Protein AF-0000000073785310 (afdb_homodimer)

pLDDT: mean 86.74, std 23.31, range [15.93, 98.9]

Organism: Schistosoma haematobium (NCBI:txid6185)

Sequence (1140 aa):
MTFRWCDTRCVRKWWLAKSNVLHTPSVKLSLSCSRMGPFWGQLVPENKAFYSGRWEPSLSGKAFSVVNPATGEHLGLVPACSKNECEISVNVASVSQKEWKSKTPGERSSVIRKWADTIRQNVDSLTDLIVAENVRYSVMSVYTFLDTNTENLFFDSMITIYYHVSWKSSFDARNEVLSGVSALEWYAEEAKRVFGLYIPSLSSHSRRQLIAQQPIGVVGVITPWNFPLSMVTRKVGAALASGCSVIIKPAEDTPLTSLAITYLGIEKAGIPPGVLNVITAAVDDNGAEEIGNVLCTHPIVRLIGFTGSTEVGTMLYAKAANYGKRVLLEMGGNAPFIIFDSANIEKAVTGAVGCKFRCSGQTCISANRIFVHDEIHDVFVNKLTEAVSRLHMGNGANPNTNLGPVINEKALTKIEKLVNLAVEHGAHPLIGGHSRLKGKNSFGFDYSNGYFYPATVLSNCHTKMACMEEEVFGPVASVCRFKNEEELIELANATPYGLAGYIYTENINQAWRIADELQVGMVGLNTGFVSTIELPFGGIKNSGIGREGGPNALHEFMDIKTITWDTSNNMTFRWCDTRCVRKWWLAKSNVLHTPSVKLSLSCSRMGPFWGQLVPENKAFYSGRWEPSLSGKAFSVVNPATGEHLGLVPACSKNECEISVNVASVSQKEWKSKTPGERSSVIRKWADTIRQNVDSLTDLIVAENVRYSVMSVYTFLDTNTENLFFDSMITIYYHVSWKSSFDARNEVLSGVSALEWYAEEAKRVFGLYIPSLSSHSRRQLIAQQPIGVVGVITPWNFPLSMVTRKVGAALASGCSVIIKPAEDTPLTSLAITYLGIEKAGIPPGVLNVITAAVDDNGAEEIGNVLCTHPIVRLIGFTGSTEVGTMLYAKAANYGKRVLLEMGGNAPFIIFDSANIEKAVTGAVGCKFRCSGQTCISANRIFVHDEIHDVFVNKLTEAVSRLHMGNGANPNTNLGPVINEKALTKIEKLVNLAVEHGAHPLIGGHSRLKGKNSFGFDYSNGYFYPATVLSNCHTKMACMEEEVFGPVASVCRFKNEEELIELANATPYGLAGYIYTENINQAWRIADELQVGMVGLNTGFVSTIELPFGGIKNSGIGREGGPNALHEFMDIKTITWDTSNN

Solvent-accessible surface area (backbone atoms only — not comparable to full-atom values): 57372 Å² total; per-residue (Å²): 136,89,81,82,81,80,87,89,74,88,79,75,79,80,74,77,75,84,80,80,80,76,78,72,74,81,70,77,69,75,73,75,79,64,88,72,61,69,80,37,57,88,42,37,66,79,38,36,32,32,32,72,57,44,80,39,55,23,92,86,67,42,63,45,75,32,43,18,24,46,59,53,46,80,75,47,52,37,22,34,27,31,49,66,51,45,52,46,24,54,52,38,13,51,61,31,19,59,58,49,46,68,46,52,42,66,57,44,17,52,33,37,38,38,29,22,49,51,48,60,77,36,39,68,31,50,25,54,47,44,31,43,38,32,30,26,20,47,25,47,64,72,77,77,65,79,77,67,84,95,83,88,66,77,71,46,62,72,44,31,64,58,30,75,55,48,75,80,39,62,6,60,31,42,48,36,50,50,49,20,29,49,30,17,43,50,24,22,58,47,26,69,60,78,73,61,46,81,46,82,50,90,85,44,91,40,42,47,35,37,40,40,77,39,46,62,41,29,31,34,34,37,34,41,46,77,46,35,51,34,56,45,28,49,51,49,29,28,31,45,35,39,24,23,10,36,39,34,36,46,25,60,62,26,41,61,53,47,47,24,54,48,40,41,26,46,78,70,20,64,45,57,63,15,30,64,27,36,47,41,27,38,94,43,82,62,10,43,58,34,35,53,47,46,50,30,57,39,85,71,37,39,35,42,35,38,37,46,51,40,69,59,52,31,51,50,39,24,50,15,18,65,60,53,33,49,68,36,32,36,29,36,24,58,8,34,30,36,36,44,76,62,27,61,60,70,55,47,39,52,25,48,48,57,26,20,34,42,53,21,6,44,47,62,68,19,36,27,32,31,38,25,25,60,90,42,33,68,62,49,52,51,53,38,51,56,57,56,69,67,58,35,71,42,48,19,86,39,68,78,14,52,25,23,18,40,74,37,69,69,55,47,53,50,52,49,50,36,50,51,52,27,42,74,72,57,27,41,60,77,38,54,69,62,70,66,49,63,49,62,48,97,87,64,53,58,31,68,48,26,31,35,60,57,62,22,37,31,36,70,40,54,74,86,34,58,45,53,67,40,64,54,72,30,31,51,40,37,31,25,75,38,86,48,70,70,58,41,53,53,59,64,50,70,51,70,41,7,24,29,33,30,39,25,56,69,45,68,70,56,51,51,55,50,62,70,66,49,65,38,9,29,35,12,35,57,34,54,69,74,85,50,57,77,40,58,43,41,16,32,60,50,3,26,38,59,53,42,34,24,93,62,26,42,53,78,40,36,39,67,29,29,40,32,33,46,68,57,90,116,139,90,76,83,75,82,85,86,71,89,76,73,81,89,82,70,82,85,78,82,78,78,78,75,72,82,70,78,72,74,74,76,80,63,88,72,60,70,80,38,57,89,41,40,66,78,38,36,30,32,33,71,58,43,79,39,56,24,93,86,66,42,60,44,75,32,44,17,25,46,60,54,45,79,74,47,52,38,22,36,26,30,51,66,52,45,53,46,24,52,53,38,15,52,60,30,18,59,57,50,46,69,46,50,41,64,57,44,17,51,33,38,38,38,29,23,49,51,48,59,76,38,38,68,30,51,24,53,46,44,30,42,36,32,29,25,20,43,21,52,62,72,77,77,68,82,71,74,84,96,84,89,71,82,72,50,64,70,41,35,67,53,37,75,52,52,75,80,34,70,4,61,30,41,47,35,50,50,49,21,30,50,28,18,45,49,25,23,58,49,26,68,60,77,73,64,46,83,46,82,49,92,86,44,93,42,43,47,35,36,40,40,77,41,46,62,42,29,32,32,35,38,34,41,46,77,47,34,51,33,55,44,27,50,51,50,29,29,32,44,35,40,25,23,9,38,39,34,35,46,25,60,60,26,41,62,53,48,48,24,56,48,41,40,27,47,78,70,20,64,46,55,63,16,30,65,27,36,48,41,26,39,96,43,82,62,11,44,58,35,34,50,48,46,52,32,60,39,84,71,37,39,34,42,36,38,37,48,51,40,68,60,50,31,53,50,39,24,49,14,18,66,61,53,34,48,68,36,32,36,28,36,25,59,8,34,28,37,36,44,75,62,28,60,60,71,56,48,41,52,26,48,51,56,24,20,33,42,53,22,6,45,46,60,66,19,37,25,32,31,37,25,25,59,90,42,34,68,64,48,52,52,52,38,51,54,58,57,69,68,58,32,72,40,47,18,87,39,68,78,13,48,24,23,18,40,71,38,68,69,55,47,52,50,50,49,50,35,47,51,52,27,41,73,72,58,26,42,59,77,38,54,66,61,71,65,50,65,48,62,50,96,85,66,53,59,32,69,50,27,30,35,60,56,64,21,39,30,36,68,40,55,75,86,33,58,45,54,66,41,65,55,70,30,30,50,40,37,31,27,74,39,86,49,70,71,58,42,53,52,60,64,49,70,53,70,40,6,25,28,34,29,39,25,56,69,47,68,69,56,50,50,55,50,61,70,66,49,65,39,11,28,35,11,35,56,34,55,68,71,86,50,60,76,39,56,43,40,16,31,61,49,3,25,40,59,53,42,35,25,95,64,27,40,54,77,40,36,40,68,30,31,40,34,34,45,69,56,92,115

Secondary structure (DSSP, 8-state):
------------TTTT----------------------TTGGGS-TT-EESSSSEE--TT--EEEEE-TTT--EEEEEE---HHHHHHHHHHHHHHHHHHHHS-HHHHHHHHHHHHHHHHHTHHHHHHHHHHHSS--S---SGGGG--S---S-TTHHHHHHHTS-S----HHHHHHHHHHHHHHHHHHHHTT---EEEE-SS-SSEEEEEEEEE--EEEEEE-SSSTTHHHHHHHHHHHHHT-EEEEEE-TTSHHHHHHHHHIIIIII-PPBTTEEE----SSTTTHHHHHHHHHH-TTEEEEEEES-HHHHHHHHHHHHTTT-EEEEE----EEEEE-TTS-HHHHHHHHHHHHHGGGG--TT-EEEEEEEGGGHHHHHHHHHHHHHT--BS-TTSTT--B---SSHHHHHHHHHHHHHHHHTT-EEEE--SS---SB-TTS-BGGGS-----EEEES--TTSHHHHS---SSEEEEEEE-SHHHHHHHHH-SSEESEEEEE-S-HHHHHHHHHH---SEEEES-S----TTS-B--EETTEES-BSSTTGGGGGEEEEEEEEE----/--------------------------------------TTGGGS-TT-EESSSSEE--TT--EEEEE-TTT--EEEEEE---HHHHHHHHHHHHHHHHHHHHS-HHHHHHHHHHHHHHHHHTHHHHHHHHHHHSS--SS--SGGGGG-S---SSTTHHHHHHHSS-S----HHHHHHHHHHHHHHHHHHHHTT---EEEE-SS-SSEEEEEEEEE--EEEEEE-SSSTTHHHHHHHHHHHHHT-EEEEEE-TTSHHHHHHHHHIIIIIS-PPBTTEEE----SSTTTHHHHHHHHHH-TTEEEEEEES-HHHHHHHHHHHHTTT-EEEEE----EEEEE-TTS-HHHHHHHHHHHHHGGGG--TT-EEEEEEEGGGHHHHHHHHHHHHHT--BS-TTSTT--B---SSHHHHHHHHHHHHHHHHTT-EEEE--SS---SB-TTS-B-TTS-----EEEES--TTSHHHHS---SSEEEEEEE-SHHHHHHHHH-SSEESEEEEE-S-HHHHHHHHHH---SEEEES-S----TTS-B--EETTEES-BSSTTTGGGGEEEEEEEEE----

Nearest PDB structures (foldseek):
  3jz4-assembly1_D  TM=9.777E-01  e=1.195E-63  Escherichia coli
  4pxn-assembly1_A  TM=9.304E-01  e=6.551E-44  Zea mays
  6rts-assembly1_A  TM=9.480E-01  e=1.035E-42  Streptomyces clavuligerus
  4x0u-assembly2_D-2  TM=9.227E-01  e=3.150E-44  Homo sapiens
  4x0u-assembly1_B-3  TM=9.205E-01  e=6.594E-43  Homo sapiens

Structure (mmCIF, N/CA/C/O backbone):
data_AF-0000000073785310-model_v1
#
loop_
_entity.id
_entity.type
_entity.pdbx_description
1 polymer 'Succinate-semialdehyde dehydrogenase, mitochondrial'
#
loop_
_atom_site.group_PDB
_atom_site.id
_atom_site.type_symbol
_atom_site.label_atom_id
_atom_site.label_alt_id
_atom_site.label_comp_id
_atom_site.label_asym_id
_atom_site.label_entity_id
_atom_site.label_seq_id
_atom_site.pdbx_PDB_ins_code
_atom_site.Cartn_x
_atom_site.Cartn_y
_atom_site.Cartn_z
_atom_site.occupancy
_atom_site.B_iso_or_equiv
_atom_site.auth_seq_id
_atom_site.auth_comp_id
_atom_site.auth_asym_id
_atom_site.auth_atom_id
_atom_site.pdbx_PDB_model_num
ATOM 1 N N . MET A 1 1 ? 17.837 -8.758 70.379 1 17.43 1 MET A N 1
ATOM 2 C CA . MET A 1 1 ? 17.153 -7.477 70.224 1 17.43 1 MET A CA 1
ATOM 3 C C . MET A 1 1 ? 18.149 -6.322 70.244 1 17.43 1 MET A C 1
ATOM 5 O O . MET A 1 1 ? 17.757 -5.157 70.152 1 17.43 1 MET A O 1
ATOM 9 N N . THR A 1 2 ? 19.448 -6.392 70.508 1 20.86 2 THR A N 1
ATOM 10 C CA . THR A 1 2 ? 20.364 -5.452 71.145 1 20.86 2 THR A CA 1
ATOM 11 C C . THR A 1 2 ? 20.911 -4.456 70.127 1 20.86 2 THR A C 1
ATOM 13 O O . THR A 1 2 ? 21.412 -4.849 69.072 1 20.86 2 THR A O 1
ATOM 16 N N . PHE A 1 3 ? 20.478 -3.021 70.172 1 20.81 3 PHE A N 1
ATOM 17 C CA . PHE A 1 3 ? 20.482 -1.717 69.519 1 20.81 3 PHE A CA 1
ATOM 18 C C . PHE A 1 3 ? 21.862 -1.076 69.598 1 20.81 3 PHE A C 1
ATOM 20 O O . PHE A 1 3 ? 22.271 -0.599 70.659 1 20.81 3 PHE A O 1
ATOM 27 N N . ARG A 1 4 ? 22.88 -1.584 68.924 1 19.99 4 ARG A N 1
ATOM 28 C CA . ARG A 1 4 ? 24.258 -1.163 69.158 1 19.99 4 ARG A CA 1
ATOM 29 C C . ARG A 1 4 ? 24.479 0.272 68.691 1 19.99 4 ARG A C 1
ATOM 31 O O . ARG A 1 4 ? 24.133 0.623 67.561 1 19.99 4 ARG A O 1
ATOM 38 N N . TRP A 1 5 ? 24.597 1.376 69.563 1 19.7 5 TRP A N 1
ATOM 39 C CA . TRP A 1 5 ? 24.579 2.831 69.669 1 19.7 5 TRP A CA 1
ATOM 40 C C . TRP A 1 5 ? 25.801 3.441 68.991 1 19.7 5 TRP A C 1
ATOM 42 O O . TRP A 1 5 ? 26.933 3.238 69.436 1 19.7 5 TRP A O 1
ATOM 52 N N . CYS A 1 6 ? 26.065 3.219 67.607 1 20.81 6 CYS A N 1
ATOM 53 C CA . CYS A 1 6 ? 27.362 3.57 67.039 1 20.81 6 CYS A CA 1
ATOM 54 C C . CYS A 1 6 ? 27.611 5.071 67.135 1 20.81 6 CYS A C 1
ATOM 56 O O . CYS A 1 6 ? 26.669 5.865 67.09 1 20.81 6 CYS A O 1
ATOM 58 N N . ASP A 1 7 ? 28.83 5.706 67.365 1 19.02 7 ASP A N 1
ATOM 59 C CA . ASP A 1 7 ? 29.609 6.788 67.96 1 19.02 7 ASP A CA 1
A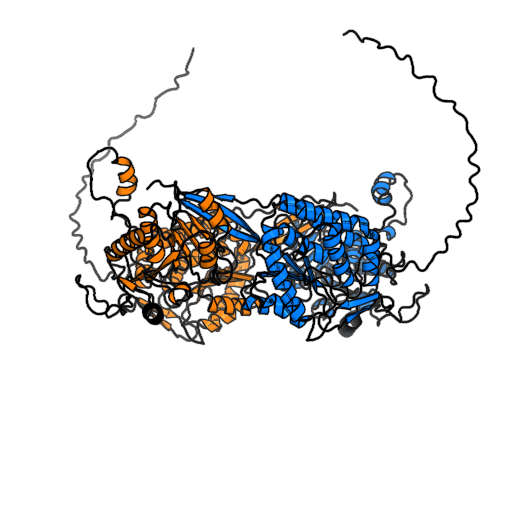TOM 60 C C . ASP A 1 7 ? 29.693 7.987 67.018 1 19.02 7 ASP A C 1
ATOM 62 O O . ASP A 1 7 ? 30.049 7.839 65.847 1 19.02 7 ASP A O 1
ATOM 66 N N . THR A 1 8 ? 28.884 9.234 67.118 1 18.9 8 THR A N 1
ATOM 67 C CA . THR A 1 8 ? 28.447 10.457 66.454 1 18.9 8 THR A CA 1
ATOM 68 C C . THR A 1 8 ? 29.606 11.44 66.314 1 18.9 8 THR A C 1
ATOM 70 O O . THR A 1 8 ? 29.39 12.641 66.143 1 18.9 8 THR A O 1
ATOM 73 N N . ARG A 1 9 ? 30.945 11.104 66.461 1 18.9 9 ARG A N 1
ATOM 74 C CA . ARG A 1 9 ? 31.94 12.063 66.929 1 18.9 9 ARG A CA 1
ATOM 75 C C . ARG A 1 9 ? 32.099 13.213 65.94 1 18.9 9 ARG A C 1
ATOM 77 O O . ARG A 1 9 ? 32.117 14.381 66.335 1 18.9 9 ARG A O 1
ATOM 84 N N . CYS A 1 10 ? 32.746 13.201 64.721 1 19.05 10 CYS A N 1
ATOM 85 C CA . CYS A 1 10 ? 33.916 14.018 64.415 1 19.05 10 CYS A CA 1
ATOM 86 C C . CYS A 1 10 ? 33.518 15.278 63.656 1 19.05 10 CYS A C 1
ATOM 88 O O . CYS A 1 10 ? 34.32 15.834 62.904 1 19.05 10 CYS A O 1
ATOM 90 N N . VAL A 1 11 ? 32.244 15.835 63.512 1 18.56 11 VAL A N 1
ATOM 91 C CA . VAL A 1 11 ? 31.762 16.603 62.369 1 18.56 11 VAL A CA 1
ATOM 92 C C . VAL A 1 11 ? 32.232 18.051 62.484 1 18.56 11 VAL A C 1
ATOM 94 O O . VAL A 1 11 ? 31.924 18.88 61.624 1 18.56 11 VAL A O 1
ATOM 97 N N . ARG A 1 12 ? 32.859 18.644 63.567 1 18.65 12 ARG A N 1
ATOM 98 C CA . ARG A 1 12 ? 32.507 20.03 63.856 1 18.65 12 ARG A CA 1
ATOM 99 C C . ARG A 1 12 ? 33.288 20.991 62.967 1 18.65 12 A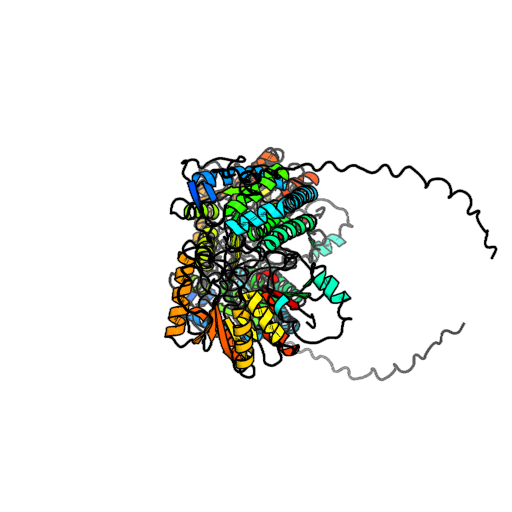RG A C 1
ATOM 101 O O . ARG A 1 12 ? 32.963 22.178 62.889 1 18.65 12 ARG A O 1
ATOM 108 N N . LYS A 1 13 ? 34.465 20.774 62.576 1 18.93 13 LYS A N 1
ATOM 109 C CA . LYS A 1 13 ? 35.421 21.873 62.68 1 18.93 13 LYS A CA 1
ATOM 110 C C . LYS A 1 13 ? 35.251 22.86 61.529 1 18.93 13 LYS A C 1
ATOM 112 O O . LYS A 1 13 ? 35.905 23.905 61.499 1 18.93 13 LYS A O 1
ATOM 117 N N . TRP A 1 14 ? 34.718 22.56 60.327 1 18.47 14 TRP A N 1
ATOM 118 C CA . TRP A 1 14 ? 35.325 23.107 59.118 1 18.47 14 TRP A CA 1
ATOM 119 C C . TRP A 1 14 ? 34.855 24.538 58.874 1 18.47 14 TRP A C 1
ATOM 121 O O . TRP A 1 14 ? 35.291 25.186 57.919 1 18.47 14 TRP A O 1
ATOM 131 N N . TRP A 1 15 ? 33.925 25.224 59.608 1 18.29 15 TRP A N 1
ATOM 132 C CA . TRP A 1 15 ? 32.982 26.044 58.855 1 18.29 15 TRP A CA 1
ATOM 133 C C . TRP A 1 15 ? 33.587 27.404 58.523 1 18.29 15 TRP A C 1
ATOM 135 O O . TRP A 1 15 ? 33.098 28.107 57.636 1 18.29 15 TRP A O 1
ATOM 145 N N . LEU A 1 16 ? 34.576 27.976 59.311 1 20.62 16 LEU A N 1
ATOM 146 C CA . LEU A 1 16 ? 34.399 29.412 59.497 1 20.62 16 LEU A CA 1
ATOM 147 C C . LEU A 1 16 ? 34.99 30.188 58.325 1 20.62 16 LEU A C 1
ATOM 149 O O . LEU A 1 16 ? 35.186 31.403 58.415 1 20.62 16 LEU A O 1
ATOM 153 N N . ALA A 1 17 ? 35.506 29.574 57.374 1 19.1 17 ALA A N 1
ATOM 154 C CA . ALA A 1 17 ? 36.472 30.424 56.683 1 19.1 17 ALA A CA 1
ATOM 155 C C . ALA A 1 17 ? 35.833 31.74 56.248 1 19.1 17 ALA A C 1
ATOM 157 O O . ALA A 1 17 ? 34.614 31.82 56.083 1 19.1 17 ALA A O 1
ATOM 158 N N . LYS A 1 18 ? 36.73 32.765 55.676 1 20.3 18 LYS A N 1
ATOM 159 C CA . LYS A 1 18 ? 36.991 34.19 55.493 1 20.3 18 LYS A CA 1
ATOM 160 C C . LYS A 1 18 ? 36.102 34.776 54.399 1 20.3 18 LYS A C 1
ATOM 162 O O . LYS A 1 18 ? 36.03 34.233 53.294 1 20.3 18 LYS A O 1
ATOM 167 N N . SER A 1 19 ? 35.131 35.671 54.6 1 20.36 19 SER A N 1
ATOM 168 C CA . SER A 1 19 ? 34.07 36.338 53.853 1 20.36 19 SER A CA 1
ATOM 169 C C . SER A 1 19 ? 34.64 37.351 52.866 1 20.36 19 SER A C 1
ATOM 171 O O . SER A 1 19 ? 34.085 38.438 52.694 1 20.36 19 SER A O 1
ATOM 173 N N . ASN A 1 20 ? 35.864 37.147 52.254 1 24.22 20 ASN A N 1
ATOM 174 C CA . ASN A 1 20 ? 36.404 38.298 51.538 1 24.22 20 ASN A CA 1
ATOM 175 C C . ASN A 1 20 ? 35.428 38.807 50.48 1 24.22 20 ASN A C 1
ATOM 177 O O . ASN A 1 20 ? 34.884 38.022 49.702 1 24.22 20 ASN A O 1
ATOM 181 N N . VAL A 1 21 ? 34.922 40.05 50.631 1 24.36 21 VAL A N 1
ATOM 182 C CA . VAL A 1 21 ? 33.958 40.884 49.921 1 24.36 21 VAL A CA 1
ATOM 183 C C . VAL A 1 21 ? 34.454 41.156 48.503 1 24.36 21 VAL A C 1
ATOM 185 O O . VAL A 1 21 ? 35.55 41.69 48.315 1 24.36 21 VAL A O 1
ATOM 188 N N . LEU A 1 22 ? 34.009 40.42 47.497 1 24.26 22 LEU A N 1
ATOM 189 C CA . LEU A 1 22 ? 34.111 40.35 46.043 1 24.26 22 LEU A CA 1
ATOM 190 C C . LEU A 1 22 ? 33.74 41.686 45.408 1 24.26 22 LEU A C 1
ATOM 192 O O . LEU A 1 22 ? 32.616 42.165 45.572 1 24.26 22 LEU A O 1
ATOM 196 N N . HIS A 1 23 ? 34.591 42.703 45.491 1 24.86 23 HIS A N 1
ATOM 197 C CA . HIS A 1 23 ? 34.376 43.967 44.797 1 24.86 23 HIS A CA 1
ATOM 198 C C . HIS A 1 23 ? 34.057 43.739 43.323 1 24.86 23 HIS A C 1
ATOM 200 O O . HIS A 1 23 ? 34.853 43.138 42.597 1 24.86 23 HIS A O 1
ATOM 206 N N . THR A 1 24 ? 32.851 43.44 43.058 1 23.34 24 THR A N 1
ATOM 207 C CA . THR A 1 24 ? 32.384 43.093 41.721 1 23.34 24 THR A CA 1
ATOM 208 C C . THR A 1 24 ? 32.544 44.275 40.769 1 23.34 24 THR A C 1
ATOM 210 O O . THR A 1 24 ? 31.975 45.345 40.998 1 23.34 24 THR A O 1
ATOM 213 N N . PRO A 1 25 ? 33.722 44.454 40.18 1 27.1 25 PRO A N 1
ATOM 214 C CA . PRO A 1 25 ? 33.944 45.567 39.254 1 27.1 25 PRO A CA 1
ATOM 215 C C . PRO A 1 25 ? 32.815 45.723 38.238 1 27.1 25 PRO A C 1
ATOM 217 O O . PRO A 1 25 ? 32.132 44.747 37.913 1 27.1 25 PRO A O 1
ATOM 220 N N . SER A 1 26 ? 32.242 46.906 38.18 1 23.33 26 SER A N 1
ATOM 221 C CA . SER A 1 26 ? 31.167 47.327 37.286 1 23.33 26 SER A CA 1
ATOM 222 C C . SER A 1 26 ? 31.563 47.149 35.824 1 23.33 26 SER A C 1
ATOM 224 O O . SER A 1 26 ? 32.458 47.837 35.33 1 23.33 26 SER A O 1
ATOM 226 N N . VAL A 1 27 ? 31.822 45.974 35.384 1 23.36 27 VAL A N 1
ATOM 227 C CA . VAL A 1 27 ? 32.122 45.788 33.968 1 23.36 27 VAL A CA 1
ATOM 228 C C . VAL A 1 27 ? 31.057 46.477 33.119 1 23.36 27 VAL A C 1
ATOM 230 O O . VAL A 1 27 ? 29.875 46.134 33.196 1 23.36 27 VAL A O 1
ATOM 233 N N . LYS A 1 28 ? 31.301 47.664 32.916 1 25.79 28 LYS A N 1
ATOM 234 C CA . LYS A 1 28 ? 30.557 48.306 31.836 1 25.79 28 LYS A CA 1
ATOM 235 C C . LYS A 1 28 ? 30.493 47.409 30.604 1 25.79 28 LYS A C 1
ATOM 237 O O . LYS A 1 28 ? 31.477 47.277 29.873 1 25.79 28 LYS A O 1
ATOM 242 N N . LEU A 1 29 ? 29.974 46.231 30.719 1 23.56 29 LEU A N 1
ATOM 243 C CA . LEU A 1 29 ? 29.836 45.399 29.528 1 23.56 29 LEU A CA 1
ATOM 244 C C . LEU A 1 29 ? 29.084 46.144 28.43 1 23.56 29 LEU A C 1
ATOM 246 O O . LEU A 1 29 ? 27.904 46.465 28.588 1 23.56 29 LEU A O 1
ATOM 250 N N . SER A 1 30 ? 29.66 47.164 27.88 1 26.24 30 SER A N 1
ATOM 251 C CA . SER A 1 30 ? 29.116 47.665 26.622 1 26.24 30 SER A CA 1
ATOM 252 C C . SER A 1 30 ? 28.737 46.52 25.689 1 26.24 30 SER A C 1
ATOM 254 O O . SER A 1 30 ? 29.596 45.742 25.27 1 26.24 30 SER A O 1
ATOM 256 N N . LEU A 1 31 ? 27.682 45.849 25.976 1 26.01 31 LEU A N 1
ATOM 257 C CA . LEU A 1 31 ? 27.067 44.869 25.087 1 26.01 31 LEU A CA 1
ATOM 258 C C . LEU A 1 31 ? 26.863 45.452 23.693 1 26.01 31 LEU A C 1
ATOM 260 O O . LEU A 1 31 ? 26.014 46.325 23.499 1 26.01 31 LEU A O 1
ATOM 264 N N . SER A 1 32 ? 27.909 45.969 23.035 1 27.6 32 SER A N 1
ATOM 265 C CA . SER A 1 32 ? 27.747 46.177 21.6 1 27.6 32 SER A CA 1
ATOM 266 C C . SER A 1 32 ? 26.92 45.061 20.97 1 27.6 32 SER A C 1
ATOM 268 O O . SER A 1 32 ? 27.281 43.886 21.063 1 27.6 32 SER A O 1
ATOM 270 N N . CYS A 1 33 ? 25.629 45.102 21.034 1 29.33 33 CYS A N 1
ATOM 271 C CA . CYS A 1 33 ? 24.585 44.365 20.331 1 29.33 33 CYS A CA 1
ATOM 272 C C . CYS A 1 33 ? 24.925 44.214 18.853 1 29.33 33 CYS A C 1
ATOM 274 O O . CYS A 1 33 ? 24.661 45.116 18.056 1 29.33 33 CYS A O 1
ATOM 276 N N . SER A 1 34 ? 26.147 44.034 18.354 1 31.14 34 SER A N 1
ATOM 277 C CA . SER A 1 34 ? 26.476 43.806 16.951 1 31.14 34 SER A CA 1
ATOM 278 C C . SER A 1 34 ? 25.384 43.006 16.249 1 31.14 34 SER A C 1
ATOM 280 O O . SER A 1 34 ? 24.601 42.311 16.9 1 31.14 34 SER A O 1
ATOM 282 N N . ARG A 1 35 ? 25.206 43.149 14.858 1 34.74 35 ARG A N 1
ATOM 283 C CA . ARG A 1 35 ? 24.261 42.649 13.864 1 34.74 35 ARG A CA 1
ATOM 284 C C . ARG A 1 35 ? 24.094 41.138 13.979 1 34.74 35 ARG A C 1
ATOM 286 O O . ARG A 1 35 ? 24.949 40.376 13.522 1 34.74 35 ARG A O 1
ATOM 293 N N . MET A 1 36 ? 23.845 40.571 15.059 1 34.34 36 MET A N 1
ATOM 294 C CA . MET A 1 36 ? 23.552 39.15 15.228 1 34.34 36 MET A CA 1
ATOM 295 C C . MET A 1 36 ? 22.655 38.643 14.104 1 34.34 36 MET A C 1
ATOM 297 O O . MET A 1 36 ? 21.481 39.009 14.027 1 34.34 36 MET A O 1
ATOM 301 N N . GLY A 1 37 ? 23.101 38.542 12.808 1 43.71 37 GLY A N 1
ATOM 302 C CA . GLY A 1 37 ? 22.363 37.801 11.797 1 43.71 37 GLY A CA 1
ATOM 303 C C . GLY A 1 37 ? 21.542 36.662 12.372 1 43.71 37 GLY A C 1
ATOM 304 O O . GLY A 1 37 ? 21.681 36.323 13.549 1 43.71 37 GLY A O 1
ATOM 305 N N . PRO A 1 38 ? 20.408 36.294 11.586 1 59.03 38 PRO A N 1
ATOM 306 C CA . PRO A 1 38 ? 19.546 35.265 12.174 1 59.03 38 PRO A CA 1
ATOM 307 C C . PRO A 1 38 ? 20.336 34.087 12.74 1 59.03 38 PRO A C 1
ATOM 309 O O . PRO A 1 38 ? 21.361 33.697 12.174 1 59.03 38 PRO A O 1
ATOM 312 N N . PHE A 1 39 ? 20.191 33.719 14.015 1 70.21 39 PHE A N 1
ATOM 313 C CA . PHE A 1 39 ? 20.808 32.698 14.853 1 70.21 39 PHE A CA 1
ATOM 314 C C . PHE A 1 39 ? 20.869 31.362 14.122 1 70.21 39 PHE A C 1
ATOM 316 O O . PHE A 1 39 ? 21.707 30.515 14.437 1 70.21 39 PHE A O 1
ATOM 323 N N . TRP A 1 40 ? 20.15 31.313 12.887 1 84.99 40 TRP A N 1
ATOM 324 C CA . TRP A 1 40 ? 20.124 30.019 12.213 1 84.99 40 TRP A CA 1
ATOM 325 C C . TRP A 1 40 ? 21.046 30.018 10.999 1 84.99 40 TRP A C 1
ATOM 327 O O . TRP A 1 40 ? 21.148 29.015 10.289 1 84.99 40 TRP A O 1
ATOM 337 N N . GLY A 1 41 ? 21.794 31.11 10.655 1 88.1 41 GLY A N 1
ATOM 338 C CA . GLY A 1 41 ? 22.648 31.225 9.483 1 88.1 41 GLY A CA 1
ATOM 339 C C . GLY A 1 41 ? 23.719 30.153 9.418 1 88.1 41 GLY A C 1
ATOM 340 O O . GLY A 1 41 ? 24.087 29.701 8.331 1 88.1 41 GLY A O 1
ATOM 341 N N . GLN A 1 42 ? 24.197 29.737 10.515 1 91.33 42 GLN A N 1
ATOM 342 C CA . GLN A 1 42 ? 25.269 28.749 10.571 1 91.33 42 GLN A CA 1
ATOM 343 C C . GLN A 1 42 ? 24.76 27.361 10.194 1 91.33 42 GLN A C 1
ATOM 345 O O . GLN A 1 42 ? 25.551 26.457 9.918 1 91.33 42 GLN A O 1
ATOM 350 N N . LEU A 1 43 ? 23.47 27.193 10.204 1 95.87 43 LEU A N 1
ATOM 351 C CA . LEU A 1 43 ? 22.89 25.875 9.973 1 95.87 43 LEU A CA 1
ATOM 352 C C . LEU A 1 43 ? 22.562 25.676 8.498 1 95.87 43 LEU A C 1
ATOM 354 O O . LEU A 1 43 ? 22.3 24.553 8.062 1 95.87 43 LEU A O 1
ATOM 358 N N . VAL A 1 44 ? 22.552 26.707 7.667 1 96.25 44 VAL A N 1
ATOM 359 C CA . VAL A 1 44 ? 22.12 26.615 6.276 1 96.25 44 VAL A CA 1
ATOM 360 C C . VAL A 1 44 ? 23.26 27.036 5.351 1 96.25 44 VAL A C 1
ATOM 362 O O . VAL A 1 44 ? 23.558 28.226 5.225 1 96.25 44 VAL A O 1
ATOM 365 N N . PRO A 1 45 ? 23.85 26.086 4.69 1 92.98 45 PRO A N 1
ATOM 366 C CA . PRO A 1 45 ? 24.848 26.495 3.699 1 92.98 45 PRO A CA 1
ATOM 367 C C . PRO A 1 45 ? 24.258 27.364 2.591 1 92.98 45 PRO A C 1
ATOM 369 O O . PRO A 1 45 ? 23.273 26.976 1.956 1 92.98 45 PRO A O 1
ATOM 372 N N . GLU A 1 46 ? 24.769 28.523 2.42 1 90.89 46 GLU A N 1
ATOM 373 C CA . GLU A 1 46 ? 24.195 29.502 1.503 1 90.89 46 GLU A CA 1
ATOM 374 C C . GLU A 1 46 ? 24.274 29.019 0.058 1 90.89 46 GLU A C 1
ATOM 376 O O . GLU A 1 46 ? 25.346 28.638 -0.417 1 90.89 46 GLU A O 1
ATOM 381 N N . ASN A 1 47 ? 23.183 28.98 -0.545 1 96.3 47 ASN A N 1
ATOM 382 C CA . ASN A 1 47 ? 23.009 28.663 -1.958 1 96.3 47 ASN A CA 1
ATOM 383 C C . ASN A 1 47 ? 23.611 27.304 -2.306 1 96.3 47 ASN A C 1
ATOM 385 O O . ASN A 1 47 ? 24.295 27.166 -3.322 1 96.3 47 ASN A O 1
ATOM 389 N N . LYS A 1 48 ? 23.474 26.398 -1.439 1 97.91 48 LYS A N 1
ATOM 390 C CA . LYS A 1 48 ? 23.917 25.026 -1.673 1 97.91 48 LYS A CA 1
ATOM 391 C C . LYS A 1 48 ? 22.838 24.024 -1.272 1 97.91 48 LYS A C 1
ATOM 393 O O . LYS A 1 48 ? 22.105 24.247 -0.306 1 97.91 48 LYS A O 1
ATOM 398 N N . ALA A 1 49 ? 22.714 22.982 -2.033 1 98.1 49 ALA A N 1
ATOM 399 C CA . ALA A 1 49 ? 21.94 21.787 -1.704 1 98.1 49 ALA A CA 1
ATOM 400 C C . ALA A 1 49 ? 22.847 20.569 -1.557 1 98.1 49 ALA A C 1
ATOM 402 O O . ALA A 1 49 ? 24.044 20.64 -1.847 1 98.1 49 ALA A O 1
ATOM 403 N N . PHE A 1 50 ? 22.383 19.501 -0.993 1 98.48 50 PHE A N 1
ATOM 404 C CA . PHE A 1 50 ? 23.176 18.299 -0.763 1 98.48 50 PHE A CA 1
ATOM 405 C C . PHE A 1 50 ? 22.678 17.147 -1.628 1 98.48 50 PHE A C 1
ATOM 407 O O . PHE A 1 50 ? 21.818 16.373 -1.204 1 98.48 50 PHE A O 1
ATOM 414 N N . TYR A 1 51 ? 23.17 16.975 -2.89 1 97.93 51 TYR A N 1
ATOM 415 C CA . TYR A 1 51 ? 22.538 16.016 -3.79 1 97.93 51 TYR A CA 1
ATOM 416 C C . TYR A 1 51 ? 23.574 15.087 -4.412 1 97.93 51 TYR A C 1
ATOM 418 O O . TYR A 1 51 ? 23.221 14.121 -5.092 1 97.93 51 TYR A O 1
ATOM 426 N N . SER A 1 52 ? 24.925 15.271 -4.193 1 97 52 SER A N 1
ATOM 427 C CA . SER A 1 52 ? 25.993 14.46 -4.768 1 97 52 SER A CA 1
ATOM 428 C C . SER A 1 52 ? 26.923 13.922 -3.685 1 97 52 SER A C 1
ATOM 430 O O . SER A 1 52 ? 28.096 13.649 -3.946 1 97 52 SER A O 1
ATOM 432 N N . GLY A 1 53 ? 26.413 13.937 -2.475 1 96.48 53 GLY A N 1
ATOM 433 C CA . GLY A 1 53 ? 27.254 13.575 -1.345 1 96.48 53 GLY A CA 1
ATOM 434 C C . GLY A 1 53 ? 28.06 14.74 -0.803 1 96.48 53 GLY A C 1
ATOM 435 O O . GLY A 1 53 ? 28.911 14.56 0.071 1 96.48 53 GLY A O 1
ATOM 436 N N . ARG A 1 54 ? 27.753 15.927 -1.371 1 97.07 54 ARG A N 1
ATOM 437 C CA . ARG A 1 54 ? 28.396 17.163 -0.938 1 97.07 54 ARG A CA 1
ATOM 438 C C . ARG A 1 54 ? 27.462 18.356 -1.11 1 97.07 54 ARG A C 1
ATOM 440 O O . ARG A 1 54 ? 26.451 18.264 -1.81 1 97.07 54 ARG A O 1
ATOM 447 N N . TRP A 1 55 ? 27.729 19.378 -0.356 1 97.99 55 TRP A N 1
ATOM 448 C CA . TRP A 1 55 ? 27.018 20.642 -0.511 1 97.99 55 TRP A CA 1
ATOM 449 C C . TRP A 1 55 ? 27.467 21.368 -1.775 1 97.99 55 TRP A C 1
ATOM 451 O O . TRP A 1 55 ? 28.646 21.697 -1.924 1 97.99 55 TRP A O 1
ATOM 461 N N . GLU A 1 56 ? 26.498 21.576 -2.764 1 97.17 56 GLU A N 1
ATOM 462 C CA . GLU A 1 56 ? 26.853 22.178 -4.046 1 97.17 56 GLU A CA 1
ATOM 463 C C . GLU A 1 56 ? 25.738 23.085 -4.558 1 97.17 56 GLU A C 1
ATOM 465 O O . GLU A 1 56 ? 24.564 22.865 -4.255 1 97.17 56 GLU A O 1
ATOM 470 N N . PRO A 1 57 ? 26.137 24.158 -5.299 1 97.67 57 PRO A N 1
ATOM 471 C CA . PRO A 1 57 ? 25.108 24.915 -6.014 1 97.67 57 PRO A CA 1
ATOM 472 C C . PRO A 1 57 ? 24.449 24.106 -7.129 1 97.67 57 PRO A C 1
ATOM 474 O O . PRO A 1 57 ? 24.881 22.99 -7.426 1 97.67 57 PRO A O 1
ATOM 477 N N . SER A 1 58 ? 23.41 24.618 -7.667 1 96.81 58 SER A N 1
ATOM 478 C CA . SER A 1 58 ? 22.811 23.942 -8.813 1 96.81 58 SER A CA 1
ATOM 479 C C . SER A 1 58 ? 23.785 23.869 -9.984 1 96.81 58 SER A C 1
ATOM 481 O O . SER A 1 58 ? 24.65 24.735 -10.133 1 96.81 58 SER A O 1
ATOM 483 N N . LEU A 1 59 ? 23.688 22.894 -10.773 1 96.51 59 LEU A N 1
ATOM 484 C CA . LEU A 1 59 ? 24.569 22.739 -11.925 1 96.51 59 LEU A CA 1
ATOM 485 C C . LEU A 1 59 ? 24.414 23.91 -12.89 1 96.51 59 LEU A C 1
ATOM 487 O O . LEU A 1 59 ? 25.383 24.326 -13.529 1 96.51 59 LEU A O 1
ATOM 491 N N . SER A 1 60 ? 23.225 24.484 -13.002 1 94.96 60 SER A N 1
ATOM 492 C CA . SER A 1 60 ? 22.95 25.593 -13.911 1 94.96 60 SER A CA 1
ATOM 493 C C . SER A 1 60 ? 23.348 26.928 -13.29 1 94.96 60 SER A C 1
ATOM 495 O O . SER A 1 60 ? 23.387 27.951 -13.977 1 94.96 60 SER A O 1
ATOM 497 N N . GLY A 1 61 ? 23.524 26.994 -11.951 1 95 61 GLY A N 1
ATOM 498 C CA . GLY A 1 61 ? 23.814 28.231 -11.242 1 95 61 GLY A CA 1
ATOM 499 C C . GLY A 1 61 ? 22.566 28.996 -10.844 1 95 61 GLY A C 1
ATOM 500 O O . GLY A 1 61 ? 22.651 30.023 -10.167 1 95 61 GLY A O 1
ATOM 501 N N . LYS A 1 62 ? 21.447 28.488 -11.242 1 95.22 62 LYS A N 1
ATOM 502 C CA . LYS A 1 62 ? 20.194 29.163 -10.921 1 95.22 62 LYS A CA 1
ATOM 503 C C . LYS A 1 62 ? 19.854 29.015 -9.44 1 95.22 62 LYS A C 1
ATOM 505 O O . LYS A 1 62 ? 20.19 28.005 -8.819 1 95.22 62 LYS A O 1
ATOM 510 N N . ALA A 1 63 ? 19.16 30.042 -8.853 1 96.03 63 ALA A N 1
ATOM 511 C CA . ALA A 1 63 ? 18.709 30.075 -7.464 1 96.03 63 ALA A CA 1
ATOM 512 C C . ALA A 1 63 ? 17.385 30.823 -7.335 1 96.03 63 ALA A C 1
ATOM 514 O O . ALA A 1 63 ? 16.943 31.482 -8.279 1 96.03 63 ALA A O 1
ATOM 515 N N . PHE A 1 64 ? 16.696 30.593 -6.328 1 95.44 64 PHE A N 1
ATOM 516 C CA . PHE A 1 64 ? 15.491 31.354 -6.022 1 95.44 64 PHE A CA 1
ATOM 517 C C . PHE A 1 64 ? 15.522 31.866 -4.587 1 95.44 64 PHE A C 1
ATOM 519 O O . PHE A 1 64 ? 16.259 31.338 -3.751 1 95.44 64 PHE A O 1
ATOM 526 N N . SER A 1 65 ? 14.751 32.896 -4.306 1 94.85 65 SER A N 1
ATOM 527 C CA . SER A 1 65 ? 14.755 33.562 -3.007 1 94.85 65 SER A CA 1
ATOM 528 C C . SER A 1 65 ? 13.685 32.984 -2.086 1 94.85 65 SER A C 1
ATOM 530 O O . SER A 1 65 ? 12.597 32.624 -2.54 1 94.85 65 SER A O 1
ATOM 532 N N . VAL A 1 66 ? 14.01 32.915 -0.838 1 95.64 66 VAL A N 1
ATOM 533 C CA . VAL A 1 66 ? 13.041 32.62 0.212 1 95.64 66 VAL A CA 1
ATOM 534 C C . VAL A 1 66 ? 12.712 33.895 0.985 1 95.64 66 VAL A C 1
ATOM 536 O O . VAL A 1 66 ? 13.612 34.649 1.363 1 95.64 66 VAL A O 1
ATOM 539 N N . VAL A 1 67 ? 11.429 34.121 1.176 1 94.64 67 VAL A N 1
ATOM 540 C CA . VAL A 1 67 ? 11.013 35.377 1.793 1 94.64 67 VAL A CA 1
ATOM 541 C C . VAL A 1 67 ? 10.19 35.089 3.047 1 94.64 67 VAL A C 1
ATOM 543 O O . VAL A 1 67 ? 9.561 34.034 3.155 1 94.64 67 VAL A O 1
ATOM 546 N N . ASN A 1 68 ? 10.243 36.025 3.972 1 95.33 68 ASN A N 1
ATOM 547 C CA . ASN A 1 68 ? 9.395 35.991 5.159 1 95.33 68 ASN A CA 1
ATOM 548 C C . ASN A 1 68 ? 7.955 36.376 4.831 1 95.33 68 ASN A C 1
ATOM 550 O O . ASN A 1 68 ? 7.689 37.508 4.423 1 95.33 68 ASN A O 1
ATOM 554 N N . PRO A 1 69 ? 6.997 35.482 5.05 1 95.59 69 PRO A N 1
ATOM 555 C CA . PRO A 1 69 ? 5.62 35.771 4.643 1 95.59 69 PRO A CA 1
ATOM 556 C C . PRO A 1 69 ? 4.976 36.873 5.481 1 95.59 69 PRO A C 1
ATOM 558 O O . PRO A 1 69 ? 3.945 37.428 5.091 1 95.59 69 PRO A O 1
ATOM 561 N N . ALA A 1 70 ? 5.541 37.215 6.627 1 93.28 70 ALA A N 1
ATOM 562 C CA . ALA A 1 70 ? 4.99 38.235 7.515 1 93.28 70 ALA A CA 1
ATOM 563 C C . ALA A 1 70 ? 5.498 39.624 7.138 1 93.28 70 ALA A C 1
ATOM 565 O O . ALA A 1 70 ? 4.811 40.624 7.356 1 93.28 70 ALA A O 1
ATOM 566 N N . THR A 1 71 ? 6.773 39.673 6.512 1 91.77 71 THR A N 1
ATOM 567 C CA . THR A 1 71 ? 7.387 40.987 6.358 1 91.77 71 THR A CA 1
ATOM 568 C C . THR A 1 71 ? 7.842 41.206 4.918 1 91.77 71 THR A C 1
ATOM 570 O O . THR A 1 71 ? 8.173 42.329 4.53 1 91.77 71 THR A O 1
ATOM 573 N N . GLY A 1 72 ? 7.921 40.115 4.151 1 92.68 72 GLY A N 1
ATOM 574 C CA . GLY A 1 72 ? 8.447 40.227 2.8 1 92.68 72 GLY A CA 1
ATOM 575 C C . GLY A 1 72 ? 9.962 40.277 2.752 1 92.68 72 GLY A C 1
ATOM 576 O O . GLY A 1 72 ? 10.553 40.304 1.67 1 92.68 72 GLY A O 1
ATOM 577 N N . GLU A 1 73 ? 10.57 40.208 3.862 1 92.86 73 GLU A N 1
ATOM 578 C CA . GLU A 1 73 ? 12.025 40.282 3.954 1 92.86 73 GLU A CA 1
ATOM 579 C C . GLU A 1 73 ? 12.682 39.068 3.302 1 92.86 73 GLU A C 1
ATOM 581 O O . GLU A 1 73 ? 12.198 37.943 3.445 1 92.86 73 GLU A O 1
ATOM 586 N N . HIS A 1 74 ? 13.809 39.348 2.632 1 94.53 74 HIS A N 1
ATOM 587 C CA . HIS A 1 74 ? 14.608 38.284 2.034 1 94.53 74 HIS A CA 1
ATOM 588 C C . HIS A 1 74 ? 15.374 37.506 3.098 1 94.53 74 HIS A C 1
ATOM 590 O O . HIS A 1 74 ? 16.12 38.092 3.886 1 94.53 74 HIS A O 1
ATOM 596 N N . LEU A 1 75 ? 15.243 36.164 3.101 1 94.52 75 LEU A N 1
ATOM 597 C CA . LEU A 1 75 ? 15.867 35.333 4.125 1 94.52 75 LEU A CA 1
ATOM 598 C C . LEU A 1 75 ? 17.131 34.67 3.59 1 94.52 75 LEU A C 1
ATOM 600 O O . LEU A 1 75 ? 18.055 34.379 4.353 1 94.52 75 LEU A O 1
ATOM 604 N N . GLY A 1 76 ? 17.096 34.318 2.286 1 93.12 76 GLY A N 1
ATOM 605 C CA . GLY A 1 76 ? 18.243 33.661 1.679 1 93.12 76 GLY A CA 1
ATOM 606 C C . GLY A 1 76 ? 17.963 33.142 0.282 1 93.12 76 GLY A C 1
ATOM 607 O O . GLY A 1 76 ? 16.826 33.198 -0.191 1 93.12 76 GLY A O 1
ATOM 608 N N . LEU A 1 77 ? 19.1 32.692 -0.365 1 94.58 77 LEU A N 1
ATOM 609 C CA . LEU A 1 77 ? 19.028 32.075 -1.685 1 94.58 77 LEU A CA 1
ATOM 610 C C . LEU A 1 77 ? 19.234 30.567 -1.592 1 94.58 77 LEU A C 1
ATOM 612 O O . LEU A 1 77 ? 20.082 30.097 -0.83 1 94.58 77 LEU A O 1
ATOM 616 N N . VAL A 1 78 ? 18.468 29.869 -2.347 1 96.1 78 VAL A N 1
ATOM 617 C CA . VAL A 1 78 ? 18.592 28.416 -2.394 1 96.1 78 VAL A CA 1
ATOM 618 C C . VAL A 1 78 ? 18.726 27.955 -3.844 1 96.1 78 VAL A C 1
ATOM 620 O O . VAL A 1 78 ? 18.15 28.561 -4.75 1 96.1 78 VAL A O 1
ATOM 623 N N . PRO A 1 79 ? 19.49 26.878 -4.101 1 96.94 79 PRO A N 1
ATOM 624 C CA . PRO A 1 79 ? 19.673 26.405 -5.476 1 96.94 79 PRO A CA 1
ATOM 625 C C . PRO A 1 79 ? 18.36 25.988 -6.135 1 96.94 79 PRO A C 1
ATOM 627 O O . PRO A 1 79 ? 17.509 25.372 -5.489 1 96.94 79 PRO A O 1
ATOM 630 N N . ALA A 1 80 ? 18.166 26.378 -7.369 1 97.16 80 ALA A N 1
ATOM 631 C CA . ALA A 1 80 ? 17.096 25.85 -8.212 1 97.16 80 ALA A CA 1
ATOM 632 C C . ALA A 1 80 ? 17.569 24.633 -9.001 1 97.16 80 ALA A C 1
ATOM 634 O O . ALA A 1 80 ? 17.989 24.759 -10.154 1 97.16 80 ALA A O 1
ATOM 635 N N . CYS A 1 81 ? 17.493 23.489 -8.39 1 97.08 81 CYS A N 1
ATOM 636 C CA . CYS A 1 81 ? 17.968 22.246 -8.987 1 97.08 81 CYS A CA 1
ATOM 637 C C . CYS A 1 81 ? 17.008 21.757 -10.065 1 97.08 81 CYS A C 1
ATOM 639 O O . CYS A 1 81 ? 15.846 22.166 -10.099 1 97.08 81 CYS A O 1
ATOM 641 N N . SER A 1 82 ? 17.527 20.971 -10.926 1 94.91 82 SER A N 1
ATOM 642 C CA . SER A 1 82 ? 16.76 20.406 -12.032 1 94.91 82 SER A CA 1
ATOM 643 C C . SER A 1 82 ? 16.846 18.884 -12.043 1 94.91 82 SER A C 1
ATOM 645 O O . SER A 1 82 ? 17.28 18.274 -11.063 1 94.91 82 SER A O 1
ATOM 647 N N . LYS A 1 83 ? 16.387 18.275 -13.165 1 96.34 83 LYS A N 1
ATOM 648 C CA . LYS A 1 83 ? 16.412 16.831 -13.384 1 96.34 83 LYS A CA 1
ATOM 649 C C . LYS A 1 83 ? 17.828 16.279 -13.246 1 96.34 83 LYS A C 1
ATOM 651 O O . LYS A 1 83 ? 18.022 15.178 -12.727 1 96.34 83 LYS A O 1
ATOM 656 N N . ASN A 1 84 ? 18.793 17.022 -13.638 1 96.76 84 ASN A N 1
ATOM 657 C CA . ASN A 1 84 ? 20.174 16.554 -13.639 1 96.76 84 ASN A CA 1
ATOM 658 C C . ASN A 1 84 ? 20.683 16.306 -12.221 1 96.76 84 ASN A C 1
ATOM 660 O O . ASN A 1 84 ? 21.269 15.258 -11.942 1 96.76 84 ASN A O 1
ATOM 664 N N . GLU A 1 85 ? 20.491 17.316 -11.378 1 97.73 85 GLU A N 1
ATOM 665 C CA . GLU A 1 85 ? 20.898 17.125 -9.989 1 97.73 85 GLU A CA 1
ATOM 666 C C . GLU A 1 85 ? 20.14 15.966 -9.347 1 97.73 85 GLU A C 1
ATOM 668 O O . GLU A 1 85 ? 20.698 15.231 -8.529 1 97.73 85 GLU A O 1
ATOM 673 N N . CYS A 1 86 ? 18.896 15.824 -9.679 1 98.18 86 CYS A N 1
ATOM 674 C CA . CYS A 1 86 ? 18.091 14.746 -9.116 1 98.18 86 CYS A CA 1
ATOM 675 C C . CYS A 1 86 ? 18.639 13.384 -9.527 1 98.18 86 CYS A C 1
ATOM 677 O O . CYS A 1 86 ? 18.745 12.478 -8.699 1 98.18 86 CYS A O 1
ATOM 679 N N . GLU A 1 87 ? 19.001 13.203 -10.76 1 98.38 87 GLU A N 1
ATOM 680 C CA . GLU A 1 87 ? 19.562 11.947 -11.247 1 98.38 87 GLU A CA 1
ATOM 681 C C . GLU A 1 87 ? 20.873 11.616 -10.538 1 98.38 87 GLU A C 1
ATOM 683 O O . GLU A 1 87 ? 21.118 10.462 -10.183 1 98.38 87 GLU A O 1
ATOM 688 N N . ILE A 1 88 ? 21.687 12.626 -10.378 1 98.57 88 ILE A N 1
ATOM 689 C CA . ILE A 1 88 ? 22.929 12.446 -9.634 1 98.57 88 ILE A CA 1
ATOM 690 C C . ILE A 1 88 ? 22.617 11.963 -8.219 1 98.57 88 ILE A C 1
ATOM 692 O O . ILE A 1 88 ? 23.244 11.022 -7.726 1 98.57 88 ILE A O 1
ATOM 696 N N . SER A 1 89 ? 21.64 12.614 -7.627 1 98.7 89 SER A N 1
ATOM 697 C CA . SER A 1 89 ? 21.256 12.272 -6.261 1 98.7 89 SER A CA 1
ATOM 698 C C . SER A 1 89 ? 20.787 10.824 -6.164 1 98.7 89 SER A C 1
ATOM 700 O O . SER A 1 89 ? 21.119 10.121 -5.208 1 98.7 89 SER A O 1
ATOM 702 N N . VAL A 1 90 ? 19.975 10.345 -7.129 1 98.71 90 VAL A N 1
ATOM 703 C CA . VAL A 1 90 ? 19.471 8.976 -7.143 1 98.71 90 VAL A CA 1
ATOM 704 C C . VAL A 1 90 ? 20.64 7.995 -7.201 1 98.71 90 VAL A C 1
ATOM 706 O O . VAL A 1 90 ? 20.671 7.013 -6.456 1 98.71 90 VAL A O 1
ATOM 709 N N . ASN A 1 91 ? 21.6 8.247 -8.028 1 98.26 91 ASN A N 1
ATOM 710 C CA . ASN A 1 91 ? 22.753 7.366 -8.177 1 98.26 91 ASN A CA 1
ATOM 711 C C . ASN A 1 91 ? 23.58 7.304 -6.896 1 98.26 91 ASN A C 1
ATOM 713 O O . ASN A 1 91 ? 23.965 6.221 -6.452 1 98.26 91 ASN A O 1
ATOM 717 N N . VAL A 1 92 ? 23.823 8.468 -6.349 1 98.49 92 VAL A N 1
ATOM 718 C CA . VAL A 1 92 ? 24.602 8.541 -5.118 1 98.49 92 VAL A CA 1
ATOM 719 C C . VAL A 1 92 ? 23.857 7.83 -3.991 1 98.49 92 VAL A C 1
ATOM 721 O O . VAL A 1 92 ? 24.461 7.096 -3.205 1 98.49 92 VAL A O 1
ATOM 724 N N . ALA A 1 93 ? 22.556 8.038 -3.886 1 98.79 93 ALA A N 1
ATOM 725 C CA . ALA A 1 93 ? 21.728 7.396 -2.868 1 98.79 93 ALA A CA 1
ATOM 726 C C . ALA A 1 93 ? 21.763 5.877 -3.011 1 98.79 93 ALA A C 1
ATOM 728 O O . ALA A 1 93 ? 21.805 5.154 -2.013 1 98.79 93 ALA A O 1
ATOM 729 N N . SER A 1 94 ? 21.713 5.394 -4.245 1 98.17 94 SER A N 1
ATOM 730 C CA . SER A 1 94 ? 21.702 3.958 -4.508 1 98.17 94 SER A CA 1
ATOM 731 C C . SER A 1 94 ? 22.983 3.295 -4.013 1 98.17 94 SER A C 1
ATOM 733 O O . SER A 1 94 ? 22.938 2.226 -3.402 1 98.17 94 SER A O 1
ATOM 735 N N . VAL A 1 95 ? 24.111 3.916 -4.221 1 97.66 95 VAL A N 1
ATOM 736 C CA . VAL A 1 95 ? 25.403 3.382 -3.803 1 97.66 95 VAL A CA 1
ATOM 737 C C . VAL A 1 95 ? 25.503 3.407 -2.28 1 97.66 95 VAL A C 1
ATOM 739 O O . VAL A 1 95 ? 25.88 2.409 -1.66 1 97.66 95 VAL A O 1
ATOM 742 N N . SER A 1 96 ? 25.119 4.487 -1.707 1 98.44 96 SER A N 1
ATOM 743 C CA . SER A 1 96 ? 25.231 4.664 -0.263 1 98.44 96 SER A CA 1
ATOM 744 C C . SER A 1 96 ? 24.244 3.772 0.482 1 98.44 96 SER A C 1
ATOM 746 O O . SER A 1 96 ? 24.515 3.339 1.604 1 98.44 96 SER A O 1
ATOM 748 N N . GLN A 1 97 ? 23.115 3.503 -0.115 1 98.49 97 GLN A N 1
ATOM 749 C CA . GLN A 1 97 ? 22.079 2.679 0.501 1 98.49 97 GLN A CA 1
ATOM 750 C C . GLN A 1 97 ? 22.588 1.266 0.769 1 98.49 97 GLN A C 1
ATOM 752 O O . GLN A 1 97 ? 22.25 0.662 1.789 1 98.49 97 GLN A O 1
ATOM 757 N N . LYS A 1 98 ? 23.39 0.724 -0.109 1 96.24 98 LYS A N 1
ATOM 758 C CA . LYS A 1 98 ? 23.93 -0.622 0.059 1 96.24 98 LYS A CA 1
ATOM 759 C C . LYS A 1 98 ? 24.749 -0.73 1.342 1 96.24 98 LYS A C 1
ATOM 761 O O . LYS A 1 98 ? 24.604 -1.693 2.098 1 96.24 98 LYS A O 1
ATOM 766 N N . GLU A 1 99 ? 25.496 0.276 1.551 1 96.41 99 GLU A N 1
ATOM 767 C CA . GLU A 1 99 ? 26.293 0.295 2.774 1 96.41 99 GLU A CA 1
ATOM 768 C C . GLU A 1 99 ? 25.416 0.531 4 1 96.41 99 GLU A C 1
ATOM 770 O O . GLU A 1 99 ? 25.612 -0.1 5.041 1 96.41 99 GLU A O 1
ATOM 775 N N . TRP A 1 100 ? 24.523 1.399 3.937 1 98.36 100 TRP A N 1
ATOM 776 C CA . TRP A 1 100 ? 23.64 1.754 5.043 1 98.36 100 TRP A CA 1
ATOM 777 C C . TRP A 1 100 ? 22.796 0.558 5.471 1 98.36 100 TRP A C 1
ATOM 779 O O . TRP A 1 100 ? 22.631 0.302 6.666 1 98.36 100 TRP A O 1
ATOM 789 N N . LYS A 1 101 ? 22.252 -0.168 4.511 1 97.03 101 LYS A N 1
ATOM 790 C CA . LYS A 1 101 ? 21.438 -1.345 4.799 1 97.03 101 LYS A CA 1
ATOM 791 C C . LYS A 1 101 ? 22.251 -2.412 5.527 1 97.03 101 LYS A C 1
ATOM 793 O O . LYS A 1 101 ? 21.704 -3.188 6.313 1 97.03 101 LYS A O 1
ATOM 798 N N . SER A 1 102 ? 23.548 -2.409 5.287 1 95.66 102 SER A N 1
ATOM 799 C CA . SER A 1 102 ? 24.413 -3.427 5.874 1 95.66 102 SER A CA 1
ATOM 800 C C . SER A 1 102 ? 24.729 -3.11 7.331 1 95.66 102 SER A C 1
ATOM 802 O O . SER A 1 102 ? 25.205 -3.973 8.071 1 95.66 102 SER A O 1
ATOM 804 N N . LYS A 1 103 ? 24.51 -1.837 7.733 1 97.51 103 LYS A N 1
ATOM 805 C CA . LYS A 1 103 ? 24.667 -1.505 9.146 1 97.51 103 LYS A CA 1
ATOM 806 C C . LYS A 1 103 ? 23.626 -2.224 9.999 1 97.51 103 LYS A C 1
ATOM 808 O O . LYS A 1 103 ? 22.494 -2.437 9.558 1 97.51 103 LYS A O 1
ATOM 813 N N . THR A 1 104 ? 24.001 -2.577 11.243 1 97.65 104 THR A N 1
ATOM 814 C CA . THR A 1 104 ? 23.039 -3.199 12.146 1 97.65 104 THR A CA 1
ATOM 815 C C . THR A 1 104 ? 21.963 -2.2 12.561 1 97.65 104 THR A C 1
ATOM 817 O O . THR A 1 104 ? 22.178 -0.988 12.503 1 97.65 104 THR A O 1
ATOM 820 N N . PRO A 1 105 ? 20.812 -2.695 12.986 1 97.64 105 PRO A N 1
ATOM 821 C CA . PRO A 1 105 ? 19.788 -1.783 13.501 1 97.64 105 PRO A CA 1
ATOM 822 C C . PRO A 1 105 ? 20.289 -0.931 14.666 1 97.64 105 PRO A C 1
ATOM 824 O O . PRO A 1 105 ? 19.875 0.221 14.815 1 97.64 105 PRO A O 1
ATOM 827 N N . GLY A 1 106 ? 21.14 -1.5 15.446 1 98.42 106 GLY A N 1
ATOM 828 C CA . GLY A 1 106 ? 21.739 -0.74 16.532 1 98.42 106 GLY A CA 1
ATOM 829 C C . GLY A 1 106 ? 22.576 0.43 16.05 1 98.42 106 GLY A C 1
ATOM 830 O O . GLY A 1 106 ? 22.515 1.52 16.621 1 98.42 106 GLY A O 1
ATOM 831 N N . GLU A 1 107 ? 23.383 0.235 14.978 1 98.54 107 GLU A N 1
ATOM 832 C CA . GLU A 1 107 ? 24.206 1.295 14.403 1 98.54 107 GLU A CA 1
ATOM 833 C C . GLU A 1 107 ? 23.342 2.394 13.79 1 98.54 107 GLU A C 1
ATOM 835 O O . GLU A 1 107 ? 23.584 3.581 14.017 1 98.54 107 GLU A O 1
ATOM 840 N N . ARG A 1 108 ? 22.348 2.012 13.077 1 98.59 108 ARG A N 1
ATOM 841 C CA . ARG A 1 108 ? 21.459 3 12.476 1 98.59 108 ARG A CA 1
ATOM 842 C C . ARG A 1 108 ? 20.711 3.787 13.547 1 98.59 108 ARG A C 1
ATOM 844 O O . ARG A 1 108 ? 20.601 5.012 13.461 1 98.59 108 ARG A O 1
ATOM 851 N N . SER A 1 109 ? 20.23 3.032 14.559 1 98.73 109 SER A N 1
ATOM 852 C CA . SER A 1 109 ? 19.545 3.647 15.691 1 98.73 109 SER A CA 1
ATOM 853 C C . SER A 1 109 ? 20.406 4.727 16.338 1 98.73 109 SER A C 1
ATOM 855 O O . SER A 1 109 ? 19.922 5.823 16.628 1 98.73 109 SER A O 1
ATOM 857 N N . SER A 1 110 ? 21.646 4.444 16.545 1 98.78 110 SER A N 1
ATOM 858 C CA . SER A 1 110 ? 22.561 5.369 17.206 1 98.78 110 SER A CA 1
ATOM 859 C C . SER A 1 110 ? 22.734 6.649 16.395 1 98.78 110 SER A C 1
ATOM 861 O O . SER A 1 110 ? 22.738 7.748 16.954 1 98.78 110 SER A O 1
ATOM 863 N N . VAL A 1 111 ? 22.877 6.531 15.116 1 98.81 111 VAL A N 1
ATOM 864 C CA . VAL A 1 111 ? 23.059 7.679 14.233 1 98.81 111 VAL A CA 1
ATOM 865 C C . VAL A 1 111 ? 21.799 8.542 14.241 1 98.81 111 VAL A C 1
ATOM 867 O O . VAL A 1 111 ? 21.881 9.769 14.331 1 98.81 111 VAL A O 1
ATOM 870 N N . ILE A 1 112 ? 20.642 7.952 14.222 1 98.85 112 ILE A N 1
ATOM 871 C CA . ILE A 1 112 ? 19.374 8.673 14.184 1 98.85 112 ILE A CA 1
ATOM 872 C C . ILE A 1 112 ? 19.134 9.367 15.523 1 98.85 112 ILE A C 1
ATOM 874 O O . ILE A 1 112 ? 18.654 10.502 15.564 1 98.85 112 ILE A O 1
ATOM 878 N N . ARG A 1 113 ? 19.484 8.702 16.612 1 98.77 113 ARG A N 1
ATOM 879 C CA . ARG A 1 113 ? 19.39 9.314 17.933 1 98.77 113 ARG A CA 1
ATOM 880 C C . ARG A 1 113 ? 20.299 10.534 18.038 1 98.77 113 ARG A C 1
ATOM 882 O O . ARG A 1 113 ? 19.916 11.552 18.618 1 98.77 113 ARG A O 1
ATOM 889 N N . LYS A 1 114 ? 21.442 10.418 17.512 1 98.88 114 LYS A N 1
ATOM 890 C CA . LYS A 1 114 ? 22.356 11.556 17.504 1 98.88 114 LYS A CA 1
ATOM 891 C C . LYS A 1 114 ? 21.79 12.711 16.684 1 98.88 114 LYS A C 1
ATOM 893 O O . LYS A 1 114 ? 21.942 13.877 17.056 1 98.88 114 LYS A O 1
ATOM 898 N N . TRP A 1 115 ? 21.187 12.397 15.547 1 98.9 115 TRP A N 1
ATOM 899 C CA . TRP A 1 115 ? 20.516 13.414 14.745 1 98.9 115 TRP A CA 1
ATOM 900 C C . TRP A 1 115 ? 19.445 14.132 15.56 1 98.9 115 TRP A C 1
ATOM 902 O O . TRP A 1 115 ? 19.37 15.363 15.552 1 98.9 115 TRP A O 1
ATOM 912 N N . ALA A 1 116 ? 18.652 13.361 16.331 1 98.86 116 ALA A N 1
ATOM 913 C CA . ALA A 1 116 ? 17.659 13.945 17.229 1 98.86 116 ALA A CA 1
ATOM 914 C C . ALA A 1 116 ? 18.316 14.881 18.239 1 98.86 116 ALA A C 1
ATOM 916 O O . ALA A 1 116 ? 17.842 15.998 18.46 1 98.86 116 ALA A O 1
ATOM 917 N N . ASP A 1 117 ? 19.392 14.481 18.793 1 98.77 117 ASP A N 1
ATOM 918 C CA . ASP A 1 117 ? 20.11 15.267 19.791 1 98.77 117 ASP A CA 1
ATOM 919 C C . ASP A 1 117 ? 20.642 16.566 19.189 1 98.77 117 ASP A C 1
ATOM 921 O O . ASP A 1 117 ? 20.575 17.622 19.821 1 98.77 117 ASP A O 1
ATOM 925 N N . THR A 1 118 ? 21.163 16.481 18.004 1 98.61 118 THR A N 1
ATOM 926 C CA . THR A 1 118 ? 21.71 17.672 17.364 1 98.61 118 THR A CA 1
ATOM 927 C C . THR A 1 118 ? 20.606 18.682 17.066 1 98.61 118 THR A C 1
ATOM 929 O O . THR A 1 118 ? 20.81 19.891 17.201 1 98.61 118 THR A O 1
ATOM 932 N N . ILE A 1 119 ? 19.466 18.2 16.68 1 98.7 119 ILE A N 1
ATOM 933 C CA . ILE A 1 119 ? 18.33 19.084 16.444 1 98.7 119 ILE A CA 1
ATOM 934 C C . ILE A 1 119 ? 17.881 19.711 17.761 1 98.7 119 ILE A C 1
ATOM 936 O O . ILE A 1 119 ? 17.636 20.918 17.83 1 98.7 119 ILE A O 1
ATOM 940 N N . ARG A 1 120 ? 17.823 18.862 18.79 1 98.14 120 ARG A N 1
ATOM 941 C CA . ARG A 1 120 ? 17.437 19.344 20.112 1 98.14 120 ARG A CA 1
ATOM 942 C C . ARG A 1 120 ? 18.386 20.435 20.595 1 98.14 120 ARG A C 1
ATOM 944 O O . ARG A 1 120 ? 17.951 21.432 21.175 1 98.14 120 ARG A O 1
ATOM 951 N N . GLN A 1 121 ? 19.648 20.327 20.322 1 97.91 121 GLN A N 1
ATOM 952 C CA . GLN A 1 121 ? 20.667 21.284 20.737 1 97.91 121 GLN A CA 1
ATOM 953 C C . GLN A 1 121 ? 20.526 22.601 19.979 1 97.91 121 GLN A C 1
ATOM 955 O O . GLN A 1 121 ? 21.056 23.629 20.406 1 97.91 121 GLN A O 1
ATOM 960 N N . ASN A 1 122 ? 19.838 22.539 18.902 1 97.56 122 ASN A N 1
ATOM 961 C CA . ASN A 1 122 ? 19.676 23.731 18.077 1 97.56 122 ASN A CA 1
ATOM 962 C C . ASN A 1 122 ? 18.216 24.168 18.003 1 97.56 122 ASN A C 1
ATOM 964 O O . ASN A 1 122 ? 17.787 24.748 17.005 1 97.56 122 ASN A O 1
ATOM 968 N N . VAL A 1 123 ? 17.411 23.857 18.946 1 96.31 123 VAL A N 1
ATOM 969 C CA . VAL A 1 123 ? 15.965 24.051 18.941 1 96.31 123 VAL A CA 1
ATOM 970 C C . VAL A 1 123 ? 15.643 25.532 18.757 1 96.31 123 VAL A C 1
ATOM 972 O O . VAL A 1 123 ? 14.74 25.887 17.995 1 96.31 123 VAL A O 1
ATOM 975 N N . ASP A 1 124 ? 16.341 26.449 19.415 1 93.59 124 ASP A N 1
ATOM 976 C CA . ASP A 1 124 ? 16.049 27.877 19.35 1 93.59 124 ASP A CA 1
ATOM 977 C C . ASP A 1 124 ? 16.325 28.43 17.953 1 93.59 124 ASP A C 1
ATOM 979 O O . ASP A 1 124 ? 15.496 29.147 17.389 1 93.59 124 ASP A O 1
ATOM 983 N N . SER A 1 125 ? 17.492 28.045 17.396 1 95.55 125 SER A N 1
ATOM 984 C CA . SER A 1 125 ? 17.843 28.493 16.053 1 95.55 125 SER A CA 1
ATOM 985 C C . SER A 1 125 ? 16.845 27.979 15.02 1 95.55 125 SER A C 1
ATOM 987 O O . SER A 1 125 ? 16.431 28.72 14.127 1 95.55 125 SER A O 1
ATOM 989 N N . LEU A 1 126 ? 16.476 26.752 15.165 1 96.87 126 LEU A N 1
ATOM 990 C CA . LEU A 1 126 ? 15.532 26.155 14.226 1 96.87 126 LEU A CA 1
ATOM 991 C C . LEU A 1 126 ? 14.146 26.77 14.383 1 96.87 126 LEU A C 1
ATOM 993 O O . LEU A 1 126 ? 13.428 26.953 13.398 1 96.87 126 LEU A O 1
ATOM 997 N N . THR A 1 127 ? 13.732 27.068 15.605 1 94.6 127 THR A N 1
ATOM 998 C CA . THR A 1 127 ? 12.464 27.743 15.858 1 94.6 127 THR A CA 1
ATOM 999 C C . THR A 1 127 ? 12.424 29.099 15.159 1 94.6 127 THR A C 1
ATOM 1001 O O . THR A 1 127 ? 11.454 29.419 14.468 1 94.6 127 THR A O 1
ATOM 1004 N N . ASP A 1 128 ? 13.515 29.868 15.325 1 93.19 128 ASP A N 1
ATOM 1005 C CA . ASP A 1 128 ? 13.612 31.176 14.686 1 93.19 128 ASP A CA 1
ATOM 1006 C C . ASP A 1 128 ? 13.518 31.054 13.167 1 93.19 128 ASP A C 1
ATOM 1008 O O . ASP A 1 128 ? 12.883 31.882 12.51 1 93.19 128 ASP A O 1
ATOM 1012 N N . LEU A 1 129 ? 14.162 30.067 12.694 1 95.74 129 LEU A N 1
ATOM 1013 C CA . LEU A 1 129 ? 14.157 29.842 11.253 1 95.74 129 LEU A CA 1
ATOM 1014 C C . LEU A 1 129 ? 12.751 29.522 10.758 1 95.74 129 LEU A C 1
ATOM 1016 O O . LEU A 1 129 ? 12.29 30.098 9.769 1 95.74 129 LEU A O 1
ATOM 1020 N N . ILE A 1 130 ? 12.033 28.627 11.425 1 95.87 130 ILE A N 1
ATOM 1021 C CA . ILE A 1 130 ? 10.687 28.231 11.025 1 95.87 130 ILE A CA 1
ATOM 1022 C C . ILE A 1 130 ? 9.753 29.437 11.089 1 95.87 130 ILE A C 1
ATOM 1024 O O . ILE A 1 130 ? 8.943 29.652 10.184 1 95.87 130 ILE A O 1
ATOM 1028 N N . VAL A 1 131 ? 9.874 30.262 12.105 1 92.8 131 VAL A N 1
ATOM 1029 C CA . VAL A 1 131 ? 9.038 31.449 12.246 1 92.8 131 VAL A CA 1
ATOM 1030 C C . VAL A 1 131 ? 9.3 32.406 11.085 1 92.8 131 VAL A C 1
ATOM 1032 O O . VAL A 1 131 ? 8.369 33.016 10.553 1 92.8 131 VAL A O 1
ATOM 1035 N N . ALA A 1 132 ? 10.542 32.478 10.695 1 92.95 132 ALA A N 1
ATOM 1036 C CA . ALA A 1 132 ? 10.928 33.418 9.646 1 92.95 132 ALA A CA 1
ATOM 1037 C C . ALA A 1 132 ? 10.384 32.979 8.289 1 92.95 132 ALA A C 1
ATOM 1039 O O . ALA A 1 132 ? 9.883 33.801 7.519 1 92.95 132 ALA A O 1
ATOM 1040 N N . GLU A 1 133 ? 10.477 31.734 7.967 1 93.19 133 GLU A N 1
ATOM 1041 C CA . GLU A 1 133 ? 10.148 31.355 6.596 1 93.19 133 GLU A CA 1
ATOM 1042 C C . GLU A 1 133 ? 8.72 30.827 6.496 1 93.19 133 GLU A C 1
ATOM 1044 O O . GLU A 1 133 ? 8.219 30.58 5.397 1 93.19 133 GLU A O 1
ATOM 1049 N N . ASN A 1 134 ? 8.109 30.629 7.584 1 89.72 134 ASN A N 1
ATOM 1050 C CA . ASN A 1 134 ? 6.791 30.004 7.616 1 89.72 134 ASN A CA 1
ATOM 1051 C C . ASN A 1 134 ? 5.762 30.899 8.3 1 89.72 134 ASN A C 1
ATOM 1053 O O . ASN A 1 134 ? 6.005 32.091 8.499 1 89.72 134 ASN A O 1
ATOM 1057 N N . VAL A 1 135 ? 4.583 30.344 8.585 1 77.18 135 VAL A N 1
ATOM 1058 C CA . VAL A 1 135 ? 3.423 31.09 9.063 1 77.18 135 VAL A CA 1
ATOM 1059 C C . VAL A 1 135 ? 3.315 30.962 10.58 1 77.18 135 VAL A C 1
ATOM 1061 O O . VAL A 1 135 ? 2.439 31.569 11.2 1 77.18 135 VAL A O 1
ATOM 1064 N N . ARG A 1 136 ? 4.255 30.397 11.164 1 74.83 136 ARG A N 1
ATOM 1065 C CA . ARG A 1 136 ? 4.137 29.99 12.561 1 74.83 136 ARG A CA 1
ATOM 1066 C C . ARG A 1 136 ? 4.533 31.126 13.498 1 74.83 136 ARG A C 1
ATOM 1068 O O . ARG A 1 136 ? 5.131 32.114 13.066 1 74.83 136 ARG A O 1
ATOM 1075 N N . TYR A 1 137 ? 3.96 31.118 14.745 1 73.56 137 TYR A N 1
ATOM 1076 C CA . TYR A 1 137 ? 4.27 32.112 15.766 1 73.56 137 TYR A CA 1
ATOM 1077 C C . TYR A 1 137 ? 4.932 31.462 16.975 1 73.56 137 TYR A C 1
ATOM 1079 O O . TYR A 1 137 ? 4.834 30.248 17.167 1 73.56 137 TYR A O 1
ATOM 1087 N N . SER A 1 138 ? 5.708 32.106 17.65 1 52.84 138 SER A N 1
ATOM 1088 C CA . SER A 1 138 ? 6.587 31.617 18.707 1 52.84 138 SER A CA 1
ATOM 1089 C C . SER A 1 138 ? 5.807 31.329 19.985 1 52.84 138 SER A C 1
ATOM 1091 O O . SER A 1 138 ? 6.226 30.507 20.802 1 52.84 138 SER A O 1
ATOM 1093 N N . VAL A 1 139 ? 4.638 31.989 20.434 1 48.75 139 VAL A N 1
ATOM 1094 C CA . VAL A 1 139 ? 4.05 31.865 21.763 1 48.75 139 VAL A CA 1
ATOM 1095 C C . VAL A 1 139 ? 2.664 31.233 21.658 1 48.75 139 VAL A C 1
ATOM 1097 O O . VAL A 1 139 ? 1.972 31.402 20.652 1 48.75 139 VAL A O 1
ATOM 1100 N N . MET A 1 140 ? 2.267 30.129 22.431 1 46.57 140 MET A N 1
ATOM 1101 C CA . MET A 1 140 ? 0.928 29.548 22.476 1 46.57 140 MET A CA 1
ATOM 1102 C C . MET A 1 140 ? -0.038 30.465 23.22 1 46.57 140 MET A C 1
ATOM 1104 O O . MET A 1 140 ? 0.155 30.748 24.403 1 46.57 140 MET A O 1
ATOM 1108 N N . SER A 1 141 ? -0.57 31.477 22.936 1 38.91 141 SER A N 1
ATOM 1109 C CA . SER A 1 141 ? -1.49 32.242 23.772 1 38.91 141 SER A CA 1
ATOM 1110 C C . SER A 1 141 ? -2.81 31.503 23.96 1 38.91 141 SER A C 1
ATOM 1112 O O . SER A 1 141 ? -3.793 32.085 24.424 1 38.91 141 SER A O 1
ATOM 1114 N N . VAL A 1 142 ? -3.147 30.226 23.645 1 36.84 142 VAL A N 1
ATOM 1115 C CA . VAL A 1 142 ? -4.596 30.068 23.7 1 36.84 142 VAL A CA 1
ATOM 1116 C C . VAL A 1 142 ? -5.071 30.152 25.15 1 36.84 142 VAL A C 1
ATOM 1118 O O . VAL A 1 142 ? -6.112 30.749 25.435 1 36.84 142 VAL A O 1
ATOM 1121 N N . TYR A 1 143 ? -4.679 29.209 26.038 1 35.08 143 TYR A N 1
ATOM 1122 C CA . TYR A 1 143 ? -5.516 28.801 27.161 1 35.08 143 TYR A CA 1
ATOM 1123 C C . TYR A 1 143 ? -5.513 29.861 28.256 1 35.08 143 TYR A C 1
ATOM 1125 O O . TYR A 1 143 ? -6.097 29.662 29.324 1 35.08 143 TYR A O 1
ATOM 1133 N N . THR A 1 144 ? -4.674 30.789 28.378 1 32.58 144 THR A N 1
ATOM 1134 C CA . THR A 1 144 ? -4.791 31.556 29.613 1 32.58 144 THR A CA 1
ATOM 1135 C C . THR A 1 144 ? -6.134 32.278 29.676 1 32.58 144 THR A C 1
ATOM 1137 O O . THR A 1 144 ? -6.396 33.031 30.617 1 32.58 144 THR A O 1
ATOM 1140 N N . PHE A 1 145 ? -6.9 32.306 28.613 1 31.42 145 PHE A N 1
ATOM 1141 C CA . PHE A 1 145 ? -7.919 33.34 28.74 1 31.42 145 PHE A CA 1
ATOM 1142 C C . PHE A 1 145 ? -8.986 32.929 29.747 1 31.42 145 PHE A C 1
ATOM 1144 O O . PHE A 1 145 ? -9.651 33.782 30.339 1 31.42 145 PHE A O 1
ATOM 1151 N N . LEU A 1 146 ? -9.414 31.598 29.88 1 31.89 146 LEU A N 1
ATOM 1152 C CA . LEU A 1 146 ? -10.731 31.518 30.501 1 31.89 146 LEU A CA 1
ATOM 1153 C C . LEU A 1 146 ? -10.633 31.714 32.01 1 31.89 146 LEU A C 1
ATOM 1155 O O . LEU A 1 146 ? -11.617 31.527 32.73 1 31.89 146 LEU A O 1
ATOM 1159 N N . ASP A 1 147 ? -9.576 31.597 32.799 1 28.51 147 ASP A N 1
ATOM 1160 C CA . ASP A 1 147 ? -9.72 31.558 34.251 1 28.51 147 ASP A CA 1
ATOM 1161 C C . ASP A 1 147 ? -9.996 32.951 34.813 1 28.51 147 ASP A C 1
ATOM 1163 O O . ASP A 1 147 ? -9.188 33.491 35.572 1 28.51 147 ASP A O 1
ATOM 1167 N N . THR A 1 148 ? -10.55 33.92 34.328 1 28.09 148 THR A N 1
ATOM 1168 C CA . THR A 1 148 ? -10.479 35.13 35.139 1 28.09 148 THR A CA 1
ATOM 1169 C C . THR A 1 148 ? -11.302 34.975 36.415 1 28.09 148 THR A C 1
ATOM 1171 O O . THR A 1 148 ? -11.258 35.837 37.296 1 28.09 148 THR A O 1
ATOM 1174 N N . ASN A 1 149 ? -12.577 34.494 36.685 1 25.35 149 ASN A N 1
ATOM 1175 C CA . ASN A 1 149 ? -13.309 35.037 37.824 1 25.35 149 ASN A CA 1
ATOM 1176 C C . ASN A 1 149 ? -12.756 34.514 39.147 1 25.35 149 ASN A C 1
ATOM 1178 O O . ASN A 1 149 ? -12.518 35.288 40.076 1 25.35 149 ASN A O 1
ATOM 1182 N N . THR A 1 150 ? -13.454 33.473 39.999 1 25.51 150 THR A N 1
ATOM 1183 C CA . THR A 1 150 ? -13.617 33.346 41.443 1 25.51 150 THR A CA 1
ATOM 1184 C C . THR A 1 150 ? -12.276 33.073 42.117 1 25.51 150 THR A C 1
ATOM 1186 O O . THR A 1 150 ? -11.343 32.581 41.479 1 25.51 150 THR A O 1
ATOM 1189 N N . GLU A 1 151 ? -12.065 33.225 43.784 1 25.51 151 GLU A N 1
ATOM 1190 C CA . GLU A 1 151 ? -11.257 33.341 44.994 1 25.51 151 GLU A CA 1
ATOM 1191 C C . GLU A 1 151 ? -10.351 32.126 45.172 1 25.51 151 GLU A C 1
ATOM 1193 O O . GLU A 1 151 ? -9.204 32.258 45.602 1 25.51 151 GLU A O 1
ATOM 1198 N N . ASN A 1 152 ? -10.937 30.897 45.819 1 25.15 152 ASN A N 1
ATOM 1199 C CA . ASN A 1 152 ? -10.268 29.961 46.717 1 25.15 152 ASN A CA 1
ATOM 1200 C C . ASN A 1 152 ? -8.989 29.407 46.098 1 25.15 152 ASN A C 1
ATOM 1202 O O . ASN A 1 152 ? -8.979 29.013 44.931 1 25.15 152 ASN A O 1
ATOM 1206 N N . LEU A 1 153 ? -7.735 29.597 46.799 1 24.5 153 LEU A N 1
ATOM 1207 C CA . LEU A 1 153 ? -6.28 29.537 46.712 1 24.5 153 LEU A CA 1
ATOM 1208 C C . LEU A 1 153 ? -5.822 28.179 46.191 1 24.5 153 LEU A C 1
ATOM 1210 O O . LEU A 1 153 ? -4.693 28.041 45.714 1 24.5 153 LEU A O 1
ATOM 1214 N N . PHE A 1 154 ? -6.432 27.151 46.882 1 23.29 154 PHE A N 1
ATOM 1215 C CA . PHE A 1 154 ? -5.735 25.877 47.016 1 23.29 154 PHE A CA 1
ATOM 1216 C C . PHE A 1 154 ? -5.363 25.317 45.648 1 23.29 154 PHE A C 1
ATOM 1218 O O . PHE A 1 154 ? -4.868 24.193 45.546 1 23.29 154 PHE A O 1
ATOM 1225 N N . PHE A 1 155 ? -6.174 25.698 44.784 1 24.05 155 PHE A N 1
ATOM 1226 C CA . PHE A 1 155 ? -6.032 25.234 43.41 1 24.05 155 PHE A CA 1
ATOM 1227 C C . PHE A 1 155 ? -4.67 25.621 42.846 1 24.05 155 PHE A C 1
ATOM 1229 O O . PHE A 1 155 ? -4.586 26.359 41.862 1 24.05 155 PHE A O 1
ATOM 1236 N N . ASP A 1 156 ? -3.662 26.03 43.691 1 24.24 156 ASP A N 1
ATOM 1237 C CA . ASP A 1 156 ? -2.242 26.362 43.653 1 24.24 156 ASP A CA 1
ATOM 1238 C C . ASP A 1 156 ? -1.453 25.311 42.874 1 24.24 156 ASP A C 1
ATOM 1240 O O . ASP A 1 156 ? -0.561 25.65 42.093 1 24.24 156 ASP A O 1
ATOM 1244 N N . SER A 1 157 ? -1.332 24.142 43.645 1 23.8 157 SER A N 1
ATOM 1245 C CA . SER A 1 157 ? -0.327 23.131 43.335 1 23.8 157 SER A CA 1
ATOM 1246 C C . SER A 1 157 ? -0.504 22.59 41.92 1 23.8 157 SER A C 1
ATOM 1248 O O . SER A 1 157 ? 0.474 22.243 41.255 1 23.8 157 SER A O 1
ATOM 1250 N N . MET A 1 158 ? -1.727 22.052 41.782 1 24.32 158 MET A N 1
ATOM 1251 C CA . MET A 1 158 ? -1.909 21.336 40.523 1 24.32 158 MET A CA 1
ATOM 1252 C C . MET A 1 158 ? -1.836 22.293 39.338 1 24.32 158 MET A C 1
ATOM 1254 O O . MET A 1 158 ? -1.814 21.859 38.184 1 24.32 158 MET A O 1
ATOM 1258 N N . ILE A 1 159 ? -2.27 23.55 39.477 1 26.85 159 ILE A N 1
ATOM 1259 C CA . ILE A 1 159 ? -2.089 24.656 38.543 1 26.85 159 ILE A CA 1
ATOM 1260 C C . ILE A 1 159 ? -0.601 24.865 38.273 1 26.85 159 ILE A C 1
ATOM 1262 O O . ILE A 1 159 ? -0.223 25.407 37.232 1 26.85 159 ILE A O 1
ATOM 1266 N N . THR A 1 160 ? 0.271 24.831 39.34 1 26.35 160 THR A N 1
ATOM 1267 C CA . THR A 1 160 ? 1.723 24.935 39.25 1 26.35 160 THR A CA 1
ATOM 1268 C C . THR A 1 160 ? 2.277 23.921 38.253 1 26.35 160 THR A C 1
ATOM 1270 O O . THR A 1 160 ? 3.227 24.214 37.524 1 26.35 160 THR A O 1
ATOM 1273 N N . ILE A 1 161 ? 1.973 22.601 38.487 1 25.87 161 ILE A N 1
ATOM 1274 C CA . ILE A 1 161 ? 2.442 21.66 37.476 1 25.87 161 ILE A CA 1
ATOM 1275 C C . ILE A 1 161 ? 1.864 22.037 36.113 1 25.87 161 ILE A C 1
ATOM 1277 O O . ILE A 1 161 ? 2.466 21.751 35.076 1 25.87 161 ILE A O 1
ATOM 1281 N N . TYR A 1 162 ? 0.596 22.427 35.981 1 26.93 162 TYR A N 1
ATOM 1282 C CA . TYR A 1 162 ? 0.103 23.17 34.827 1 26.93 162 TYR A CA 1
ATOM 1283 C C . TYR A 1 162 ? 0.851 24.488 34.668 1 26.93 162 TYR A C 1
ATOM 1285 O O . TYR A 1 162 ? 1.081 24.948 33.547 1 26.93 162 TYR A O 1
ATOM 1293 N N . TYR A 1 163 ? 0.945 25.458 35.652 1 26.09 163 TYR A N 1
ATOM 1294 C CA . TYR A 1 163 ? 1.739 26.681 35.701 1 26.09 163 TYR A CA 1
ATOM 1295 C C . TYR A 1 163 ? 3.218 26.38 35.487 1 26.09 163 TYR A C 1
ATOM 1297 O O . TYR A 1 163 ? 3.932 27.163 34.856 1 26.09 163 TYR A O 1
ATOM 1305 N N . HIS A 1 164 ? 3.874 25.791 36.476 1 26.22 164 HIS A N 1
ATOM 1306 C CA . HIS A 1 164 ? 5.309 25.616 36.282 1 26.22 164 HIS A CA 1
ATOM 1307 C C . HIS A 1 164 ? 5.603 24.856 34.993 1 26.22 164 HIS A C 1
ATOM 1309 O O . HIS A 1 164 ? 6.752 24.494 34.729 1 26.22 164 HIS A O 1
ATOM 1315 N N . VAL A 1 165 ? 4.783 24.003 34.575 1 28.33 165 VAL A N 1
ATOM 1316 C CA . VAL A 1 165 ? 4.672 24.162 33.128 1 28.33 165 VAL A CA 1
ATOM 1317 C C . VAL A 1 165 ? 4.176 25.568 32.8 1 28.33 165 VAL A C 1
ATOM 1319 O O . VAL A 1 165 ? 2.968 25.81 32.746 1 28.33 165 VAL A O 1
ATOM 1322 N N . SER A 1 166 ? 4.117 26.735 33.601 1 27.94 166 SER A N 1
ATOM 1323 C CA . SER A 1 166 ? 4.135 28.194 33.576 1 27.94 166 SER A CA 1
ATOM 1324 C C . SER A 1 166 ? 4.439 28.719 32.177 1 27.94 166 SER A C 1
ATOM 1326 O O . SER A 1 166 ? 3.709 29.562 31.652 1 27.94 166 SER A O 1
ATOM 1328 N N . TRP A 1 167 ? 5.879 29.253 32.215 1 27.07 167 TRP A N 1
ATOM 1329 C CA . TRP A 1 167 ? 6.303 30.023 31.05 1 27.07 167 TRP A CA 1
ATOM 1330 C C . TRP A 1 167 ? 5.829 29.363 29.76 1 27.07 167 TRP A C 1
ATOM 1332 O O . TRP A 1 167 ? 5.234 30.019 28.902 1 27.07 167 TRP A O 1
ATOM 1342 N N . LYS A 1 168 ? 6.912 28.295 29.279 1 28.74 168 LYS A N 1
ATOM 1343 C CA . LYS A 1 168 ? 7.118 28.23 27.836 1 28.74 168 LYS A CA 1
ATOM 1344 C C . LYS A 1 168 ? 5.859 27.747 27.121 1 28.74 168 LYS A C 1
ATOM 1346 O O . LYS A 1 168 ? 5.41 26.619 27.338 1 28.74 168 LYS A O 1
ATOM 1351 N N . SER A 1 169 ? 4.684 28.38 27.057 1 35.28 169 SER A N 1
ATOM 1352 C CA . SER A 1 169 ? 4.004 28.68 25.802 1 35.28 169 SER A CA 1
ATOM 1353 C C . SER A 1 169 ? 4.674 27.973 24.628 1 35.28 169 SER A C 1
ATOM 1355 O O . SER A 1 169 ? 5.521 28.556 23.948 1 35.28 169 SER A O 1
ATOM 1357 N N . SER A 1 170 ? 5.127 27.089 24.98 1 44.82 170 SER A N 1
ATOM 1358 C CA . SER A 1 170 ? 5.911 26.479 23.911 1 44.82 170 SER A CA 1
ATOM 1359 C C . SER A 1 170 ? 5.169 26.537 22.58 1 44.82 170 SER A C 1
ATOM 1361 O O . SER A 1 170 ? 4.01 26.127 22.491 1 44.82 170 SER A O 1
ATOM 1363 N N . PHE A 1 171 ? 5.707 27.519 21.635 1 65.77 171 PHE A N 1
ATOM 1364 C CA . PHE A 1 171 ? 5.545 28.146 20.329 1 65.77 171 PHE A CA 1
ATOM 1365 C C . PHE A 1 171 ? 5.289 27.098 19.253 1 65.77 171 PHE A C 1
ATOM 1367 O O . PHE A 1 171 ? 5.741 25.957 19.371 1 65.77 171 PHE A O 1
ATOM 1374 N N . ASP A 1 172 ? 4.216 27.341 18.686 1 83.94 172 ASP A N 1
ATOM 1375 C CA . ASP A 1 172 ? 3.817 26.489 17.57 1 83.94 172 ASP A CA 1
ATOM 1376 C C . ASP A 1 172 ? 5.037 25.98 16.805 1 83.94 172 ASP A C 1
ATOM 1378 O O . ASP A 1 172 ? 5.182 24.776 16.587 1 83.94 172 ASP A O 1
ATOM 1382 N N . ALA A 1 173 ? 5.99 26.851 16.637 1 91.26 173 ALA A N 1
ATOM 1383 C CA . ALA A 1 173 ? 7.183 26.483 15.879 1 91.26 173 ALA A CA 1
ATOM 1384 C C . ALA A 1 173 ? 8.119 25.617 16.717 1 91.26 173 ALA A C 1
ATOM 1386 O O . ALA A 1 173 ? 8.706 24.658 16.211 1 91.26 173 ALA A O 1
ATOM 1387 N N . ARG A 1 174 ? 8.341 25.98 17.989 1 92 174 ARG A N 1
ATOM 1388 C CA . ARG A 1 174 ? 9.196 25.196 18.875 1 92 174 ARG A CA 1
ATOM 1389 C C . ARG A 1 174 ? 8.652 23.782 19.051 1 92 174 ARG A C 1
ATOM 1391 O O . ARG A 1 174 ? 9.416 22.815 19.063 1 92 174 ARG A O 1
ATOM 1398 N N . ASN A 1 175 ? 7.324 23.723 19.203 1 92.03 175 ASN A N 1
ATOM 1399 C CA . ASN A 1 175 ? 6.686 22.416 19.328 1 92.03 175 ASN A CA 1
ATOM 1400 C C . ASN A 1 175 ? 6.921 21.557 18.088 1 92.03 175 ASN A C 1
ATOM 1402 O O . ASN A 1 175 ? 7.035 20.334 18.188 1 92.03 175 ASN A O 1
ATOM 1406 N N . GLU A 1 176 ? 6.971 22.187 16.976 1 94.67 176 GLU A N 1
ATOM 1407 C CA . GLU A 1 176 ? 7.266 21.416 15.772 1 94.67 176 GLU A CA 1
ATOM 1408 C C . GLU A 1 176 ? 8.672 20.825 15.827 1 94.67 176 GLU A C 1
ATOM 1410 O O . GLU A 1 176 ? 8.877 19.663 15.467 1 94.67 176 GLU A O 1
ATOM 1415 N N . VAL A 1 177 ? 9.646 21.685 16.235 1 96.87 177 VAL A N 1
ATOM 1416 C CA . VAL A 1 177 ? 11.016 21.19 16.325 1 96.87 177 VAL A CA 1
ATOM 1417 C C . VAL A 1 177 ? 11.073 19.994 17.273 1 96.87 177 VAL A C 1
ATOM 1419 O O . VAL A 1 177 ? 11.645 18.954 16.937 1 96.87 177 VAL A O 1
ATOM 1422 N N . LEU A 1 178 ? 10.392 20.142 18.352 1 95.77 178 LEU A N 1
ATOM 1423 C CA . LEU A 1 178 ? 10.421 19.08 19.352 1 95.77 178 LEU A CA 1
ATOM 1424 C C . LEU A 1 178 ? 9.663 17.851 18.862 1 95.77 178 LEU A C 1
ATOM 1426 O O . LEU A 1 178 ? 10.032 16.72 19.185 1 95.77 178 LEU A O 1
ATOM 1430 N N . SER A 1 179 ? 8.619 18.088 18.15 1 95.73 179 SER A N 1
ATOM 1431 C CA . SER A 1 179 ? 7.92 16.97 17.526 1 95.73 179 SER A CA 1
ATOM 1432 C C . SER A 1 179 ? 8.832 16.215 16.564 1 95.73 179 SER A C 1
ATOM 1434 O O . SER A 1 179 ? 8.771 14.987 16.478 1 95.73 179 SER A O 1
ATOM 1436 N N . GLY A 1 180 ? 9.653 16.962 15.833 1 97.78 180 GLY A N 1
ATOM 1437 C CA . GLY A 1 180 ? 10.632 16.324 14.966 1 97.78 180 GLY A CA 1
ATOM 1438 C C . GLY A 1 180 ? 11.637 15.477 15.723 1 97.78 180 GLY A C 1
ATOM 1439 O O . GLY A 1 180 ? 11.968 14.368 15.298 1 97.78 180 GLY A O 1
ATOM 1440 N N . VAL A 1 181 ? 12.079 16.02 16.843 1 98.27 181 VAL A N 1
ATOM 1441 C CA . VAL A 1 181 ? 12.997 15.291 17.712 1 98.27 181 VAL A CA 1
ATOM 1442 C C . VAL A 1 181 ? 12.336 14.004 18.2 1 98.27 181 VAL A C 1
ATOM 1444 O O . VAL A 1 181 ? 12.934 12.927 18.134 1 98.27 181 VAL A O 1
ATOM 1447 N N . SER A 1 182 ? 11.103 14.152 18.587 1 97.69 182 SER A N 1
ATOM 1448 C CA . SER A 1 182 ? 10.362 13.008 19.109 1 97.69 182 SER A CA 1
ATOM 1449 C C . SER A 1 182 ? 10.199 11.925 18.048 1 97.69 182 SER A C 1
ATOM 1451 O O . SER A 1 182 ? 10.282 10.733 18.353 1 97.69 182 SER A O 1
ATOM 1453 N N . ALA A 1 183 ? 9.962 12.324 16.848 1 98.24 183 ALA A N 1
ATOM 1454 C CA . ALA A 1 183 ? 9.825 11.355 15.764 1 98.24 183 ALA A CA 1
ATOM 1455 C C . ALA A 1 183 ? 11.12 10.575 15.558 1 98.24 183 ALA A C 1
ATOM 1457 O O . ALA A 1 183 ? 11.103 9.346 15.458 1 98.24 183 ALA A O 1
ATOM 1458 N N . LEU A 1 184 ? 12.223 11.265 15.518 1 98.81 184 LEU A N 1
ATOM 1459 C CA . LEU A 1 184 ? 13.511 10.611 15.312 1 98.81 184 LEU A CA 1
ATOM 1460 C C . LEU A 1 184 ? 13.833 9.67 16.468 1 98.81 184 LEU A C 1
ATOM 1462 O O . LEU A 1 184 ? 14.35 8.571 16.253 1 98.81 184 LEU A O 1
ATOM 1466 N N . GLU A 1 185 ? 13.488 10.11 17.659 1 98.54 185 GLU A N 1
ATOM 1467 C CA . GLU A 1 185 ? 13.695 9.243 18.814 1 98.54 185 GLU A CA 1
ATOM 1468 C C . GLU A 1 185 ? 12.847 7.978 18.715 1 98.54 185 GLU A C 1
ATOM 1470 O O . GLU A 1 185 ? 13.332 6.876 18.978 1 98.54 185 GLU A O 1
ATOM 1475 N N . TRP A 1 186 ? 11.662 8.156 18.355 1 98.37 186 TRP A N 1
ATOM 1476 C CA . TRP A 1 186 ? 10.754 7.027 18.184 1 98.37 186 TRP A CA 1
ATOM 1477 C C . TRP A 1 186 ? 11.306 6.034 17.166 1 98.37 186 TRP A C 1
ATOM 1479 O O . TRP A 1 186 ? 11.39 4.835 17.443 1 98.37 186 TRP A O 1
ATOM 1489 N N . TYR A 1 187 ? 11.73 6.493 16.069 1 98.66 187 TYR A N 1
ATOM 1490 C CA . TYR A 1 187 ? 12.177 5.617 14.991 1 98.66 187 TYR A CA 1
ATOM 1491 C C . TYR A 1 187 ? 13.515 4.973 15.332 1 98.66 187 TYR A C 1
ATOM 1493 O O . TYR A 1 187 ? 13.78 3.834 14.942 1 98.66 187 TYR A O 1
ATOM 1501 N N . ALA A 1 188 ? 14.381 5.725 16.044 1 98.62 188 ALA A N 1
ATOM 1502 C CA . ALA A 1 188 ? 15.608 5.108 16.542 1 98.62 188 ALA A CA 1
ATOM 1503 C C . ALA A 1 188 ? 15.296 3.902 17.424 1 98.62 188 ALA A C 1
ATOM 1505 O O . ALA A 1 188 ? 15.962 2.868 17.331 1 98.62 188 ALA A O 1
ATOM 1506 N N . GLU A 1 189 ? 14.28 4.038 18.23 1 98.27 189 GLU A N 1
ATOM 1507 C CA . GLU A 1 189 ? 13.865 2.954 19.115 1 98.27 189 GLU A CA 1
ATOM 1508 C C . GLU A 1 189 ? 13.203 1.824 18.331 1 98.27 189 GLU A C 1
ATOM 1510 O O . GLU A 1 189 ? 13.475 0.648 18.579 1 98.27 189 GLU A O 1
ATOM 1515 N N . GLU A 1 190 ? 12.435 2.136 17.347 1 97.72 190 GLU A N 1
ATOM 1516 C CA . GLU A 1 190 ? 11.726 1.142 16.548 1 97.72 190 GLU A CA 1
ATOM 1517 C C . GLU A 1 190 ? 12.683 0.386 15.63 1 97.72 190 GLU A C 1
ATOM 1519 O O . GLU A 1 190 ? 12.427 -0.765 15.27 1 97.72 190 GLU A O 1
ATOM 1524 N N . ALA A 1 191 ? 13.775 1.054 15.27 1 97.73 191 ALA A N 1
ATOM 1525 C CA . ALA A 1 191 ? 14.758 0.406 14.406 1 97.73 191 ALA A CA 1
ATOM 1526 C C . ALA A 1 191 ? 15.205 -0.931 14.99 1 97.73 191 ALA A C 1
ATOM 1528 O O . ALA A 1 191 ? 15.484 -1.877 14.25 1 97.73 191 ALA A O 1
ATOM 1529 N N . LYS A 1 192 ? 15.219 -1.06 16.313 1 97.27 192 LYS A N 1
ATOM 1530 C CA . LYS A 1 192 ? 15.738 -2.233 17.012 1 97.27 192 LYS A CA 1
ATOM 1531 C C . LYS A 1 192 ? 14.663 -3.304 17.163 1 97.27 192 LYS A C 1
ATOM 1533 O O . LYS A 1 192 ? 14.925 -4.383 17.698 1 97.27 192 LYS A O 1
ATOM 1538 N N . ARG A 1 193 ? 13.486 -2.987 16.622 1 95.67 193 ARG A N 1
ATOM 1539 C CA . ARG A 1 193 ? 12.356 -3.861 16.923 1 95.67 193 ARG A CA 1
ATOM 1540 C C . ARG A 1 193 ? 11.713 -4.384 15.643 1 95.67 193 ARG A C 1
ATOM 1542 O O . ARG A 1 193 ? 10.573 -4.853 15.662 1 95.67 193 ARG A O 1
ATOM 1549 N N . VAL A 1 194 ? 12.367 -4.349 14.538 1 94.35 194 VAL A N 1
ATOM 1550 C CA . VAL A 1 194 ? 11.841 -4.911 13.298 1 94.35 194 VAL A CA 1
ATOM 1551 C C . VAL A 1 194 ? 12.022 -6.427 13.3 1 94.35 194 VAL A C 1
ATOM 1553 O O . VAL A 1 194 ? 12.839 -6.962 12.547 1 94.35 194 VAL A O 1
ATOM 1556 N N . PHE A 1 195 ? 11.22 -7.102 14.087 1 93.5 195 PHE A N 1
ATOM 1557 C CA . PHE A 1 195 ? 11.296 -8.551 14.232 1 93.5 195 PHE A CA 1
ATOM 1558 C C . PHE A 1 195 ? 10.569 -9.248 13.088 1 93.5 195 PHE A C 1
ATOM 1560 O O . PHE A 1 195 ? 9.599 -8.714 12.545 1 93.5 195 PHE A O 1
ATOM 1567 N N . GLY A 1 196 ? 11.093 -10.423 12.687 1 94.31 196 GLY A N 1
ATOM 1568 C CA . GLY A 1 196 ? 10.382 -11.329 11.799 1 94.31 196 GLY A CA 1
ATOM 1569 C C . GLY A 1 196 ? 9.58 -12.383 12.539 1 94.31 196 GLY A C 1
ATOM 1570 O O . GLY A 1 196 ? 9.386 -12.285 13.752 1 94.31 196 GLY A O 1
ATOM 1571 N N . LEU A 1 197 ? 8.924 -13.269 11.807 1 96.33 197 LEU A N 1
ATOM 1572 C CA . LEU A 1 197 ? 8.12 -14.337 12.392 1 96.33 197 LEU A CA 1
ATOM 1573 C C . LEU A 1 197 ? 8.638 -15.705 11.962 1 96.33 197 LEU A C 1
ATOM 1575 O O . LEU A 1 197 ? 9.058 -15.882 10.816 1 96.33 197 LEU A O 1
ATOM 1579 N N . TYR A 1 198 ? 8.668 -16.613 12.925 1 96.77 198 TYR A N 1
ATOM 1580 C CA . TYR A 1 198 ? 8.757 -18.039 12.633 1 96.77 198 TYR A CA 1
ATOM 1581 C C . TYR A 1 198 ? 7.371 -18.67 12.569 1 96.77 198 TYR A C 1
ATOM 1583 O O . TYR A 1 198 ? 6.606 -18.603 13.534 1 96.77 198 TYR A O 1
ATOM 1591 N N . ILE A 1 199 ? 7.046 -19.193 11.383 1 96.47 199 ILE A N 1
ATOM 1592 C CA . ILE A 1 199 ? 5.696 -19.69 11.139 1 96.47 199 ILE A CA 1
ATOM 1593 C C . ILE A 1 199 ? 5.718 -21.213 11.033 1 96.47 199 ILE A C 1
ATOM 1595 O O . ILE A 1 199 ? 6.349 -21.77 10.131 1 96.47 199 ILE A O 1
ATOM 1599 N N . PRO A 1 200 ? 5.064 -21.876 11.916 1 95.22 200 PRO A N 1
ATOM 1600 C CA . PRO A 1 200 ? 4.974 -23.329 11.752 1 95.22 200 PRO A CA 1
ATOM 1601 C C . PRO A 1 200 ? 4.233 -23.734 10.479 1 95.22 200 PRO A C 1
ATOM 1603 O O . PRO A 1 200 ? 3.259 -23.083 10.094 1 95.22 200 PRO A O 1
ATOM 1606 N N . SER A 1 201 ? 4.766 -24.683 9.862 1 94 201 SER A N 1
ATOM 1607 C CA . SER A 1 201 ? 4.065 -25.215 8.699 1 94 201 SER A CA 1
ATOM 1608 C C . SER A 1 201 ? 2.797 -25.957 9.109 1 94 201 SER A C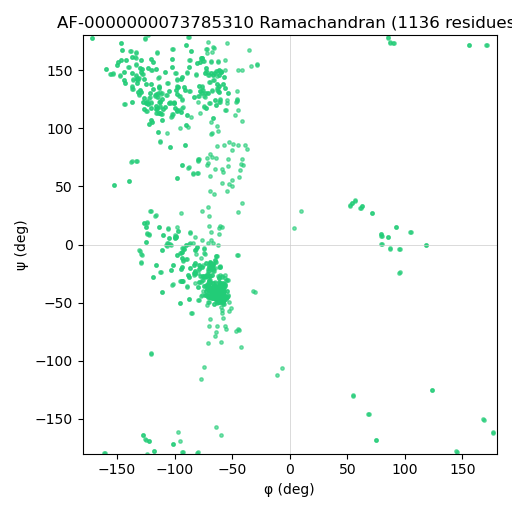 1
ATOM 1610 O O . SER A 1 201 ? 2.804 -26.721 10.076 1 94 201 SER A O 1
ATOM 1612 N N . LEU A 1 202 ? 1.782 -25.773 8.369 1 91.93 202 LEU A N 1
ATOM 1613 C CA . LEU A 1 202 ? 0.507 -26.402 8.696 1 91.93 202 LEU A CA 1
ATOM 1614 C C . LEU A 1 202 ? 0.431 -27.81 8.115 1 91.93 202 LEU A C 1
ATOM 1616 O O . LEU A 1 202 ? -0.371 -28.63 8.568 1 91.93 202 LEU A O 1
ATOM 1620 N N . SER A 1 203 ? 1.265 -28.059 7.114 1 86.98 203 SER A N 1
ATOM 1621 C CA . SER A 1 203 ? 1.018 -29.277 6.349 1 86.98 203 SER A CA 1
ATOM 1622 C C . SER A 1 203 ? 2.281 -30.123 6.232 1 86.98 203 SER A C 1
ATOM 1624 O O . SER A 1 203 ? 2.258 -31.206 5.643 1 86.98 203 SER A O 1
ATOM 1626 N N . SER A 1 204 ? 3.391 -29.583 6.647 1 87.8 204 SER A N 1
ATOM 1627 C CA . SER A 1 204 ? 4.645 -30.315 6.498 1 87.8 204 SER A CA 1
ATOM 1628 C C . SER A 1 204 ? 5.448 -30.306 7.794 1 87.8 204 SER A C 1
ATOM 1630 O O . SER A 1 204 ? 5.537 -29.277 8.468 1 87.8 204 SER A O 1
ATOM 1632 N N . HIS A 1 205 ? 6.058 -31.459 8.028 1 89.12 205 HIS A N 1
ATOM 1633 C CA . HIS A 1 205 ? 6.874 -31.563 9.232 1 89.12 205 HIS A CA 1
ATOM 1634 C C . HIS A 1 205 ? 8.314 -31.141 8.96 1 89.12 205 HIS A C 1
ATOM 1636 O O . HIS A 1 205 ? 9.089 -30.923 9.894 1 89.12 205 HIS A O 1
ATOM 1642 N N . SER A 1 206 ? 8.591 -31.032 7.741 1 91.32 206 SER A N 1
ATOM 1643 C CA . SER A 1 206 ? 9.995 -30.793 7.423 1 91.32 206 SER A CA 1
ATOM 1644 C C . SER A 1 206 ? 10.222 -29.353 6.973 1 91.32 206 SER A C 1
ATOM 1646 O O . SER A 1 206 ? 11.356 -28.954 6.701 1 91.32 206 SER A O 1
ATOM 1648 N N . ARG A 1 207 ? 9.197 -28.607 6.917 1 93.43 207 ARG A N 1
ATOM 1649 C CA . ARG A 1 207 ? 9.343 -27.248 6.406 1 93.43 207 ARG A CA 1
ATOM 1650 C C . ARG A 1 207 ? 9.525 -26.251 7.546 1 93.43 207 ARG A C 1
ATOM 1652 O O . ARG A 1 207 ? 8.805 -26.304 8.545 1 93.43 207 ARG A O 1
ATOM 1659 N N . ARG A 1 208 ? 10.539 -25.453 7.471 1 95.28 208 ARG A N 1
ATOM 1660 C CA . ARG A 1 208 ? 10.751 -24.294 8.332 1 95.28 208 ARG A CA 1
ATOM 1661 C C . ARG A 1 208 ? 10.503 -22.995 7.573 1 95.28 208 ARG A C 1
ATOM 1663 O O . ARG A 1 208 ? 10.963 -22.833 6.441 1 95.28 208 ARG A O 1
ATOM 1670 N N . GLN A 1 209 ? 9.701 -22.171 8.142 1 96.72 209 GLN A N 1
ATOM 1671 C CA . GLN A 1 209 ? 9.229 -21 7.411 1 96.72 209 GLN A CA 1
ATOM 1672 C C . GLN A 1 209 ? 9.424 -19.725 8.227 1 96.72 209 GLN A C 1
ATOM 1674 O O . GLN A 1 209 ? 9.132 -19.698 9.425 1 96.72 209 GLN A O 1
ATOM 1679 N N . LEU A 1 210 ? 9.988 -18.791 7.558 1 96.47 210 LEU A N 1
ATOM 1680 C CA . LEU A 1 210 ? 10.209 -17.504 8.208 1 96.47 210 LEU A CA 1
ATOM 1681 C C . LEU A 1 210 ? 9.659 -16.363 7.357 1 96.47 210 LEU A C 1
ATOM 1683 O O . LEU A 1 210 ? 9.566 -16.485 6.133 1 96.47 210 LEU A O 1
ATOM 1687 N N . ILE A 1 211 ? 9.238 -15.278 8.014 1 97.48 211 ILE A N 1
ATOM 1688 C CA . ILE A 1 211 ? 8.914 -13.991 7.408 1 97.48 211 ILE A CA 1
ATOM 1689 C C . ILE A 1 211 ? 9.923 -12.939 7.861 1 97.48 211 ILE A C 1
ATOM 1691 O O . ILE A 1 211 ? 10.128 -12.743 9.061 1 97.48 211 ILE A O 1
ATOM 1695 N N . ALA A 1 212 ? 10.566 -12.349 6.941 1 96.72 212 ALA A N 1
ATOM 1696 C CA . ALA A 1 212 ? 11.539 -11.301 7.237 1 96.72 212 ALA A CA 1
ATOM 1697 C C . ALA A 1 212 ? 11.155 -9.989 6.557 1 96.72 212 ALA A C 1
ATOM 1699 O O . ALA A 1 212 ? 10.339 -9.977 5.633 1 96.72 212 ALA A O 1
ATOM 1700 N N . GLN A 1 213 ? 11.733 -8.89 7.106 1 95.93 213 GLN A N 1
ATOM 1701 C CA . GLN A 1 213 ? 11.553 -7.558 6.538 1 95.93 213 GLN A CA 1
ATOM 1702 C C . GLN A 1 213 ? 12.866 -7.016 5.98 1 95.93 213 GLN A C 1
ATOM 1704 O O . GLN A 1 213 ? 13.921 -7.171 6.6 1 95.93 213 GLN A O 1
ATOM 1709 N N . GLN A 1 214 ? 12.793 -6.45 4.824 1 97.12 214 GLN A N 1
ATOM 1710 C CA . GLN A 1 214 ? 13.964 -5.836 4.208 1 97.12 214 GLN A CA 1
ATOM 1711 C C . GLN A 1 214 ? 13.644 -4.436 3.69 1 97.12 214 GLN A C 1
ATOM 1713 O O . GLN A 1 214 ? 12.547 -4.192 3.183 1 97.12 214 GLN A O 1
ATOM 1718 N N . PRO A 1 215 ? 14.627 -3.506 3.812 1 98.1 215 PRO A N 1
ATOM 1719 C CA . PRO A 1 215 ? 14.355 -2.165 3.288 1 98.1 215 PRO A CA 1
ATOM 1720 C C . PRO A 1 215 ? 14.039 -2.169 1.794 1 98.1 215 PRO A C 1
ATOM 1722 O O . PRO A 1 215 ? 14.627 -2.946 1.037 1 98.1 215 PRO A O 1
ATOM 1725 N N . ILE A 1 216 ? 13.226 -1.278 1.388 1 97.68 216 ILE A N 1
ATOM 1726 C CA . ILE A 1 216 ? 12.765 -1.228 0.005 1 97.68 216 ILE A CA 1
ATOM 1727 C C . ILE A 1 216 ? 13.877 -0.687 -0.891 1 97.68 216 ILE A C 1
ATOM 1729 O O . ILE A 1 216 ? 13.872 -0.914 -2.103 1 97.68 216 ILE A O 1
ATOM 1733 N N . GLY A 1 217 ? 14.843 0.177 -0.305 1 97.96 217 GLY A N 1
ATOM 1734 C CA . GLY A 1 217 ? 15.93 0.731 -1.096 1 97.96 217 GLY A CA 1
ATOM 1735 C C . GLY A 1 217 ? 15.98 2.246 -1.063 1 97.96 217 GLY A C 1
ATOM 1736 O O . GLY A 1 217 ? 16.002 2.848 0.013 1 97.96 217 GLY A O 1
ATOM 1737 N N . VAL A 1 218 ? 15.96 2.89 -2.255 1 98.7 218 VAL A N 1
ATOM 1738 C CA . VAL A 1 218 ? 16.014 4.342 -2.389 1 98.7 218 VAL A CA 1
ATOM 1739 C C . VAL A 1 218 ? 14.598 4.913 -2.407 1 98.7 218 VAL A C 1
ATOM 1741 O O . VAL A 1 218 ? 13.735 4.425 -3.141 1 98.7 218 VAL A O 1
ATOM 1744 N N . VAL A 1 219 ? 14.41 5.977 -1.605 1 98.66 219 VAL A N 1
ATOM 1745 C CA . VAL A 1 219 ? 13.083 6.564 -1.451 1 98.66 219 VAL A CA 1
ATOM 1746 C C . VAL A 1 219 ? 13.132 8.051 -1.796 1 98.66 219 VAL A C 1
ATOM 1748 O O . VAL A 1 219 ? 14.104 8.738 -1.472 1 98.66 219 VAL A O 1
ATOM 1751 N N . GLY A 1 220 ? 12.119 8.505 -2.519 1 98.8 220 GLY A N 1
ATOM 1752 C CA . GLY A 1 220 ? 11.903 9.931 -2.705 1 98.8 220 GLY A CA 1
ATOM 1753 C C . GLY A 1 220 ? 10.846 10.5 -1.776 1 98.8 220 GLY A C 1
ATOM 1754 O O . GLY A 1 220 ? 9.769 9.92 -1.624 1 98.8 220 GLY A O 1
ATOM 1755 N N . VAL A 1 221 ? 11.138 11.621 -1.13 1 98.7 221 VAL A N 1
ATOM 1756 C CA . VAL A 1 221 ? 10.216 12.253 -0.191 1 98.7 221 VAL A CA 1
ATOM 1757 C C . VAL A 1 221 ? 9.968 13.701 -0.607 1 98.7 221 VAL A C 1
ATOM 1759 O O . VAL A 1 221 ? 10.91 14.485 -0.741 1 98.7 221 VAL A O 1
ATOM 1762 N N . ILE A 1 222 ? 8.733 14.028 -0.839 1 98.52 222 ILE A N 1
ATOM 1763 C CA . ILE A 1 222 ? 8.308 15.383 -1.172 1 98.52 222 ILE A CA 1
ATOM 1764 C C . ILE A 1 222 ? 7.462 15.953 -0.037 1 98.52 222 ILE A C 1
ATOM 1766 O O . ILE A 1 222 ? 6.408 15.405 0.296 1 98.52 222 ILE A O 1
ATOM 1770 N N . THR A 1 223 ? 7.912 17.032 0.565 1 97.91 223 THR A N 1
ATOM 1771 C CA . THR A 1 223 ? 7.306 17.47 1.817 1 97.91 223 THR A CA 1
ATOM 1772 C C . THR A 1 223 ? 6.701 18.863 1.667 1 97.91 223 THR A C 1
ATOM 1774 O O . THR A 1 223 ? 7.147 19.652 0.831 1 97.91 223 THR A O 1
ATOM 1777 N N . PRO A 1 224 ? 5.754 19.205 2.494 1 97.31 224 PRO A N 1
ATOM 1778 C CA . PRO A 1 224 ? 5.026 20.474 2.415 1 97.31 224 PRO A CA 1
ATOM 1779 C C . PRO A 1 224 ? 5.714 21.597 3.188 1 97.31 224 PRO A C 1
ATOM 1781 O O . PRO A 1 224 ? 6.714 21.36 3.87 1 97.31 224 PRO A O 1
ATOM 1784 N N . TRP A 1 225 ? 5.103 22.778 3.119 1 97.05 225 TRP A N 1
ATOM 1785 C CA . TRP A 1 225 ? 5.73 23.962 3.697 1 97.05 225 TRP A CA 1
ATOM 1786 C C . TRP A 1 225 ? 5.244 24.194 5.124 1 97.05 225 TRP A C 1
ATOM 1788 O O . TRP A 1 225 ? 5.878 24.921 5.892 1 97.05 225 TRP A O 1
ATOM 1798 N N . ASN A 1 226 ? 4.121 23.621 5.482 1 95.83 226 ASN A N 1
ATOM 1799 C CA . ASN A 1 226 ? 3.469 24.106 6.693 1 95.83 226 ASN A CA 1
ATOM 1800 C C . ASN A 1 226 ? 4.084 23.489 7.946 1 95.83 226 ASN A C 1
ATOM 1802 O O . ASN A 1 226 ? 3.974 24.051 9.038 1 95.83 226 ASN A O 1
ATOM 1806 N N . PHE A 1 227 ? 4.679 22.336 7.808 1 96.33 227 PHE A N 1
ATOM 1807 C CA . PHE A 1 227 ? 5.486 21.731 8.861 1 96.33 227 PHE A CA 1
ATOM 1808 C C . PHE A 1 227 ? 6.81 21.222 8.305 1 96.33 227 PHE A C 1
ATOM 1810 O O . PHE A 1 227 ? 7.041 20.012 8.248 1 96.33 227 PHE A O 1
ATOM 1817 N N . PRO A 1 228 ? 7.651 22.121 7.982 1 97.35 228 PRO A N 1
ATOM 1818 C CA . PRO A 1 228 ? 8.817 21.795 7.158 1 97.35 228 PRO A CA 1
ATOM 1819 C C . PRO A 1 228 ? 9.825 20.909 7.887 1 97.35 228 PRO A C 1
ATOM 1821 O O . PRO A 1 228 ? 10.669 20.274 7.249 1 97.35 228 PRO A O 1
ATOM 1824 N N . LEU A 1 229 ? 9.791 20.886 9.23 1 98.04 229 LEU A N 1
ATOM 1825 C CA . LEU A 1 229 ? 10.712 20.028 9.968 1 98.04 229 LEU A CA 1
ATOM 1826 C C . LEU A 1 229 ? 10.051 18.7 10.322 1 98.04 229 LEU A C 1
ATOM 1828 O O . LEU A 1 229 ? 10.582 17.633 10.005 1 98.04 229 LEU A O 1
ATOM 1832 N N . SER A 1 230 ? 8.863 18.786 10.896 1 97.05 230 SER A N 1
ATOM 1833 C CA . SER A 1 230 ? 8.2 17.589 11.405 1 97.05 230 SER A CA 1
ATOM 1834 C C . SER A 1 230 ? 7.815 16.647 10.269 1 97.05 230 SER A C 1
ATOM 1836 O O . SER A 1 230 ? 7.884 15.425 10.419 1 97.05 230 SER A O 1
ATOM 1838 N N . MET A 1 231 ? 7.399 17.188 9.116 1 97 231 MET A N 1
ATOM 1839 C CA . MET A 1 231 ? 6.993 16.336 8.002 1 97 231 MET A CA 1
ATOM 1840 C C . MET A 1 231 ? 8.193 15.607 7.408 1 97 231 MET A C 1
ATOM 1842 O O . MET A 1 231 ? 8.07 14.469 6.951 1 97 231 MET A O 1
ATOM 1846 N N . VAL A 1 232 ? 9.361 16.247 7.449 1 98.25 232 VAL A N 1
ATOM 1847 C CA . VAL A 1 232 ? 10.576 15.601 6.964 1 98.25 232 VAL A CA 1
ATOM 1848 C C . VAL A 1 232 ? 10.982 14.481 7.918 1 98.25 232 VAL A C 1
ATOM 1850 O O . VAL A 1 232 ? 11.188 13.341 7.495 1 98.25 232 VAL A O 1
ATOM 1853 N N . THR A 1 233 ? 11.032 14.8 9.21 1 98.52 233 THR A N 1
ATOM 1854 C CA . THR A 1 233 ? 11.559 13.834 10.168 1 98.52 233 THR A CA 1
ATOM 1855 C C . THR A 1 233 ? 10.6 12.659 10.335 1 98.52 233 THR A C 1
ATOM 1857 O O . THR A 1 233 ? 11.026 11.541 10.633 1 98.52 233 THR A O 1
ATOM 1860 N N . ARG A 1 234 ? 9.353 12.913 10.104 1 97.6 234 ARG A N 1
ATOM 1861 C CA . ARG A 1 234 ? 8.367 11.842 10.194 1 97.6 234 ARG A CA 1
ATOM 1862 C C . ARG A 1 234 ? 8.592 10.798 9.105 1 97.6 234 ARG A C 1
ATOM 1864 O O . ARG A 1 234 ? 8.477 9.596 9.357 1 97.6 234 ARG A O 1
ATOM 1871 N N . LYS A 1 235 ? 8.909 11.21 7.917 1 98.32 235 LYS A N 1
ATOM 1872 C CA . LYS A 1 235 ? 9.103 10.288 6.8 1 98.32 235 LYS A CA 1
ATOM 1873 C C . LYS A 1 235 ? 10.541 9.782 6.75 1 98.32 235 LYS A C 1
ATOM 1875 O O . LYS A 1 235 ? 10.777 8.576 6.647 1 98.32 235 LYS A O 1
ATOM 1880 N N . VAL A 1 236 ? 11.469 10.676 6.875 1 98.77 236 VAL A N 1
ATOM 1881 C CA . VAL A 1 236 ? 12.881 10.371 6.667 1 98.77 236 VAL A CA 1
ATOM 1882 C C . VAL A 1 236 ? 13.41 9.544 7.836 1 98.77 236 VAL A C 1
ATOM 1884 O O . VAL A 1 236 ? 14.218 8.633 7.644 1 98.77 236 VAL A O 1
ATOM 1887 N N . GLY A 1 237 ? 12.969 9.912 9.066 1 98.75 237 GLY A N 1
ATOM 1888 C CA . GLY A 1 237 ? 13.375 9.108 10.207 1 98.75 237 GLY A CA 1
ATOM 1889 C C . GLY A 1 237 ? 13.03 7.638 10.054 1 98.75 237 GLY A C 1
ATOM 1890 O O . GLY A 1 237 ? 13.868 6.769 10.302 1 98.75 237 GLY A O 1
ATOM 1891 N N . ALA A 1 238 ? 11.811 7.366 9.629 1 98.68 238 ALA A N 1
ATOM 1892 C CA . ALA A 1 238 ? 11.358 5.992 9.433 1 98.68 238 ALA A CA 1
ATOM 1893 C C . ALA A 1 238 ? 12.132 5.315 8.305 1 98.68 238 ALA A C 1
ATOM 1895 O O . ALA A 1 238 ? 12.545 4.16 8.433 1 98.68 238 ALA A O 1
ATOM 1896 N N . ALA A 1 239 ? 12.317 5.993 7.222 1 98.82 239 ALA A N 1
ATOM 1897 C CA . ALA A 1 239 ? 13.025 5.446 6.068 1 98.82 239 ALA A CA 1
ATOM 1898 C C . ALA A 1 239 ? 14.454 5.059 6.434 1 98.82 239 ALA A C 1
ATOM 1900 O O . ALA A 1 239 ? 14.891 3.938 6.16 1 98.82 239 ALA A O 1
ATOM 1901 N N . LEU A 1 240 ? 15.168 5.978 7.093 1 98.88 240 LEU A N 1
ATOM 1902 C CA . LEU A 1 240 ? 16.554 5.707 7.461 1 98.88 240 LEU A CA 1
ATOM 1903 C C . LEU A 1 240 ? 16.637 4.565 8.468 1 98.88 240 LEU A C 1
ATOM 1905 O O . LEU A 1 240 ? 17.519 3.71 8.372 1 98.88 240 LEU A O 1
ATOM 1909 N N . ALA A 1 241 ? 15.701 4.577 9.414 1 98.8 241 ALA A N 1
ATOM 1910 C CA . ALA A 1 241 ? 15.681 3.53 10.432 1 98.8 241 ALA A CA 1
ATOM 1911 C C . ALA A 1 241 ? 15.466 2.156 9.802 1 98.8 241 ALA A C 1
ATOM 1913 O O . ALA A 1 241 ? 15.952 1.147 10.318 1 98.8 241 ALA A O 1
ATOM 1914 N N . SER A 1 242 ? 14.804 2.079 8.694 1 98.44 242 SER A N 1
ATOM 1915 C CA . SER A 1 242 ? 14.497 0.826 8.01 1 98.44 242 SER A CA 1
ATOM 1916 C C . SER A 1 242 ? 15.676 0.355 7.165 1 98.44 242 SER A C 1
ATOM 1918 O O . SER A 1 242 ? 15.695 -0.786 6.699 1 98.44 242 SER A O 1
ATOM 1920 N N . GLY A 1 243 ? 16.638 1.301 6.914 1 98.64 243 GLY A N 1
ATOM 1921 C CA . GLY A 1 243 ? 17.8 0.97 6.104 1 98.64 243 GLY A CA 1
ATOM 1922 C C . GLY A 1 243 ? 17.739 1.555 4.706 1 98.64 243 GLY A C 1
ATOM 1923 O O . GLY A 1 243 ? 18.551 1.207 3.846 1 98.64 243 GLY A O 1
ATOM 1924 N N . CYS A 1 244 ? 16.809 2.442 4.441 1 98.84 244 CYS A N 1
ATOM 1925 C CA . CYS A 1 244 ? 16.676 3.099 3.145 1 98.84 244 CYS A CA 1
ATOM 1926 C C . CYS A 1 244 ? 17.555 4.342 3.071 1 98.84 244 CYS A C 1
ATOM 1928 O O . CYS A 1 244 ? 17.992 4.861 4.1 1 98.84 244 CYS A O 1
ATOM 1930 N N . SER A 1 245 ? 17.848 4.756 1.886 1 98.87 245 SER A N 1
ATOM 1931 C CA . SER A 1 245 ? 18.347 6.106 1.646 1 98.87 245 SER A CA 1
ATOM 1932 C C . SER A 1 245 ? 17.253 7.009 1.088 1 98.87 245 SER A C 1
ATOM 1934 O O . SER A 1 245 ? 16.24 6.525 0.578 1 98.87 245 SER A O 1
ATOM 1936 N N . VAL A 1 246 ? 17.489 8.367 1.253 1 98.85 246 VAL A N 1
ATOM 1937 C CA . VAL A 1 246 ? 16.353 9.244 0.985 1 98.85 246 VAL A CA 1
ATOM 1938 C C . VAL A 1 246 ? 16.813 10.452 0.172 1 98.85 246 VAL A C 1
ATOM 1940 O O . VAL A 1 246 ? 17.899 10.988 0.405 1 98.85 246 VAL A O 1
ATOM 1943 N N . ILE A 1 247 ? 15.98 10.86 -0.741 1 98.89 247 ILE A N 1
ATOM 1944 C CA . ILE A 1 247 ? 16.089 12.128 -1.454 1 98.89 247 ILE A CA 1
ATOM 1945 C C . ILE A 1 247 ? 14.896 13.017 -1.111 1 98.89 247 ILE A C 1
ATOM 1947 O O . ILE A 1 247 ? 13.754 12.688 -1.442 1 98.89 247 ILE A O 1
ATOM 1951 N N . ILE A 1 248 ? 15.161 14.121 -0.511 1 98.77 248 ILE A N 1
ATOM 1952 C CA . ILE A 1 248 ? 14.12 15.043 -0.072 1 98.77 248 ILE A CA 1
ATOM 1953 C C . ILE A 1 248 ? 13.953 16.161 -1.099 1 98.77 248 ILE A C 1
ATOM 1955 O O . ILE A 1 248 ? 14.939 16.748 -1.551 1 98.77 248 ILE A O 1
ATOM 1959 N N . LYS A 1 249 ? 12.824 16.424 -1.504 1 98.41 249 LYS A N 1
ATOM 1960 C CA . LYS A 1 249 ? 12.444 17.649 -2.202 1 98.41 249 LYS A CA 1
ATOM 1961 C C . LYS A 1 249 ? 11.471 18.478 -1.368 1 98.41 249 LYS A C 1
ATOM 1963 O O . LYS A 1 249 ? 10.258 18.266 -1.429 1 98.41 249 LYS A O 1
ATOM 1968 N N . PRO A 1 250 ? 11.91 19.464 -0.635 1 97.82 250 PRO A N 1
ATOM 1969 C CA . PRO A 1 250 ? 11.022 20.29 0.187 1 97.82 250 PRO A CA 1
ATOM 1970 C C . PRO A 1 250 ? 10.246 21.319 -0.632 1 97.82 250 PRO A C 1
ATOM 1972 O O . PRO A 1 250 ? 10.619 21.615 -1.771 1 97.82 250 PRO A O 1
ATOM 1975 N N . ALA A 1 251 ? 9.178 21.799 -0.064 1 97 251 ALA A N 1
ATOM 1976 C CA . ALA A 1 251 ? 8.426 22.879 -0.697 1 97 251 ALA A CA 1
ATOM 1977 C C . ALA A 1 251 ? 9.298 24.117 -0.886 1 97 251 ALA A C 1
ATOM 1979 O O . ALA A 1 251 ? 10.165 24.406 -0.058 1 97 251 ALA A O 1
ATOM 1980 N N . GLU A 1 252 ? 9.041 24.855 -1.887 1 96.02 252 GLU A N 1
ATOM 1981 C CA . GLU A 1 252 ? 9.852 26.015 -2.244 1 96.02 252 GLU A CA 1
ATOM 1982 C C . GLU A 1 252 ? 9.666 27.149 -1.24 1 96.02 252 GLU A C 1
ATOM 1984 O O . GLU A 1 252 ? 10.551 27.99 -1.073 1 96.02 252 GLU A O 1
ATOM 1989 N N . ASP A 1 253 ? 8.542 27.138 -0.545 1 96.37 253 ASP A N 1
ATOM 1990 C CA . ASP A 1 253 ? 8.237 28.224 0.382 1 96.37 253 ASP A CA 1
ATOM 1991 C C . ASP A 1 253 ? 9.077 28.113 1.652 1 96.37 253 ASP A C 1
ATOM 1993 O O . ASP A 1 253 ? 9.325 29.114 2.328 1 96.37 253 ASP A O 1
ATOM 1997 N N . THR A 1 254 ? 9.495 26.849 2.028 1 97.09 254 THR A N 1
ATOM 1998 C CA . THR A 1 254 ? 10.208 26.674 3.289 1 97.09 254 THR A CA 1
ATOM 1999 C C . THR A 1 254 ? 11.356 25.681 3.128 1 97.09 254 THR A C 1
ATOM 2001 O O . THR A 1 254 ? 11.487 24.742 3.915 1 97.09 254 THR A O 1
ATOM 2004 N N . PRO A 1 255 ? 12.239 25.862 2.239 1 97.62 255 PRO A N 1
ATOM 2005 C CA . PRO A 1 255 ? 13.311 24.897 1.986 1 97.62 255 PRO A CA 1
ATOM 2006 C C . PRO A 1 255 ? 14.447 24.995 3.002 1 97.62 255 PRO A C 1
ATOM 2008 O O . PRO A 1 255 ? 15.236 24.057 3.144 1 97.62 255 PRO A O 1
ATOM 2011 N N . LEU A 1 256 ? 14.574 26.155 3.694 1 97.91 256 LEU A N 1
ATOM 2012 C CA . LEU A 1 256 ? 15.73 26.425 4.542 1 97.91 256 LEU A CA 1
ATOM 2013 C C . LEU A 1 256 ? 15.755 25.483 5.741 1 97.91 256 LEU A C 1
ATOM 2015 O O . LEU A 1 256 ? 16.824 25.027 6.154 1 97.91 256 LEU A O 1
ATOM 2019 N N . THR A 1 257 ? 14.603 25.154 6.245 1 97.88 257 THR A N 1
ATOM 2020 C CA . THR A 1 257 ? 14.522 24.248 7.385 1 97.88 257 THR A CA 1
ATOM 2021 C C . THR A 1 257 ? 15.029 22.859 7.009 1 97.88 257 THR A C 1
ATOM 2023 O O . THR A 1 257 ? 15.781 22.241 7.767 1 97.88 257 THR A O 1
ATOM 2026 N N . SER A 1 258 ? 14.647 22.355 5.845 1 98.11 258 SER A N 1
ATOM 2027 C CA . SER A 1 258 ? 15.106 21.05 5.382 1 98.11 258 SER A CA 1
ATOM 2028 C C . SER A 1 258 ? 16.617 21.033 5.182 1 98.11 258 SER A C 1
ATOM 2030 O O . SER A 1 258 ? 17.283 20.052 5.518 1 98.11 258 SER A O 1
ATOM 2032 N N . LEU A 1 259 ? 17.133 22.103 4.641 1 98.49 259 LEU A N 1
ATOM 2033 C CA . LEU A 1 259 ? 18.579 22.215 4.478 1 98.49 259 LEU A CA 1
ATOM 2034 C C . LEU A 1 259 ? 19.281 22.202 5.832 1 98.49 259 LEU A C 1
ATOM 2036 O O . LEU A 1 259 ? 20.31 21.544 5.996 1 98.49 259 LEU A O 1
ATOM 2040 N N . ALA A 1 260 ? 18.698 22.929 6.795 1 98.49 260 ALA A N 1
ATOM 2041 C CA . ALA A 1 260 ? 19.3 23.034 8.121 1 98.49 260 ALA A CA 1
ATOM 2042 C C . ALA A 1 260 ? 19.363 21.672 8.805 1 98.49 260 ALA A C 1
ATOM 2044 O O . ALA A 1 260 ? 20.396 21.3 9.368 1 98.49 260 ALA A O 1
ATOM 2045 N N . ILE A 1 261 ? 18.271 20.886 8.715 1 98.38 261 ILE A N 1
ATOM 2046 C CA . ILE A 1 261 ? 18.272 19.62 9.44 1 98.38 261 ILE A CA 1
ATOM 2047 C C . ILE A 1 261 ? 19.11 18.592 8.683 1 98.38 261 ILE A C 1
ATOM 2049 O O . ILE A 1 261 ? 19.663 17.669 9.285 1 98.38 261 ILE A O 1
ATOM 2053 N N . THR A 1 262 ? 19.227 18.716 7.373 1 98.55 262 THR A N 1
ATOM 2054 C CA . THR A 1 262 ? 20.147 17.878 6.612 1 98.55 262 THR A CA 1
ATOM 2055 C C . THR A 1 262 ? 21.592 18.159 7.013 1 98.55 262 THR A C 1
ATOM 2057 O O . THR A 1 262 ? 22.378 17.23 7.211 1 98.55 262 THR A O 1
ATOM 2060 N N . TYR A 1 263 ? 21.934 19.46 7.185 1 98.38 263 TYR A N 1
ATOM 2061 C CA . TYR A 1 263 ? 23.26 19.861 7.64 1 98.38 263 TYR A CA 1
ATOM 2062 C C . TYR A 1 263 ? 23.591 19.224 8.984 1 98.38 263 TYR A C 1
ATOM 2064 O O . TYR A 1 263 ? 24.671 18.656 9.161 1 98.38 263 TYR A O 1
ATOM 2072 N N . LEU A 1 264 ? 22.652 19.323 9.887 1 98.62 264 LEU A N 1
ATOM 2073 C CA . LEU A 1 264 ? 22.863 18.752 11.213 1 98.62 264 LEU A CA 1
ATOM 2074 C C . LEU A 1 264 ? 23.023 17.238 11.133 1 98.62 264 LEU A C 1
ATOM 2076 O O . LEU A 1 264 ? 23.792 16.649 11.896 1 98.62 264 LEU A O 1
ATOM 2080 N N . GLY A 1 265 ? 22.301 16.568 10.239 1 98.55 265 GLY A N 1
ATOM 2081 C CA . GLY A 1 265 ? 22.411 15.129 10.056 1 98.55 265 GLY A CA 1
ATOM 2082 C C . GLY A 1 265 ? 23.759 14.698 9.51 1 98.55 265 GLY A C 1
ATOM 2083 O O . GLY A 1 265 ? 24.386 13.78 10.042 1 98.55 265 GLY A O 1
ATOM 2084 N N . ILE A 1 266 ? 24.21 15.396 8.511 1 97.96 266 ILE A N 1
ATOM 2085 C CA . ILE A 1 266 ? 25.421 15.015 7.792 1 97.96 266 ILE A CA 1
ATOM 2086 C C . ILE A 1 266 ? 26.651 15.439 8.591 1 97.96 266 ILE A C 1
ATOM 2088 O O . ILE A 1 266 ? 27.544 14.627 8.846 1 97.96 266 ILE A O 1
ATOM 2092 N N . GLU A 1 267 ? 26.688 16.65 9.072 1 97.26 267 GLU A N 1
ATOM 2093 C CA . GLU A 1 267 ? 27.897 17.246 9.631 1 97.26 267 GLU A CA 1
ATOM 2094 C C . GLU A 1 267 ? 28.025 16.941 11.121 1 97.26 267 GLU A C 1
ATOM 2096 O O . GLU A 1 267 ? 29.129 16.945 11.669 1 97.26 267 GLU A O 1
ATOM 2101 N N . LYS A 1 268 ? 26.903 16.722 11.749 1 97.61 268 LYS A N 1
ATOM 2102 C CA . LYS A 1 268 ? 26.981 16.661 13.206 1 97.61 268 LYS A CA 1
ATOM 2103 C C . LYS A 1 268 ? 26.543 15.293 13.722 1 97.61 268 LYS A C 1
ATOM 2105 O O . LYS A 1 268 ? 26.985 14.855 14.786 1 97.61 268 LYS A O 1
ATOM 2110 N N . ALA A 1 269 ? 25.655 14.582 12.999 1 98.33 269 ALA A N 1
ATOM 2111 C CA . ALA A 1 269 ? 25.076 13.35 13.527 1 98.33 269 ALA A CA 1
ATOM 2112 C C . ALA A 1 269 ? 25.756 12.122 12.928 1 98.33 269 ALA A C 1
ATOM 2114 O O . ALA A 1 269 ? 25.573 11.004 13.415 1 98.33 269 ALA A O 1
ATOM 2115 N N . GLY A 1 270 ? 26.457 12.262 11.827 1 97.82 270 GLY A N 1
ATOM 2116 C CA . GLY A 1 270 ? 27.211 11.154 11.263 1 97.82 270 GLY A CA 1
ATOM 2117 C C . GLY A 1 270 ? 26.429 10.365 10.23 1 97.82 270 GLY A C 1
ATOM 2118 O O . GLY A 1 270 ? 26.773 9.221 9.924 1 97.82 270 GLY A O 1
ATOM 2119 N N . ILE A 1 271 ? 25.337 10.858 9.716 1 98.67 271 ILE A N 1
ATOM 2120 C CA . ILE A 1 271 ? 24.687 10.21 8.582 1 98.67 271 ILE A CA 1
ATOM 2121 C C . ILE A 1 271 ? 25.64 10.18 7.39 1 98.67 271 ILE A C 1
ATOM 2123 O O . ILE A 1 271 ? 26.138 11.222 6.959 1 98.67 271 ILE A O 1
ATOM 2127 N N . PRO A 1 272 ? 25.892 9.033 6.846 1 98.26 272 PRO A N 1
ATOM 2128 C CA . PRO A 1 272 ? 26.845 8.965 5.736 1 98.26 272 PRO A CA 1
ATOM 2129 C C . PRO A 1 272 ? 26.395 9.773 4.521 1 98.26 272 PRO A C 1
ATOM 2131 O O . PRO A 1 272 ? 25.202 9.814 4.21 1 98.26 272 PRO A O 1
ATOM 2134 N N . PRO A 1 273 ? 27.346 10.349 3.805 1 97.76 273 PRO A N 1
ATOM 2135 C CA . PRO A 1 273 ? 26.984 11.058 2.576 1 97.76 273 PRO A CA 1
ATOM 2136 C C . PRO A 1 273 ? 26.232 10.173 1.584 1 97.76 273 PRO A C 1
ATOM 2138 O O . PRO A 1 273 ? 26.586 9.005 1.401 1 97.76 273 PRO A O 1
ATOM 2141 N N . GLY A 1 274 ? 25.226 10.728 1.075 1 98.1 274 GLY A N 1
ATOM 2142 C CA . GLY A 1 274 ? 24.444 10.008 0.082 1 98.1 274 GLY A CA 1
ATOM 2143 C C . GLY A 1 274 ? 23.247 9.288 0.674 1 98.1 274 GLY A C 1
ATOM 2144 O O . GLY A 1 274 ? 22.318 8.919 -0.048 1 98.1 274 GLY A O 1
ATOM 2145 N N . VAL A 1 275 ? 23.23 8.932 1.962 1 98.8 275 VAL A N 1
ATOM 2146 C CA . VAL A 1 275 ? 22.103 8.283 2.622 1 98.8 275 VAL A CA 1
ATOM 2147 C C . VAL A 1 275 ? 20.955 9.277 2.783 1 98.8 275 VAL A C 1
ATOM 2149 O O . VAL A 1 275 ? 19.783 8.899 2.714 1 98.8 275 VAL A O 1
ATOM 2152 N N . LEU A 1 276 ? 21.296 10.494 3.008 1 98.79 276 LEU A N 1
ATOM 2153 C CA . LEU A 1 276 ? 20.374 11.62 3.114 1 98.79 276 LEU A CA 1
ATOM 2154 C C . LEU A 1 276 ? 20.726 12.708 2.105 1 98.79 276 LEU A C 1
ATOM 2156 O O . LEU A 1 276 ? 21.842 13.233 2.116 1 98.79 276 LEU A O 1
ATOM 2160 N N . ASN A 1 277 ? 19.798 13.006 1.251 1 98.74 277 ASN A N 1
ATOM 2161 C CA . ASN A 1 277 ? 19.968 14.027 0.223 1 98.74 277 ASN A CA 1
ATOM 2162 C C . ASN A 1 277 ? 18.813 15.023 0.225 1 98.74 277 ASN A C 1
ATOM 2164 O O . ASN A 1 277 ? 17.681 14.668 0.56 1 98.74 277 ASN A O 1
ATOM 2168 N N . VAL A 1 278 ? 19.091 16.241 -0.124 1 98.63 278 VAL A N 1
ATOM 2169 C CA . VAL A 1 278 ? 18.057 17.265 -0.223 1 98.63 278 VAL A CA 1
ATOM 2170 C C . VAL A 1 278 ? 18.269 18.094 -1.487 1 98.63 278 VAL A C 1
ATOM 2172 O O . VAL A 1 278 ? 19.345 18.661 -1.692 1 98.63 278 VAL A O 1
ATOM 2175 N N . ILE A 1 279 ? 17.279 18.121 -2.302 1 98.08 279 ILE A N 1
ATOM 2176 C CA . ILE A 1 279 ? 17.296 18.881 -3.547 1 98.08 279 ILE A CA 1
ATOM 2177 C C . ILE A 1 279 ? 16.229 19.973 -3.5 1 98.08 279 ILE A C 1
ATOM 2179 O O . ILE A 1 279 ? 15.039 19.68 -3.362 1 98.08 279 ILE A O 1
ATOM 2183 N N . THR A 1 280 ? 16.629 21.191 -3.598 1 97.8 280 THR A N 1
ATOM 2184 C CA . THR A 1 280 ? 15.697 22.313 -3.625 1 97.8 280 THR A CA 1
ATOM 2185 C C . THR A 1 280 ? 15.363 22.703 -5.062 1 97.8 280 THR A C 1
ATOM 2187 O O . THR A 1 280 ? 16.229 22.664 -5.939 1 97.8 280 THR A O 1
ATOM 2190 N N . ALA A 1 281 ? 14.114 23.057 -5.241 1 96.27 281 ALA A N 1
ATOM 2191 C CA . ALA A 1 281 ? 13.682 23.357 -6.603 1 96.27 281 ALA A CA 1
ATOM 2192 C C . ALA A 1 281 ? 12.663 24.493 -6.618 1 96.27 281 ALA A C 1
ATOM 2194 O O . ALA A 1 281 ? 11.82 24.591 -5.723 1 96.27 281 ALA A O 1
ATOM 2195 N N . ALA A 1 282 ? 12.789 25.354 -7.641 1 93.39 282 ALA A N 1
ATOM 2196 C CA . ALA A 1 282 ? 11.819 26.424 -7.856 1 93.39 282 ALA A CA 1
ATOM 2197 C C . ALA A 1 282 ? 10.529 25.88 -8.464 1 93.39 282 ALA A C 1
ATOM 2199 O O . ALA A 1 282 ? 10.5 24.757 -8.973 1 93.39 282 ALA A O 1
ATOM 2200 N N . VAL A 1 283 ? 9.513 26.8 -8.246 1 86.11 283 VAL A N 1
ATOM 2201 C CA . VAL A 1 283 ? 8.227 26.41 -8.813 1 86.11 283 VAL A CA 1
ATOM 2202 C C . VAL A 1 283 ? 8.209 26.71 -10.31 1 86.11 283 VAL A C 1
ATOM 2204 O O . VAL A 1 283 ? 7.885 27.826 -10.722 1 86.11 283 VAL A O 1
ATOM 2207 N N . ASP A 1 284 ? 8.863 26.029 -11.168 1 79.68 284 ASP A N 1
ATOM 2208 C CA . ASP A 1 284 ? 8.806 26.168 -12.62 1 79.68 284 ASP A CA 1
ATOM 2209 C C . ASP A 1 284 ? 8.982 24.817 -13.309 1 79.68 284 ASP A C 1
ATOM 2211 O O . ASP A 1 284 ? 9.213 23.803 -12.647 1 79.68 284 ASP A O 1
ATOM 2215 N N . ASP A 1 285 ? 8.711 24.844 -14.439 1 72.03 285 ASP A N 1
ATOM 2216 C CA . ASP A 1 285 ? 8.631 23.608 -15.211 1 72.03 285 ASP A CA 1
ATOM 2217 C C . ASP A 1 285 ? 9.992 22.921 -15.292 1 72.03 285 ASP A C 1
ATOM 2219 O O . ASP A 1 285 ? 10.079 21.743 -15.646 1 72.03 285 ASP A O 1
ATOM 2223 N N . ASN A 1 286 ? 10.942 23.599 -14.883 1 79.04 286 ASN A N 1
ATOM 2224 C CA . ASN A 1 286 ? 12.267 22.992 -14.958 1 79.04 286 ASN A CA 1
ATOM 2225 C C . ASN A 1 286 ? 12.805 22.646 -13.573 1 79.04 286 ASN A C 1
ATOM 2227 O O . ASN A 1 286 ? 13.938 22.181 -13.44 1 79.04 286 ASN A O 1
ATOM 2231 N N . GLY A 1 287 ? 11.85 22.817 -12.588 1 91.85 287 GLY A N 1
ATOM 2232 C CA . GLY A 1 287 ? 12.3 22.578 -11.226 1 91.85 287 GLY A CA 1
ATOM 2233 C C . GLY A 1 287 ? 11.521 21.481 -10.524 1 91.85 287 GLY A C 1
ATOM 2234 O O . GLY A 1 287 ? 11.791 20.295 -10.724 1 91.85 287 GLY A O 1
ATOM 2235 N N . ALA A 1 288 ? 10.505 21.902 -9.812 1 92.39 288 ALA A N 1
ATOM 2236 C CA . ALA A 1 288 ? 9.785 21.016 -8.901 1 92.39 288 ALA A CA 1
ATOM 2237 C C . ALA A 1 288 ? 9.113 19.876 -9.661 1 92.39 288 ALA A C 1
ATOM 2239 O O . ALA A 1 288 ? 9.18 18.718 -9.243 1 92.39 288 ALA A O 1
ATOM 2240 N N . GLU A 1 289 ? 8.505 20.147 -10.752 1 93.16 289 GLU A N 1
ATOM 2241 C CA . GLU A 1 289 ? 7.789 19.135 -11.523 1 93.16 289 GLU A CA 1
ATOM 2242 C C . GLU A 1 289 ? 8.752 18.115 -12.124 1 93.16 289 GLU A C 1
ATOM 2244 O O . GLU A 1 289 ? 8.469 16.915 -12.133 1 93.16 289 GLU A O 1
ATOM 2249 N N . GLU A 1 290 ? 9.837 18.586 -12.633 1 95.17 290 GLU A N 1
ATOM 2250 C CA . GLU A 1 290 ? 10.818 17.69 -13.238 1 95.17 290 GLU A CA 1
ATOM 2251 C C . GLU A 1 290 ? 11.433 16.761 -12.196 1 95.17 290 GLU A C 1
ATOM 2253 O O . GLU A 1 290 ? 11.675 15.584 -12.471 1 95.17 290 GLU A O 1
ATOM 2258 N N . ILE A 1 291 ? 11.746 17.338 -11.122 1 96.87 291 ILE A N 1
ATOM 2259 C CA . ILE A 1 291 ? 12.306 16.53 -10.044 1 96.87 291 ILE A CA 1
ATOM 2260 C C . ILE A 1 291 ? 11.297 15.465 -9.62 1 96.87 291 ILE A C 1
ATOM 2262 O O . ILE A 1 291 ? 11.651 14.294 -9.459 1 96.87 291 ILE A O 1
ATOM 2266 N N . GLY A 1 292 ? 10.031 15.904 -9.435 1 96.53 292 GLY A N 1
ATOM 2267 C CA . GLY A 1 292 ? 8.984 14.934 -9.156 1 96.53 292 GLY A CA 1
ATOM 2268 C C . GLY A 1 292 ? 8.895 13.835 -10.197 1 96.53 292 GLY A C 1
ATOM 2269 O O . GLY A 1 292 ? 8.721 12.663 -9.857 1 96.53 292 GLY A O 1
ATOM 2270 N N . ASN A 1 293 ? 9.049 14.179 -11.402 1 96.62 293 ASN A N 1
ATOM 2271 C CA . ASN A 1 293 ? 9.001 13.214 -12.495 1 96.62 293 ASN A CA 1
ATOM 2272 C C . ASN A 1 293 ? 10.142 12.205 -12.402 1 96.62 293 ASN A C 1
ATOM 2274 O O . ASN A 1 293 ? 9.931 11.004 -12.579 1 96.62 293 ASN A O 1
ATOM 2278 N N . VAL A 1 294 ? 11.353 12.699 -12.129 1 97.95 294 VAL A N 1
ATOM 2279 C CA . VAL A 1 294 ? 12.504 11.809 -12.021 1 97.95 294 VAL A CA 1
ATOM 2280 C C . VAL A 1 294 ? 12.289 10.824 -10.874 1 97.95 294 VAL A C 1
ATOM 2282 O O . VAL A 1 294 ? 12.484 9.617 -11.039 1 97.95 294 VAL A O 1
ATOM 2285 N N . LEU A 1 295 ? 11.84 11.315 -9.771 1 98.36 295 LEU A N 1
ATOM 2286 C CA . LEU A 1 295 ? 11.634 10.461 -8.607 1 98.36 295 LEU A CA 1
ATOM 2287 C C . LEU A 1 295 ? 10.594 9.385 -8.898 1 98.36 295 LEU A C 1
ATOM 2289 O O . LEU A 1 295 ? 10.728 8.247 -8.444 1 98.36 295 LEU A O 1
ATOM 2293 N N . CYS A 1 296 ? 9.576 9.704 -9.672 1 97.9 296 CYS A N 1
ATOM 2294 C CA . CYS A 1 296 ? 8.476 8.782 -9.928 1 97.9 296 CYS A CA 1
ATOM 2295 C C . CYS A 1 296 ? 8.835 7.798 -11.036 1 97.9 296 CYS A C 1
ATOM 2297 O O . CYS A 1 296 ? 8.274 6.703 -11.105 1 97.9 296 CYS A O 1
ATOM 2299 N N . THR A 1 297 ? 9.778 8.149 -11.893 1 96.85 297 THR A N 1
ATOM 2300 C CA . THR A 1 297 ? 9.943 7.338 -13.095 1 96.85 297 THR A CA 1
ATOM 2301 C C . THR A 1 297 ? 11.27 6.586 -13.061 1 96.85 297 THR A C 1
ATOM 2303 O O . THR A 1 297 ? 11.445 5.593 -13.771 1 96.85 297 THR A O 1
ATOM 2306 N N . HIS A 1 298 ? 12.217 7.098 -12.311 1 97.58 298 HIS A N 1
ATOM 2307 C CA . HIS A 1 298 ? 13.524 6.453 -12.271 1 97.58 298 HIS A CA 1
ATOM 2308 C C . HIS A 1 298 ? 13.425 5.04 -11.707 1 97.58 298 HIS A C 1
ATOM 2310 O O . HIS A 1 298 ? 12.845 4.833 -10.638 1 97.58 298 HIS A O 1
ATOM 2316 N N . PRO A 1 299 ? 14.011 4.046 -12.255 1 94.82 299 PRO A N 1
ATOM 2317 C CA . PRO A 1 299 ? 13.822 2.65 -11.85 1 94.82 299 PRO A CA 1
ATOM 2318 C C . PRO A 1 299 ? 14.445 2.34 -10.491 1 94.82 299 PRO A C 1
ATOM 2320 O O . PRO A 1 299 ? 14.053 1.372 -9.834 1 94.82 299 PRO A O 1
ATOM 2323 N N . ILE A 1 300 ? 15.377 3.145 -10.061 1 96.69 300 ILE A N 1
ATOM 2324 C CA . ILE A 1 300 ? 16.103 2.893 -8.82 1 96.69 300 ILE A CA 1
ATOM 2325 C C . ILE A 1 300 ? 15.246 3.31 -7.627 1 96.69 300 ILE A C 1
ATOM 2327 O O . ILE A 1 300 ? 15.321 2.7 -6.558 1 96.69 300 ILE A O 1
ATOM 2331 N N . VAL A 1 301 ? 14.408 4.357 -7.8 1 98.43 301 VAL A N 1
ATOM 2332 C CA . VAL A 1 301 ? 13.542 4.818 -6.72 1 98.43 301 VAL A CA 1
ATOM 2333 C C . VAL A 1 301 ? 12.342 3.884 -6.585 1 98.43 301 VAL A C 1
ATOM 2335 O O . VAL A 1 301 ? 11.637 3.623 -7.563 1 98.43 301 VAL A O 1
ATOM 2338 N N . ARG A 1 302 ? 12.095 3.495 -5.344 1 97.73 302 ARG A N 1
ATOM 2339 C CA . ARG A 1 302 ? 11.121 2.416 -5.216 1 97.73 302 ARG A CA 1
ATOM 2340 C C . ARG A 1 302 ? 9.882 2.884 -4.46 1 97.73 302 ARG A C 1
ATOM 2342 O O . ARG A 1 302 ? 8.847 2.215 -4.479 1 97.73 302 ARG A O 1
ATOM 2349 N N . LEU A 1 303 ? 9.981 3.972 -3.759 1 98.62 303 LEU A N 1
ATOM 2350 C CA . LEU A 1 303 ? 8.855 4.495 -2.993 1 98.62 303 LEU A CA 1
ATOM 2351 C C . LEU A 1 303 ? 8.834 6.019 -3.03 1 98.62 303 LEU A C 1
ATOM 2353 O O . LEU A 1 303 ? 9.882 6.661 -2.928 1 98.62 303 LEU A O 1
ATOM 2357 N N . ILE A 1 304 ? 7.631 6.562 -3.177 1 98.72 304 ILE A N 1
ATOM 2358 C CA . ILE A 1 304 ? 7.424 8.006 -3.124 1 98.72 304 ILE A CA 1
ATOM 2359 C C . ILE A 1 304 ? 6.6 8.364 -1.89 1 98.72 304 ILE A C 1
ATOM 2361 O O . ILE A 1 304 ? 5.46 7.916 -1.745 1 98.72 304 ILE A O 1
ATOM 2365 N N . GLY A 1 305 ? 7.191 9.056 -0.952 1 98.58 305 GLY A N 1
ATOM 2366 C CA . GLY A 1 305 ? 6.465 9.679 0.144 1 98.58 305 GLY A CA 1
ATOM 2367 C C . GLY A 1 305 ? 6.087 11.121 -0.135 1 98.58 305 GLY A C 1
ATOM 2368 O O . GLY A 1 305 ? 6.949 11.946 -0.444 1 98.58 305 GLY A O 1
ATOM 2369 N N . PHE A 1 306 ? 4.828 11.395 -0.01 1 98.46 306 PHE A N 1
ATOM 2370 C CA . PHE A 1 306 ? 4.367 12.733 -0.359 1 98.46 306 PHE A CA 1
ATOM 2371 C C . PHE A 1 306 ? 3.378 13.253 0.678 1 98.46 306 PHE A C 1
ATOM 2373 O O . PHE A 1 306 ? 2.51 12.51 1.142 1 98.46 306 PHE A O 1
ATOM 2380 N N . THR A 1 307 ? 3.542 14.421 1.082 1 98.41 307 THR A N 1
ATOM 2381 C CA . THR A 1 307 ? 2.533 15.178 1.813 1 98.41 307 THR A CA 1
ATOM 2382 C C . THR A 1 307 ? 2.23 16.497 1.108 1 98.41 307 THR A C 1
ATOM 2384 O O . THR A 1 307 ? 3.136 17.293 0.852 1 98.41 307 THR A O 1
ATOM 2387 N N . GLY A 1 308 ? 0.999 16.753 0.76 1 96.83 308 GLY A N 1
ATOM 2388 C CA . GLY A 1 308 ? 0.6 17.965 0.063 1 96.83 308 GLY A CA 1
ATOM 2389 C C . GLY A 1 308 ? -0.816 17.905 -0.477 1 96.83 308 GLY A C 1
ATOM 2390 O O . GLY A 1 308 ? -1.682 17.25 0.109 1 96.83 308 GLY A O 1
ATOM 2391 N N . SER A 1 309 ? -1.082 18.598 -1.557 1 95.8 309 SER A N 1
ATOM 2392 C CA . SER A 1 309 ? -2.434 18.683 -2.098 1 95.8 309 SER A CA 1
ATOM 2393 C C . SER A 1 309 ? -2.85 17.371 -2.754 1 95.8 309 SER A C 1
ATOM 2395 O O . SER A 1 309 ? -2.007 16.633 -3.268 1 95.8 309 SER A O 1
ATOM 2397 N N . THR A 1 310 ? -4.109 17.1 -2.765 1 96.1 310 THR A N 1
ATOM 2398 C CA . THR A 1 310 ? -4.665 15.893 -3.367 1 96.1 310 THR A CA 1
ATOM 2399 C C . THR A 1 310 ? -4.367 15.849 -4.863 1 96.1 310 THR A C 1
ATOM 2401 O O . THR A 1 310 ? -4.049 14.789 -5.406 1 96.1 310 THR A O 1
ATOM 2404 N N . GLU A 1 311 ? -4.425 16.988 -5.472 1 95.49 311 GLU A N 1
ATOM 2405 C CA . GLU A 1 311 ? -4.185 17.058 -6.911 1 95.49 311 GLU A CA 1
ATOM 2406 C C . GLU A 1 311 ? -2.767 16.611 -7.256 1 95.49 311 GLU A C 1
ATOM 2408 O O . GLU A 1 311 ? -2.575 15.749 -8.116 1 95.49 311 GLU A O 1
ATOM 2413 N N . VAL A 1 312 ? -1.818 17.169 -6.557 1 95.93 312 VAL A N 1
ATOM 2414 C CA . VAL A 1 312 ? -0.421 16.837 -6.819 1 95.93 312 VAL A CA 1
ATOM 2415 C C . VAL A 1 312 ? -0.148 15.391 -6.408 1 95.93 312 VAL A C 1
ATOM 2417 O O . VAL A 1 312 ? 0.524 14.651 -7.131 1 95.93 312 VAL A O 1
ATOM 2420 N N . GLY A 1 313 ? -0.682 15.015 -5.246 1 97.35 313 GLY A N 1
ATOM 2421 C CA . GLY A 1 313 ? -0.501 13.646 -4.792 1 97.35 313 GLY A CA 1
ATOM 2422 C C . GLY A 1 313 ? -1.026 12.617 -5.775 1 97.35 313 GLY A C 1
ATOM 2423 O O . GLY A 1 313 ? -0.382 11.593 -6.013 1 97.35 313 GLY A O 1
ATOM 2424 N N . THR A 1 314 ? -2.176 12.868 -6.35 1 96.81 314 THR A N 1
ATOM 2425 C CA . THR A 1 314 ? -2.781 11.96 -7.318 1 96.81 314 THR A CA 1
ATOM 2426 C C . THR A 1 314 ? -1.938 11.882 -8.587 1 96.81 314 THR A C 1
ATOM 2428 O O . THR A 1 314 ? -1.755 10.801 -9.151 1 96.81 314 THR A O 1
ATOM 2431 N N . MET A 1 315 ? -1.467 13 -8.988 1 96.85 315 MET A N 1
ATOM 2432 C CA . MET A 1 315 ? -0.601 13.038 -10.164 1 96.85 315 MET A CA 1
ATOM 2433 C C . MET A 1 315 ? 0.656 12.204 -9.941 1 96.85 315 MET A C 1
ATOM 2435 O O . MET A 1 315 ? 1.042 11.414 -10.804 1 96.85 315 MET A O 1
ATOM 2439 N N . LEU A 1 316 ? 1.309 12.417 -8.821 1 97.9 316 LEU A N 1
ATOM 2440 C CA . LEU A 1 316 ? 2.511 11.658 -8.492 1 97.9 316 LEU A CA 1
ATOM 2441 C C . LEU A 1 316 ? 2.204 10.167 -8.401 1 97.9 316 LEU A C 1
ATOM 2443 O O . LEU A 1 316 ? 2.993 9.337 -8.858 1 97.9 316 LEU A O 1
ATOM 2447 N N . TYR A 1 317 ? 1.055 9.847 -7.794 1 98.01 317 TYR A N 1
ATOM 2448 C CA . TYR A 1 317 ? 0.623 8.46 -7.666 1 98.01 317 TYR A CA 1
ATOM 2449 C C . TYR A 1 317 ? 0.51 7.796 -9.033 1 98.01 317 TYR A C 1
ATOM 2451 O O . TYR A 1 317 ? 1.065 6.717 -9.253 1 98.01 317 TYR A O 1
ATOM 2459 N N . ALA A 1 318 ? -0.146 8.431 -9.927 1 97.52 318 ALA A N 1
ATOM 2460 C CA . ALA A 1 318 ? -0.35 7.894 -11.27 1 97.52 318 ALA A CA 1
ATOM 2461 C C . ALA A 1 318 ? 0.981 7.701 -11.991 1 97.52 318 ALA A C 1
ATOM 2463 O O . ALA A 1 318 ? 1.196 6.679 -12.647 1 97.52 318 ALA A O 1
ATOM 2464 N N . LYS A 1 319 ? 1.856 8.67 -11.861 1 97.22 319 LYS A N 1
ATOM 2465 C CA . LYS A 1 319 ? 3.17 8.565 -12.489 1 97.22 319 LYS A CA 1
ATOM 2466 C C . LYS A 1 319 ? 3.967 7.402 -11.907 1 97.22 319 LYS A C 1
ATOM 2468 O O . LYS A 1 319 ? 4.561 6.616 -12.648 1 97.22 319 LYS A O 1
ATOM 2473 N N . ALA A 1 320 ? 3.99 7.34 -10.567 1 97.79 320 ALA A N 1
ATOM 2474 C CA . ALA A 1 320 ? 4.722 6.282 -9.876 1 97.79 320 ALA A CA 1
ATOM 2475 C C . ALA A 1 320 ? 4.171 4.906 -10.24 1 97.79 320 ALA A C 1
ATOM 2477 O O . ALA A 1 320 ? 4.931 3.948 -10.398 1 97.79 320 ALA A O 1
ATOM 2478 N N . ALA A 1 321 ? 2.872 4.837 -10.346 1 96.87 321 ALA A N 1
ATOM 2479 C CA . ALA A 1 321 ? 2.19 3.578 -10.636 1 96.87 321 ALA A CA 1
ATOM 2480 C C . ALA A 1 321 ? 2.642 3.006 -11.977 1 96.87 321 ALA A C 1
ATOM 2482 O O . ALA A 1 321 ? 2.745 1.788 -12.136 1 96.87 321 ALA A O 1
ATOM 2483 N N . ASN A 1 322 ? 2.949 3.827 -12.904 1 94.84 322 ASN A N 1
ATOM 2484 C CA . ASN A 1 322 ? 3.399 3.388 -14.221 1 94.84 322 ASN A CA 1
ATOM 2485 C C . ASN A 1 322 ? 4.732 2.65 -14.141 1 94.84 322 ASN A C 1
ATOM 2487 O O . ASN A 1 322 ? 5.122 1.961 -15.085 1 94.84 322 ASN A O 1
ATOM 2491 N N . TYR A 1 323 ? 5.349 2.765 -13.025 1 92.83 323 TYR A N 1
ATOM 2492 C CA . TYR A 1 323 ? 6.657 2.14 -12.865 1 92.83 323 TYR A CA 1
ATOM 2493 C C . TYR A 1 323 ? 6.672 1.209 -11.658 1 92.83 323 TYR A C 1
ATOM 2495 O O . TYR A 1 323 ? 7.737 0.897 -11.121 1 92.83 323 TYR A O 1
ATOM 2503 N N . GLY A 1 324 ? 5.51 0.893 -11.198 1 93.2 324 GLY A N 1
ATOM 2504 C CA . GLY A 1 324 ? 5.346 -0.128 -10.175 1 93.2 324 GLY A CA 1
ATOM 2505 C C . GLY A 1 324 ? 5.848 0.307 -8.812 1 93.2 324 GLY A C 1
ATOM 2506 O O . GLY A 1 324 ? 6.255 -0.526 -7.999 1 93.2 324 GLY A O 1
ATOM 2507 N N . LYS A 1 325 ? 5.847 1.607 -8.51 1 96.37 325 LYS A N 1
ATOM 2508 C CA . LYS A 1 325 ? 6.381 2.106 -7.245 1 96.37 325 LYS A CA 1
ATOM 2509 C C . LYS A 1 325 ? 5.304 2.13 -6.165 1 96.37 325 LYS A C 1
ATOM 2511 O O . LYS A 1 325 ? 4.129 2.363 -6.458 1 96.37 325 LYS A O 1
ATOM 2516 N N . ARG A 1 326 ? 5.723 1.922 -4.966 1 97.05 326 ARG A N 1
ATOM 2517 C CA . ARG A 1 326 ? 4.85 2.156 -3.82 1 97.05 326 ARG A CA 1
ATOM 2518 C C . ARG A 1 326 ? 4.751 3.644 -3.503 1 97.05 326 ARG A C 1
ATOM 2520 O O . ARG A 1 326 ? 5.645 4.419 -3.848 1 97.05 326 ARG A O 1
ATOM 2527 N N . VAL A 1 327 ? 3.665 3.959 -2.835 1 98.02 327 VAL A N 1
ATOM 2528 C CA . VAL A 1 327 ? 3.49 5.356 -2.45 1 98.02 327 VAL A CA 1
ATOM 2529 C C . VAL A 1 327 ? 3.055 5.438 -0.989 1 98.02 327 VAL A C 1
ATOM 2531 O O . VAL A 1 327 ? 2.472 4.492 -0.454 1 98.02 327 VAL A O 1
ATOM 2534 N N . LEU A 1 328 ? 3.453 6.393 -0.281 1 98.16 328 LEU A N 1
ATOM 2535 C CA . LEU A 1 328 ? 2.99 6.87 1.017 1 98.16 328 LEU A CA 1
ATOM 2536 C C . LEU A 1 328 ? 2.493 8.309 0.922 1 98.16 328 LEU A C 1
ATOM 2538 O O . LEU A 1 328 ? 3.294 9.24 0.815 1 98.16 328 LEU A O 1
ATOM 2542 N N . LEU A 1 329 ? 1.131 8.477 0.965 1 98.13 329 LEU A N 1
ATOM 2543 C CA . LEU A 1 329 ? 0.527 9.755 0.604 1 98.13 329 LEU A CA 1
ATOM 2544 C C . LEU A 1 329 ? -0.273 10.326 1.771 1 98.13 329 LEU A C 1
ATOM 2546 O O . LEU A 1 329 ? -1.126 9.641 2.338 1 98.13 329 LEU A O 1
ATOM 2550 N N . GLU A 1 330 ? 0.045 11.443 2.173 1 97.82 330 GLU A N 1
ATOM 2551 C CA . GLU A 1 330 ? -0.747 12.281 3.068 1 97.82 330 GLU A CA 1
ATOM 2552 C C . GLU A 1 330 ? -1.245 13.534 2.354 1 97.82 330 GLU A C 1
ATOM 2554 O O . GLU A 1 330 ? -0.452 14.41 2.001 1 97.82 330 GLU A O 1
ATOM 2559 N N . MET A 1 331 ? -2.519 13.59 2.197 1 96.83 331 MET A N 1
ATOM 2560 C CA . MET A 1 331 ? -3.066 14.607 1.304 1 96.83 331 MET A CA 1
ATOM 2561 C C . MET A 1 331 ? -4.146 15.424 2.006 1 96.83 331 MET A C 1
ATOM 2563 O O . MET A 1 331 ? -4.174 15.496 3.236 1 96.83 331 MET A O 1
ATOM 2567 N N . GLY A 1 332 ? -4.908 16.115 1.265 1 93.21 332 GLY A N 1
ATOM 2568 C CA . GLY A 1 332 ? -5.805 17.12 1.812 1 93.21 332 GLY A CA 1
ATOM 2569 C C . GLY A 1 332 ? -6.846 16.543 2.752 1 93.21 332 GLY A C 1
ATOM 2570 O O . GLY A 1 332 ? -7.107 15.338 2.733 1 93.21 332 GLY A O 1
ATOM 2571 N N . GLY A 1 333 ? -7.352 17.394 3.592 1 95.03 333 GLY A N 1
ATOM 2572 C CA . GLY A 1 333 ? -8.422 17.064 4.52 1 95.03 333 GLY A CA 1
ATOM 2573 C C . GLY A 1 333 ? -9.523 18.108 4.556 1 95.03 333 GLY A C 1
ATOM 2574 O O . GLY A 1 333 ? -9.325 19.242 4.114 1 95.03 333 GLY A O 1
ATOM 2575 N N . ASN A 1 334 ? -10.648 17.741 4.91 1 97.12 334 ASN A N 1
ATOM 2576 C CA . ASN A 1 334 ? -11.805 18.582 5.2 1 97.12 334 ASN A CA 1
ATOM 2577 C C . ASN A 1 334 ? -12.547 18.106 6.446 1 97.12 334 ASN A C 1
ATOM 2579 O O . ASN A 1 334 ? -13.695 17.667 6.36 1 97.12 334 ASN A O 1
ATOM 2583 N N . ALA A 1 335 ? -11.913 18.315 7.528 1 98.36 335 ALA A N 1
ATOM 2584 C CA . ALA A 1 335 ? -12.251 17.612 8.763 1 98.36 335 ALA A CA 1
ATOM 2585 C C . ALA A 1 335 ? -13.563 18.128 9.347 1 98.36 335 ALA A C 1
ATOM 2587 O O . ALA A 1 335 ? -13.747 19.337 9.505 1 98.36 335 ALA A O 1
ATOM 2588 N N . PRO A 1 336 ? -14.509 17.209 9.698 1 98.64 336 PRO A N 1
ATOM 2589 C CA . PRO A 1 336 ? -15.666 17.589 10.513 1 98.64 336 PRO A CA 1
ATOM 2590 C C . PRO A 1 336 ? -15.317 17.757 11.99 1 98.64 336 PRO A C 1
ATOM 2592 O O . PRO A 1 336 ? -14.572 16.948 12.548 1 98.64 336 PRO A O 1
ATOM 2595 N N . PHE A 1 337 ? -15.716 18.819 12.523 1 98.84 337 PHE A N 1
ATOM 2596 C CA . PHE A 1 337 ? -15.672 19.106 13.952 1 98.84 337 PHE A CA 1
ATOM 2597 C C . PHE A 1 337 ? -17.078 19.149 14.539 1 98.84 337 PHE A C 1
ATOM 2599 O O . PHE A 1 337 ? -17.82 20.107 14.316 1 98.84 337 PHE A O 1
ATOM 2606 N N . ILE A 1 338 ? -17.4 18.126 15.299 1 98.9 338 ILE A N 1
ATOM 2607 C CA . ILE A 1 338 ? -18.793 17.856 15.638 1 98.9 338 ILE A CA 1
ATOM 2608 C C . ILE A 1 338 ? -19.022 18.113 17.125 1 98.9 338 ILE A C 1
ATOM 2610 O O . ILE A 1 338 ? -18.301 17.579 17.972 1 98.9 338 ILE A O 1
ATOM 2614 N N . ILE A 1 339 ? -20.07 18.908 17.449 1 98.84 339 ILE A N 1
ATOM 2615 C CA . ILE A 1 339 ? -20.411 19.206 18.835 1 98.84 339 ILE A CA 1
ATOM 2616 C C . ILE A 1 339 ? -21.862 18.815 19.105 1 98.84 339 ILE A C 1
ATOM 2618 O O . ILE A 1 339 ? -22.787 19.42 18.558 1 98.84 339 ILE A O 1
ATOM 2622 N N . PHE A 1 340 ? -22.027 17.844 19.954 1 98.55 340 PHE A N 1
ATOM 2623 C CA . PHE A 1 340 ? -23.363 17.384 20.315 1 98.55 340 PHE A CA 1
ATOM 2624 C C . PHE A 1 340 ? -23.896 18.158 21.515 1 98.55 340 PHE A C 1
ATOM 2626 O O . PHE A 1 340 ? -23.154 18.903 22.159 1 98.55 340 PHE A O 1
ATOM 2633 N N . ASP A 1 341 ? -25.175 17.956 21.857 1 97.83 341 ASP A N 1
ATOM 2634 C CA . ASP A 1 341 ? -25.839 18.7 22.923 1 97.83 341 ASP A CA 1
ATOM 2635 C C . ASP A 1 341 ? -25.287 18.307 24.292 1 97.83 341 ASP A C 1
ATOM 2637 O O . ASP A 1 341 ? -25.333 19.099 25.236 1 97.83 341 ASP A O 1
ATOM 2641 N N . SER A 1 342 ? -24.656 17.173 24.415 1 97.16 342 SER A N 1
ATOM 2642 C CA . SER A 1 342 ? -24.112 16.712 25.688 1 97.16 342 SER A CA 1
ATOM 2643 C C . SER A 1 342 ? -22.677 17.19 25.882 1 97.16 342 SER A C 1
ATOM 2645 O O . SER A 1 342 ? -22.074 16.952 26.931 1 97.16 342 SER A O 1
ATOM 2647 N N . ALA A 1 343 ? -22.093 17.924 24.931 1 97.36 343 ALA A N 1
ATOM 2648 C CA . ALA A 1 343 ? -20.684 18.309 24.95 1 97.36 343 ALA A CA 1
ATOM 2649 C C . ALA A 1 343 ? -20.414 19.345 26.038 1 97.36 343 ALA A C 1
ATOM 2651 O O . ALA A 1 343 ? -21.28 20.165 26.351 1 97.36 343 ALA A O 1
ATOM 2652 N N . ASN A 1 344 ? -19.249 19.285 26.646 1 96.73 344 ASN A N 1
ATOM 2653 C CA . ASN A 1 344 ? -18.725 20.438 27.37 1 96.73 344 ASN A CA 1
ATOM 2654 C C . ASN A 1 344 ? -18.399 21.592 26.426 1 96.73 344 ASN A C 1
ATOM 2656 O O . ASN A 1 344 ? -17.407 21.542 25.697 1 96.73 344 ASN A O 1
ATOM 2660 N N . ILE A 1 345 ? -19.134 22.58 26.463 1 97.3 345 ILE A N 1
ATOM 2661 C CA . ILE A 1 345 ? -19.087 23.645 25.468 1 97.3 345 ILE A CA 1
ATOM 2662 C C . ILE A 1 345 ? -17.757 24.388 25.57 1 97.3 345 ILE A C 1
ATOM 2664 O O . ILE A 1 345 ? -17.169 24.763 24.553 1 97.3 345 ILE A O 1
ATOM 2668 N N . GLU A 1 346 ? -17.305 24.608 26.793 1 95.62 346 GLU A N 1
ATOM 2669 C CA . GLU A 1 346 ? -16.037 25.309 26.972 1 95.62 346 GLU A CA 1
ATOM 2670 C C . GLU A 1 346 ? -14.884 24.531 26.344 1 95.62 346 GLU A C 1
ATOM 2672 O O . GLU A 1 346 ? -14.04 25.11 25.656 1 95.62 346 GLU A O 1
ATOM 2677 N N . LYS A 1 347 ? -14.938 23.271 26.545 1 95.71 347 LYS A N 1
ATOM 2678 C CA . LYS A 1 347 ? -13.911 22.408 25.968 1 95.71 347 LYS A CA 1
ATOM 2679 C C . LYS A 1 347 ? -14.002 22.388 24.445 1 95.71 347 LYS A C 1
ATOM 2681 O O . LYS A 1 347 ? -12.979 22.41 23.757 1 95.71 347 LYS A O 1
ATOM 2686 N N . ALA A 1 348 ? -15.187 22.338 23.991 1 97.79 348 ALA A N 1
ATOM 2687 C CA . ALA A 1 348 ? -15.41 22.319 22.548 1 97.79 348 ALA A CA 1
ATOM 2688 C C . ALA A 1 348 ? -14.907 23.605 21.898 1 97.79 348 ALA A C 1
ATOM 2690 O O . ALA A 1 348 ? -14.298 23.57 20.826 1 97.79 348 ALA A O 1
ATOM 2691 N N . VAL A 1 349 ? -15.167 24.744 22.564 1 97.93 349 VAL A N 1
ATOM 2692 C CA . VAL A 1 349 ? -14.721 26.031 22.041 1 97.93 349 VAL A CA 1
ATOM 2693 C C . VAL A 1 349 ? -13.195 26.078 22.015 1 97.93 349 VAL A C 1
ATOM 2695 O O . VAL A 1 349 ? -12.597 26.447 21.002 1 97.93 349 VAL A O 1
ATOM 2698 N N . THR A 1 350 ? -12.643 25.649 23.098 1 95.58 350 THR A N 1
ATOM 2699 C CA . THR A 1 350 ? -11.187 25.616 23.176 1 95.58 350 THR A CA 1
ATOM 2700 C C . THR A 1 350 ? -10.608 24.699 22.103 1 95.58 350 THR A C 1
ATOM 2702 O O . THR A 1 350 ? -9.639 25.055 21.43 1 95.58 350 THR A O 1
ATOM 2705 N N . GLY A 1 351 ? -11.196 23.573 21.991 1 95.87 351 GLY A N 1
ATOM 2706 C CA . GLY A 1 351 ? -10.762 22.633 20.97 1 95.87 351 GLY A CA 1
ATOM 2707 C C . GLY A 1 351 ? -10.899 23.177 19.56 1 95.87 351 GLY A C 1
ATOM 2708 O O . GLY A 1 351 ? -10.011 22.986 18.727 1 95.87 351 GLY A O 1
ATOM 2709 N N . ALA A 1 352 ? -11.975 23.817 19.286 1 98.09 352 ALA A N 1
ATOM 2710 C CA . ALA A 1 352 ? -12.221 24.374 17.958 1 98.09 352 ALA A CA 1
ATOM 2711 C C . ALA A 1 352 ? -11.198 25.453 17.617 1 98.09 352 ALA A C 1
ATOM 2713 O O . ALA A 1 352 ? -10.668 25.487 16.504 1 98.09 352 ALA A O 1
ATOM 2714 N N . VAL A 1 353 ? -10.94 26.326 18.599 1 96.83 353 VAL A N 1
ATOM 2715 C CA . VAL A 1 353 ? -9.981 27.404 18.383 1 96.83 353 VAL A CA 1
ATOM 2716 C C . VAL A 1 353 ? -8.597 26.818 18.112 1 96.83 353 VAL A C 1
ATOM 2718 O O . VAL A 1 353 ? -7.938 27.19 17.138 1 96.83 353 VAL A O 1
ATOM 2721 N N . GLY A 1 354 ? -8.187 25.885 18.924 1 93.94 354 GLY A N 1
ATOM 2722 C CA . GLY A 1 354 ? -6.882 25.263 18.765 1 93.94 354 GLY A CA 1
ATOM 2723 C C . GLY A 1 354 ? -6.745 24.488 17.468 1 93.94 354 GLY A C 1
ATOM 2724 O O . GLY A 1 354 ? -5.675 24.477 16.856 1 93.94 354 GLY A O 1
ATOM 2725 N N . CYS A 1 355 ? -7.785 23.871 17.057 1 96.29 355 CYS A N 1
ATOM 2726 C CA . CYS A 1 355 ? -7.768 23.007 15.882 1 96.29 355 CYS A CA 1
ATOM 2727 C C . CYS A 1 355 ? -7.834 23.829 14.6 1 96.29 355 CYS A C 1
ATOM 2729 O O . CYS A 1 355 ? -7.173 23.502 13.613 1 96.29 355 CYS A O 1
ATOM 2731 N N . LYS A 1 356 ? -8.538 24.866 14.575 1 97.03 356 LYS A N 1
ATOM 2732 C CA . LYS A 1 356 ? -8.809 25.601 13.343 1 97.03 356 LYS A CA 1
ATOM 2733 C C . LYS A 1 356 ? -7.792 26.72 13.135 1 97.03 356 LYS A C 1
ATOM 2735 O O . LYS A 1 356 ? -7.447 27.05 11.999 1 97.03 356 LYS A O 1
ATOM 2740 N N . PHE A 1 357 ? -7.279 27.303 14.197 1 95.35 357 PHE A N 1
ATOM 2741 C CA . PHE A 1 357 ? -6.554 28.555 14.017 1 95.35 357 PHE A CA 1
ATOM 2742 C C . PHE A 1 357 ? -5.065 28.36 14.276 1 95.35 357 PHE A C 1
ATOM 2744 O O . PHE A 1 357 ? -4.266 29.272 14.053 1 95.35 357 PHE A O 1
ATOM 2751 N N . ARG A 1 358 ? -4.712 27.101 14.725 1 90.71 358 ARG A N 1
ATOM 2752 C CA . ARG A 1 358 ? -3.286 26.795 14.778 1 90.71 358 ARG A CA 1
ATOM 2753 C C . ARG A 1 358 ? -2.641 26.949 13.405 1 90.71 358 ARG A C 1
ATOM 2755 O O . ARG A 1 358 ? -3.228 26.565 12.391 1 90.71 358 ARG A O 1
ATOM 2762 N N . CYS A 1 359 ? -1.439 27.548 13.393 1 92.34 359 CYS A N 1
ATOM 2763 C CA . CYS A 1 359 ? -0.75 27.804 12.133 1 92.34 359 CYS A CA 1
ATOM 2764 C C . CYS A 1 359 ? -1.64 28.587 11.175 1 92.34 359 CYS A C 1
ATOM 2766 O O . CYS A 1 359 ? -1.676 28.297 9.978 1 92.34 359 CYS A O 1
ATOM 2768 N N . SER A 1 360 ? -2.436 29.513 11.796 1 94.15 360 SER A N 1
ATOM 2769 C CA . SER A 1 360 ? -3.398 30.33 11.063 1 94.15 360 SER A CA 1
ATOM 2770 C C . SER A 1 360 ? -4.318 29.465 10.208 1 94.15 360 SER A C 1
ATOM 2772 O O . SER A 1 360 ? -4.641 29.827 9.074 1 94.15 360 SER A O 1
ATOM 2774 N N . GLY A 1 361 ? -4.631 28.292 10.679 1 95.49 361 GLY A N 1
ATOM 2775 C CA . GLY A 1 361 ? -5.577 27.401 10.027 1 95.49 361 GLY A CA 1
ATOM 2776 C C . GLY A 1 361 ? -4.976 26.643 8.859 1 95.49 361 GLY A C 1
ATOM 2777 O O . GLY A 1 361 ? -5.697 26.005 8.089 1 95.49 361 GLY A O 1
ATOM 2778 N N . GLN A 1 362 ? -3.658 26.717 8.671 1 96.07 362 GLN A N 1
ATOM 2779 C CA . GLN A 1 362 ? -2.982 26.081 7.545 1 96.07 362 GLN A CA 1
ATOM 2780 C C . GLN A 1 362 ? -2.382 24.738 7.951 1 96.07 362 GLN A C 1
ATOM 2782 O O . GLN A 1 362 ? -1.18 24.516 7.793 1 96.07 362 GLN A O 1
ATOM 2787 N N . THR A 1 363 ? -3.272 23.858 8.449 1 95.2 363 THR A N 1
ATOM 2788 C CA . THR A 1 363 ? -2.937 22.486 8.814 1 95.2 363 THR A CA 1
ATOM 2789 C C . THR A 1 363 ? -3.873 21.499 8.123 1 95.2 363 THR A C 1
ATOM 2791 O O . THR A 1 363 ? -5.07 21.76 7.989 1 95.2 363 THR A O 1
ATOM 2794 N N . CYS A 1 364 ? -3.371 20.432 7.725 1 94.93 364 CYS A N 1
ATOM 2795 C CA . CYS A 1 364 ? -4.142 19.473 6.942 1 94.93 364 CYS A CA 1
ATOM 2796 C C . CYS A 1 364 ? -5.262 18.863 7.777 1 94.93 364 CYS A C 1
ATOM 2798 O O . CYS A 1 364 ? -6.265 18.399 7.233 1 94.93 364 CYS A O 1
ATOM 2800 N N . ILE A 1 365 ? -5.17 18.892 9.118 1 96.83 365 ILE A N 1
ATOM 2801 C CA . ILE A 1 365 ? -6.154 18.242 9.977 1 96.83 365 ILE A CA 1
ATOM 2802 C C . ILE A 1 365 ? -7.055 19.295 10.619 1 96.83 365 ILE A C 1
ATOM 2804 O O . ILE A 1 365 ? -7.82 18.99 11.537 1 96.83 365 ILE A O 1
ATOM 2808 N N . SER A 1 366 ? -7.057 20.479 10.191 1 96.7 366 SER A N 1
ATOM 2809 C CA . SER A 1 366 ? -7.799 21.584 10.789 1 96.7 366 SER A CA 1
ATOM 2810 C C . SER A 1 366 ? -9.303 21.34 10.723 1 96.7 366 SER A C 1
ATOM 2812 O O . SER A 1 366 ? -9.792 20.692 9.795 1 96.7 366 SER A O 1
ATOM 2814 N N . ALA A 1 367 ? -10.019 21.873 11.709 1 97.51 367 ALA A N 1
ATOM 2815 C CA . ALA A 1 367 ? -11.48 21.863 11.729 1 97.51 367 ALA A CA 1
ATOM 2816 C C . ALA A 1 367 ? -12.05 22.756 10.631 1 97.51 367 ALA A C 1
ATOM 2818 O O . ALA A 1 367 ? -12.3 23.943 10.855 1 97.51 367 ALA A O 1
ATOM 2819 N N . ASN A 1 368 ? -12.379 22.203 9.529 1 96.95 368 ASN A N 1
ATOM 2820 C CA . ASN A 1 368 ? -12.83 22.992 8.388 1 96.95 368 ASN A CA 1
ATOM 2821 C C . ASN A 1 368 ? -14.352 23.077 8.331 1 96.95 368 ASN A C 1
ATOM 2823 O O . ASN A 1 368 ? -14.905 24.06 7.834 1 96.95 368 ASN A O 1
ATOM 2827 N N . ARG A 1 369 ? -14.998 22.066 8.784 1 98.39 369 ARG A N 1
ATOM 2828 C CA . ARG A 1 369 ? -16.455 22.001 8.821 1 98.39 369 ARG A CA 1
ATOM 2829 C C . ARG A 1 369 ? -16.956 21.775 10.244 1 98.39 369 ARG A C 1
ATOM 2831 O O . ARG A 1 369 ? -16.924 20.65 10.747 1 98.39 369 ARG A O 1
ATOM 2838 N N . ILE A 1 370 ? -17.452 22.811 10.839 1 98.76 370 ILE A N 1
ATOM 2839 C CA . ILE A 1 370 ? -17.885 22.727 12.23 1 98.76 370 ILE A CA 1
ATOM 2840 C C . ILE A 1 370 ? -19.394 22.5 12.289 1 98.76 370 ILE A C 1
ATOM 2842 O O . ILE A 1 370 ? -20.172 23.349 11.848 1 98.76 370 ILE A O 1
ATOM 2846 N N . PHE A 1 371 ? -19.778 21.345 12.795 1 98.79 371 PHE A N 1
ATOM 2847 C CA . PHE A 1 371 ? -21.179 20.97 12.943 1 98.79 371 PHE A CA 1
ATOM 2848 C C . PHE A 1 371 ? -21.614 21.066 14.401 1 98.79 371 PHE A C 1
ATOM 2850 O O . PHE A 1 371 ? -21.07 20.373 15.263 1 98.79 371 PHE A O 1
ATOM 2857 N N . VAL A 1 372 ? -22.625 21.865 14.686 1 98.78 372 VAL A N 1
ATOM 2858 C CA . VAL A 1 372 ? -23.085 22.073 16.055 1 98.78 372 VAL A CA 1
ATOM 2859 C C . VAL A 1 372 ? -24.554 21.672 16.174 1 98.78 372 VAL A C 1
ATOM 2861 O O . VAL A 1 372 ? -25.383 22.08 15.357 1 98.78 372 VAL A O 1
ATOM 2864 N N . HIS A 1 373 ? -24.856 20.886 17.153 1 98.63 373 HIS A N 1
ATOM 2865 C CA . HIS A 1 373 ? -26.233 20.472 17.395 1 98.63 373 HIS A CA 1
ATOM 2866 C C . HIS A 1 373 ? -27.146 21.679 17.583 1 98.63 373 HIS A C 1
ATOM 2868 O O . HIS A 1 373 ? -26.778 22.642 18.259 1 98.63 373 HIS A O 1
ATOM 2874 N N . ASP A 1 374 ? -28.305 21.551 17.105 1 97.92 374 ASP A N 1
ATOM 2875 C CA . ASP A 1 374 ? -29.273 22.642 17.042 1 97.92 374 ASP A CA 1
ATOM 2876 C C . ASP A 1 374 ? -29.53 23.228 18.429 1 97.92 374 ASP A C 1
ATOM 2878 O O . ASP A 1 374 ? -29.592 24.449 18.591 1 97.92 374 ASP A O 1
ATOM 2882 N N . GLU A 1 375 ? -29.546 22.49 19.416 1 97.8 375 GLU A N 1
ATOM 2883 C CA . GLU A 1 375 ? -29.935 22.885 20.766 1 97.8 375 GLU A CA 1
ATOM 2884 C C . GLU A 1 375 ? -28.877 23.781 21.405 1 97.8 375 GLU A C 1
ATOM 2886 O O . GLU A 1 375 ? -29.186 24.581 22.291 1 97.8 375 GLU A O 1
ATOM 2891 N N . ILE A 1 376 ? -27.633 23.676 20.982 1 98.29 376 ILE A N 1
ATOM 2892 C CA . ILE A 1 376 ? -26.568 24.415 21.651 1 98.29 376 ILE A CA 1
ATOM 2893 C C . ILE A 1 376 ? -25.855 25.315 20.645 1 98.29 376 ILE A C 1
ATOM 2895 O O . ILE A 1 376 ? -24.834 25.928 20.965 1 98.29 376 ILE A O 1
ATOM 2899 N N . HIS A 1 377 ? -26.348 25.428 19.477 1 98.12 377 HIS A N 1
ATOM 2900 C CA . HIS A 1 377 ? -25.693 26.096 18.357 1 98.12 377 HIS A CA 1
ATOM 2901 C C . HIS A 1 377 ? -25.362 27.545 18.697 1 98.12 377 HIS A C 1
ATOM 2903 O O . HIS A 1 377 ? -24.212 27.97 18.566 1 98.12 377 HIS A O 1
ATOM 2909 N N . ASP A 1 378 ? -26.335 28.332 19.193 1 98.04 378 ASP A N 1
ATOM 2910 C CA . ASP A 1 378 ? -26.148 29.766 19.395 1 98.04 378 ASP A CA 1
ATOM 2911 C C . ASP A 1 378 ? -25.17 30.036 20.536 1 98.04 378 ASP A C 1
ATOM 2913 O O . ASP A 1 378 ? -24.342 30.945 20.448 1 98.04 378 ASP A O 1
ATOM 2917 N N . VAL A 1 379 ? -25.279 29.256 21.54 1 98.34 379 VAL A N 1
ATOM 2918 C CA . VAL A 1 379 ? -24.376 29.423 22.674 1 98.34 379 VAL A CA 1
ATOM 2919 C C . VAL A 1 379 ? -22.941 29.133 22.239 1 98.34 379 VAL A C 1
ATOM 2921 O O . VAL A 1 379 ? -22.019 29.877 22.583 1 98.34 379 VAL A O 1
ATOM 2924 N N . PHE A 1 380 ? -22.775 28.083 21.52 1 98.4 380 PHE A N 1
ATOM 2925 C CA . PHE A 1 380 ? -21.444 27.721 21.047 1 98.4 380 PHE A CA 1
ATOM 2926 C C . PHE A 1 380 ? -20.886 28.799 20.125 1 98.4 380 PHE A C 1
ATOM 2928 O O . PHE A 1 380 ? -19.733 29.21 20.269 1 98.4 380 PHE A O 1
ATOM 2935 N N . VAL A 1 381 ? -21.608 29.24 19.162 1 98.45 381 VAL A N 1
ATOM 2936 C CA . VAL A 1 381 ? -21.158 30.2 18.16 1 98.45 381 VAL A CA 1
ATOM 2937 C C . VAL A 1 381 ? -20.751 31.505 18.84 1 98.45 381 VAL A C 1
ATOM 2939 O O . VAL A 1 381 ? -19.746 32.118 18.471 1 98.45 381 VAL A O 1
ATOM 2942 N N . ASN A 1 382 ? -21.577 31.914 19.814 1 98.37 382 ASN A N 1
ATOM 2943 C CA . ASN A 1 382 ? -21.246 33.128 20.552 1 98.37 382 ASN A CA 1
ATOM 2944 C C . ASN A 1 382 ? -19.916 32.992 21.288 1 98.37 382 ASN A C 1
ATOM 2946 O O . ASN A 1 382 ? -19.065 33.879 21.209 1 98.37 382 ASN A O 1
ATOM 2950 N N . LYS A 1 383 ? -19.755 31.92 21.924 1 98.42 383 LYS A N 1
ATOM 2951 C CA . LYS A 1 383 ? -18.528 31.686 22.679 1 98.42 383 LYS A CA 1
ATOM 2952 C C . LYS A 1 383 ? -17.328 31.541 21.748 1 98.42 383 LYS A C 1
ATOM 2954 O O . LYS A 1 383 ? -16.229 32.002 22.066 1 98.42 383 LYS A O 1
ATOM 2959 N N . LEU A 1 384 ? -17.534 30.879 20.64 1 98.46 384 LEU A N 1
ATOM 2960 C CA . LEU A 1 384 ? -16.467 30.739 19.655 1 98.46 384 LEU A CA 1
ATOM 2961 C C . LEU A 1 384 ? -16.042 32.102 19.117 1 98.46 384 LEU A C 1
ATOM 2963 O O . LEU A 1 384 ? -14.847 32.389 19.017 1 98.46 384 LEU A O 1
ATOM 2967 N N . THR A 1 385 ? -17.043 32.909 18.783 1 98.31 385 THR A N 1
ATOM 2968 C CA . THR A 1 385 ? -16.77 34.237 18.246 1 98.31 385 THR A CA 1
ATOM 2969 C C . THR A 1 385 ? -15.991 35.078 19.253 1 98.31 385 THR A C 1
ATOM 2971 O O . THR A 1 385 ? -15.039 35.771 18.887 1 98.31 385 THR A O 1
ATOM 2974 N N . GLU A 1 386 ? -16.396 34.973 20.465 1 97.94 386 GLU A N 1
ATOM 2975 C CA . GLU A 1 386 ? -15.695 35.684 21.529 1 97.94 386 GLU A CA 1
ATOM 2976 C C . GLU A 1 386 ? -14.25 35.207 21.654 1 97.94 386 GLU A C 1
ATOM 2978 O O . GLU A 1 386 ? -13.329 36.02 21.754 1 97.94 386 GLU A O 1
ATOM 2983 N N . ALA A 1 387 ? -14.088 33.949 21.665 1 97.02 387 ALA A N 1
ATOM 2984 C CA . ALA A 1 387 ? -12.749 33.378 21.79 1 97.02 387 ALA A CA 1
ATOM 2985 C C . ALA A 1 387 ? -11.865 33.79 20.617 1 97.02 387 ALA A C 1
ATOM 2987 O O . ALA A 1 387 ? -10.692 34.124 20.802 1 97.02 387 ALA A O 1
ATOM 2988 N N . VAL A 1 388 ? -12.386 33.822 19.435 1 96.62 388 VAL A N 1
ATOM 2989 C CA . VAL A 1 388 ? -11.64 34.144 18.223 1 96.62 388 VAL A CA 1
ATOM 2990 C C . VAL A 1 388 ? -11.271 35.626 18.222 1 96.62 388 VAL A C 1
ATOM 2992 O O . VAL A 1 388 ? -10.199 36.004 17.742 1 96.62 388 VAL A O 1
ATOM 2995 N N . SER A 1 389 ? -12.109 36.445 18.77 1 95.35 389 SER A N 1
ATOM 2996 C CA . SER A 1 389 ? -11.865 37.883 18.826 1 95.35 389 SER A CA 1
ATOM 2997 C C . SER A 1 389 ? -10.647 38.204 19.685 1 95.35 389 SER A C 1
ATOM 2999 O O . SER A 1 389 ? -10.086 39.298 19.591 1 95.35 389 SER A O 1
ATOM 3001 N N . ARG A 1 390 ? -10.228 37.243 20.445 1 91.84 390 ARG A N 1
ATOM 3002 C CA . ARG A 1 390 ? -9.107 37.456 21.355 1 91.84 390 ARG A CA 1
ATOM 3003 C C . ARG A 1 390 ? -7.789 37.055 20.703 1 91.84 390 ARG A C 1
ATOM 3005 O O . ARG A 1 390 ? -6.717 37.274 21.272 1 91.84 390 ARG A O 1
ATOM 3012 N N . LEU A 1 391 ? -7.826 36.55 19.532 1 90.72 391 LEU A N 1
ATOM 3013 C CA . LEU A 1 391 ? -6.608 36.177 18.821 1 90.72 391 LEU A CA 1
ATOM 3014 C C . LEU A 1 391 ? -5.904 37.41 18.265 1 90.72 391 LEU A C 1
ATOM 3016 O O . LEU A 1 391 ? -6.552 38.311 17.726 1 90.72 391 LEU A O 1
ATOM 3020 N N . HIS A 1 392 ? -4.623 37.466 18.423 1 88.65 392 HIS A N 1
ATOM 3021 C CA . HIS A 1 392 ? -3.83 38.604 17.972 1 88.65 392 HIS A CA 1
ATOM 3022 C C . HIS A 1 392 ? -2.984 38.238 16.757 1 88.65 392 HIS A C 1
ATOM 3024 O O . HIS A 1 392 ? -2.092 37.391 16.849 1 88.65 392 HIS A O 1
ATOM 3030 N N . MET A 1 393 ? -3.198 38.875 15.677 1 91.18 393 MET A N 1
ATOM 3031 C CA . MET A 1 393 ? -2.494 38.625 14.422 1 91.18 393 MET A CA 1
ATOM 3032 C C . MET A 1 393 ? -1.264 39.519 14.302 1 91.18 393 MET A C 1
ATOM 3034 O O . MET A 1 393 ? -1.313 40.7 14.652 1 91.18 393 MET A O 1
ATOM 3038 N N . GLY A 1 394 ? -0.204 38.977 13.9 1 89.43 394 GLY A N 1
ATOM 3039 C CA . GLY A 1 394 ? 1.012 39.745 13.685 1 89.43 394 GLY A CA 1
ATOM 3040 C C . GLY A 1 394 ? 2.194 38.889 13.274 1 89.43 394 GLY A C 1
ATOM 3041 O O . GLY A 1 394 ? 2.018 37.807 12.71 1 89.43 394 GLY A O 1
ATOM 3042 N N . ASN A 1 395 ? 3.363 39.477 13.444 1 88.37 395 ASN A N 1
ATOM 3043 C CA . ASN A 1 395 ? 4.611 38.774 13.169 1 88.37 395 ASN A CA 1
ATOM 3044 C C . ASN A 1 395 ? 4.888 37.695 14.213 1 88.37 395 ASN A C 1
ATOM 3046 O O . ASN A 1 395 ? 4.773 37.943 15.414 1 88.37 395 ASN A O 1
ATOM 3050 N N . GLY A 1 396 ? 5.188 36.542 13.737 1 87.25 396 GLY A N 1
ATOM 3051 C CA . GLY A 1 396 ? 5.398 35.4 14.613 1 87.25 396 GLY A CA 1
ATOM 3052 C C . GLY A 1 396 ? 6.536 35.603 15.596 1 87.25 396 GLY A C 1
ATOM 3053 O O . GLY A 1 396 ? 6.616 34.91 16.612 1 87.25 396 GLY A O 1
ATOM 3054 N N . ALA A 1 397 ? 7.417 36.524 15.337 1 84.41 397 ALA A N 1
ATOM 3055 C CA . ALA A 1 397 ? 8.554 36.8 16.21 1 84.41 397 ALA A CA 1
ATOM 3056 C C . ALA A 1 397 ? 8.118 37.575 17.451 1 84.41 397 ALA A C 1
ATOM 3058 O O . ALA A 1 397 ? 8.852 37.641 18.439 1 84.41 397 ALA A O 1
ATOM 3059 N N . ASN A 1 398 ? 6.944 38.174 17.311 1 83.96 398 ASN A N 1
ATOM 3060 C CA . ASN A 1 398 ? 6.381 38.872 18.462 1 83.96 398 ASN A CA 1
ATOM 3061 C C . ASN A 1 398 ? 5.733 37.9 19.445 1 83.96 398 ASN A C 1
ATOM 3063 O O . ASN A 1 398 ? 4.844 37.133 19.071 1 83.96 398 ASN A O 1
ATOM 3067 N N . PRO A 1 399 ? 6.029 37.922 20.639 1 78.62 399 PRO A N 1
ATOM 3068 C CA . PRO A 1 399 ? 5.54 36.96 21.63 1 78.62 399 PRO A CA 1
ATOM 3069 C C . PRO A 1 399 ? 4.038 37.082 21.878 1 78.62 399 PRO A C 1
ATOM 3071 O O . PRO A 1 399 ? 3.423 36.166 22.429 1 78.62 399 PRO A O 1
ATOM 3074 N N . ASN A 1 400 ? 3.461 38.179 21.503 1 79.24 400 ASN A N 1
ATOM 3075 C CA . ASN A 1 400 ? 2.036 38.375 21.748 1 79.24 400 ASN A CA 1
ATOM 3076 C C . ASN A 1 400 ? 1.194 37.906 20.565 1 79.24 400 ASN A C 1
ATOM 3078 O O . ASN A 1 400 ? -0.037 37.944 20.62 1 79.24 400 ASN A O 1
ATOM 3082 N N . THR A 1 401 ? 1.859 37.51 19.56 1 86.44 401 THR A N 1
ATOM 3083 C CA . THR A 1 401 ? 1.169 37.068 18.353 1 86.44 401 THR A CA 1
ATOM 3084 C C . THR A 1 401 ? 0.733 35.611 18.482 1 86.44 401 THR A C 1
ATOM 3086 O O . THR A 1 401 ? 1.519 34.757 18.899 1 86.44 401 THR A O 1
ATOM 3089 N N . ASN A 1 402 ? -0.529 35.315 18.251 1 85.75 402 ASN A N 1
ATOM 3090 C CA . ASN A 1 402 ? -0.99 33.931 18.238 1 85.75 402 ASN A CA 1
ATOM 3091 C C . ASN A 1 402 ? -1.676 33.581 16.92 1 85.75 402 ASN A C 1
ATOM 3093 O O . ASN A 1 402 ? -2.312 32.532 16.806 1 85.75 402 ASN A O 1
ATOM 3097 N N . LEU A 1 403 ? -1.592 34.427 15.996 1 90.41 403 LEU A N 1
ATOM 3098 C CA . LEU A 1 403 ? -2.041 34.201 14.627 1 90.41 403 LEU A CA 1
ATOM 3099 C C . LEU A 1 403 ? -1.104 34.873 13.63 1 90.41 403 LEU A C 1
ATOM 3101 O O . LEU A 1 403 ? -0.861 36.079 13.715 1 90.41 403 LEU A O 1
ATOM 3105 N N . GLY A 1 404 ? -0.546 34.104 12.774 1 91.65 404 GLY A N 1
ATOM 3106 C CA . GLY A 1 404 ? 0.425 34.613 11.818 1 91.65 404 GLY A CA 1
ATOM 3107 C C . GLY A 1 404 ? -0.156 34.824 10.433 1 91.65 404 GLY A C 1
ATOM 3108 O O . GLY A 1 404 ? -1.377 34.828 10.26 1 91.65 404 GLY A O 1
ATOM 3109 N N . PRO A 1 405 ? 0.654 35.109 9.502 1 94.85 405 PRO A N 1
ATOM 3110 C CA . PRO A 1 405 ? 0.221 35.269 8.112 1 94.85 405 PRO A CA 1
ATOM 3111 C C . PRO A 1 405 ? -0.146 33.942 7.452 1 94.85 405 PRO A C 1
ATOM 3113 O O . PRO A 1 405 ? 0.019 32.88 8.058 1 94.85 405 PRO A O 1
ATOM 3116 N N . VAL A 1 406 ? -0.768 34.014 6.292 1 95.89 406 VAL A N 1
ATOM 3117 C CA . VAL A 1 406 ? -0.818 32.835 5.433 1 95.89 406 VAL A CA 1
ATOM 3118 C C . VAL A 1 406 ? 0.439 32.772 4.568 1 95.89 406 VAL A C 1
ATOM 3120 O O . VAL A 1 406 ? 1.198 33.741 4.493 1 95.89 406 VAL A O 1
ATOM 3123 N N . ILE A 1 407 ? 0.754 31.728 3.931 1 96.78 407 ILE A N 1
ATOM 3124 C CA . ILE A 1 407 ? 2.09 31.366 3.471 1 96.78 407 ILE A CA 1
ATOM 3125 C C . ILE A 1 407 ? 2.474 32.228 2.27 1 96.78 407 ILE A C 1
ATOM 3127 O O . ILE A 1 407 ? 3.64 32.595 2.108 1 96.78 407 ILE A O 1
ATOM 3131 N N . ASN A 1 408 ? 1.521 32.564 1.394 1 96.05 408 ASN A N 1
ATOM 3132 C CA . ASN A 1 408 ? 1.846 33.328 0.195 1 96.05 408 ASN A CA 1
ATOM 3133 C C . ASN A 1 408 ? 0.607 33.988 -0.403 1 96.05 408 ASN A C 1
ATOM 3135 O O . ASN A 1 408 ? -0.497 33.837 0.123 1 96.05 408 ASN A O 1
ATOM 3139 N N . GLU A 1 409 ? 0.832 34.672 -1.485 1 95.59 409 GLU A N 1
ATOM 3140 C CA . GLU A 1 409 ? -0.222 35.461 -2.117 1 95.59 409 GLU A CA 1
ATOM 3141 C C . GLU A 1 409 ? -1.313 34.564 -2.695 1 95.59 409 GLU A C 1
ATOM 3143 O O . GLU A 1 409 ? -2.5 34.884 -2.603 1 95.59 409 GLU A O 1
ATOM 3148 N N . LYS A 1 410 ? -0.934 33.519 -3.275 1 95.74 410 LYS A N 1
ATOM 3149 C CA . LYS A 1 410 ? -1.902 32.598 -3.863 1 95.74 410 LYS A CA 1
ATOM 3150 C C . LYS A 1 410 ? -2.853 32.05 -2.803 1 95.74 410 LYS A C 1
ATOM 3152 O O . LYS A 1 410 ? -4.063 31.974 -3.027 1 95.74 410 LYS A O 1
ATOM 3157 N N . ALA A 1 411 ? -2.324 31.641 -1.668 1 96.34 411 ALA A N 1
ATOM 3158 C CA . ALA A 1 411 ? -3.133 31.14 -0.56 1 96.34 411 ALA A CA 1
ATOM 3159 C C . ALA A 1 411 ? -4.098 32.21 -0.058 1 96.34 411 ALA A C 1
ATOM 3161 O O . ALA A 1 411 ? -5.274 31.93 0.185 1 96.34 411 ALA A O 1
ATOM 3162 N N . LEU A 1 412 ? -3.611 33.418 0.075 1 96.41 412 LEU A N 1
ATOM 3163 C CA . LEU A 1 412 ? -4.42 34.537 0.546 1 96.41 412 LEU A CA 1
ATOM 3164 C C . LEU A 1 412 ? -5.602 34.783 -0.385 1 96.41 412 LEU A C 1
ATOM 3166 O O . LEU A 1 412 ? -6.739 34.922 0.071 1 96.41 412 LEU A O 1
ATOM 3170 N N . THR A 1 413 ? -5.346 34.79 -1.636 1 96.97 413 THR A N 1
ATOM 3171 C CA . THR A 1 413 ? -6.366 35.046 -2.647 1 96.97 413 THR A CA 1
ATOM 3172 C C . THR A 1 413 ? -7.422 33.945 -2.641 1 96.97 413 THR A C 1
ATOM 3174 O O . THR A 1 413 ? -8.614 34.219 -2.794 1 96.97 413 THR A O 1
ATOM 3177 N N . LYS A 1 414 ? -7.004 32.774 -2.464 1 96.57 414 LYS A N 1
ATOM 3178 C CA . LYS A 1 414 ? -7.933 31.648 -2.416 1 96.57 414 LYS A CA 1
ATOM 3179 C C . LYS A 1 414 ? -8.863 31.755 -1.21 1 96.57 414 LYS A C 1
ATOM 3181 O O . LYS A 1 414 ? -10.066 31.515 -1.324 1 96.57 414 LYS A O 1
ATOM 3186 N N . ILE A 1 415 ? -8.349 32.073 -0.064 1 97.17 415 ILE A N 1
ATOM 3187 C CA . ILE A 1 415 ? -9.143 32.217 1.152 1 97.17 415 ILE A CA 1
ATOM 3188 C C . ILE A 1 415 ? -10.185 33.317 0.96 1 97.17 415 ILE A C 1
ATOM 3190 O O . ILE A 1 415 ? -11.363 33.126 1.273 1 97.17 415 ILE A O 1
ATOM 3194 N N . GLU A 1 416 ? -9.747 34.454 0.392 1 96.56 416 GLU A N 1
ATOM 3195 C CA . GLU A 1 416 ? -10.652 35.567 0.12 1 96.56 416 GLU A CA 1
ATOM 3196 C C . GLU A 1 416 ? -11.81 35.132 -0.773 1 96.56 416 GLU A C 1
ATOM 3198 O O . GLU A 1 416 ? -12.968 35.452 -0.497 1 96.56 416 GLU A O 1
ATOM 3203 N N . LYS A 1 417 ? -11.452 34.42 -1.742 1 96.79 417 LYS A N 1
ATOM 3204 C CA . LYS A 1 417 ? -12.453 33.96 -2.7 1 96.79 417 LYS A CA 1
ATOM 3205 C C . LYS A 1 417 ? -13.472 33.042 -2.031 1 96.79 417 LYS A C 1
ATOM 3207 O O . LYS A 1 417 ? -14.679 33.199 -2.227 1 96.79 417 LYS A O 1
ATOM 3212 N N . LEU A 1 418 ? -13.057 32.091 -1.258 1 97.13 418 LEU A N 1
ATOM 3213 C CA . LEU A 1 418 ? -13.936 31.119 -0.618 1 97.13 418 LEU A CA 1
ATOM 3214 C C . LEU A 1 418 ? -14.874 31.802 0.371 1 97.13 418 LEU A C 1
ATOM 3216 O O . LEU A 1 418 ? -16.06 31.471 0.438 1 97.13 418 LEU A O 1
ATOM 3220 N N . VAL A 1 419 ? -14.398 32.751 1.129 1 97.26 419 VAL A N 1
ATOM 3221 C CA . VAL A 1 419 ? -15.205 33.453 2.122 1 97.26 419 VAL A CA 1
ATOM 3222 C C . VAL A 1 419 ? -16.232 34.339 1.42 1 97.26 419 VAL A C 1
ATOM 3224 O O . VAL A 1 419 ? -17.407 34.354 1.796 1 97.26 419 VAL A O 1
ATOM 3227 N N . ASN A 1 420 ? -15.765 35.067 0.374 1 96.69 420 ASN A N 1
ATOM 3228 C CA . ASN A 1 420 ? -16.682 35.922 -0.371 1 96.69 420 ASN A CA 1
ATOM 3229 C C . ASN A 1 420 ? -17.816 35.117 -0.997 1 96.69 420 ASN A C 1
ATOM 3231 O O . ASN A 1 420 ? -18.977 35.529 -0.949 1 96.69 420 ASN A O 1
ATOM 3235 N N . LEU A 1 421 ? -17.472 34.022 -1.533 1 96.95 421 LEU A N 1
ATOM 3236 C CA . LEU A 1 421 ? -18.484 33.154 -2.126 1 96.95 421 LEU A CA 1
ATOM 3237 C C . LEU A 1 421 ? -19.465 32.661 -1.068 1 96.95 421 LEU A C 1
ATOM 3239 O O . LEU A 1 421 ? -20.665 32.554 -1.33 1 96.95 421 LEU A O 1
ATOM 3243 N N . ALA A 1 422 ? -18.976 32.286 0.101 1 96.98 422 ALA A N 1
ATOM 3244 C CA . ALA A 1 422 ? -19.839 31.834 1.19 1 96.98 422 ALA A CA 1
ATOM 3245 C C . ALA A 1 422 ? -20.828 32.924 1.594 1 96.98 422 ALA A C 1
ATOM 3247 O O . ALA A 1 422 ? -22.018 32.655 1.774 1 96.98 422 ALA A O 1
ATOM 3248 N N . VAL A 1 423 ? -20.357 34.102 1.727 1 96.41 423 VAL A N 1
ATOM 3249 C CA . VAL A 1 423 ? -21.195 35.229 2.121 1 96.41 423 VAL A CA 1
ATOM 3250 C C . VAL A 1 423 ? -22.247 35.493 1.045 1 96.41 423 VAL A C 1
ATOM 3252 O O . VAL A 1 423 ? -23.417 35.728 1.356 1 96.41 423 VAL A O 1
ATOM 3255 N N . GLU A 1 424 ? -21.797 35.425 -0.178 1 95.82 424 GLU A N 1
ATOM 3256 C CA . GLU A 1 424 ? -22.723 35.595 -1.294 1 95.82 424 GLU A CA 1
ATOM 3257 C C . GLU A 1 424 ? -23.833 34.549 -1.254 1 95.82 424 GLU A C 1
ATOM 3259 O O . GLU A 1 424 ? -24.958 34.813 -1.684 1 95.82 424 GLU A O 1
ATOM 3264 N N . HIS A 1 425 ? -23.514 33.473 -0.692 1 96.12 425 HIS A N 1
ATOM 3265 C CA . HIS A 1 425 ? -24.481 32.381 -0.677 1 96.12 425 HIS A CA 1
ATOM 3266 C C . HIS A 1 425 ? -25.208 32.307 0.661 1 96.12 425 HIS A C 1
ATOM 3268 O O . HIS A 1 425 ? -25.834 31.292 0.976 1 96.12 425 HIS A O 1
ATOM 3274 N N . GLY A 1 426 ? -24.983 33.261 1.533 1 96.1 426 GLY A N 1
ATOM 3275 C CA . GLY A 1 426 ? -25.877 33.395 2.672 1 96.1 426 GLY A CA 1
ATOM 3276 C C . GLY A 1 426 ? -25.178 33.206 4.005 1 96.1 426 GLY A C 1
ATOM 3277 O O . GLY A 1 426 ? -25.796 33.353 5.062 1 96.1 426 GLY A O 1
ATOM 3278 N N . ALA A 1 427 ? -23.89 32.936 4.026 1 97.26 427 ALA A N 1
ATOM 3279 C CA . ALA A 1 427 ? -23.159 32.855 5.288 1 97.26 427 ALA A CA 1
ATOM 3280 C C . ALA A 1 427 ? -23.053 34.226 5.949 1 97.26 427 ALA A C 1
ATOM 3282 O O . ALA A 1 427 ? -23.005 35.251 5.264 1 97.26 427 ALA A O 1
ATOM 3283 N N . HIS A 1 428 ? -23.05 34.224 7.28 1 97.04 428 HIS A N 1
ATOM 3284 C CA . HIS A 1 428 ? -22.957 35.461 8.046 1 97.04 428 HIS A CA 1
ATOM 3285 C C . HIS A 1 428 ? -21.62 35.559 8.774 1 97.04 428 HIS A C 1
ATOM 3287 O O . HIS A 1 428 ? -21.351 34.783 9.693 1 97.04 428 HIS A O 1
ATOM 3293 N N . PRO A 1 429 ? -20.811 36.51 8.336 1 97.45 429 PRO A N 1
ATOM 3294 C CA . PRO A 1 429 ? -19.59 36.739 9.112 1 97.45 429 PRO A CA 1
ATOM 3295 C C . PRO A 1 429 ? -19.867 37.365 10.477 1 97.45 429 PRO A C 1
ATOM 3297 O O . PRO A 1 429 ? -20.482 38.431 10.558 1 97.45 429 PRO A O 1
ATOM 3300 N N . LEU A 1 430 ? -19.49 36.75 11.488 1 97.51 430 LEU A N 1
ATOM 3301 C CA . LEU A 1 430 ? -19.663 37.259 12.844 1 97.51 430 LEU A CA 1
ATOM 3302 C C . LEU A 1 430 ? -18.419 38.011 13.305 1 97.51 430 LEU A C 1
ATOM 3304 O O . LEU A 1 430 ? -18.503 38.89 14.166 1 97.51 430 LEU A O 1
ATOM 3308 N N . ILE A 1 431 ? -17.314 37.611 12.843 1 95.51 431 ILE A N 1
ATOM 3309 C CA . ILE A 1 431 ? -16.022 38.276 12.974 1 95.51 431 ILE A CA 1
ATOM 3310 C C . ILE A 1 431 ? -15.175 38.009 11.732 1 95.51 431 ILE A C 1
ATOM 3312 O O . ILE A 1 431 ? -15.238 36.922 11.152 1 95.51 431 ILE A O 1
ATOM 3316 N N . GLY A 1 432 ? -14.378 38.997 11.345 1 93.61 432 GLY A N 1
ATOM 3317 C CA . GLY A 1 432 ? -13.623 38.838 10.112 1 93.61 432 GLY A CA 1
ATOM 3318 C C . GLY A 1 432 ? -14.497 38.838 8.873 1 93.61 432 GLY A C 1
ATOM 3319 O O . GLY A 1 432 ? -15.536 39.502 8.839 1 93.61 432 GLY A O 1
ATOM 3320 N N . GLY A 1 433 ? -14.124 38.066 7.842 1 82.39 433 GLY A N 1
ATOM 3321 C CA . GLY A 1 433 ? -14.913 37.887 6.633 1 82.39 433 GLY A CA 1
ATOM 3322 C C . GLY A 1 433 ? -14.782 39.042 5.659 1 82.39 433 GLY A C 1
ATOM 3323 O O . GLY A 1 433 ? -15.468 39.078 4.635 1 82.39 433 GLY A O 1
ATOM 3324 N N . HIS A 1 434 ? -13.876 39.808 6.104 1 80.37 434 HIS A N 1
ATOM 3325 C CA . HIS A 1 434 ? -13.57 40.926 5.219 1 80.37 434 HIS A CA 1
ATOM 3326 C C . HIS A 1 434 ? -12.387 40.603 4.312 1 80.37 434 HIS A C 1
ATOM 3328 O O . HIS A 1 434 ? -11.985 39.443 4.199 1 80.37 434 HIS A O 1
ATOM 3334 N N . SER A 1 435 ? -11.871 41.533 3.637 1 84.57 435 SER A N 1
ATOM 3335 C CA . SER A 1 435 ? -10.697 41.436 2.775 1 84.57 435 SER A CA 1
ATOM 3336 C C . SER A 1 435 ? -9.421 41.281 3.595 1 84.57 435 SER A C 1
ATOM 3338 O O . SER A 1 435 ? -9.446 41.403 4.822 1 84.57 435 SER A O 1
ATOM 3340 N N . ARG A 1 436 ? -8.386 40.895 2.994 1 89.02 436 ARG A N 1
ATOM 3341 C CA . ARG A 1 436 ? -7.059 40.813 3.597 1 89.02 436 ARG A CA 1
ATOM 3342 C C . ARG A 1 436 ? -6.746 42.07 4.402 1 89.02 436 ARG A C 1
ATOM 3344 O O . ARG A 1 436 ? -7.296 43.14 4.133 1 89.02 436 ARG A O 1
ATOM 3351 N N . LEU A 1 437 ? -5.958 41.883 5.398 1 89.05 437 LEU A N 1
ATOM 3352 C CA . LEU A 1 437 ? -5.586 43.008 6.248 1 89.05 437 LEU A CA 1
ATOM 3353 C C . LEU A 1 437 ? -4.5 43.851 5.59 1 89.05 437 LEU A C 1
ATOM 3355 O O . LEU A 1 437 ? -3.587 43.313 4.959 1 89.05 437 LEU A O 1
ATOM 3359 N N . LYS A 1 438 ? -4.716 45.099 5.702 1 86.67 438 LYS A N 1
ATOM 3360 C CA . LYS A 1 438 ? -3.742 46.07 5.212 1 86.67 438 LYS A CA 1
ATOM 3361 C C . LYS A 1 438 ? -3.501 47.173 6.238 1 86.67 438 LYS A C 1
ATOM 3363 O O . LYS A 1 438 ? -4.291 47.346 7.169 1 86.67 438 LYS A O 1
ATOM 3368 N N . GLY A 1 439 ? -2.424 47.834 6.074 1 84.92 439 GLY A N 1
ATOM 3369 C CA . GLY A 1 439 ? -2.131 48.98 6.92 1 84.92 439 GLY A CA 1
ATOM 3370 C C . GLY A 1 439 ? -1.693 48.591 8.32 1 84.92 439 GLY A C 1
ATOM 3371 O O . GLY A 1 439 ? -1.306 47.446 8.559 1 84.92 439 GLY A O 1
ATOM 3372 N N . LYS A 1 440 ? -1.646 49.525 9.17 1 84.45 440 LYS A N 1
ATOM 3373 C CA . LYS A 1 440 ? -1.128 49.326 10.52 1 84.45 440 LYS A CA 1
ATOM 3374 C C . LYS A 1 440 ? -2.261 49.082 11.513 1 84.45 440 LYS A C 1
ATOM 3376 O O . LYS A 1 440 ? -3.319 49.708 11.422 1 84.45 440 LYS A O 1
ATOM 3381 N N . ASN A 1 441 ? -1.998 48.113 12.308 1 74.73 441 ASN A N 1
ATOM 3382 C CA . ASN A 1 441 ? -2.963 47.927 13.386 1 74.73 441 ASN A CA 1
ATOM 3383 C C . ASN A 1 441 ? -2.726 48.913 14.527 1 74.73 441 ASN A C 1
ATOM 3385 O O . ASN A 1 441 ? -1.866 49.79 14.426 1 74.73 441 ASN A O 1
ATOM 3389 N N . SER A 1 442 ? -3.605 48.708 15.517 1 67.29 442 SER A N 1
ATOM 3390 C CA . SER A 1 442 ? -3.575 49.63 16.647 1 67.29 442 SER A CA 1
ATOM 3391 C C . SER A 1 442 ? -2.297 49.466 17.462 1 67.29 442 SER A C 1
ATOM 3393 O O . SER A 1 442 ? -1.893 50.379 18.184 1 67.29 442 SER A O 1
ATOM 3395 N N . PHE A 1 443 ? -1.675 48.354 17.299 1 67.53 443 PHE A N 1
ATOM 3396 C CA . PHE A 1 443 ? -0.473 48.097 18.084 1 67.53 443 PHE A CA 1
ATOM 3397 C C . PHE A 1 443 ? 0.78 48.376 17.263 1 67.53 443 PHE A C 1
ATOM 3399 O O . PHE A 1 443 ? 1.895 48.085 17.703 1 67.53 443 PHE A O 1
ATOM 3406 N N . GLY A 1 444 ? 0.576 48.881 16.082 1 71.61 444 GLY A N 1
ATOM 3407 C CA . GLY A 1 444 ? 1.701 49.378 15.306 1 71.61 444 GLY A CA 1
ATOM 3408 C C . GLY A 1 444 ? 2.239 48.361 14.317 1 71.61 444 GLY A C 1
ATOM 3409 O O . GLY A 1 444 ? 3.191 48.642 13.586 1 71.61 444 GLY A O 1
ATOM 3410 N N . PHE A 1 445 ? 1.695 47.18 14.345 1 81.1 445 PHE A N 1
ATOM 3411 C CA . PHE A 1 445 ? 2.158 46.224 13.346 1 81.1 445 PHE A CA 1
ATOM 3412 C C . PHE A 1 445 ? 1.575 46.549 11.976 1 81.1 445 PHE A C 1
ATOM 3414 O O . PHE A 1 445 ? 0.38 46.825 11.853 1 81.1 445 PHE A O 1
ATOM 3421 N N . ASP A 1 446 ? 2.464 46.539 10.984 1 88.05 446 ASP A N 1
ATOM 3422 C CA . ASP A 1 446 ? 2.074 46.875 9.619 1 88.05 446 ASP A CA 1
ATOM 3423 C C . ASP A 1 446 ? 1.857 45.615 8.784 1 88.05 446 ASP A C 1
ATOM 3425 O O . ASP A 1 446 ? 2.796 44.852 8.546 1 88.05 446 ASP A O 1
ATOM 3429 N N . TYR A 1 447 ? 0.663 45.441 8.341 1 90.73 447 TYR A N 1
ATOM 3430 C CA . TYR A 1 447 ? 0.267 44.253 7.593 1 90.73 447 TYR A CA 1
ATOM 3431 C C . TYR A 1 447 ? 0.652 44.381 6.123 1 90.73 447 TYR A C 1
ATOM 3433 O O . TYR A 1 447 ? 0.51 43.429 5.353 1 90.73 447 TYR A O 1
ATOM 3441 N N . SER A 1 448 ? 1.168 45.473 5.64 1 88.97 448 SER A N 1
ATOM 3442 C CA . SER A 1 448 ? 1.252 45.837 4.229 1 88.97 448 SER A CA 1
ATOM 3443 C C . SER A 1 448 ? 2.249 44.953 3.488 1 88.97 448 SER A C 1
ATOM 3445 O O . SER A 1 448 ? 2.12 44.74 2.281 1 88.97 448 SER A O 1
ATOM 3447 N N . ASN A 1 449 ? 3.201 44.445 4.152 1 89.89 449 ASN A N 1
ATOM 3448 C CA . ASN A 1 449 ? 4.245 43.694 3.462 1 89.89 449 ASN A CA 1
ATOM 3449 C C . ASN A 1 449 ? 4.082 42.19 3.668 1 89.89 449 ASN A C 1
ATOM 3451 O O . ASN A 1 449 ? 4.949 41.408 3.275 1 89.89 449 ASN A O 1
ATOM 3455 N N . GLY A 1 450 ? 3.015 41.794 4.3 1 93.62 450 GLY A N 1
ATOM 3456 C CA . GLY A 1 450 ? 2.802 40.378 4.556 1 93.62 450 GLY A CA 1
ATOM 3457 C C . GLY A 1 450 ? 1.466 39.874 4.044 1 93.62 450 GLY A C 1
ATOM 3458 O O . GLY A 1 450 ? 0.732 40.609 3.38 1 93.62 450 GLY A O 1
ATOM 3459 N N . TYR A 1 451 ? 1.228 38.588 4.194 1 95.04 451 TYR A N 1
ATOM 3460 C CA . TYR A 1 451 ? 0.012 37.934 3.724 1 95.04 451 TYR A CA 1
ATOM 3461 C C . TYR A 1 451 ? -0.93 37.634 4.884 1 95.04 451 TYR A C 1
ATOM 3463 O O . TYR A 1 451 ? -0.973 36.506 5.38 1 95.04 451 TYR A O 1
ATOM 3471 N N . PHE A 1 452 ? -1.745 38.64 5.277 1 95.43 452 PHE A N 1
ATOM 3472 C CA . PHE A 1 452 ? -2.554 38.509 6.483 1 95.43 452 PHE A CA 1
ATOM 3473 C C . PHE A 1 452 ? -4.037 38.453 6.137 1 95.43 452 PHE A C 1
ATOM 3475 O O . PHE A 1 452 ? -4.553 39.335 5.448 1 95.43 452 PHE A O 1
ATOM 3482 N N . TYR A 1 453 ? -4.65 37.429 6.556 1 95.83 453 TYR A N 1
ATOM 3483 C CA . TYR A 1 453 ? -6.102 37.298 6.51 1 95.83 453 TYR A CA 1
ATOM 3484 C C . TYR A 1 453 ? -6.689 37.234 7.915 1 95.83 453 TYR A C 1
ATOM 3486 O O . TYR A 1 453 ? -6.201 36.487 8.765 1 95.83 453 TYR A O 1
ATOM 3494 N N . PRO A 1 454 ? -7.704 38.042 8.213 1 94.95 454 PRO A N 1
ATOM 3495 C CA . PRO A 1 454 ? -8.226 38.062 9.581 1 94.95 454 PRO A CA 1
ATOM 3496 C C . PRO A 1 454 ? -8.898 36.748 9.975 1 94.95 454 PRO A C 1
ATOM 3498 O O . PRO A 1 454 ? -9.524 36.095 9.136 1 94.95 454 PRO A O 1
ATOM 3501 N N . ALA A 1 455 ? -8.757 36.397 11.293 1 96.06 455 ALA A N 1
ATOM 3502 C CA . ALA A 1 455 ? -9.546 35.285 11.816 1 96.06 455 ALA A CA 1
ATOM 3503 C C . ALA A 1 455 ? -11.033 35.49 11.543 1 96.06 455 ALA A C 1
ATOM 3505 O O . ALA A 1 455 ? -11.571 36.573 11.784 1 96.06 455 ALA A O 1
ATOM 3506 N N . THR A 1 456 ? -11.695 34.481 10.988 1 97.91 456 THR A N 1
ATOM 3507 C CA . THR A 1 456 ? -13.064 34.632 10.507 1 97.91 456 THR A CA 1
ATOM 3508 C C . THR A 1 456 ? -13.952 33.513 11.043 1 97.91 456 THR A C 1
ATOM 3510 O O . THR A 1 456 ? -13.544 32.351 11.074 1 97.91 456 THR A O 1
ATOM 3513 N N . VAL A 1 457 ? -15.117 33.854 11.56 1 98.4 457 VAL A N 1
ATOM 3514 C CA . VAL A 1 457 ? -16.161 32.902 11.924 1 98.4 457 VAL A CA 1
ATOM 3515 C C . VAL A 1 457 ? -17.399 33.137 11.061 1 98.4 457 VAL A C 1
ATOM 3517 O O . VAL A 1 457 ? -17.971 34.229 11.07 1 98.4 457 VAL A O 1
ATOM 3520 N N . LEU A 1 458 ? -17.761 32.192 10.284 1 98.18 458 LEU A N 1
ATOM 3521 C CA . LEU A 1 458 ? -18.955 32.236 9.446 1 98.18 458 LEU A CA 1
ATOM 3522 C C . LEU A 1 458 ? -20.069 31.384 10.044 1 98.18 458 LEU A C 1
ATOM 3524 O O . LEU A 1 458 ? -19.881 30.19 10.286 1 98.18 458 LEU A O 1
ATOM 3528 N N . SER A 1 459 ? -21.15 31.924 10.301 1 97.25 459 SER A N 1
ATOM 3529 C CA . SER A 1 459 ? -22.344 31.192 10.714 1 97.25 459 SER A CA 1
ATOM 3530 C C . SER A 1 459 ? -23.325 31.037 9.557 1 97.25 459 SER A C 1
ATOM 3532 O O . SER A 1 459 ? -23.119 31.604 8.482 1 97.25 459 SER A O 1
ATOM 3534 N N . ASN A 1 460 ? -24.342 30.177 9.74 1 96.69 460 ASN A N 1
ATOM 3535 C CA . ASN A 1 460 ? -25.368 29.897 8.742 1 96.69 460 ASN A CA 1
ATOM 3536 C C . ASN A 1 460 ? -24.77 29.276 7.482 1 96.69 460 ASN A C 1
ATOM 3538 O O . ASN A 1 460 ? -25.172 29.614 6.368 1 96.69 460 ASN A O 1
ATOM 3542 N N . CYS A 1 461 ? -23.785 28.536 7.673 1 96.87 461 CYS A N 1
ATOM 3543 C CA . CYS A 1 461 ? -23.199 27.792 6.563 1 96.87 461 CYS A CA 1
ATOM 3544 C C . CYS A 1 461 ? -24.001 26.53 6.269 1 96.87 461 CYS A C 1
ATOM 3546 O O . CYS A 1 461 ? -24.776 26.072 7.11 1 96.87 461 CYS A O 1
ATOM 3548 N N . HIS A 1 462 ? -23.913 26.048 5.073 1 93.66 462 HIS A N 1
ATOM 3549 C CA . HIS A 1 462 ? -24.454 24.747 4.696 1 93.66 462 HIS A CA 1
ATOM 3550 C C . HIS A 1 462 ? -23.486 23.988 3.793 1 93.66 462 HIS A C 1
ATOM 3552 O O . HIS A 1 462 ? -22.554 24.577 3.242 1 93.66 462 HIS A O 1
ATOM 3558 N N . THR A 1 463 ? -23.686 22.683 3.562 1 90.66 463 THR A N 1
ATOM 3559 C CA . THR A 1 463 ? -22.679 21.786 3.006 1 90.66 463 THR A CA 1
ATOM 3560 C C . THR A 1 463 ? -22.496 22.038 1.512 1 90.66 463 THR A C 1
ATOM 3562 O O . THR A 1 463 ? -21.528 21.565 0.912 1 90.66 463 THR A O 1
ATOM 3565 N N . LYS A 1 464 ? -23.292 22.853 0.889 1 92 464 LYS A N 1
ATOM 3566 C CA . LYS A 1 464 ? -23.189 23.114 -0.543 1 92 464 LYS A CA 1
ATOM 3567 C C . LYS A 1 464 ? -22.352 24.361 -0.816 1 92 464 LYS A C 1
ATOM 3569 O O . LYS A 1 464 ? -22.062 24.68 -1.971 1 92 464 LYS A O 1
ATOM 3574 N N . MET A 1 465 ? -22.004 25.063 0.246 1 95.33 465 MET A N 1
ATOM 3575 C CA . MET A 1 465 ? -21.113 26.209 0.091 1 95.33 465 MET A CA 1
ATOM 3576 C C . MET A 1 465 ? -19.684 25.755 -0.188 1 95.33 465 MET A C 1
ATOM 3578 O O . MET A 1 465 ? -19.225 24.758 0.373 1 95.33 465 MET A O 1
ATOM 3582 N N . ALA A 1 466 ? -18.94 26.506 -0.941 1 94.72 466 ALA A N 1
ATOM 3583 C CA . ALA A 1 466 ? -17.569 26.168 -1.312 1 94.72 466 ALA A CA 1
ATOM 3584 C C . ALA A 1 466 ? -16.682 26.038 -0.077 1 94.72 466 ALA A C 1
ATOM 3586 O O . ALA A 1 466 ? -15.784 25.194 -0.036 1 94.72 466 ALA A O 1
ATOM 3587 N N . CYS A 1 467 ? -16.94 26.849 0.947 1 95.22 467 CYS A N 1
ATOM 3588 C CA . CYS A 1 467 ? -16.127 26.839 2.158 1 95.22 467 CYS A CA 1
ATOM 3589 C C . CYS A 1 467 ? -16.342 25.554 2.949 1 95.22 467 CYS A C 1
ATOM 3591 O O . CYS A 1 467 ? -15.563 25.236 3.849 1 95.22 467 CYS A O 1
ATOM 3593 N N . MET A 1 468 ? -17.407 24.8 2.624 1 95.75 468 MET A N 1
ATOM 3594 C CA . MET A 1 468 ? -17.694 23.528 3.282 1 95.75 468 MET A CA 1
ATOM 3595 C C . MET A 1 468 ? -17.312 22.354 2.387 1 95.75 468 MET A C 1
ATOM 3597 O O . MET A 1 468 ? -17.093 21.243 2.872 1 95.75 468 MET A O 1
ATOM 3601 N N . GLU A 1 469 ? -17.239 22.587 1.131 1 94.83 469 GLU A N 1
ATOM 3602 C CA . GLU A 1 469 ? -16.917 21.541 0.166 1 94.83 469 GLU A CA 1
ATOM 3603 C C . GLU A 1 469 ? -15.41 21.428 -0.045 1 94.83 469 GLU A C 1
ATOM 3605 O O . GLU A 1 469 ? -14.883 20.328 -0.223 1 94.83 469 GLU A O 1
ATOM 3610 N N . GLU A 1 470 ? -14.753 22.547 -0.019 1 94.59 470 GLU A N 1
ATOM 3611 C CA . GLU A 1 470 ? -13.31 22.611 -0.231 1 94.59 470 GLU A CA 1
ATOM 3612 C C . GLU A 1 470 ? -12.574 22.923 1.069 1 94.59 470 GLU A C 1
ATOM 3614 O O . GLU A 1 470 ? -13.102 23.624 1.934 1 94.59 470 GLU A O 1
ATOM 3619 N N . GLU A 1 471 ? -11.435 22.405 1.132 1 94.8 471 GLU A N 1
ATOM 3620 C CA . GLU A 1 471 ? -10.576 22.719 2.27 1 94.8 471 GLU A CA 1
ATOM 3621 C C . GLU A 1 471 ? -10.211 24.2 2.294 1 94.8 471 GLU A C 1
ATOM 3623 O O . GLU A 1 471 ? -9.673 24.729 1.319 1 94.8 471 GLU A O 1
ATOM 3628 N N . VAL A 1 472 ? -10.579 24.868 3.368 1 96.27 472 VAL A N 1
ATOM 3629 C CA . VAL A 1 472 ? -10.087 26.224 3.588 1 96.27 472 VAL A CA 1
ATOM 3630 C C . VAL A 1 472 ? -8.785 26.179 4.383 1 96.27 472 VAL A C 1
ATOM 3632 O O . VAL A 1 472 ? -8.802 26.018 5.606 1 96.27 472 VAL A O 1
ATOM 3635 N N . PHE A 1 473 ? -7.738 26.356 3.718 1 96.74 473 PHE A N 1
ATOM 3636 C CA . PHE A 1 473 ? -6.417 26.335 4.335 1 96.74 473 PHE A CA 1
ATOM 3637 C C . PHE A 1 473 ? -6.037 27.718 4.849 1 96.74 473 PHE A C 1
ATOM 3639 O O . PHE A 1 473 ? -5.104 28.342 4.338 1 96.74 473 PHE A O 1
ATOM 3646 N N . GLY A 1 474 ? -6.734 28.196 5.831 1 96.86 474 GLY A N 1
ATOM 3647 C CA . GLY A 1 474 ? -6.647 29.518 6.431 1 96.86 474 GLY A CA 1
ATOM 3648 C C . GLY A 1 474 ? -7.489 29.661 7.684 1 96.86 474 GLY A C 1
ATOM 3649 O O . GLY A 1 474 ? -8.157 28.713 8.102 1 96.86 474 GLY A O 1
ATOM 3650 N N . PRO A 1 475 ? -7.441 30.771 8.313 1 96.74 475 PRO A N 1
ATOM 3651 C CA . PRO A 1 475 ? -8.073 30.955 9.621 1 96.74 475 PRO A CA 1
ATOM 3652 C C . PRO A 1 475 ? -9.56 31.29 9.517 1 96.74 475 PRO A C 1
ATOM 3654 O O . PRO A 1 475 ? -9.991 32.351 9.973 1 96.74 475 PRO A O 1
ATOM 3657 N N . VAL A 1 476 ? -10.333 30.356 8.923 1 98.11 476 VAL A N 1
ATOM 3658 C CA . VAL A 1 476 ? -11.762 30.544 8.691 1 98.11 476 VAL A CA 1
ATOM 3659 C C . VAL A 1 476 ? -12.54 29.37 9.281 1 98.11 476 VAL A C 1
ATOM 3661 O O . VAL A 1 476 ? -12.369 28.226 8.853 1 98.11 476 VAL A O 1
ATOM 3664 N N . ALA A 1 477 ? -13.376 29.641 10.264 1 98.26 477 ALA A N 1
ATOM 3665 C CA . ALA A 1 477 ? -14.253 28.638 10.861 1 98.26 477 ALA A CA 1
ATOM 3666 C C . ALA A 1 477 ? -15.657 28.714 10.268 1 98.26 477 ALA A C 1
ATOM 3668 O O . ALA A 1 477 ? -16.351 29.721 10.425 1 98.26 477 ALA A O 1
ATOM 3669 N N . SER A 1 478 ? -16.069 27.731 9.611 1 98.21 478 SER A N 1
ATOM 3670 C CA . SER A 1 478 ? -17.41 27.642 9.044 1 98.21 478 SER A CA 1
ATOM 3671 C C . SER A 1 478 ? -18.323 26.785 9.916 1 98.21 478 SER A C 1
ATOM 3673 O O . SER A 1 478 ? -18.067 25.595 10.109 1 98.21 478 SER A O 1
ATOM 3675 N N . VAL A 1 479 ? -19.431 27.342 10.379 1 98.55 479 VAL A N 1
ATOM 3676 C CA . VAL A 1 479 ? -20.27 26.656 11.356 1 98.55 479 VAL A CA 1
ATOM 3677 C C . VAL A 1 479 ? -21.628 26.335 10.737 1 98.55 479 VAL A C 1
ATOM 3679 O O . VAL A 1 479 ? -22.276 27.21 10.159 1 98.55 479 VAL A O 1
ATOM 3682 N N . CYS A 1 480 ? -21.931 25.116 10.854 1 97.15 480 CYS A N 1
ATOM 3683 C CA . CYS A 1 480 ? -23.208 24.583 10.391 1 97.15 480 CYS A CA 1
ATOM 3684 C C . CYS A 1 480 ? -23.99 23.964 11.544 1 97.15 480 CYS A C 1
ATOM 3686 O O . CYS A 1 480 ? -23.399 23.478 12.51 1 97.15 480 CYS A O 1
ATOM 3688 N N . ARG A 1 481 ? -25.301 24.056 11.337 1 96.98 481 ARG A N 1
ATOM 3689 C CA . ARG A 1 481 ? -26.215 23.461 12.307 1 96.98 481 ARG A CA 1
ATOM 3690 C C . ARG A 1 481 ? -26.679 22.083 11.848 1 96.98 481 ARG A C 1
ATOM 3692 O O . ARG A 1 481 ? -26.836 21.842 10.65 1 96.98 481 ARG A O 1
ATOM 3699 N N . PHE A 1 482 ? -26.824 21.084 12.804 1 97.81 482 PHE A N 1
ATOM 3700 C CA . PHE A 1 482 ? -27.45 19.804 12.494 1 97.81 482 PHE A CA 1
ATOM 3701 C C . PHE A 1 482 ? -28.467 19.426 13.565 1 97.81 482 PHE A C 1
ATOM 3703 O O . PHE A 1 482 ? -28.442 19.97 14.671 1 97.81 482 PHE A O 1
ATOM 3710 N N . LYS A 1 483 ? -29.368 18.403 13.256 1 97.45 483 LYS A N 1
ATOM 3711 C CA . LYS A 1 483 ? -30.504 18.14 14.135 1 97.45 483 LYS A CA 1
ATOM 3712 C C . LYS A 1 483 ? -30.343 16.805 14.856 1 97.45 483 LYS A C 1
ATOM 3714 O O . LYS A 1 483 ? -30.753 16.663 16.01 1 97.45 483 LYS A O 1
ATOM 3719 N N . ASN A 1 484 ? -29.865 15.805 14.138 1 96.67 484 ASN A N 1
ATOM 3720 C CA . ASN A 1 484 ? -29.761 14.477 14.732 1 96.67 484 ASN A CA 1
ATOM 3721 C C . ASN A 1 484 ? -28.552 13.716 14.196 1 96.67 484 ASN A C 1
ATOM 3723 O O . ASN A 1 484 ? -27.874 14.185 13.28 1 96.67 484 ASN A O 1
ATOM 3727 N N . GLU A 1 485 ? -28.293 12.563 14.757 1 96.88 485 GLU A N 1
ATOM 3728 C CA . GLU A 1 485 ? -27.099 11.779 14.459 1 96.88 485 GLU A CA 1
ATOM 3729 C C . GLU A 1 485 ? -27.093 11.312 13.006 1 96.88 485 GLU A C 1
ATOM 3731 O O . GLU A 1 485 ? -26.055 11.343 12.343 1 96.88 485 GLU A O 1
ATOM 3736 N N . GLU A 1 486 ? -28.197 10.835 12.502 1 96.49 486 GLU A N 1
ATOM 3737 C CA . GLU A 1 486 ? -28.292 10.314 11.142 1 96.49 486 GLU A CA 1
ATOM 3738 C C . GLU A 1 486 ? -27.947 11.388 10.114 1 96.49 486 GLU A C 1
ATOM 3740 O O . GLU A 1 486 ? -27.175 11.142 9.186 1 96.49 486 GLU A O 1
ATOM 3745 N N . GLU A 1 487 ? -28.548 12.513 10.335 1 96.94 487 GLU A N 1
ATOM 3746 C CA . GLU A 1 487 ? -28.244 13.645 9.464 1 96.94 487 GLU A CA 1
ATOM 3747 C C . GLU A 1 487 ? -26.765 14.013 9.533 1 96.94 487 GLU A C 1
ATOM 3749 O O . GLU A 1 487 ? -26.135 14.272 8.505 1 96.94 487 GLU A O 1
ATOM 3754 N N . LEU A 1 488 ? -26.237 14.063 10.719 1 97.79 488 LEU A N 1
ATOM 3755 C CA . LEU A 1 488 ? -24.846 14.44 10.941 1 97.79 488 LEU A CA 1
ATOM 3756 C C . LEU A 1 488 ? -23.902 13.492 10.209 1 97.79 488 LEU A C 1
ATOM 3758 O O . LEU A 1 488 ? -22.94 13.934 9.575 1 97.79 488 LEU A O 1
ATOM 3762 N N . ILE A 1 489 ? -24.136 12.214 10.29 1 97.6 489 ILE A N 1
ATOM 3763 C CA . ILE A 1 489 ? -23.275 11.214 9.668 1 97.6 489 ILE A CA 1
ATOM 3764 C C . ILE A 1 489 ? -23.26 11.417 8.154 1 97.6 489 ILE A C 1
ATOM 3766 O O . ILE A 1 489 ? -22.201 11.356 7.524 1 97.6 489 ILE A O 1
ATOM 3770 N N . GLU A 1 490 ? -24.388 11.671 7.622 1 96.42 490 GLU A N 1
ATOM 3771 C CA . GLU A 1 490 ? -24.487 11.931 6.189 1 96.42 490 GLU A CA 1
ATOM 3772 C C . GLU A 1 490 ? -23.704 13.181 5.8 1 96.42 490 GLU A C 1
ATOM 3774 O O . GLU A 1 490 ? -22.936 13.164 4.835 1 96.42 490 GLU A O 1
ATOM 3779 N N . LEU A 1 491 ? -23.893 14.229 6.557 1 97.07 491 LEU A N 1
ATOM 3780 C CA . LEU A 1 491 ? -23.232 15.498 6.273 1 97.07 491 LEU A CA 1
ATOM 3781 C C . LEU A 1 491 ? -21.722 15.374 6.44 1 97.07 491 LEU A C 1
ATOM 3783 O O . LEU A 1 491 ? -20.958 15.852 5.599 1 97.07 491 LEU A O 1
ATOM 3787 N N . ALA A 1 492 ? -21.293 14.731 7.495 1 97.76 492 ALA A N 1
ATOM 3788 C CA . ALA A 1 492 ? -19.878 14.613 7.836 1 97.76 492 ALA A CA 1
ATOM 3789 C C . ALA A 1 492 ? -19.134 13.77 6.804 1 97.76 492 ALA A C 1
ATOM 3791 O O . ALA A 1 492 ? -17.975 14.047 6.487 1 97.76 492 ALA A O 1
ATOM 3792 N N . ASN A 1 493 ? -19.791 12.792 6.227 1 96.36 493 ASN A N 1
ATOM 3793 C CA . ASN A 1 493 ? -19.145 11.861 5.308 1 96.36 493 ASN A CA 1
ATOM 3794 C C . ASN A 1 493 ? -19.29 12.312 3.858 1 96.36 493 ASN A C 1
ATOM 3796 O O . ASN A 1 493 ? -18.684 11.729 2.958 1 96.36 493 ASN A O 1
ATOM 3800 N N . ALA A 1 494 ? -20.079 13.373 3.66 1 94.51 494 ALA A N 1
ATOM 3801 C CA . ALA A 1 494 ? -20.321 13.855 2.303 1 94.51 494 ALA A CA 1
ATOM 3802 C C . ALA A 1 494 ? -19.155 14.705 1.807 1 94.51 494 ALA A C 1
ATOM 3804 O O . ALA A 1 494 ? -19.327 15.889 1.505 1 94.51 494 ALA A O 1
ATOM 3805 N N . THR A 1 495 ? -18.025 14.153 1.711 1 95.2 495 THR A N 1
ATOM 3806 C CA . THR A 1 495 ? -16.777 14.739 1.235 1 95.2 495 THR A CA 1
ATOM 3807 C C . THR A 1 495 ? -15.855 13.663 0.669 1 95.2 495 THR A C 1
ATOM 3809 O O . THR A 1 495 ? -15.899 12.51 1.103 1 95.2 495 THR A O 1
ATOM 3812 N N . PRO A 1 496 ? -15.075 14 -0.338 1 94.26 496 PRO A N 1
ATOM 3813 C CA . PRO A 1 496 ? -14.13 13.008 -0.857 1 94.26 496 PRO A CA 1
ATOM 3814 C C . PRO A 1 496 ? -12.929 12.801 0.063 1 94.26 496 PRO A C 1
ATOM 3816 O O . PRO A 1 496 ? -12.102 11.918 -0.184 1 94.26 496 PRO A O 1
ATOM 3819 N N . TYR A 1 497 ? -12.823 13.546 1.14 1 96.3 497 TYR A N 1
ATOM 3820 C CA . TYR A 1 497 ? -11.666 13.509 2.027 1 96.3 497 TYR A CA 1
ATOM 3821 C C . TYR A 1 497 ? -11.969 12.704 3.286 1 96.3 497 TYR A C 1
ATOM 3823 O O . TYR A 1 497 ? -13.131 12.558 3.672 1 96.3 497 TYR A O 1
ATOM 3831 N N . GLY A 1 498 ? -10.945 12.116 3.911 1 97.61 498 GLY A N 1
ATOM 3832 C CA . GLY A 1 498 ? -11.099 11.33 5.125 1 97.61 498 GLY A CA 1
ATOM 3833 C C . GLY A 1 498 ? -9.852 11.315 5.988 1 97.61 498 GLY A C 1
ATOM 3834 O O . GLY A 1 498 ? -9.41 10.252 6.43 1 97.61 498 GLY A O 1
ATOM 3835 N N . LEU A 1 499 ? -9.283 12.487 6.295 1 98.1 499 LEU A N 1
ATOM 3836 C CA . LEU A 1 499 ? -8.044 12.544 7.063 1 98.1 499 LEU A CA 1
ATOM 3837 C C . LEU A 1 499 ? -8.33 12.493 8.56 1 98.1 499 LEU A C 1
ATOM 3839 O O . LEU A 1 499 ? -7.954 11.532 9.236 1 98.1 499 LEU A O 1
ATOM 3843 N N . ALA A 1 500 ? -9.122 13.469 9.042 1 98.55 500 ALA A N 1
ATOM 3844 C CA . ALA A 1 500 ? -9.382 13.56 10.477 1 98.55 500 ALA A CA 1
ATOM 3845 C C . ALA A 1 500 ? -10.823 13.983 10.747 1 98.55 500 ALA A C 1
ATOM 3847 O O . ALA A 1 500 ? -11.487 14.542 9.871 1 98.55 500 ALA A O 1
ATOM 3848 N N . GLY A 1 501 ? -11.307 13.696 11.916 1 98.67 501 GLY A N 1
ATOM 3849 C CA . GLY A 1 501 ? -12.581 14.144 12.456 1 98.67 501 GLY A CA 1
ATOM 3850 C C . GLY A 1 501 ? -12.572 14.285 13.966 1 98.67 501 GLY A C 1
ATOM 3851 O O . GLY A 1 501 ? -11.805 13.608 14.654 1 98.67 501 GLY A O 1
ATOM 3852 N N . TYR A 1 502 ? -13.426 15.129 14.457 1 98.79 502 TYR A N 1
ATOM 3853 C CA . TYR A 1 502 ? -13.457 15.439 15.882 1 98.79 502 TYR A CA 1
ATOM 3854 C C . TYR A 1 502 ? -14.882 15.387 16.421 1 98.79 502 TYR A C 1
ATOM 3856 O O . TYR A 1 502 ? -15.821 15.83 15.754 1 98.79 502 TYR A O 1
ATOM 3864 N N . ILE A 1 503 ? -15.013 14.833 17.602 1 98.71 503 ILE A N 1
ATOM 3865 C CA . ILE A 1 503 ? -16.317 14.655 18.232 1 98.71 503 ILE A CA 1
ATOM 3866 C C . ILE A 1 503 ? -16.272 15.178 19.666 1 98.71 503 ILE A C 1
ATOM 3868 O O . ILE A 1 503 ? -15.386 14.81 20.44 1 98.71 503 ILE A O 1
ATOM 3872 N N . TYR A 1 504 ? -17.172 15.985 19.996 1 98.46 504 TYR A N 1
ATOM 3873 C CA . TYR A 1 504 ? -17.356 16.419 21.377 1 98.46 504 TYR A CA 1
ATOM 3874 C C . TYR A 1 504 ? -18.703 15.955 21.919 1 98.46 504 TYR A C 1
ATOM 3876 O O . TYR A 1 504 ? -19.754 16.369 21.424 1 98.46 504 TYR A O 1
ATOM 3884 N N . THR A 1 505 ? -18.726 15.105 22.845 1 97.9 505 THR A N 1
ATOM 3885 C CA . THR A 1 505 ? -19.893 14.537 23.51 1 97.9 505 THR A CA 1
ATOM 3886 C C . THR A 1 505 ? -19.512 13.951 24.866 1 97.9 505 THR A C 1
ATOM 3888 O O . THR A 1 505 ? -18.364 13.554 25.076 1 97.9 505 THR A O 1
ATOM 3891 N N . GLU A 1 506 ? -20.421 13.941 25.779 1 96.95 506 GLU A N 1
ATOM 3892 C CA . GLU A 1 506 ? -20.217 13.279 27.064 1 96.95 506 GLU A CA 1
ATOM 3893 C C . GLU A 1 506 ? -20.963 11.949 27.124 1 96.95 506 GLU A C 1
ATOM 3895 O O . GLU A 1 506 ? -20.962 11.277 28.157 1 96.95 506 GLU A O 1
ATOM 3900 N N . ASN A 1 507 ? -21.641 11.628 26.042 1 97.13 507 ASN A N 1
ATOM 3901 C CA . ASN A 1 507 ? -22.31 10.338 25.919 1 97.13 507 ASN A CA 1
ATOM 3902 C C . ASN A 1 507 ? -21.39 9.285 25.309 1 97.13 507 ASN A C 1
ATOM 3904 O O . ASN A 1 507 ? -21.081 9.339 24.117 1 97.13 507 ASN A O 1
ATOM 3908 N N . ILE A 1 508 ? -21.002 8.325 26.091 1 95.69 508 ILE A N 1
ATOM 3909 C CA . ILE A 1 508 ? -19.997 7.345 25.695 1 95.69 508 ILE A CA 1
ATOM 3910 C C . ILE A 1 508 ? -20.529 6.497 24.542 1 95.69 508 ILE A C 1
ATOM 3912 O O . ILE A 1 508 ? -19.778 6.126 23.637 1 95.69 508 ILE A O 1
ATOM 3916 N N . ASN A 1 509 ? -21.813 6.108 24.594 1 97.68 509 ASN A N 1
ATOM 3917 C CA . ASN A 1 509 ? -22.381 5.299 23.521 1 97.68 509 ASN A CA 1
ATOM 3918 C C . ASN A 1 509 ? -22.403 6.059 22.198 1 97.68 509 ASN A C 1
ATOM 3920 O O . ASN A 1 509 ? -22.127 5.485 21.143 1 97.68 509 ASN A O 1
ATOM 3924 N N . GLN A 1 510 ? -22.716 7.341 22.299 1 97.66 510 GLN A N 1
ATOM 3925 C CA . GLN A 1 510 ? -22.721 8.197 21.117 1 97.66 510 GLN A CA 1
ATOM 3926 C C . GLN A 1 510 ? -21.316 8.351 20.543 1 97.66 510 GLN A C 1
ATOM 3928 O O . GLN A 1 510 ? -21.128 8.298 19.326 1 97.66 510 GLN A O 1
ATOM 3933 N N . ALA A 1 511 ? -20.353 8.541 21.406 1 97.05 511 ALA A N 1
ATOM 3934 C CA . ALA A 1 511 ? -18.96 8.666 20.982 1 97.05 511 ALA A CA 1
ATOM 3935 C C . ALA A 1 511 ? -18.539 7.476 20.125 1 97.05 511 ALA A C 1
ATOM 3937 O O . ALA A 1 511 ? -17.96 7.651 19.05 1 97.05 511 ALA A O 1
ATOM 3938 N N . TRP A 1 512 ? -18.896 6.314 20.526 1 96.39 512 TRP A N 1
ATOM 3939 C CA . TRP A 1 512 ? -18.514 5.094 19.822 1 96.39 512 TRP A CA 1
ATOM 3940 C C . TRP A 1 512 ? -19.261 4.973 18.498 1 96.39 512 TRP A C 1
ATOM 3942 O O . TRP A 1 512 ? -18.66 4.666 17.465 1 96.39 512 TRP A O 1
ATOM 3952 N N . ARG A 1 513 ? -20.572 5.235 18.53 1 97.07 513 ARG A N 1
ATOM 3953 C CA . ARG A 1 513 ? -21.37 5.115 17.313 1 97.07 513 ARG A CA 1
ATOM 3954 C C . ARG A 1 513 ? -20.854 6.051 16.226 1 97.07 513 ARG A C 1
ATOM 3956 O O . ARG A 1 513 ? -20.683 5.641 15.076 1 97.07 513 ARG A O 1
ATOM 3963 N N . ILE A 1 514 ? -20.54 7.264 16.627 1 97.96 514 ILE A N 1
ATOM 3964 C CA . ILE A 1 514 ? -20.123 8.259 15.644 1 97.96 514 ILE A CA 1
ATOM 3965 C C . ILE A 1 514 ? -18.707 7.949 15.165 1 97.96 514 ILE A C 1
ATOM 3967 O O . ILE A 1 514 ? -18.415 8.041 13.97 1 97.96 514 ILE A O 1
ATOM 3971 N N . ALA A 1 515 ? -17.801 7.607 16.059 1 97.72 515 ALA A N 1
ATOM 3972 C CA . ALA A 1 515 ? -16.431 7.273 15.679 1 97.72 515 ALA A CA 1
ATOM 3973 C C . ALA A 1 515 ? -16.404 6.118 14.683 1 97.72 515 ALA A C 1
ATOM 3975 O O . ALA A 1 515 ? -15.623 6.131 13.728 1 97.72 515 ALA A O 1
ATOM 3976 N N . ASP A 1 516 ? -17.287 5.147 14.875 1 95.96 516 ASP A N 1
ATOM 3977 C CA . ASP A 1 516 ? -17.35 3.972 14.012 1 95.96 516 ASP A CA 1
ATOM 3978 C C . ASP A 1 516 ? -17.868 4.338 12.622 1 95.96 516 ASP A C 1
ATOM 3980 O O . ASP A 1 516 ? -17.451 3.747 11.624 1 95.96 516 ASP A O 1
ATOM 3984 N N . GLU A 1 517 ? -18.699 5.324 12.608 1 96.49 517 GLU A N 1
ATOM 3985 C CA . GLU A 1 517 ? -19.399 5.604 11.358 1 96.49 517 GLU A CA 1
ATOM 3986 C C . GLU A 1 517 ? -18.673 6.673 10.546 1 96.49 517 GLU A C 1
ATOM 3988 O O . GLU A 1 517 ? -18.9 6.806 9.342 1 96.49 517 GLU A O 1
ATOM 3993 N N . LEU A 1 518 ? -17.844 7.464 11.187 1 97.95 518 LEU A N 1
ATOM 3994 C CA . LEU A 1 518 ? -17.11 8.501 10.469 1 97.95 518 LEU A CA 1
ATOM 3995 C C . LEU A 1 518 ? -16.095 7.884 9.512 1 97.95 518 LEU A C 1
ATOM 3997 O O . LEU A 1 518 ? -15.362 6.966 9.885 1 97.95 518 LEU A O 1
ATOM 4001 N N . GLN A 1 519 ? -16.078 8.357 8.304 1 97.16 519 GLN A N 1
ATOM 4002 C CA . GLN A 1 519 ? -15.155 7.855 7.291 1 97.16 519 GLN A CA 1
ATOM 4003 C C . GLN A 1 519 ? -13.879 8.692 7.247 1 97.16 519 GLN A C 1
ATOM 4005 O O . GLN A 1 519 ? -13.602 9.358 6.248 1 97.16 519 GLN A O 1
ATOM 4010 N N . VAL A 1 520 ? -13.075 8.583 8.326 1 98.29 520 VAL A N 1
ATOM 4011 C CA . VAL A 1 520 ? -11.807 9.289 8.473 1 98.29 520 VAL A CA 1
ATOM 4012 C C . VAL A 1 520 ? -10.754 8.347 9.051 1 98.29 520 VAL A C 1
ATOM 4014 O O . VAL A 1 520 ? -11.089 7.307 9.623 1 98.29 520 VAL A O 1
ATOM 4017 N N . GLY A 1 521 ? -9.5 8.744 8.864 1 98.14 521 GLY A N 1
ATOM 4018 C CA . GLY A 1 521 ? -8.41 7.933 9.382 1 98.14 521 GLY A CA 1
ATOM 4019 C C . GLY A 1 521 ? -8.117 8.193 10.847 1 98.14 521 GLY A C 1
ATOM 4020 O O . GLY A 1 521 ? -7.59 7.323 11.544 1 98.14 521 GLY A O 1
ATOM 4021 N N . MET A 1 522 ? -8.463 9.386 11.332 1 98.63 522 MET A N 1
ATOM 4022 C CA . MET A 1 522 ? -8.148 9.762 12.707 1 98.63 522 MET A CA 1
ATOM 4023 C C . MET A 1 522 ? -9.331 10.466 13.363 1 98.63 522 MET A C 1
ATOM 4025 O O . MET A 1 522 ? -9.952 11.341 12.757 1 98.63 522 MET A O 1
ATOM 4029 N N . VAL A 1 523 ? -9.605 10.077 14.603 1 98.67 523 VAL A N 1
ATOM 4030 C CA . VAL A 1 523 ? -10.72 10.675 15.331 1 98.67 523 VAL A CA 1
ATOM 4031 C C . VAL A 1 523 ? -10.232 11.21 16.675 1 98.67 523 VAL A C 1
ATOM 4033 O O . VAL A 1 523 ? -9.569 10.496 17.431 1 98.67 523 VAL A O 1
ATOM 4036 N N . GLY A 1 524 ? -10.49 12.433 16.923 1 98.28 524 GLY A N 1
ATOM 4037 C CA . GLY A 1 524 ? -10.335 13.008 18.25 1 98.28 524 GLY A CA 1
ATOM 4038 C C . GLY A 1 524 ? -11.646 13.133 19.003 1 98.28 524 GLY A C 1
ATOM 4039 O O . GLY A 1 524 ? -12.582 13.779 18.527 1 98.28 524 GLY A O 1
ATOM 4040 N N . LEU A 1 525 ? -11.74 12.526 20.142 1 97.9 525 LEU A N 1
ATOM 4041 C CA . LEU A 1 525 ? -12.903 12.614 21.018 1 97.9 525 LEU A CA 1
ATOM 4042 C C . LEU A 1 525 ? -12.641 13.575 22.173 1 97.9 525 LEU A C 1
ATOM 4044 O O . LEU A 1 525 ? -11.781 13.317 23.018 1 97.9 525 LEU A O 1
ATOM 4048 N N . ASN A 1 526 ? -13.353 14.687 22.153 1 97.31 526 ASN A N 1
ATOM 4049 C CA . ASN A 1 526 ? -13.217 15.764 23.127 1 97.31 526 ASN A CA 1
ATOM 4050 C C . ASN A 1 526 ? -11.817 16.369 23.103 1 97.31 526 ASN A C 1
ATOM 4052 O O . ASN A 1 526 ? -11.28 16.743 24.147 1 97.31 526 ASN A O 1
ATOM 4056 N N . THR A 1 527 ? -11.264 16.332 21.94 1 95.09 527 THR A N 1
ATOM 4057 C CA . THR A 1 527 ? -9.978 16.97 21.677 1 95.09 527 THR A CA 1
ATOM 4058 C C . THR A 1 527 ? -9.834 17.304 20.195 1 95.09 527 THR A C 1
ATOM 4060 O O . THR A 1 527 ? -10.348 16.583 19.337 1 95.09 527 THR A O 1
ATOM 4063 N N . GLY A 1 528 ? -9.166 18.355 19.977 1 93.62 528 GLY A N 1
ATOM 4064 C CA . GLY A 1 528 ? -8.839 18.743 18.614 1 93.62 528 GLY A CA 1
ATOM 4065 C C . GLY A 1 528 ? -7.449 18.312 18.189 1 93.62 528 GLY A C 1
ATOM 4066 O O . GLY A 1 528 ? -6.967 18.712 17.127 1 93.62 528 GLY A O 1
ATOM 4067 N N . PHE A 1 529 ? -6.79 17.464 18.955 1 89.57 529 PHE A N 1
ATOM 4068 C CA . PHE A 1 529 ? -5.412 17.059 18.705 1 89.57 529 PHE A CA 1
ATOM 4069 C C . PHE A 1 529 ? -5.32 15.552 18.499 1 89.57 529 PHE A C 1
ATOM 4071 O O . PHE A 1 529 ? -5.614 14.776 19.41 1 89.57 529 PHE A O 1
ATOM 4078 N N . VAL A 1 530 ? -4.878 15.173 17.283 1 92.43 530 VAL A N 1
ATOM 4079 C CA . VAL A 1 530 ? -4.875 13.745 16.983 1 92.43 530 VAL A CA 1
ATOM 4080 C C . VAL A 1 530 ? -3.477 13.311 16.547 1 92.43 530 VAL A C 1
ATOM 4082 O O . VAL A 1 530 ? -3.258 12.144 16.217 1 92.43 530 VAL A O 1
ATOM 4085 N N . SER A 1 531 ? -2.515 14.166 16.532 1 91.27 531 SER A N 1
ATOM 4086 C CA . SER A 1 531 ? -1.2 13.841 15.991 1 91.27 531 SER A CA 1
ATOM 4087 C C . SER A 1 531 ? -0.194 13.571 17.106 1 91.27 531 SER A C 1
ATOM 4089 O O . SER A 1 531 ? 0.134 14.469 17.884 1 91.27 531 SER A O 1
ATOM 4091 N N . THR A 1 532 ? 0.204 12.432 17.272 1 93.57 532 THR A N 1
ATOM 4092 C CA . THR A 1 532 ? 1.313 11.996 18.112 1 93.57 532 THR A CA 1
ATOM 4093 C C . THR A 1 532 ? 2.114 10.895 17.423 1 93.57 532 THR A C 1
ATOM 4095 O O . THR A 1 532 ? 1.578 10.156 16.594 1 93.57 532 THR A O 1
ATOM 4098 N N . ILE A 1 533 ? 3.358 10.771 17.727 1 95.98 533 ILE A N 1
ATOM 4099 C CA . ILE A 1 533 ? 4.25 9.938 16.927 1 95.98 533 ILE A CA 1
ATOM 4100 C C . ILE A 1 533 ? 3.939 8.464 17.175 1 95.98 533 ILE A C 1
ATOM 4102 O O . ILE A 1 533 ? 4.157 7.622 16.301 1 95.98 533 ILE A O 1
ATOM 4106 N N . GLU A 1 534 ? 3.404 8.119 18.388 1 96.36 534 GLU A N 1
ATOM 4107 C CA . GLU A 1 534 ? 3.162 6.718 18.718 1 96.36 534 GLU A CA 1
ATOM 4108 C C . GLU A 1 534 ? 1.863 6.22 18.091 1 96.36 534 GLU A C 1
ATOM 4110 O O . GLU A 1 534 ? 1.536 5.035 18.186 1 96.36 534 GLU A O 1
ATOM 4115 N N . LEU A 1 535 ? 1.15 7.125 17.398 1 96.77 535 LEU A N 1
ATOM 4116 C CA . LEU A 1 535 ? -0.062 6.742 16.681 1 96.77 535 LEU A CA 1
ATOM 4117 C C . LEU A 1 535 ? 0.129 6.884 15.175 1 96.77 535 LEU A C 1
ATOM 4119 O O . LEU A 1 535 ? 0.755 7.84 14.712 1 96.77 535 LEU A O 1
ATOM 4123 N N . PRO A 1 536 ? -0.493 5.941 14.425 1 97.37 536 PRO A N 1
ATOM 4124 C CA . PRO A 1 536 ? -0.488 6.121 12.971 1 97.37 536 PRO A CA 1
ATOM 4125 C C . PRO A 1 536 ? -1.196 7.4 12.533 1 97.37 536 PRO A C 1
ATOM 4127 O O . PRO A 1 536 ? -2.297 7.694 13.006 1 97.37 536 PRO A O 1
ATOM 4130 N N . PHE A 1 537 ? -0.546 8.146 11.7 1 97.63 537 PHE A N 1
ATOM 4131 C CA . PHE A 1 537 ? -1.061 9.391 11.142 1 97.63 537 PHE A CA 1
ATOM 4132 C C . PHE A 1 537 ? -1.347 9.238 9.653 1 97.63 537 PHE A C 1
ATOM 4134 O O . PHE A 1 537 ? -0.477 8.815 8.888 1 97.63 537 PHE A O 1
ATOM 4141 N N . GLY A 1 538 ? -2.525 9.524 9.196 1 96.83 538 GLY A N 1
ATOM 4142 C CA . GLY A 1 538 ? -2.896 9.445 7.792 1 96.83 538 GLY A CA 1
ATOM 4143 C C . GLY A 1 538 ? -4.385 9.253 7.578 1 96.83 538 GLY A C 1
ATOM 4144 O O . GLY A 1 538 ? -5.143 9.112 8.541 1 96.83 538 GLY A O 1
ATOM 4145 N N . GLY A 1 539 ? -4.827 9.346 6.359 1 97.03 539 GLY A N 1
ATOM 4146 C CA . GLY A 1 539 ? -6.252 9.336 6.066 1 97.03 539 GLY A CA 1
ATOM 4147 C C . GLY A 1 539 ? -6.654 8.239 5.098 1 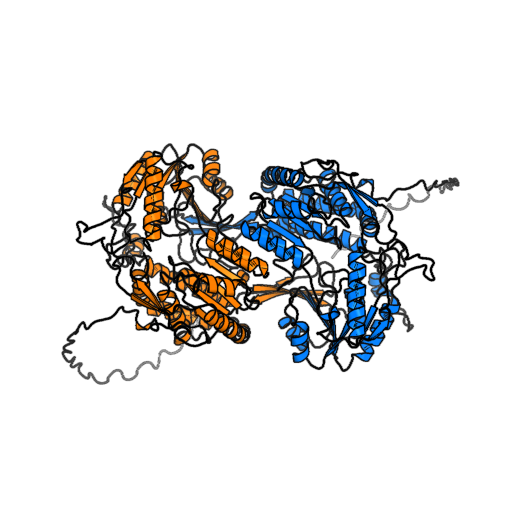97.03 539 GLY A C 1
ATOM 4148 O O . GLY A 1 539 ? -5.851 7.36 4.78 1 97.03 539 GLY A O 1
ATOM 4149 N N . ILE A 1 540 ? -7.964 8.228 4.831 1 96.85 540 ILE A N 1
ATOM 4150 C CA . ILE A 1 540 ? -8.579 7.335 3.856 1 96.85 540 ILE A CA 1
ATOM 4151 C C . ILE A 1 540 ? -9.221 8.154 2.739 1 96.85 540 ILE A C 1
ATOM 4153 O O . ILE A 1 540 ? -9.089 9.38 2.705 1 96.85 540 ILE A O 1
ATOM 4157 N N . LYS A 1 541 ? -9.886 7.51 1.76 1 95.4 541 LYS A N 1
ATOM 4158 C CA . LYS A 1 541 ? -10.459 8.18 0.596 1 95.4 541 LYS A CA 1
ATOM 4159 C C . LYS A 1 541 ? -9.403 8.997 -0.143 1 95.4 541 LYS A C 1
ATOM 4161 O O . LYS A 1 541 ? -8.324 8.49 -0.454 1 95.4 541 LYS A O 1
ATOM 4166 N N . ASN A 1 542 ? -9.674 10.258 -0.449 1 95.86 542 ASN A N 1
ATOM 4167 C CA . ASN A 1 542 ? -8.748 11.082 -1.219 1 95.86 542 ASN A CA 1
ATOM 4168 C C . ASN A 1 542 ? -7.714 11.752 -0.319 1 95.86 542 ASN A C 1
ATOM 4170 O O . ASN A 1 542 ? -6.931 12.585 -0.78 1 95.86 542 ASN A O 1
ATOM 4174 N N . SER A 1 543 ? -7.668 11.333 0.939 1 97.15 543 SER A N 1
ATOM 4175 C CA . SER A 1 543 ? -6.724 11.938 1.872 1 97.15 543 SER A CA 1
ATOM 4176 C C . SER A 1 543 ? -5.422 11.146 1.932 1 97.15 543 SER A C 1
ATOM 4178 O O . SER A 1 543 ? -4.444 11.593 2.536 1 97.15 543 SER A O 1
ATOM 4180 N N . GLY A 1 544 ? -5.462 9.982 1.35 1 95.63 544 GLY A N 1
ATOM 4181 C CA . GLY A 1 544 ? -4.124 9.433 1.194 1 95.63 544 GLY A CA 1
ATOM 4182 C C . GLY A 1 544 ? -4.079 7.923 1.332 1 95.63 544 GLY A C 1
ATOM 4183 O O . GLY A 1 544 ? -5.121 7.269 1.4 1 95.63 544 GLY A O 1
ATOM 4184 N N . ILE A 1 545 ? -2.894 7.373 1.232 1 96.74 545 ILE A N 1
ATOM 4185 C CA . ILE A 1 545 ? -2.54 5.961 1.322 1 96.74 545 ILE A CA 1
ATOM 4186 C C . ILE A 1 545 ? -1.356 5.784 2.27 1 96.74 545 ILE A C 1
ATOM 4188 O O . ILE A 1 545 ? -0.355 6.497 2.163 1 96.74 545 ILE A O 1
ATOM 4192 N N . GLY A 1 546 ? -1.493 4.787 3.238 1 95.91 546 GLY A N 1
ATOM 4193 C CA . GLY A 1 546 ? -0.422 4.528 4.187 1 95.91 546 GLY A CA 1
ATOM 4194 C C . GLY A 1 546 ? -0.536 5.351 5.456 1 95.91 546 GLY A C 1
ATOM 4195 O O . GLY A 1 546 ? -1.437 6.183 5.583 1 95.91 546 GLY A O 1
ATOM 4196 N N . ARG A 1 547 ? 0.289 5.081 6.382 1 97.51 547 ARG A N 1
ATOM 4197 C CA . ARG A 1 547 ? 0.303 5.765 7.672 1 97.51 547 ARG A CA 1
ATOM 4198 C C . ARG A 1 547 ? 1.728 6.095 8.101 1 97.51 547 ARG A C 1
ATOM 4200 O O . ARG A 1 547 ? 2.663 5.353 7.794 1 97.51 547 ARG A O 1
ATOM 4207 N N . GLU A 1 548 ? 1.858 7.136 8.754 1 96.92 548 GLU A N 1
ATOM 4208 C CA . GLU A 1 548 ? 3.126 7.562 9.339 1 96.92 548 GLU A CA 1
ATOM 4209 C C . GLU A 1 548 ? 3.066 7.537 10.864 1 96.92 548 GLU A C 1
ATOM 4211 O O . GLU A 1 548 ? 2.057 7.921 11.457 1 96.92 548 GLU A O 1
ATOM 4216 N N . GLY A 1 549 ? 4.062 7.036 11.477 1 96.65 549 GLY A N 1
ATOM 4217 C CA . GLY A 1 549 ? 4.074 6.92 12.926 1 96.65 549 GLY A CA 1
ATOM 4218 C C . GLY A 1 549 ? 3.434 5.64 13.428 1 96.65 549 GLY A C 1
ATOM 4219 O O . GLY A 1 549 ? 2.947 4.831 12.636 1 96.65 549 GLY A O 1
ATOM 4220 N N . GLY A 1 550 ? 3.532 5.421 14.749 1 95.73 550 GLY A N 1
ATOM 4221 C CA . GLY A 1 550 ? 2.946 4.237 15.356 1 95.73 550 GLY A CA 1
ATOM 4222 C C . GLY A 1 550 ? 3.857 3.026 15.302 1 95.73 550 GLY A C 1
ATOM 4223 O O . GLY A 1 550 ? 4.983 3.11 14.805 1 95.73 550 GLY A O 1
ATOM 4224 N N . PRO A 1 551 ? 3.498 1.871 15.826 1 92.63 551 PRO A N 1
ATOM 4225 C CA . PRO A 1 551 ? 4.354 0.692 15.981 1 92.63 551 PRO A CA 1
ATOM 4226 C C . PRO A 1 551 ? 4.765 0.082 14.643 1 92.63 551 PRO A C 1
ATOM 4228 O O . PRO A 1 551 ? 5.808 -0.572 14.552 1 92.63 551 PRO A O 1
ATOM 4231 N N . ASN A 1 552 ? 4.127 0.289 13.522 1 89.76 552 ASN A N 1
ATOM 4232 C CA . ASN A 1 552 ? 4.438 -0.376 12.261 1 89.76 552 ASN A CA 1
ATOM 4233 C C . ASN A 1 552 ? 4.807 0.63 11.174 1 89.76 552 ASN A C 1
ATOM 4235 O O . ASN A 1 552 ? 4.701 0.33 9.983 1 89.76 552 ASN A O 1
ATOM 4239 N N . ALA A 1 553 ? 5.337 1.705 11.668 1 94.52 553 ALA A N 1
ATOM 4240 C CA . ALA A 1 553 ? 5.612 2.773 10.711 1 94.52 553 ALA A CA 1
ATOM 4241 C C . ALA A 1 553 ? 6.769 2.4 9.789 1 94.52 553 ALA A C 1
ATOM 4243 O O . ALA A 1 553 ? 6.779 2.77 8.613 1 94.52 553 ALA A O 1
ATOM 4244 N N . LEU A 1 554 ? 7.771 1.634 10.317 1 97.7 554 LEU A N 1
ATOM 4245 C CA . LEU A 1 554 ? 8.936 1.276 9.515 1 97.7 554 LEU A CA 1
ATOM 4246 C C . LEU A 1 554 ? 8.548 0.324 8.389 1 97.7 554 LEU A C 1
ATOM 4248 O O . LEU A 1 554 ? 9.2 0.295 7.342 1 97.7 554 LEU A O 1
ATOM 4252 N N . HIS A 1 555 ? 7.486 -0.421 8.59 1 96.24 555 HIS A N 1
ATOM 4253 C CA . HIS A 1 555 ? 7.079 -1.418 7.606 1 96.24 555 HIS A CA 1
ATOM 4254 C C . HIS A 1 555 ? 6.633 -0.758 6.306 1 96.24 555 HIS A C 1
ATOM 4256 O O . HIS A 1 555 ? 6.674 -1.381 5.242 1 96.24 555 HIS A O 1
ATOM 4262 N N . GLU A 1 556 ? 6.23 0.488 6.364 1 96.99 556 GLU A N 1
ATOM 4263 C CA . GLU A 1 556 ? 5.87 1.223 5.156 1 96.99 556 GLU A CA 1
ATOM 4264 C C . GLU A 1 556 ? 7.055 1.331 4.201 1 96.99 556 GLU A C 1
ATOM 4266 O O . GLU A 1 556 ? 6.874 1.523 2.997 1 96.99 556 GLU A O 1
ATOM 4271 N N . PHE A 1 557 ? 8.293 1.128 4.737 1 98.39 557 PHE A N 1
ATOM 4272 C CA . PHE A 1 557 ? 9.511 1.304 3.954 1 98.39 557 PHE A CA 1
ATOM 4273 C C . PHE A 1 557 ? 10.225 -0.028 3.757 1 98.39 557 PHE A C 1
ATOM 4275 O O . PHE A 1 557 ? 11.41 -0.059 3.419 1 98.39 557 PHE A O 1
ATOM 4282 N N . MET A 1 558 ? 9.524 -1.121 4.024 1 97.64 558 MET A N 1
ATOM 4283 C CA . MET A 1 558 ? 10.16 -2.433 3.963 1 97.64 558 MET A CA 1
ATOM 4284 C C . MET A 1 558 ? 9.329 -3.403 3.129 1 97.64 558 MET A C 1
ATOM 4286 O O . MET A 1 558 ? 8.11 -3.254 3.028 1 97.64 558 MET A O 1
ATOM 4290 N N . ASP A 1 559 ? 9.97 -4.327 2.542 1 96.9 559 ASP A N 1
ATOM 4291 C CA . ASP A 1 559 ? 9.343 -5.455 1.86 1 96.9 559 ASP A CA 1
ATOM 4292 C C . ASP A 1 559 ? 9.34 -6.699 2.744 1 96.9 559 ASP A C 1
ATOM 4294 O O . ASP A 1 559 ? 10.28 -6.927 3.508 1 96.9 559 ASP A O 1
ATOM 4298 N N . ILE A 1 560 ? 8.329 -7.492 2.576 1 97.07 560 ILE A N 1
ATOM 4299 C CA . ILE A 1 560 ? 8.239 -8.79 3.236 1 97.07 560 ILE A CA 1
ATOM 4300 C C . ILE A 1 560 ? 8.937 -9.85 2.388 1 97.07 560 ILE A C 1
ATOM 4302 O O . ILE A 1 560 ? 8.759 -9.895 1.168 1 97.07 560 ILE A O 1
ATOM 4306 N N . LYS A 1 561 ? 9.737 -10.614 2.972 1 97.53 561 LYS A N 1
ATOM 4307 C CA . LYS A 1 561 ? 10.334 -11.777 2.322 1 97.53 561 LYS A CA 1
ATOM 4308 C C . LYS A 1 561 ? 10.011 -13.059 3.084 1 97.53 561 LYS A C 1
ATOM 4310 O O . LYS A 1 561 ? 10.235 -13.142 4.294 1 97.53 561 LYS A O 1
ATOM 4315 N N . THR A 1 562 ? 9.479 -14.005 2.389 1 97.99 562 THR A N 1
ATOM 4316 C CA . THR A 1 562 ? 9.242 -15.326 2.962 1 97.99 562 THR A CA 1
ATOM 4317 C C . THR A 1 562 ? 10.362 -16.289 2.583 1 97.99 562 THR A C 1
ATOM 4319 O O . THR A 1 562 ? 10.835 -16.283 1.444 1 97.99 562 THR A O 1
ATOM 4322 N N . ILE A 1 563 ? 10.809 -17.038 3.532 1 97.64 563 ILE A N 1
ATOM 4323 C CA . ILE A 1 563 ? 11.84 -18.048 3.314 1 97.64 563 ILE A CA 1
ATOM 4324 C C . ILE A 1 563 ? 11.363 -19.396 3.85 1 97.64 563 ILE A C 1
ATOM 4326 O O . ILE A 1 563 ? 10.979 -19.506 5.017 1 97.64 563 ILE A O 1
ATOM 4330 N N . THR A 1 564 ? 11.346 -20.343 3.013 1 96.71 564 THR A N 1
ATOM 4331 C CA . THR A 1 564 ? 10.963 -21.699 3.392 1 96.71 564 THR A CA 1
ATOM 4332 C C . THR A 1 564 ? 12.111 -22.674 3.149 1 96.71 564 THR A C 1
ATOM 4334 O O . THR A 1 564 ? 12.702 -22.688 2.067 1 96.71 564 THR A O 1
ATOM 4337 N N . TRP A 1 565 ? 12.375 -23.523 4.137 1 93.72 565 TRP A N 1
ATOM 4338 C CA . TRP A 1 565 ? 13.4 -24.558 4.059 1 93.72 565 TRP A CA 1
ATOM 4339 C C . TRP A 1 565 ? 12.781 -25.948 4.159 1 93.72 565 TRP A C 1
ATOM 4341 O O . TRP A 1 565 ? 11.98 -26.214 5.059 1 93.72 565 TRP A O 1
ATOM 4351 N N . ASP A 1 566 ? 13.125 -26.689 3.265 1 93.35 566 ASP A N 1
ATOM 4352 C CA . ASP A 1 566 ? 12.804 -28.106 3.411 1 93.35 566 ASP A CA 1
ATOM 4353 C C . ASP A 1 566 ? 13.973 -28.873 4.025 1 93.35 566 ASP A C 1
ATOM 4355 O O . ASP A 1 566 ? 15.014 -29.043 3.387 1 93.35 566 ASP A O 1
ATOM 4359 N N . THR A 1 567 ? 13.856 -29.407 5.198 1 88.13 567 THR A N 1
ATOM 4360 C CA . THR A 1 567 ? 14.92 -30.057 5.955 1 88.13 567 THR A CA 1
ATOM 4361 C C . THR A 1 567 ? 14.839 -31.574 5.809 1 88.13 567 THR A C 1
ATOM 4363 O O . THR A 1 567 ? 15.522 -32.309 6.525 1 88.13 567 THR A O 1
ATOM 4366 N N . SER A 1 568 ? 13.948 -32.004 4.953 1 83.84 568 SER A N 1
ATOM 4367 C CA . SER A 1 568 ? 13.846 -33.448 4.763 1 83.84 568 SER A CA 1
ATOM 4368 C C . SER A 1 568 ? 15.142 -34.025 4.205 1 83.84 568 SER A C 1
ATOM 4370 O O . SER A 1 568 ? 15.855 -33.354 3.456 1 83.84 568 SER A O 1
ATOM 4372 N N . ASN A 1 569 ? 15.647 -35.113 4.785 1 69.28 569 ASN A N 1
ATOM 4373 C CA . ASN A 1 569 ? 16.849 -35.797 4.32 1 69.28 569 ASN A CA 1
ATOM 4374 C C . ASN A 1 569 ? 16.635 -36.442 2.954 1 69.28 569 ASN A C 1
ATOM 4376 O O . ASN A 1 569 ? 17.584 -36.931 2.338 1 69.28 569 ASN A O 1
ATOM 4380 N N . ASN A 1 570 ? 15.392 -36.582 2.578 1 57.3 570 ASN A N 1
ATOM 4381 C CA . ASN A 1 570 ? 15.146 -37.298 1.331 1 57.3 570 ASN A CA 1
ATOM 4382 C C . ASN A 1 570 ? 14.887 -36.337 0.174 1 57.3 570 ASN A C 1
ATOM 4384 O O . ASN A 1 570 ? 14.303 -35.268 0.368 1 57.3 570 ASN A O 1
ATOM 4388 N N . MET B 1 1 ? -7.004 -46.381 54.973 1 15.93 1 MET B N 1
ATOM 4389 C CA . MET B 1 1 ? -7.386 -47.577 54.228 1 15.93 1 MET B CA 1
ATOM 4390 C C . MET B 1 1 ? -8.306 -47.223 53.064 1 15.93 1 MET B C 1
ATOM 4392 O O . MET B 1 1 ? -8.074 -47.65 51.931 1 15.93 1 MET B O 1
ATOM 4396 N N . THR B 1 2 ? -9.669 -46.798 53.169 1 18.12 2 THR B N 1
ATOM 4397 C CA . THR B 1 2 ? -10.92 -47.413 52.738 1 18.12 2 THR B CA 1
ATOM 4398 C C . THR B 1 2 ? -11.482 -46.694 51.515 1 18.12 2 THR B C 1
ATOM 4400 O O . THR B 1 2 ? -11.745 -45.491 51.561 1 18.12 2 THR B O 1
ATOM 4403 N N . PHE B 1 3 ? -11.219 -47.198 50.204 1 21.22 3 PHE B N 1
ATOM 4404 C CA . PHE B 1 3 ? -11.399 -47.035 48.766 1 21.22 3 PHE B CA 1
ATOM 4405 C C . PHE B 1 3 ? -12.869 -47.166 48.386 1 21.22 3 PHE B C 1
ATOM 4407 O O . PHE B 1 3 ? -13.458 -48.239 48.526 1 21.22 3 PHE B O 1
ATOM 4414 N N . ARG B 1 4 ? -13.655 -46.195 48.67 1 18.4 4 ARG B N 1
ATOM 4415 C CA . ARG B 1 4 ? -15.097 -46.417 48.672 1 18.4 4 ARG B CA 1
ATOM 4416 C C . ARG B 1 4 ? -15.595 -46.792 47.281 1 18.4 4 ARG B C 1
ATOM 4418 O O . ARG B 1 4 ? -15.37 -46.059 46.316 1 18.4 4 ARG B O 1
ATOM 4425 N N . TRP B 1 5 ? -15.886 -48.139 46.95 1 18.33 5 TRP B N 1
ATOM 4426 C CA . TRP B 1 5 ? -16.237 -49.105 45.914 1 18.33 5 TRP B CA 1
ATOM 4427 C C . TRP B 1 5 ? -17.623 -48.816 45.348 1 18.33 5 TRP B C 1
ATOM 4429 O O . TRP B 1 5 ? -18.634 -49.045 46.016 1 18.33 5 TRP B O 1
ATOM 4439 N N . CYS B 1 6 ? -17.964 -47.503 45.072 1 19.33 6 CYS B N 1
ATOM 4440 C CA . CYS B 1 6 ? -19.405 -47.465 44.849 1 19.33 6 CYS B CA 1
ATOM 4441 C C . CYS B 1 6 ? -19.811 -48.427 43.739 1 19.33 6 CYS B C 1
ATOM 4443 O O . CYS B 1 6 ? -18.996 -48.773 42.883 1 19.33 6 CYS B O 1
ATOM 4445 N N . ASP B 1 7 ? -21.11 -48.931 43.585 1 17.1 7 ASP B N 1
ATOM 4446 C CA . ASP B 1 7 ? -22.059 -50.017 43.356 1 17.1 7 ASP B CA 1
ATOM 4447 C C . ASP B 1 7 ? -22.453 -50.1 41.883 1 17.1 7 ASP B C 1
ATOM 4449 O O . ASP B 1 7 ? -22.717 -49.078 41.247 1 17.1 7 ASP B O 1
ATOM 4453 N N . THR B 1 8 ? -22.147 -51.235 41.052 1 16.74 8 THR B N 1
ATOM 4454 C CA . THR B 1 8 ? -22.069 -51.888 39.75 1 16.74 8 THR B CA 1
ATOM 4455 C C . THR B 1 8 ? -23.463 -52.095 39.164 1 16.74 8 THR B C 1
ATOM 4457 O O . THR B 1 8 ? -23.626 -52.809 38.173 1 16.74 8 THR B O 1
ATOM 4460 N N . ARG B 1 9 ? -24.567 -51.646 39.869 1 17.44 9 ARG B N 1
ATOM 4461 C CA . ARG B 1 9 ? -25.725 -52.523 39.726 1 17.44 9 ARG B CA 1
ATOM 4462 C C . ARG B 1 9 ? -26.222 -52.543 38.284 1 17.44 9 ARG B C 1
ATOM 4464 O O . ARG B 1 9 ? -26.476 -53.612 37.725 1 17.44 9 ARG B O 1
ATOM 4471 N N . CYS B 1 10 ? -26.973 -51.57 37.711 1 16.93 10 CYS B N 1
ATOM 4472 C CA . CYS B 1 10 ? -28.3 -51.858 37.18 1 16.93 10 CYS B CA 1
ATOM 4473 C C . CYS B 1 10 ? -28.235 -52.168 35.689 1 16.93 10 CYS B C 1
ATOM 4475 O O . CYS B 1 10 ? -28.627 -51.343 34.862 1 16.93 10 CYS B O 1
ATOM 4477 N N . VAL B 1 11 ? -27.14 -52.691 35.038 1 16.75 11 VAL B N 1
ATOM 4478 C CA . VAL B 1 11 ? -26.936 -52.649 33.594 1 16.75 11 VAL B CA 1
ATOM 4479 C C . VAL B 1 11 ? -27.821 -53.692 32.916 1 16.75 11 VAL B C 1
ATOM 4481 O O . VAL B 1 11 ? -27.676 -53.955 31.72 1 16.75 11 VAL B O 1
ATOM 4484 N N . ARG B 1 12 ? -28.747 -54.507 33.568 1 16.16 12 ARG B N 1
ATOM 4485 C CA . ARG B 1 12 ? -29.004 -55.812 32.967 1 16.16 12 ARG B CA 1
ATOM 4486 C C . ARG B 1 12 ? -29.874 -55.68 31.721 1 16.16 12 ARG B C 1
ATOM 4488 O O . ARG B 1 12 ? -29.997 -56.626 30.94 1 16.16 12 ARG B O 1
ATOM 4495 N N . LYS B 1 13 ? -30.86 -54.86 31.673 1 17.05 13 LYS B N 1
ATOM 4496 C CA . LYS B 1 13 ? -32.063 -55.495 31.141 1 17.05 13 LYS B CA 1
ATOM 4497 C C . LYS B 1 13 ? -31.866 -55.917 29.688 1 17.05 13 LYS B C 1
ATOM 4499 O O . LYS B 1 13 ? -30.988 -55.394 28.998 1 17.05 13 LYS B O 1
ATOM 4504 N N . TRP B 1 14 ? -33.09 -56.121 28.704 1 17.52 14 TRP B N 1
ATOM 4505 C CA . TRP B 1 14 ? -33.656 -57.19 27.888 1 17.52 14 TRP B CA 1
ATOM 4506 C C . TRP B 1 14 ? -33.156 -57.1 26.45 1 17.52 14 TRP B C 1
ATOM 4508 O O . TRP B 1 14 ? -33.288 -56.058 25.804 1 17.52 14 TRP B O 1
ATOM 4518 N N . TRP B 1 15 ? -32.166 -57.865 25.974 1 17.2 15 TRP B N 1
ATOM 4519 C CA . TRP B 1 15 ? -31.35 -58.088 24.785 1 17.2 15 TRP B CA 1
ATOM 4520 C C . TRP B 1 15 ? -32.185 -58.676 23.653 1 17.2 15 TRP B C 1
ATOM 4522 O O . TRP B 1 15 ? -31.68 -58.897 22.55 1 17.2 15 TRP B O 1
ATOM 4532 N N . LEU B 1 16 ? -33.484 -59.239 23.974 1 18.24 16 LEU B N 1
ATOM 4533 C CA . LEU B 1 16 ? -33.721 -60.389 23.107 1 18.24 16 LEU B CA 1
ATOM 4534 C C . LEU B 1 16 ? -34.109 -59.939 21.703 1 18.24 16 LEU B C 1
ATOM 4536 O O . LEU B 1 16 ? -34.103 -60.742 20.766 1 18.24 16 LEU B O 1
ATOM 4540 N N . ALA B 1 17 ? -34.785 -58.846 21.505 1 18.23 17 ALA B N 1
ATOM 4541 C CA . ALA B 1 17 ? -35.825 -59.151 20.526 1 18.23 17 ALA B CA 1
ATOM 4542 C C . ALA B 1 17 ? -35.218 -59.636 19.213 1 18.23 17 ALA B C 1
ATOM 4544 O O . ALA B 1 17 ? -34.038 -59.401 18.943 1 18.23 17 ALA B O 1
ATOM 4545 N N . LYS B 1 18 ? -36.214 -59.606 18.027 1 19.3 18 LYS B N 1
ATOM 4546 C CA . LYS B 1 18 ? -36.713 -60.345 16.871 1 19.3 18 LYS B CA 1
ATOM 4547 C C . LYS B 1 18 ? -35.764 -60.216 15.684 1 19.3 18 LYS B C 1
ATOM 4549 O O . LYS B 1 18 ? -35.301 -59.117 15.369 1 19.3 18 LYS B O 1
ATOM 4554 N N . SER B 1 19 ? -35.258 -61.331 15.127 1 19.17 19 SER B N 1
ATOM 4555 C CA . SER B 1 19 ? -34.311 -61.749 14.098 1 19.17 19 SER B CA 1
ATOM 4556 C C . SER B 1 19 ? -34.841 -61.442 12.702 1 19.17 19 SER B C 1
ATOM 4558 O O . SER B 1 19 ? -34.361 -62.002 11.713 1 19.17 19 SER B O 1
ATOM 4560 N N . ASN B 1 20 ? -35.785 -60.436 12.492 1 23.14 20 ASN B N 1
ATOM 4561 C CA . ASN B 1 20 ? -36.417 -60.522 11.18 1 23.14 20 ASN B CA 1
ATOM 4562 C C . ASN B 1 20 ? -35.383 -60.519 10.058 1 23.14 20 ASN B C 1
ATOM 4564 O O . ASN B 1 20 ? -34.473 -59.688 10.049 1 23.14 20 ASN B O 1
ATOM 4568 N N . VAL B 1 21 ? -35.328 -61.671 9.321 1 22.99 21 VAL B N 1
ATOM 4569 C CA . VAL B 1 21 ? -34.545 -62.182 8.202 1 22.99 21 VAL B CA 1
ATOM 4570 C C . VAL B 1 21 ? -34.617 -61.204 7.031 1 22.99 21 VAL B C 1
ATOM 4572 O O . VAL B 1 21 ? -35.706 -60.783 6.632 1 22.99 21 VAL B O 1
ATOM 4575 N N . LEU B 1 22 ? -33.497 -60.78 6.566 1 23.51 22 LEU B N 1
ATOM 4576 C CA . LEU B 1 22 ? -32.798 -59.89 5.645 1 23.51 22 LEU B CA 1
ATOM 4577 C C . LEU B 1 22 ? -33.018 -60.322 4.199 1 23.51 22 LEU B C 1
ATOM 4579 O O . LEU B 1 22 ? -32.472 -61.337 3.76 1 23.51 22 LEU B O 1
ATOM 4583 N N . HIS B 1 23 ? -34.288 -60.666 3.718 1 24.28 23 HIS B N 1
ATOM 4584 C CA . HIS B 1 23 ? -34.352 -61.117 2.333 1 24.28 23 HIS B CA 1
ATOM 4585 C C . HIS B 1 23 ? -33.791 -60.063 1.384 1 24.28 23 HIS B C 1
ATOM 4587 O O . HIS B 1 23 ? -34.286 -58.935 1.341 1 24.28 23 HIS B O 1
ATOM 4593 N N . THR B 1 24 ? -32.499 -60.086 1.212 1 22.22 24 THR B N 1
ATOM 4594 C CA . THR B 1 24 ? -31.785 -59.077 0.437 1 22.22 24 THR B CA 1
ATOM 4595 C C . THR B 1 24 ? -32.154 -59.168 -1.04 1 22.22 24 THR B C 1
ATOM 4597 O O . THR B 1 24 ? -31.905 -60.188 -1.686 1 22.22 24 THR B O 1
ATOM 4600 N N . PRO B 1 25 ? -33.344 -58.691 -1.429 1 26.62 25 PRO B N 1
ATOM 4601 C CA . PRO B 1 25 ? -33.747 -58.801 -2.832 1 26.62 25 PRO B CA 1
ATOM 4602 C C . PRO B 1 25 ? -32.641 -58.383 -3.798 1 26.62 25 PRO B C 1
ATOM 4604 O O . PRO B 1 25 ? -31.76 -57.6 -3.433 1 26.62 25 PRO B O 1
ATOM 4607 N N . SER B 1 26 ? -32.412 -59.223 -4.813 1 23.14 26 SER B N 1
ATOM 4608 C CA . SER B 1 26 ? -31.45 -59.161 -5.909 1 23.14 26 SER B CA 1
ATOM 4609 C C . SER B 1 26 ? -31.648 -57.904 -6.749 1 23.14 26 SER B C 1
ATOM 4611 O O . SER B 1 26 ? -32.666 -57.759 -7.428 1 23.14 26 SER B O 1
ATOM 4613 N N . VAL B 1 27 ? -31.428 -56.742 -6.178 1 23.47 27 VAL B N 1
ATOM 4614 C CA . VAL B 1 27 ? -31.601 -55.512 -6.943 1 23.47 27 VAL B CA 1
ATOM 4615 C C . VAL B 1 27 ? -30.793 -55.59 -8.236 1 23.47 27 VAL B C 1
ATOM 4617 O O . VAL B 1 27 ? -29.567 -55.724 -8.202 1 23.47 27 VAL B O 1
ATOM 4620 N N . LYS B 1 28 ? -31.405 -56.099 -9.182 1 24.99 28 LYS B N 1
ATOM 4621 C CA . LYS B 1 28 ? -30.901 -55.906 -10.539 1 24.99 28 LYS B CA 1
ATOM 4622 C C . LYS B 1 28 ? -30.453 -54.464 -10.759 1 24.99 28 LYS B C 1
ATOM 4624 O O . LYS B 1 28 ? -31.283 -53.559 -10.856 1 24.99 28 LYS B O 1
ATOM 4629 N N . LEU B 1 29 ? -29.395 -54.074 -10.142 1 23.19 29 LEU B N 1
ATOM 4630 C CA . LEU B 1 29 ? -28.827 -52.75 -10.373 1 23.19 29 LEU B CA 1
ATOM 4631 C C . LEU B 1 29 ? -28.452 -52.569 -11.84 1 23.19 29 LEU B C 1
ATOM 4633 O O . LEU B 1 29 ? -27.486 -53.169 -12.317 1 23.19 29 LEU B O 1
ATOM 4637 N N . SER B 1 30 ? -29.332 -52.805 -12.765 1 25.55 30 SER B N 1
ATOM 4638 C CA . SER B 1 30 ? -28.971 -52.343 -14.101 1 25.55 30 SER B CA 1
ATOM 4639 C C . SER B 1 30 ? -28.406 -50.927 -14.062 1 25.55 30 SER B C 1
ATOM 4641 O O . SER B 1 30 ? -29.083 -49.995 -13.624 1 25.55 30 SER B O 1
ATOM 4643 N N . LEU B 1 31 ? -27.133 -50.792 -13.814 1 25.65 31 LEU B N 1
ATOM 4644 C CA . LEU B 1 31 ? -26.334 -49.576 -13.909 1 25.65 31 LEU B CA 1
ATOM 4645 C C . LEU B 1 31 ? -26.468 -48.944 -15.29 1 25.65 31 LEU B C 1
ATOM 4647 O O . LEU B 1 31 ? -25.895 -49.441 -16.263 1 25.65 31 LEU B O 1
ATOM 4651 N N . SER B 1 32 ? -27.688 -48.788 -15.891 1 27.59 32 SER B N 1
ATOM 4652 C CA . SER B 1 32 ? -27.72 -47.909 -17.055 1 27.59 32 SER B CA 1
ATOM 4653 C C . SER B 1 32 ? -26.823 -46.692 -16.853 1 27.59 32 SER B C 1
ATOM 4655 O O . SER B 1 32 ? -26.998 -45.938 -15.893 1 27.59 32 SER B O 1
ATOM 4657 N N . CYS B 1 33 ? -25.524 -46.783 -17.146 1 29.12 33 CYS B N 1
ATOM 4658 C CA . CYS B 1 33 ? -24.469 -45.785 -17.283 1 29.12 33 CYS B CA 1
ATOM 4659 C C . CYS B 1 33 ? -24.947 -44.595 -18.105 1 29.12 33 CYS B C 1
ATOM 4661 O O . CYS B 1 33 ? -24.848 -44.603 -19.333 1 29.12 33 CYS B O 1
ATOM 4663 N N . SER B 1 34 ? -26.22 -44.151 -18.207 1 31.05 34 SER B N 1
ATOM 4664 C CA . SER B 1 34 ? -26.69 -43.02 -19.001 1 31.05 34 SER B CA 1
ATOM 4665 C C . SER B 1 34 ? -25.66 -41.896 -19.025 1 31.05 34 SER B C 1
ATOM 4667 O O . SER B 1 34 ? -24.769 -41.845 -18.175 1 31.05 34 SER B O 1
ATOM 4669 N N . ARG B 1 35 ? -25.821 -40.823 -19.966 1 34.45 35 ARG B N 1
ATOM 4670 C CA . ARG B 1 35 ? -25.058 -39.667 -20.425 1 34.45 35 ARG B CA 1
ATOM 4671 C C . ARG B 1 35 ? -24.606 -38.808 -19.249 1 34.45 35 ARG B C 1
ATOM 4673 O O . ARG B 1 35 ? -25.393 -38.035 -18.699 1 34.45 35 ARG B O 1
ATOM 4680 N N . MET B 1 36 ? -23.993 -39.31 -18.288 1 34.43 36 MET B N 1
ATOM 4681 C CA . MET B 1 36 ? -23.434 -38.568 -17.162 1 34.43 36 MET B CA 1
ATOM 4682 C C . MET B 1 36 ? -22.732 -37.302 -17.639 1 34.43 36 MET B C 1
ATOM 4684 O O . MET B 1 36 ? -21.659 -37.371 -18.24 1 34.43 36 MET B O 1
ATOM 4688 N N . GLY B 1 37 ? -23.398 -36.265 -18.266 1 44.09 37 GLY B N 1
ATOM 4689 C CA . GLY B 1 37 ? -22.79 -34.958 -18.455 1 44.09 37 GLY B CA 1
ATOM 4690 C C . GLY B 1 37 ? -21.763 -34.618 -17.391 1 44.09 37 GLY B C 1
ATOM 4691 O O . GLY B 1 37 ? -21.635 -35.332 -16.394 1 44.09 37 GLY B O 1
ATOM 4692 N N . PRO B 1 38 ? -20.775 -33.656 -17.829 1 58.97 38 PRO B N 1
ATOM 4693 C CA . PRO B 1 38 ? -19.722 -33.397 -16.844 1 58.97 38 PRO B CA 1
ATOM 4694 C C . PRO B 1 38 ? -20.272 -33.179 -15.436 1 58.97 38 PRO B C 1
ATOM 4696 O O . PRO B 1 38 ? -21.35 -32.601 -15.273 1 58.97 38 PRO B O 1
ATOM 4699 N N . PHE B 1 39 ? -19.866 -33.921 -14.437 1 70.41 39 PHE B N 1
ATOM 4700 C CA . PHE B 1 39 ? -20.214 -34 -13.023 1 70.41 39 PHE B CA 1
ATOM 4701 C C . PHE B 1 39 ? -20.29 -32.609 -12.405 1 70.41 39 PHE B C 1
ATOM 4703 O O . PHE B 1 39 ? -20.968 -32.409 -11.395 1 70.41 39 PHE B O 1
ATOM 4710 N N . TRP B 1 40 ? -19.821 -31.544 -13.256 1 85.27 40 TRP B N 1
ATOM 4711 C CA . TRP B 1 40 ? -19.803 -30.215 -12.653 1 85.27 40 TRP B CA 1
ATOM 4712 C C . TRP B 1 40 ? -20.928 -29.349 -13.21 1 85.27 40 TRP B C 1
ATOM 4714 O O . TRP B 1 40 ? -21.061 -28.18 -12.841 1 85.27 40 TRP B O 1
ATOM 4724 N N . GLY B 1 41 ? -21.829 -29.819 -14.124 1 88.17 41 GLY B N 1
ATOM 4725 C CA . GLY B 1 41 ? -22.889 -29.052 -14.758 1 88.17 41 GLY B CA 1
ATOM 4726 C C . GLY B 1 41 ? -23.851 -28.429 -13.764 1 88.17 41 GLY B C 1
ATOM 4727 O O . GLY B 1 41 ? -24.37 -27.335 -13.997 1 88.17 41 GLY B O 1
ATOM 4728 N N . GLN B 1 42 ? -24.079 -29.066 -12.706 1 91.37 42 GLN B N 1
ATOM 4729 C CA . GLN B 1 42 ? -25.028 -28.591 -11.705 1 91.37 42 GLN B CA 1
ATOM 4730 C C . GLN B 1 42 ? -24.47 -27.393 -10.942 1 91.37 42 GLN B C 1
ATOM 4732 O O . GLN B 1 42 ? -25.21 -26.691 -10.251 1 91.37 42 GLN B O 1
ATOM 4737 N N . LEU B 1 43 ? -23.192 -27.185 -11.046 1 95.9 43 LEU B N 1
ATOM 4738 C CA . LEU B 1 43 ? -22.545 -26.139 -10.263 1 95.9 43 LEU B CA 1
ATOM 4739 C C . LEU B 1 43 ? -22.476 -24.834 -11.049 1 95.9 43 LEU B C 1
ATOM 4741 O O . LEU B 1 43 ? -22.196 -23.776 -10.482 1 95.9 43 LEU B O 1
ATOM 4745 N N . VAL B 1 44 ? -22.71 -24.824 -12.355 1 96.28 44 VAL B N 1
ATOM 4746 C CA . VAL B 1 44 ? -22.535 -23.641 -13.192 1 96.28 44 VAL B CA 1
ATOM 4747 C C . VAL B 1 44 ? -23.858 -23.283 -13.865 1 96.28 44 VAL B C 1
ATOM 4749 O O . VAL B 1 44 ? -24.28 -23.949 -14.814 1 96.28 44 VAL B O 1
ATOM 4752 N N . PRO B 1 45 ? -24.472 -22.236 -13.405 1 92.91 45 PRO B N 1
ATOM 4753 C CA . PRO B 1 45 ? -25.665 -21.803 -14.136 1 92.91 45 PRO B CA 1
ATOM 4754 C C . PRO B 1 45 ? -25.366 -21.424 -15.584 1 92.91 45 PRO B C 1
ATOM 4756 O O . PRO B 1 45 ? -24.482 -20.603 -15.841 1 92.91 45 PRO B O 1
ATOM 4759 N N . GLU B 1 46 ? -26.003 -22.053 -16.506 1 90.86 46 GLU B N 1
ATOM 4760 C CA . GLU B 1 46 ? -25.694 -21.891 -17.924 1 90.86 46 GLU B CA 1
ATOM 4761 C C . GLU B 1 46 ? -25.989 -20.47 -18.394 1 90.86 46 GLU B C 1
ATOM 4763 O O . GLU B 1 46 ? -27.092 -19.959 -18.189 1 90.86 46 GLU B O 1
ATOM 4768 N N . ASN B 1 47 ? -25.019 -19.877 -18.921 1 96.35 47 ASN B N 1
ATOM 4769 C CA . ASN B 1 47 ? -25.075 -18.562 -19.55 1 96.35 47 ASN B CA 1
ATOM 4770 C C . ASN B 1 47 ? -25.609 -17.503 -18.59 1 96.35 47 ASN B C 1
ATOM 4772 O O . ASN B 1 47 ? -26.445 -16.681 -18.968 1 96.35 47 ASN B O 1
ATOM 4776 N N . LYS B 1 48 ? -25.246 -17.606 -17.387 1 97.92 48 LYS B N 1
ATOM 4777 C CA . LYS B 1 48 ? -25.601 -16.614 -16.377 1 97.92 48 LYS B CA 1
ATOM 4778 C C . LYS B 1 48 ? -24.384 -16.213 -15.548 1 97.92 48 LYS B C 1
ATOM 4780 O O . LYS B 1 48 ? -23.512 -17.04 -15.276 1 97.92 48 LYS B O 1
ATOM 4785 N N . ALA B 1 49 ? -24.302 -14.969 -15.205 1 98.11 49 ALA B N 1
ATOM 4786 C CA . ALA B 1 49 ? -23.378 -14.419 -14.218 1 98.11 49 ALA B CA 1
ATOM 4787 C C . ALA B 1 49 ? -24.13 -13.857 -13.015 1 98.11 49 ALA B C 1
ATOM 4789 O O . ALA B 1 49 ? -25.361 -13.78 -13.025 1 98.11 49 ALA B O 1
ATOM 4790 N N . PHE B 1 50 ? -23.479 -13.598 -11.934 1 98.49 50 PHE B N 1
ATOM 4791 C CA . PHE B 1 50 ? -24.106 -13.105 -10.714 1 98.49 50 PHE B CA 1
ATOM 4792 C C . PHE B 1 50 ? -23.675 -11.673 -10.423 1 98.49 50 PHE B C 1
ATOM 4794 O O . PHE B 1 50 ? -22.675 -11.447 -9.738 1 98.49 50 PHE B O 1
ATOM 4801 N N . TYR B 1 51 ? -24.38 -10.625 -10.944 1 97.95 51 TYR B N 1
ATOM 4802 C CA . TYR B 1 51 ? -23.841 -9.273 -10.849 1 97.95 51 TYR B CA 1
ATOM 4803 C C . TYR B 1 51 ? -24.887 -8.305 -10.308 1 97.95 51 TYR B C 1
ATOM 4805 O O . TYR B 1 51 ? -24.582 -7.143 -10.032 1 97.95 51 TYR B O 1
ATOM 4813 N N . SER B 1 52 ? -26.182 -8.71 -10.071 1 97.02 52 SER B N 1
ATOM 4814 C CA . SER B 1 52 ? -27.263 -7.856 -9.59 1 97.02 52 SER B CA 1
ATOM 4815 C C . SER B 1 52 ? -27.931 -8.452 -8.355 1 97.02 52 SER B C 1
ATOM 4817 O O . SER B 1 52 ? -29.104 -8.184 -8.087 1 97.02 52 SER B O 1
ATOM 4819 N N . GLY B 1 53 ? -27.214 -9.354 -7.736 1 96.45 53 GLY B N 1
ATOM 4820 C CA . GLY B 1 53 ? -27.801 -10.088 -6.625 1 96.45 53 GLY B CA 1
ATOM 4821 C C . GLY B 1 53 ? -28.59 -11.306 -7.065 1 96.45 53 GLY B C 1
ATOM 4822 O O . GLY B 1 53 ? -29.246 -11.955 -6.248 1 96.45 53 GLY B O 1
ATOM 4823 N N . ARG B 1 54 ? -28.497 -11.56 -8.381 1 97.05 54 ARG B N 1
ATOM 4824 C CA . ARG B 1 54 ? -29.155 -12.721 -8.972 1 97.05 54 ARG B CA 1
ATOM 4825 C C . ARG B 1 54 ? -28.374 -13.24 -10.175 1 97.05 54 ARG B C 1
ATOM 4827 O O . ARG B 1 54 ? -27.503 -12.546 -10.703 1 97.05 54 ARG B O 1
ATOM 4834 N N . TRP B 1 55 ? -28.587 -14.489 -10.475 1 98 55 TRP B N 1
ATOM 4835 C CA . TRP B 1 55 ? -28.029 -15.086 -11.684 1 98 55 TRP B CA 1
ATOM 4836 C C . TRP B 1 55 ? -28.762 -14.589 -12.925 1 98 55 TRP B C 1
ATOM 4838 O O . TRP B 1 55 ? -29.972 -14.784 -13.059 1 98 55 TRP B O 1
ATOM 4848 N N . GLU B 1 56 ? -28.012 -13.858 -13.854 1 97.17 56 GLU B N 1
ATOM 4849 C CA . GLU B 1 56 ? -28.647 -13.264 -15.026 1 97.17 56 GLU B CA 1
ATOM 4850 C C . GLU B 1 56 ? -27.729 -13.328 -16.243 1 97.17 56 GLU B C 1
ATOM 4852 O O . GLU B 1 56 ? -26.504 -13.319 -16.105 1 97.17 56 GLU B O 1
ATOM 4857 N N . PRO B 1 57 ? -28.356 -13.457 -17.455 1 97.65 57 PRO B N 1
ATOM 4858 C CA . PRO B 1 57 ? -27.546 -13.274 -18.662 1 97.65 57 PRO B CA 1
ATOM 4859 C C . PRO B 1 57 ? -27.033 -11.844 -18.817 1 97.65 57 PRO B C 1
ATOM 4861 O O . PRO B 1 57 ? -27.411 -10.961 -18.042 1 97.65 57 PRO B O 1
ATOM 4864 N N . SER B 1 58 ? -26.151 -11.645 -19.726 1 96.83 58 SER B N 1
ATOM 4865 C CA . SER B 1 58 ? -25.714 -10.279 -19.993 1 96.83 58 SER B CA 1
ATOM 4866 C C . SER B 1 58 ? -26.875 -9.409 -20.463 1 96.83 58 SER B C 1
ATOM 4868 O O . SER B 1 58 ? -27.824 -9.906 -21.072 1 96.83 58 SER B O 1
ATOM 4870 N N . LEU B 1 59 ? -26.84 -8.175 -20.189 1 96.55 59 LEU B N 1
ATOM 4871 C CA . LEU B 1 59 ? -27.901 -7.261 -20.599 1 96.55 59 LEU B CA 1
ATOM 4872 C C . LEU B 1 59 ? -28.024 -7.218 -22.118 1 96.55 59 LEU B C 1
ATOM 4874 O O . LEU B 1 59 ? -29.126 -7.069 -22.652 1 96.55 59 LEU B O 1
ATOM 4878 N N . SER B 1 60 ? -26.924 -7.378 -22.848 1 95.03 60 SER B N 1
ATOM 4879 C CA . SER B 1 60 ? -26.916 -7.331 -24.306 1 95.03 60 SER B CA 1
ATOM 4880 C C . SER B 1 60 ? -27.312 -8.677 -24.905 1 95.03 60 SER B C 1
ATOM 4882 O O . SER B 1 60 ? -27.569 -8.776 -26.106 1 95.03 60 SER B O 1
ATOM 4884 N N . GLY B 1 61 ? -27.255 -9.783 -24.12 1 95.05 61 GLY B N 1
ATOM 4885 C CA . GLY B 1 61 ? -27.522 -11.127 -24.608 1 95.05 61 GLY B CA 1
ATOM 4886 C C . GLY B 1 61 ? -26.297 -11.802 -25.196 1 95.05 61 GLY B C 1
ATOM 4887 O O . GLY B 1 61 ? -26.35 -12.975 -25.574 1 95.05 61 GLY B O 1
ATOM 4888 N N . LYS B 1 62 ? -25.228 -11.072 -25.244 1 95.2 62 LYS B N 1
ATOM 4889 C CA . LYS B 1 62 ? -24.003 -11.63 -25.809 1 95.2 62 LYS B CA 1
ATOM 4890 C C . LYS B 1 62 ? -23.386 -12.664 -24.871 1 95.2 62 LYS B C 1
ATOM 4892 O O . LYS B 1 62 ? -23.514 -12.556 -23.649 1 95.2 62 LYS B O 1
ATOM 4897 N N . ALA B 1 63 ? -22.696 -13.698 -25.455 1 96.04 63 ALA B N 1
ATOM 4898 C CA . ALA B 1 63 ? -22.004 -14.764 -24.735 1 96.04 63 ALA B CA 1
ATOM 4899 C C . ALA B 1 63 ? -20.752 -15.21 -25.485 1 96.04 63 ALA B C 1
ATOM 4901 O O . ALA B 1 63 ? -20.56 -14.855 -26.651 1 96.04 63 ALA B O 1
ATOM 4902 N N . PHE B 1 64 ? -19.872 -15.788 -24.829 1 95.46 64 PHE B N 1
ATOM 4903 C CA . PHE B 1 64 ? -18.706 -16.39 -25.463 1 95.46 64 PHE B CA 1
ATOM 4904 C C . PHE B 1 64 ? -18.52 -17.83 -24.999 1 95.46 64 PHE B C 1
ATOM 4906 O O . PHE B 1 64 ? -19.043 -18.223 -23.954 1 95.46 64 PHE B O 1
ATOM 4913 N N . SER B 1 65 ? -17.806 -18.621 -25.774 1 94.88 65 SER B N 1
ATOM 4914 C CA . SER B 1 65 ? -17.631 -20.047 -25.517 1 94.88 65 SER B CA 1
ATOM 4915 C C . SER B 1 65 ? -16.365 -20.312 -24.708 1 94.88 65 SER B C 1
ATOM 4917 O O . SER B 1 65 ? -15.35 -19.638 -24.896 1 94.88 65 SER B O 1
ATOM 4919 N N . VAL B 1 66 ? -16.449 -21.271 -23.848 1 95.67 66 VAL B N 1
ATOM 4920 C CA . VAL B 1 66 ? -15.284 -21.82 -23.163 1 95.67 66 VAL B CA 1
ATOM 4921 C C . VAL B 1 66 ? -14.932 -23.183 -23.753 1 95.67 66 VAL B C 1
ATOM 4923 O O . VAL B 1 66 ? -15.809 -24.028 -23.947 1 95.67 66 VAL B O 1
ATOM 4926 N N . VAL B 1 67 ? -13.666 -23.352 -24.044 1 94.65 67 VAL B N 1
ATOM 4927 C CA . VAL B 1 67 ? -13.258 -24.573 -24.73 1 94.65 67 VAL B CA 1
ATOM 4928 C C . VAL B 1 67 ? -12.197 -25.299 -23.905 1 94.65 67 VAL B C 1
ATOM 4930 O O . VAL B 1 67 ? -11.465 -24.673 -23.135 1 94.65 67 VAL B O 1
ATOM 4933 N N . ASN B 1 68 ? -12.167 -26.612 -24.068 1 95.3 68 ASN B N 1
ATOM 4934 C CA . ASN B 1 68 ? -11.119 -27.443 -23.484 1 95.3 68 ASN B CA 1
ATOM 4935 C C . ASN B 1 68 ? -9.802 -27.299 -24.242 1 95.3 68 ASN B C 1
ATOM 4937 O O . ASN B 1 68 ? -9.715 -27.658 -25.418 1 95.3 68 ASN B O 1
ATOM 4941 N N . PRO B 1 69 ? -8.747 -26.826 -23.594 1 95.59 69 PRO B N 1
ATOM 4942 C CA . PRO B 1 69 ? -7.497 -26.566 -24.312 1 95.59 69 PRO B CA 1
ATOM 4943 C C . PRO B 1 69 ? -6.813 -27.845 -24.788 1 95.59 69 PRO B C 1
ATOM 4945 O O . PRO B 1 69 ? -5.922 -27.793 -25.64 1 95.59 69 PRO B O 1
ATOM 4948 N N . ALA B 1 70 ? -7.185 -29.005 -24.267 1 93.29 70 ALA B N 1
ATOM 4949 C CA . ALA B 1 70 ? -6.576 -30.281 -24.633 1 93.29 70 ALA B CA 1
ATOM 4950 C C . ALA B 1 70 ? -7.266 -30.889 -25.85 1 93.29 70 ALA B C 1
ATOM 4952 O O . ALA B 1 70 ? -6.645 -31.624 -26.622 1 93.29 70 ALA B O 1
ATOM 4953 N N . THR B 1 71 ? -8.635 -30.541 -26.035 1 91.8 71 THR B N 1
ATOM 4954 C CA . THR B 1 71 ? -9.381 -31.287 -27.042 1 91.8 71 THR B CA 1
ATOM 4955 C C . THR B 1 71 ? -10.111 -30.337 -27.988 1 91.8 71 THR B C 1
ATOM 4957 O O . THR B 1 71 ? -10.609 -30.757 -29.035 1 91.8 71 THR B O 1
ATOM 4960 N N . GLY B 1 72 ? -10.224 -29.077 -27.582 1 92.67 72 GLY B N 1
ATOM 4961 C CA . GLY B 1 72 ? -10.998 -28.137 -28.378 1 92.67 72 GLY B CA 1
ATOM 4962 C C . GLY B 1 72 ? -12.494 -28.266 -28.166 1 92.67 72 GLY B C 1
ATOM 4963 O O . GLY B 1 72 ? -13.274 -27.49 -28.723 1 92.67 72 GLY B O 1
ATOM 4964 N N . GLU B 1 73 ? -12.882 -29.146 -27.338 1 92.89 73 GLU B N 1
ATOM 4965 C CA . GLU B 1 73 ? -14.296 -29.394 -27.073 1 92.89 73 GLU B CA 1
ATOM 4966 C C . GLU B 1 73 ? -14.951 -28.193 -26.398 1 92.89 73 GLU B C 1
ATOM 4968 O O . GLU B 1 73 ? -14.35 -27.56 -25.527 1 92.89 73 GLU B O 1
ATOM 4973 N N . HIS B 1 74 ? -16.197 -27.944 -26.817 1 94.53 74 HIS B N 1
ATOM 4974 C CA . HIS B 1 74 ? -16.994 -26.889 -26.201 1 94.53 74 HIS B CA 1
ATOM 4975 C C . HIS B 1 74 ? -17.482 -27.304 -24.817 1 94.53 74 HIS B C 1
ATOM 4977 O O . HIS B 1 74 ? -18.122 -28.348 -24.667 1 94.53 74 HIS B O 1
ATOM 4983 N N . LEU B 1 75 ? -17.232 -26.47 -23.789 1 94.5 75 LEU B N 1
ATOM 4984 C CA . LEU B 1 75 ? -17.583 -26.808 -22.414 1 94.5 75 LEU B CA 1
ATOM 4985 C C . LEU B 1 75 ? -18.858 -26.089 -21.986 1 94.5 75 LEU B C 1
ATOM 4987 O O . LEU B 1 75 ? -19.598 -26.585 -21.133 1 94.5 75 LEU B O 1
ATOM 4991 N N . GLY B 1 76 ? -19.034 -24.855 -22.512 1 93.12 76 GLY B N 1
ATOM 4992 C CA . GLY B 1 76 ? -20.207 -24.075 -22.151 1 93.12 76 GLY B CA 1
ATOM 4993 C C . GLY B 1 76 ? -20.142 -22.639 -22.637 1 93.12 76 GLY B C 1
ATOM 4994 O O . GLY B 1 76 ? -19.121 -22.207 -23.176 1 93.12 76 GLY B O 1
ATOM 4995 N N . LEU B 1 77 ? -21.333 -21.956 -22.453 1 94.63 77 LEU B N 1
ATOM 4996 C CA . LEU B 1 77 ? -21.448 -20.538 -22.775 1 94.63 77 LEU B CA 1
ATOM 4997 C C . LEU B 1 77 ? -21.496 -19.694 -21.506 1 94.63 77 LEU B C 1
ATOM 4999 O O . LEU B 1 77 ? -22.148 -20.07 -20.53 1 94.63 77 LEU B O 1
ATOM 5003 N N . VAL B 1 78 ? -20.815 -18.612 -21.556 1 96.12 78 VAL B N 1
ATOM 5004 C CA . VAL B 1 78 ? -20.815 -17.686 -20.428 1 96.12 78 VAL B CA 1
ATOM 5005 C C . VAL B 1 78 ? -21.17 -16.282 -20.911 1 96.12 78 VAL B C 1
ATOM 5007 O O . VAL B 1 78 ? -20.825 -15.898 -22.031 1 96.12 78 VAL B O 1
ATOM 5010 N N . PRO B 1 79 ? -21.874 -15.481 -20.082 1 96.95 79 PRO B N 1
ATOM 5011 C CA . PRO B 1 79 ? -22.262 -14.133 -20.501 1 96.95 79 PRO B CA 1
ATOM 5012 C C . PRO B 1 79 ? -21.06 -13.241 -20.807 1 96.95 79 PRO B C 1
ATOM 5014 O O . PRO B 1 79 ? -20.054 -13.289 -20.095 1 96.95 79 PRO B O 1
ATOM 5017 N N . ALA B 1 80 ? -21.134 -12.506 -21.887 1 97.15 80 ALA B N 1
ATOM 5018 C CA . ALA B 1 80 ? -20.192 -11.427 -22.174 1 97.15 80 ALA B CA 1
ATOM 5019 C C . ALA B 1 80 ? -20.69 -10.099 -21.61 1 97.15 80 ALA B C 1
ATOM 5021 O O . ALA B 1 80 ? -21.322 -9.314 -22.32 1 97.15 80 ALA B O 1
ATOM 5022 N N . CYS B 1 81 ? -20.395 -9.861 -20.358 1 97.1 81 CYS B N 1
ATOM 5023 C CA . CYS B 1 81 ? -20.855 -8.667 -19.658 1 97.1 81 CYS B CA 1
ATOM 5024 C C . CYS B 1 81 ? -20.066 -7.44 -20.096 1 97.1 81 CYS B C 1
ATOM 5026 O O . CYS B 1 81 ? -18.975 -7.565 -20.656 1 97.1 81 CYS B O 1
ATOM 5028 N N . SER B 1 82 ? -20.65 -6.326 -19.896 1 94.9 82 SER B N 1
ATOM 5029 C CA . SER B 1 82 ? -20.047 -5.048 -20.258 1 94.9 82 SER B CA 1
ATOM 5030 C C . SER B 1 82 ? -20.005 -4.099 -19.065 1 94.9 82 SER B C 1
ATOM 5032 O O . SER B 1 82 ? -20.198 -4.52 -17.923 1 94.9 82 SER B O 1
ATOM 5034 N N . LYS B 1 83 ? -19.722 -2.812 -19.345 1 96.37 83 LYS B N 1
ATOM 5035 C CA . LYS B 1 83 ? -19.662 -1.744 -18.351 1 96.37 83 LYS B CA 1
ATOM 5036 C C . LYS B 1 83 ? -20.971 -1.642 -17.574 1 96.37 83 LYS B C 1
ATOM 5038 O O . LYS B 1 83 ? -20.965 -1.389 -16.368 1 96.37 83 LYS B O 1
ATOM 5043 N N . ASN B 1 84 ? -22.046 -1.88 -18.213 1 96.78 84 ASN B N 1
ATOM 5044 C CA . ASN B 1 84 ? -23.356 -1.714 -17.593 1 96.78 84 ASN B CA 1
ATOM 5045 C C . ASN B 1 84 ? -23.572 -2.712 -16.46 1 96.78 84 ASN B C 1
ATOM 5047 O O . ASN B 1 84 ? -23.999 -2.335 -15.367 1 96.78 84 ASN B O 1
ATOM 5051 N N . GLU B 1 85 ? -23.332 -3.977 -16.779 1 97.76 85 GLU B N 1
ATOM 5052 C CA . GLU B 1 85 ? -23.459 -4.981 -15.726 1 97.76 85 GLU B CA 1
ATOM 5053 C C . GLU B 1 85 ? -22.496 -4.699 -14.576 1 97.76 85 GLU B C 1
ATOM 5055 O O . GLU B 1 85 ? -22.828 -4.927 -13.411 1 97.76 85 GLU B O 1
ATOM 5060 N N . CYS B 1 86 ? -21.319 -4.239 -14.892 1 98.19 86 CYS B N 1
ATOM 5061 C CA . CYS B 1 86 ? -20.33 -3.942 -13.862 1 98.19 86 CYS B CA 1
ATOM 5062 C C . CYS B 1 86 ? -20.817 -2.828 -12.944 1 98.19 86 CYS B C 1
ATOM 5064 O O . CYS B 1 86 ? -20.688 -2.925 -11.722 1 98.19 86 CYS B O 1
ATOM 5066 N N . GLU B 1 87 ? -21.377 -1.779 -13.472 1 98.4 87 GLU B N 1
ATOM 5067 C CA . GLU B 1 87 ? -21.899 -0.67 -12.678 1 98.4 87 GLU B CA 1
ATOM 5068 C C . GLU B 1 87 ? -23.027 -1.132 -11.759 1 98.4 87 GLU B C 1
ATOM 5070 O O . GLU B 1 87 ? -23.098 -0.719 -10.6 1 98.4 87 GLU B O 1
ATOM 5075 N N . ILE B 1 88 ? -23.887 -1.956 -12.303 1 98.59 88 ILE B N 1
ATOM 5076 C CA . ILE B 1 88 ? -24.953 -2.533 -11.492 1 98.59 88 ILE B CA 1
ATOM 5077 C C . ILE B 1 88 ? -24.35 -3.314 -10.326 1 98.59 88 ILE B C 1
ATOM 5079 O O . ILE B 1 88 ? -24.789 -3.172 -9.183 1 98.59 88 ILE B O 1
ATOM 5083 N N . SER B 1 89 ? -23.344 -4.094 -10.66 1 98.71 89 SER B N 1
ATOM 5084 C CA . SER B 1 89 ? -22.692 -4.917 -9.647 1 98.71 89 SER B CA 1
ATOM 5085 C C . SER B 1 89 ? -22.083 -4.058 -8.545 1 98.71 89 SER B C 1
ATOM 5087 O O . SER B 1 89 ? -22.175 -4.397 -7.363 1 98.71 89 SER B O 1
ATOM 5089 N N . VAL B 1 90 ? -21.417 -2.941 -8.891 1 98.71 90 VAL B N 1
ATOM 5090 C CA . VAL B 1 90 ? -20.802 -2.04 -7.922 1 98.71 90 VAL B CA 1
ATOM 5091 C C . VAL B 1 90 ? -21.869 -1.491 -6.977 1 98.71 90 VAL B C 1
ATOM 5093 O O . VAL B 1 90 ? -21.676 -1.468 -5.759 1 98.71 90 VAL B O 1
ATOM 5096 N N . ASN B 1 91 ? -22.979 -1.087 -7.487 1 98.27 91 ASN B N 1
ATOM 5097 C CA . ASN B 1 91 ? -24.056 -0.528 -6.677 1 98.27 91 ASN B CA 1
ATOM 5098 C C . ASN B 1 91 ? 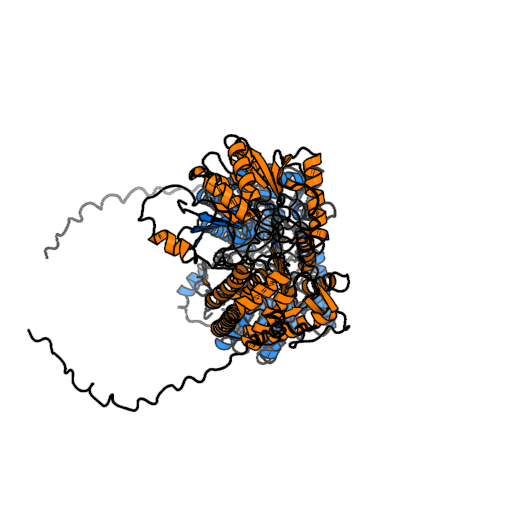-24.629 -1.565 -5.715 1 98.27 91 ASN B C 1
ATOM 5100 O O . ASN B 1 91 ? -24.832 -1.277 -4.534 1 98.27 91 ASN B O 1
ATOM 5104 N N . VAL B 1 92 ? -24.873 -2.723 -6.261 1 98.5 92 VAL B N 1
ATOM 5105 C CA . VAL B 1 92 ? -25.419 -3.801 -5.443 1 98.5 92 VAL B CA 1
ATOM 5106 C C . VAL B 1 92 ? -24.422 -4.175 -4.348 1 98.5 92 VAL B C 1
ATOM 5108 O O . VAL B 1 92 ? -24.806 -4.386 -3.195 1 98.5 92 VAL B O 1
ATOM 5111 N N . ALA B 1 93 ? -23.148 -4.276 -4.685 1 98.79 93 ALA B N 1
ATOM 5112 C CA . ALA B 1 93 ? -22.095 -4.6 -3.726 1 98.79 93 ALA B CA 1
ATOM 5113 C C . ALA B 1 93 ? -22.02 -3.553 -2.619 1 98.79 93 ALA B C 1
ATOM 5115 O O . ALA B 1 93 ? -21.813 -3.89 -1.45 1 98.79 93 ALA B O 1
ATOM 5116 N N . SER B 1 94 ? -22.149 -2.285 -2.983 1 98.18 94 SER B N 1
ATOM 5117 C CA . SER B 1 94 ? -22.059 -1.192 -2.021 1 98.18 94 SER B CA 1
ATOM 5118 C C . SER B 1 94 ? -23.163 -1.284 -0.973 1 98.18 94 SER B C 1
ATOM 5120 O O . SER B 1 94 ? -22.911 -1.099 0.22 1 98.18 94 SER B O 1
ATOM 5122 N N . VAL B 1 95 ? -24.362 -1.605 -1.375 1 97.66 95 VAL B N 1
ATOM 5123 C CA . VAL B 1 95 ? -25.503 -1.718 -0.472 1 97.66 95 VAL B CA 1
ATOM 5124 C C . VAL B 1 95 ? -25.325 -2.934 0.434 1 97.66 95 VAL B C 1
ATOM 5126 O O . VAL B 1 95 ? -25.49 -2.837 1.653 1 97.66 95 VAL B O 1
ATOM 5129 N N . SER B 1 96 ? -24.943 -4.011 -0.139 1 98.45 96 SER B N 1
ATOM 5130 C CA . SER B 1 96 ? -24.801 -5.258 0.605 1 98.45 96 SER B CA 1
ATOM 5131 C C . SER B 1 96 ? -23.62 -5.198 1.567 1 98.45 96 SER B C 1
ATOM 5133 O O . SER B 1 96 ? -23.641 -5.829 2.625 1 98.45 96 SER B O 1
ATOM 5135 N N . GLN B 1 97 ? -22.605 -4.462 1.218 1 98.49 97 GLN B N 1
ATOM 5136 C CA . GLN B 1 97 ? -21.407 -4.337 2.042 1 98.49 97 GLN B CA 1
ATOM 5137 C C . GLN B 1 97 ? -21.734 -3.716 3.397 1 98.49 97 GLN B C 1
ATOM 5139 O O . GLN B 1 97 ? -21.165 -4.108 4.418 1 98.49 97 GLN B O 1
ATOM 5144 N N . LYS B 1 98 ? -22.629 -2.764 3.434 1 96.24 98 LYS B N 1
ATOM 5145 C CA . LYS B 1 98 ? -23.012 -2.112 4.683 1 96.24 98 LYS B CA 1
ATOM 5146 C C . LYS B 1 98 ? -23.572 -3.121 5.681 1 96.24 98 LYS B C 1
ATOM 5148 O O . LYS B 1 98 ? -23.214 -3.099 6.861 1 96.24 98 LYS B O 1
ATOM 5153 N N . GLU B 1 99 ? -24.34 -3.976 5.155 1 96.39 99 GLU B N 1
ATOM 5154 C CA . GLU B 1 99 ? -24.9 -5.014 6.014 1 96.39 99 GLU B CA 1
ATOM 5155 C C . GLU B 1 99 ? -23.839 -6.039 6.405 1 96.39 99 GLU B C 1
ATOM 5157 O O . GLU B 1 99 ? -23.789 -6.48 7.555 1 96.39 99 GLU B O 1
ATOM 5162 N N . TRP B 1 100 ? -23.056 -6.453 5.533 1 98.36 100 TRP B N 1
ATOM 5163 C CA . TRP B 1 100 ? -22.021 -7.456 5.756 1 98.36 100 TRP B CA 1
ATOM 5164 C C . TRP B 1 100 ? -21.014 -6.977 6.796 1 98.36 100 TRP B C 1
ATOM 5166 O O . TRP B 1 100 ? -20.615 -7.738 7.681 1 98.36 100 TRP B O 1
ATOM 5176 N N . LYS B 1 101 ? -20.59 -5.733 6.697 1 96.99 101 LYS B N 1
ATOM 5177 C CA . LYS B 1 101 ? -19.634 -5.161 7.641 1 96.99 101 LYS B CA 1
ATOM 5178 C C . LYS B 1 101 ? -20.205 -5.138 9.056 1 96.99 101 LYS B C 1
ATOM 5180 O O . LYS B 1 101 ? -19.459 -5.217 10.034 1 96.99 101 LYS B O 1
ATOM 5185 N N . SER B 1 102 ? -21.525 -5.068 9.138 1 95.63 102 SER B N 1
ATOM 5186 C CA . SER B 1 102 ? -22.177 -4.975 10.44 1 95.63 102 SER B CA 1
ATOM 5187 C C . SER B 1 102 ? -22.249 -6.337 11.121 1 95.63 102 SER B C 1
ATOM 5189 O O . SER B 1 102 ? -22.506 -6.423 12.324 1 95.63 102 SER B O 1
ATOM 5191 N N . LYS B 1 103 ? -22.07 -7.415 10.334 1 97.49 103 LYS B N 1
ATOM 5192 C CA . LYS B 1 103 ? -21.995 -8.737 10.949 1 97.49 103 LYS B CA 1
ATOM 5193 C C . LYS B 1 103 ? -20.755 -8.864 11.83 1 97.49 103 LYS B C 1
ATOM 5195 O O . LYS B 1 103 ? -19.709 -8.289 11.524 1 97.49 103 LYS B O 1
ATOM 5200 N N . THR B 1 104 ? -20.86 -9.642 12.914 1 97.63 104 THR B N 1
ATOM 5201 C CA . THR B 1 104 ? -19.699 -9.873 13.766 1 97.63 104 THR B CA 1
ATOM 5202 C C . THR B 1 104 ? -18.656 -10.719 13.041 1 97.63 104 THR B C 1
ATOM 5204 O O . THR B 1 104 ? -18.983 -11.444 12.099 1 97.63 104 THR B O 1
ATOM 5207 N N . PRO B 1 105 ? -17.413 -10.635 13.462 1 97.62 105 PRO B N 1
ATOM 5208 C CA . PRO B 1 105 ? -16.397 -11.51 12.872 1 97.62 105 PRO B CA 1
ATOM 5209 C C . PRO B 1 105 ? -16.748 -12.99 12.996 1 97.62 105 PRO B C 1
ATOM 5211 O O . PRO B 1 105 ? -16.414 -13.784 12.112 1 97.62 105 PRO B O 1
ATOM 5214 N N . GLY B 1 106 ? -17.389 -13.329 14.062 1 98.41 106 GLY B N 1
ATOM 5215 C CA . GLY B 1 106 ? -17.844 -14.701 14.226 1 98.41 106 GLY B CA 1
ATOM 5216 C C . GLY B 1 106 ? -18.855 -15.124 13.177 1 98.41 106 GLY B C 1
ATOM 5217 O O . GLY B 1 106 ? -18.785 -16.238 12.654 1 98.41 106 GLY B O 1
ATOM 5218 N N . GLU B 1 107 ? -19.823 -14.236 12.834 1 98.54 107 GLU B N 1
ATOM 5219 C CA . GLU B 1 107 ? -20.827 -14.517 11.812 1 98.54 107 GLU B CA 1
ATOM 5220 C C . GLU B 1 107 ? -20.189 -14.642 10.431 1 98.54 107 GLU B C 1
ATOM 5222 O O . GLU B 1 107 ? -20.487 -15.578 9.686 1 98.54 107 GLU B O 1
ATOM 5227 N N . ARG B 1 108 ? -19.317 -13.763 10.111 1 98.59 108 ARG B N 1
ATOM 5228 C CA . ARG B 1 108 ? -18.644 -13.822 8.818 1 98.59 108 ARG B CA 1
ATOM 5229 C C . ARG B 1 108 ? -17.783 -15.076 8.705 1 98.59 108 ARG B C 1
ATOM 5231 O O . ARG B 1 108 ? -17.8 -15.756 7.677 1 98.59 108 ARG B O 1
ATOM 5238 N N . SER B 1 109 ? -17.06 -15.354 9.825 1 98.73 109 SER B N 1
ATOM 5239 C CA . SER B 1 109 ? -16.236 -16.556 9.897 1 98.73 109 SER B CA 1
ATOM 5240 C C . SER B 1 109 ? -17.057 -17.806 9.598 1 98.73 109 SER B C 1
ATOM 5242 O O . SER B 1 109 ? -16.629 -18.667 8.826 1 98.73 109 SER B O 1
ATOM 5244 N N . SER B 1 110 ? -18.208 -17.903 10.17 1 98.78 110 SER B N 1
ATOM 5245 C CA . SER B 1 110 ? -19.066 -19.073 10.009 1 98.78 110 SER B CA 1
ATOM 5246 C C . SER B 1 110 ? -19.498 -19.247 8.557 1 98.78 110 SER B C 1
ATOM 5248 O O . SER B 1 110 ? -19.495 -20.362 8.032 1 98.78 110 SER B O 1
ATOM 5250 N N . VAL B 1 111 ? -19.869 -18.19 7.913 1 98.82 111 VAL B N 1
ATOM 5251 C CA . VAL B 1 111 ? -20.311 -18.225 6.523 1 98.82 111 VAL B CA 1
ATOM 5252 C C . VAL B 1 111 ? -19.154 -18.652 5.623 1 98.82 111 VAL B C 1
ATOM 5254 O O . VAL B 1 111 ? -19.326 -19.49 4.735 1 98.82 111 VAL B O 1
ATOM 5257 N N . ILE B 1 112 ? -17.965 -18.171 5.859 1 98.86 112 ILE B N 1
ATOM 5258 C CA . ILE B 1 112 ? -16.795 -18.471 5.041 1 98.86 112 ILE B CA 1
ATOM 5259 C C . ILE B 1 112 ? -16.377 -19.925 5.253 1 98.86 112 ILE B C 1
ATOM 5261 O O . ILE B 1 112 ? -15.999 -20.614 4.302 1 98.86 112 ILE B O 1
ATOM 5265 N N . ARG B 1 113 ? -16.466 -20.396 6.49 1 98.77 113 ARG B N 1
ATOM 5266 C CA . ARG B 1 113 ? -16.187 -21.798 6.783 1 98.77 113 ARG B CA 1
ATOM 5267 C C . ARG B 1 113 ? -17.167 -22.715 6.058 1 98.77 113 ARG B C 1
ATOM 5269 O O . ARG B 1 113 ? -16.776 -23.761 5.535 1 98.77 113 ARG B O 1
ATOM 5276 N N . LYS B 1 114 ? -18.374 -22.33 6.046 1 98.88 114 LYS B N 1
ATOM 5277 C CA . LYS B 1 114 ? -19.372 -23.109 5.319 1 98.88 114 LYS B CA 1
ATOM 5278 C C . LYS B 1 114 ? -19.07 -23.132 3.824 1 98.88 114 LYS B C 1
ATOM 5280 O O . LYS B 1 114 ? -19.254 -24.157 3.164 1 98.88 114 LYS B O 1
ATOM 5285 N N . TRP B 1 115 ? -18.663 -22.002 3.284 1 98.9 115 TRP B N 1
ATOM 5286 C CA . TRP B 1 115 ? -18.243 -21.946 1.887 1 98.9 115 TRP B CA 1
ATOM 5287 C C . TRP B 1 115 ? -17.111 -22.932 1.62 1 98.9 115 TRP B C 1
ATOM 5289 O O . TRP B 1 115 ? -17.151 -23.683 0.642 1 98.9 115 TRP B O 1
ATOM 5299 N N . ALA B 1 116 ? -16.122 -22.991 2.534 1 98.86 116 ALA B N 1
ATOM 5300 C CA . ALA B 1 116 ? -15.039 -23.966 2.434 1 98.86 116 ALA B CA 1
ATOM 5301 C C . ALA B 1 116 ? -15.583 -25.392 2.429 1 98.86 116 ALA B C 1
ATOM 5303 O O . ALA B 1 116 ? -15.18 -26.213 1.602 1 98.86 116 ALA B O 1
ATOM 5304 N N . ASP B 1 117 ? -16.495 -25.667 3.267 1 98.77 117 ASP B N 1
ATOM 5305 C CA . ASP B 1 117 ? -17.086 -26.997 3.381 1 98.77 117 ASP B CA 1
ATOM 5306 C C . ASP B 1 117 ? -17.833 -27.378 2.105 1 98.77 117 ASP B C 1
ATOM 5308 O O . ASP B 1 117 ? -17.745 -28.518 1.644 1 98.77 117 ASP B O 1
ATOM 5312 N N . THR B 1 118 ? -18.559 -26.449 1.565 1 98.61 118 THR B N 1
ATOM 5313 C CA . THR B 1 118 ? -19.318 -26.736 0.352 1 98.61 118 THR B CA 1
ATOM 5314 C C . THR B 1 118 ? -18.38 -27.031 -0.815 1 98.61 118 THR B C 1
ATOM 5316 O O . THR B 1 118 ? -18.661 -27.905 -1.638 1 98.61 118 THR B O 1
ATOM 5319 N N . ILE B 1 119 ? -17.29 -26.318 -0.888 1 98.7 119 ILE B N 1
ATOM 5320 C CA . ILE B 1 119 ? -16.298 -26.577 -1.926 1 98.7 119 ILE B CA 1
ATOM 5321 C C . ILE B 1 119 ? -15.674 -27.954 -1.711 1 98.7 119 ILE B C 1
ATOM 5323 O O . ILE B 1 119 ? -15.53 -28.732 -2.657 1 98.7 119 ILE B O 1
ATOM 5327 N N . ARG B 1 120 ? -15.358 -28.236 -0.435 1 98.15 120 ARG B N 1
ATOM 5328 C CA . ARG B 1 120 ? -14.784 -29.533 -0.092 1 98.15 120 ARG B CA 1
ATOM 5329 C C . ARG B 1 120 ? -15.724 -30.669 -0.482 1 98.15 120 ARG B C 1
ATOM 5331 O O . ARG B 1 120 ? -15.281 -31.7 -0.992 1 98.15 120 ARG B O 1
ATOM 5338 N N . GLN B 1 121 ? -17 -30.487 -0.335 1 97.9 121 GLN B N 1
ATOM 5339 C CA . GLN B 1 121 ? -18.007 -31.494 -0.649 1 97.9 121 GLN B CA 1
ATOM 5340 C C . GLN B 1 121 ? -18.124 -31.705 -2.156 1 97.9 121 GLN B C 1
ATOM 5342 O O . GLN B 1 121 ? -18.661 -32.718 -2.607 1 97.9 121 GLN B O 1
ATOM 5347 N N . ASN B 1 122 ? -17.642 -30.778 -2.875 1 97.5 122 ASN B N 1
ATOM 5348 C CA . ASN B 1 122 ? -17.738 -30.858 -4.329 1 97.5 122 ASN B CA 1
ATOM 5349 C C . ASN B 1 122 ? -16.36 -30.94 -4.978 1 97.5 122 ASN B C 1
ATOM 5351 O O . ASN B 1 122 ? -16.173 -30.486 -6.109 1 97.5 122 ASN B O 1
ATOM 5355 N N . VAL B 1 123 ? -15.371 -31.404 -4.305 1 96.26 123 VAL B N 1
ATOM 5356 C CA . VAL B 1 123 ? -13.973 -31.393 -4.722 1 96.26 123 VAL B CA 1
ATOM 5357 C C . VAL B 1 123 ? -13.822 -32.137 -6.046 1 96.26 123 VAL B C 1
ATOM 5359 O O . VAL B 1 123 ? -13.108 -31.684 -6.943 1 96.26 123 VAL B O 1
ATOM 5362 N N . ASP B 1 124 ? -14.473 -33.28 -6.247 1 93.52 124 ASP B N 1
ATOM 5363 C CA . ASP B 1 124 ? -14.328 -34.086 -7.455 1 93.52 124 ASP B CA 1
ATOM 5364 C C . ASP B 1 124 ? -14.903 -33.362 -8.671 1 93.52 124 ASP B C 1
ATOM 5366 O O . ASP B 1 124 ? -14.26 -33.291 -9.72 1 93.52 124 ASP B O 1
ATOM 5370 N N . SER B 1 125 ? -16.116 -32.791 -8.495 1 95.48 125 SER B N 1
ATOM 5371 C CA . SER B 1 125 ? -16.745 -32.049 -9.583 1 95.48 125 SER B CA 1
ATOM 5372 C C . SER B 1 125 ? -15.908 -30.839 -9.983 1 95.48 125 SER B C 1
ATOM 5374 O O . SER B 1 125 ? -15.73 -30.565 -11.171 1 95.48 125 SER B O 1
ATOM 5376 N N . LEU B 1 126 ? -15.412 -30.169 -9.007 1 96.83 126 LEU B N 1
ATOM 5377 C CA . LEU B 1 126 ? -14.604 -28.985 -9.276 1 96.83 126 LEU B CA 1
ATOM 5378 C C . LEU B 1 126 ? -13.273 -29.369 -9.914 1 96.83 126 LEU B C 1
ATOM 5380 O O . LEU B 1 126 ? -12.763 -28.65 -10.777 1 96.83 126 LEU B O 1
ATOM 5384 N N . THR B 1 127 ? -12.675 -30.462 -9.487 1 94.57 127 THR B N 1
ATOM 5385 C CA . THR B 1 127 ? -11.449 -30.967 -10.094 1 94.57 127 THR B CA 1
ATOM 5386 C C . THR B 1 127 ? -11.659 -31.258 -11.577 1 94.57 127 THR B C 1
ATOM 5388 O O . THR B 1 127 ? -10.864 -30.833 -12.417 1 94.57 127 THR B O 1
ATOM 5391 N N . ASP B 1 128 ? -12.766 -31.954 -11.877 1 93.14 128 ASP B N 1
ATOM 5392 C CA . ASP B 1 128 ? -13.095 -32.274 -13.263 1 93.14 128 ASP B CA 1
ATOM 5393 C C . ASP B 1 128 ? -13.267 -31.005 -14.094 1 93.14 128 ASP B C 1
ATOM 5395 O O . ASP B 1 128 ? -12.838 -30.95 -15.249 1 93.14 128 ASP B O 1
ATOM 5399 N N . LEU B 1 129 ? -13.889 -30.08 -13.495 1 95.66 129 LEU B N 1
ATOM 5400 C CA . LEU B 1 129 ? -14.124 -28.815 -14.183 1 95.66 129 LEU B CA 1
ATOM 5401 C C . LEU B 1 129 ? -12.808 -28.108 -14.485 1 95.66 129 LEU B C 1
ATOM 5403 O O . LEU B 1 129 ? -12.587 -27.651 -15.61 1 95.66 129 LEU B O 1
ATOM 5407 N N . ILE B 1 130 ? -11.905 -28.015 -13.516 1 95.84 130 ILE B N 1
ATOM 5408 C CA . ILE B 1 130 ? -10.624 -27.339 -13.694 1 95.84 130 ILE B CA 1
ATOM 5409 C C . ILE B 1 130 ? -9.808 -28.056 -14.767 1 95.84 130 ILE B C 1
ATOM 5411 O O . ILE B 1 130 ? -9.198 -27.412 -15.624 1 95.84 130 ILE B O 1
ATOM 5415 N N . VAL B 1 131 ? -9.817 -29.363 -14.778 1 92.8 131 VAL B N 1
ATOM 5416 C CA . VAL B 1 131 ? -9.079 -30.136 -15.772 1 92.8 131 VAL B CA 1
ATOM 5417 C C . VAL B 1 131 ? -9.63 -29.845 -17.166 1 92.8 131 VAL B C 1
ATOM 5419 O O . VAL B 1 131 ? -8.869 -29.725 -18.129 1 92.8 131 VAL B O 1
ATOM 5422 N N . ALA B 1 132 ? -10.922 -29.701 -17.226 1 92.92 132 ALA B N 1
ATOM 5423 C CA . ALA B 1 132 ? -11.574 -29.497 -18.517 1 92.92 132 ALA B CA 1
ATOM 5424 C C . ALA B 1 132 ? -11.248 -28.118 -19.085 1 92.92 132 ALA B C 1
ATOM 5426 O O . ALA B 1 132 ? -10.967 -27.981 -20.278 1 92.92 132 ALA B O 1
ATOM 5427 N N . GLU B 1 133 ? -11.284 -27.105 -18.29 1 93.2 133 GLU B N 1
ATOM 5428 C CA . GLU B 1 133 ? -11.18 -25.77 -18.872 1 93.2 133 GLU B CA 1
ATOM 5429 C C . GLU B 1 133 ? -9.753 -25.237 -18.779 1 93.2 133 GLU B C 1
ATOM 5431 O O . GLU B 1 133 ? -9.441 -24.183 -19.336 1 93.2 133 GLU B O 1
ATOM 5436 N N . ASN B 1 134 ? -8.937 -25.904 -18.085 1 89.79 134 ASN B N 1
ATOM 5437 C CA . ASN B 1 134 ? -7.586 -25.424 -17.817 1 89.79 134 ASN B CA 1
ATOM 5438 C C . ASN B 1 134 ? -6.532 -26.417 -18.3 1 89.79 134 ASN B C 1
ATOM 5440 O O . ASN B 1 134 ? -6.838 -27.325 -19.075 1 89.79 134 ASN B O 1
ATOM 5444 N N . VAL B 1 135 ? -5.268 -26.197 -17.912 1 77.24 135 VAL B N 1
ATOM 5445 C CA . VAL B 1 135 ? -4.114 -26.928 -18.425 1 77.24 135 VAL B CA 1
ATOM 5446 C C . VAL B 1 135 ? -3.715 -28.022 -17.437 1 77.24 135 VAL B C 1
ATOM 5448 O O . VAL B 1 135 ? -2.789 -28.794 -17.697 1 77.24 135 VAL B O 1
ATOM 5451 N N . ARG B 1 136 ? -4.486 -28.22 -16.483 1 74.73 136 ARG B N 1
ATOM 5452 C CA . ARG B 1 136 ? -4.086 -29.048 -15.349 1 74.73 136 ARG B CA 1
ATOM 5453 C C . ARG B 1 136 ? -4.39 -30.519 -15.611 1 74.73 136 ARG B C 1
ATOM 5455 O O . ARG B 1 136 ? -5.122 -30.85 -16.545 1 74.73 136 ARG B O 1
ATOM 5462 N N . TYR B 1 137 ? -3.59 -31.438 -14.954 1 73.42 137 TYR B N 1
ATOM 5463 C CA . TYR B 1 137 ? -3.794 -32.879 -15.056 1 73.42 137 TYR B CA 1
ATOM 5464 C C . TYR B 1 137 ? -4.156 -33.476 -13.701 1 73.42 137 TYR B C 1
ATOM 5466 O O . TYR B 1 137 ? -3.923 -32.857 -12.661 1 73.42 137 TYR B O 1
ATOM 5474 N N . SER B 1 138 ? -4.844 -34.474 -13.648 1 52.56 138 SER B N 1
ATOM 5475 C CA . SER B 1 138 ? -5.454 -35.072 -12.464 1 52.56 138 SER B CA 1
ATOM 5476 C C . SER B 1 138 ? -4.421 -35.82 -11.628 1 52.56 138 SER B C 1
ATOM 5478 O O . SER B 1 138 ? -4.589 -35.974 -10.417 1 52.56 138 SER B O 1
ATOM 5480 N N . VAL B 1 139 ? -3.277 -36.47 -12.11 1 47.98 139 VAL B N 1
ATOM 5481 C CA . VAL B 1 139 ? -2.454 -37.396 -11.338 1 47.98 139 VAL B CA 1
ATOM 5482 C C . VAL B 1 139 ? -1.078 -36.782 -11.091 1 47.98 139 VAL B C 1
ATOM 5484 O O . VAL B 1 139 ? -0.593 -35.985 -11.898 1 47.98 139 VAL B O 1
ATOM 5487 N N . MET B 1 140 ? -0.48 -36.756 -9.832 1 45.85 140 MET B N 1
ATOM 5488 C CA . MET B 1 140 ? 0.872 -36.307 -9.513 1 45.85 140 MET B CA 1
ATOM 5489 C C . MET B 1 140 ? 1.912 -37.273 -10.07 1 45.85 140 MET B C 1
ATOM 5491 O O . MET B 1 140 ? 1.912 -38.457 -9.729 1 45.85 140 MET B O 1
ATOM 5495 N N . SER B 1 141 ? 2.347 -37.436 -11.154 1 38.84 141 SER B N 1
ATOM 5496 C CA . SER B 1 141 ? 3.351 -38.419 -11.55 1 38.84 141 SER B CA 1
ATOM 5497 C C . SER B 1 141 ? 4.714 -38.088 -10.953 1 38.84 141 SER B C 1
ATOM 5499 O O . SER B 1 141 ? 5.722 -38.697 -11.317 1 38.84 141 SER B O 1
ATOM 5501 N N . VAL B 1 142 ? 5.108 -37.111 -10.104 1 36.23 142 VAL B N 1
ATOM 5502 C CA . VAL B 1 142 ? 6.559 -36.967 -10.153 1 36.23 142 VAL B CA 1
ATOM 5503 C C . VAL B 1 142 ? 7.221 -38.179 -9.502 1 36.23 142 VAL B C 1
ATOM 5505 O O . VAL B 1 142 ? 8.202 -38.714 -10.024 1 36.23 142 VAL B O 1
ATOM 5508 N N . TYR B 1 143 ? 7.143 -38.383 -8.129 1 34.38 143 TYR B N 1
ATOM 5509 C CA . TYR B 1 143 ? 8.219 -38.966 -7.336 1 34.38 143 TYR B CA 1
ATOM 5510 C C . TYR B 1 143 ? 8.269 -40.479 -7.513 1 34.38 143 TYR B C 1
ATOM 5512 O O . TYR B 1 143 ? 8.979 -41.173 -6.781 1 34.38 143 TYR B O 1
ATOM 5520 N N . THR B 1 144 ? 7.399 -41.197 -8.056 1 32.82 144 THR B N 1
ATOM 5521 C CA . THR B 1 144 ? 7.666 -42.625 -7.919 1 32.82 144 THR B CA 1
ATOM 5522 C C . THR B 1 144 ? 8.975 -42.998 -8.608 1 32.82 144 THR B C 1
ATOM 5524 O O . THR B 1 144 ? 9.28 -44.182 -8.774 1 32.82 144 THR B O 1
ATOM 5527 N N . PHE B 1 145 ? 9.702 -42.084 -9.221 1 31.35 145 PHE B N 1
ATOM 5528 C CA . PHE B 1 145 ? 10.707 -42.716 -10.068 1 31.35 145 PHE B CA 1
ATOM 5529 C C . PHE B 1 145 ? 11.778 -43.395 -9.223 1 31.35 145 PHE B C 1
ATOM 5531 O O . PHE B 1 145 ? 12.4 -44.364 -9.662 1 31.35 145 PHE B O 1
ATOM 5538 N N . LEU B 1 146 ? 12.339 -42.814 -8.03 1 31.84 146 LEU B N 1
ATOM 5539 C CA . LEU B 1 146 ? 13.669 -43.312 -7.7 1 31.84 146 LEU B CA 1
ATOM 5540 C C . LEU B 1 146 ? 13.583 -44.637 -6.95 1 31.84 146 LEU B C 1
ATOM 5542 O O . LEU B 1 146 ? 14.553 -45.061 -6.317 1 31.84 146 LEU B O 1
ATOM 5546 N N . ASP B 1 147 ? 12.554 -45.405 -6.678 1 27.88 147 ASP B N 1
ATOM 5547 C CA . ASP B 1 147 ? 12.652 -46.574 -5.81 1 27.88 147 ASP B CA 1
ATOM 5548 C C . ASP B 1 147 ? 13.425 -47.701 -6.491 1 27.88 147 ASP B C 1
ATOM 5550 O O . ASP B 1 147 ? 13.327 -48.861 -6.086 1 27.88 147 ASP B O 1
ATOM 5554 N N . THR B 1 148 ? 13.979 -47.884 -7.527 1 27.46 148 THR B N 1
ATOM 5555 C CA . THR B 1 148 ? 14.009 -49.293 -7.902 1 27.46 148 THR B CA 1
ATOM 5556 C C . THR B 1 148 ? 14.982 -50.068 -7.017 1 27.46 148 THR B C 1
ATOM 5558 O O . THR B 1 148 ? 15.001 -51.3 -7.038 1 27.46 148 THR B O 1
ATOM 5561 N N . ASN B 1 149 ? 16.333 -49.908 -6.645 1 25.03 149 ASN B N 1
ATOM 5562 C CA . ASN B 1 149 ? 17.179 -51.079 -6.444 1 25.03 149 ASN B CA 1
ATOM 5563 C C . ASN B 1 149 ? 16.891 -51.756 -5.107 1 25.03 149 ASN B C 1
ATOM 5565 O O . ASN B 1 149 ? 16.698 -52.972 -5.05 1 25.03 149 ASN B O 1
ATOM 5569 N N . THR B 1 150 ? 17.89 -51.86 -3.95 1 25.36 150 THR B N 1
ATOM 5570 C CA . THR B 1 150 ? 18.296 -52.91 -3.023 1 25.36 150 THR B CA 1
ATOM 5571 C C . THR B 1 150 ? 17.186 -53.204 -2.018 1 25.36 150 THR B C 1
ATOM 5573 O O . THR B 1 150 ? 16.316 -52.362 -1.782 1 25.36 150 THR B O 1
ATOM 5576 N N . GLU B 1 151 ? 17.273 -54.439 -0.914 1 25.37 151 GLU B N 1
ATOM 5577 C CA . GLU B 1 151 ? 16.682 -55.46 -0.054 1 25.37 151 GLU B CA 1
ATOM 5578 C C . GLU B 1 151 ? 15.958 -54.831 1.132 1 25.37 151 GLU B C 1
ATOM 5580 O O . GLU B 1 151 ? 14.865 -55.265 1.5 1 25.37 151 GLU B O 1
ATOM 5585 N N . ASN B 1 152 ? 16.735 -54.481 2.353 1 24.58 152 ASN B N 1
ATOM 5586 C CA . ASN B 1 152 ? 16.344 -54.659 3.747 1 24.58 152 ASN B CA 1
ATOM 5587 C C . ASN B 1 152 ? 15.02 -53.963 4.052 1 24.58 152 ASN B C 1
ATOM 5589 O O . ASN B 1 152 ? 14.672 -52.973 3.405 1 24.58 152 ASN B O 1
ATOM 5593 N N . LEU B 1 153 ? 14.105 -54.498 5.104 1 24.38 153 LEU B N 1
ATOM 5594 C CA . LEU B 1 153 ? 12.79 -54.687 5.707 1 24.38 153 LEU B CA 1
ATOM 5595 C C . LEU B 1 153 ? 12.192 -53.352 6.137 1 24.38 153 LEU B C 1
ATOM 5597 O O . LEU B 1 153 ? 10.993 -53.119 5.963 1 24.38 153 LEU B O 1
ATOM 5601 N N . PHE B 1 154 ? 12.876 -52.815 7.238 1 23.61 154 PHE B N 1
ATOM 5602 C CA . PHE B 1 154 ? 12.251 -52.01 8.281 1 23.61 154 PHE B CA 1
ATOM 5603 C C . PHE B 1 154 ? 11.645 -50.741 7.696 1 23.61 154 PHE B C 1
ATOM 5605 O O . PHE B 1 154 ? 11.172 -49.874 8.434 1 23.61 154 PHE B O 1
ATOM 5612 N N . PHE B 1 155 ? 12.211 -50.373 6.633 1 24.12 155 PHE B N 1
ATOM 5613 C CA . PHE B 1 155 ? 11.874 -49.164 5.89 1 24.12 155 PHE B CA 1
ATOM 5614 C C . PHE B 1 155 ? 10.43 -49.211 5.404 1 24.12 155 PHE B C 1
ATOM 5616 O O . PHE B 1 155 ? 10.098 -48.625 4.372 1 24.12 155 PHE B O 1
ATOM 5623 N N . ASP B 1 156 ? 9.575 -50.185 5.812 1 24.77 156 ASP B N 1
ATOM 5624 C CA . ASP B 1 156 ? 8.154 -50.508 5.736 1 24.77 156 ASP B CA 1
ATOM 5625 C C . ASP B 1 156 ? 7.295 -49.28 6.028 1 24.77 156 ASP B C 1
ATOM 5627 O O . ASP B 1 156 ? 6.296 -49.038 5.347 1 24.77 156 ASP B O 1
ATOM 5631 N N . SER B 1 157 ? 7.33 -48.989 7.403 1 24.59 157 SER B N 1
ATOM 5632 C CA . SER B 1 157 ? 6.314 -48.142 8.019 1 24.59 157 SER B CA 1
ATOM 5633 C C . SER B 1 157 ? 6.29 -46.756 7.384 1 24.59 157 SER B C 1
ATOM 5635 O O . SER B 1 157 ? 5.253 -46.09 7.374 1 24.59 157 SER B O 1
ATOM 5637 N N . MET B 1 158 ? 7.503 -46.207 7.398 1 24.98 158 MET B N 1
ATOM 5638 C CA . MET B 1 158 ? 7.525 -44.81 6.975 1 24.98 158 MET B CA 1
ATOM 5639 C C . MET B 1 158 ? 7.122 -44.678 5.51 1 24.98 158 MET B C 1
ATOM 5641 O O . MET B 1 158 ? 6.891 -43.57 5.023 1 24.98 158 MET B O 1
ATOM 5645 N N . ILE B 1 159 ? 7.451 -45.652 4.648 1 27 159 ILE B N 1
ATOM 5646 C CA . ILE B 1 159 ? 6.995 -45.798 3.27 1 27 159 ILE B CA 1
ATOM 5647 C C . ILE B 1 159 ? 5.469 -45.834 3.232 1 27 159 ILE B C 1
ATOM 5649 O O . ILE B 1 159 ? 4.859 -45.479 2.221 1 27 159 ILE B O 1
ATOM 5653 N N . THR B 1 160 ? 4.81 -46.642 4.163 1 26.14 160 THR B N 1
ATOM 5654 C CA . THR B 1 160 ? 3.358 -46.746 4.26 1 26.14 160 THR B CA 1
ATOM 5655 C C . THR B 1 160 ? 2.721 -45.362 4.35 1 26.14 160 THR B C 1
ATOM 5657 O O . THR B 1 160 ? 1.656 -45.125 3.777 1 26.14 160 THR B O 1
ATOM 5660 N N . ILE B 1 161 ? 3.18 -44.532 5.361 1 26.27 161 ILE B N 1
ATOM 5661 C CA . ILE B 1 161 ? 2.614 -43.187 5.367 1 26.27 161 ILE B CA 1
ATOM 5662 C C . ILE B 1 161 ? 2.95 -42.48 4.056 1 26.27 161 ILE B C 1
ATOM 5664 O O . ILE B 1 161 ? 2.236 -41.566 3.636 1 26.27 161 ILE B O 1
ATOM 5668 N N . TYR B 1 162 ? 4.123 -42.615 3.454 1 26.54 162 TYR B N 1
ATOM 5669 C CA . TYR B 1 162 ? 4.404 -42.318 2.054 1 26.54 162 TYR B CA 1
ATOM 5670 C C . TYR B 1 162 ? 3.511 -43.14 1.133 1 26.54 162 TYR B C 1
ATOM 5672 O O . TYR B 1 162 ? 3.05 -42.645 0.101 1 26.54 162 TYR B O 1
ATOM 5680 N N . TYR B 1 163 ? 3.568 -44.538 1.099 1 25.88 163 TYR B N 1
ATOM 5681 C CA . TYR B 1 163 ? 2.778 -45.459 0.288 1 25.88 163 TYR B CA 1
ATOM 5682 C C . TYR B 1 163 ? 1.287 -45.247 0.52 1 25.88 163 TYR B C 1
ATOM 5684 O O . TYR B 1 163 ? 0.479 -45.415 -0.397 1 25.88 163 TYR B O 1
ATOM 5692 N N . HIS B 1 164 ? 0.789 -45.607 1.7 1 26.13 164 HIS B N 1
ATOM 5693 C CA . HIS B 1 164 ? -0.656 -45.46 1.84 1 26.13 164 HIS B CA 1
ATOM 5694 C C . HIS B 1 164 ? -1.095 -44.03 1.547 1 26.13 164 HIS B C 1
ATOM 5696 O O . HIS B 1 164 ? -2.257 -43.677 1.761 1 26.13 164 HIS B O 1
ATOM 5702 N N . VAL B 1 165 ? -0.262 -43.06 1.723 1 28.47 165 VAL B N 1
ATOM 5703 C CA . VAL B 1 165 ? -0.415 -42.062 0.669 1 28.47 165 VAL B CA 1
ATOM 5704 C C . VAL B 1 165 ? -0.119 -42.695 -0.689 1 28.47 165 VAL B C 1
ATOM 5706 O O . VAL B 1 165 ? 1.028 -42.698 -1.142 1 28.47 165 VAL B O 1
ATOM 5709 N N . SER B 1 166 ? -0.03 -44.048 -0.987 1 28.16 166 SER B N 1
ATOM 5710 C CA . SER B 1 166 ? -0.133 -44.894 -2.171 1 28.16 166 SER B CA 1
ATOM 5711 C C . SER B 1 166 ? -0.673 -44.112 -3.364 1 28.16 166 SER B C 1
ATOM 5713 O O . SER B 1 166 ? -0.052 -44.085 -4.428 1 28.16 166 SER B O 1
ATOM 5715 N N . TRP B 1 167 ? -2.016 -44.689 -3.618 1 27.23 167 TRP B N 1
ATOM 5716 C CA . TRP B 1 167 ? -2.786 -44.34 -4.808 1 27.23 167 TRP B CA 1
ATOM 5717 C C . TRP B 1 167 ? -2.754 -42.835 -5.055 1 27.23 167 TRP B C 1
ATOM 5719 O O . TRP B 1 167 ? -2.567 -42.39 -6.19 1 27.23 167 TRP B O 1
ATOM 5729 N N . LYS B 1 168 ? -3.58 -42.161 -4.071 1 30.03 168 LYS B N 1
ATOM 5730 C CA . LYS B 1 168 ? -4.273 -41.018 -4.659 1 30.03 168 LYS B CA 1
ATOM 5731 C C . LYS B 1 168 ? -3.3 -39.884 -4.966 1 30.03 168 LYS B C 1
ATOM 5733 O O . LYS B 1 168 ? -2.703 -39.307 -4.054 1 30.03 168 LYS B O 1
ATOM 5738 N N . SER B 1 169 ? -2.415 -39.924 -5.888 1 35.11 169 SER B N 1
ATOM 5739 C CA . SER B 1 169 ? -1.921 -39.019 -6.921 1 35.11 169 SER B CA 1
ATOM 5740 C C . SER B 1 169 ? -2.589 -37.652 -6.824 1 35.11 169 SER B C 1
ATOM 5742 O O . SER B 1 169 ? -3.382 -37.28 -7.692 1 35.11 169 SER B O 1
ATOM 5744 N N . SER B 1 170 ? -3.157 -37.447 -5.848 1 41.09 170 SER B N 1
ATOM 5745 C CA . SER B 1 170 ? -4.041 -36.287 -5.824 1 41.09 170 SER B CA 1
ATOM 5746 C C . SER B 1 170 ? -3.349 -35.053 -6.393 1 41.09 170 SER B C 1
ATOM 5748 O O . SER B 1 170 ? -2.241 -34.708 -5.976 1 41.09 170 SER B O 1
ATOM 5750 N N . PHE B 1 171 ? -3.872 -34.561 -7.695 1 62.51 171 PHE B N 1
ATOM 5751 C CA . PHE B 1 171 ? -4.09 -33.87 -8.96 1 62.51 171 PHE B CA 1
ATOM 5752 C C . PHE B 1 171 ? -3.856 -32.372 -8.806 1 62.51 171 PHE B C 1
ATOM 5754 O O . PHE B 1 171 ? -4.103 -31.807 -7.739 1 62.51 171 PHE B O 1
ATOM 5761 N N . ASP B 1 172 ? -2.856 -32.126 -9.557 1 83.24 172 ASP B N 1
ATOM 5762 C CA . ASP B 1 172 ? -2.588 -30.694 -9.642 1 83.24 172 ASP B CA 1
ATOM 5763 C C . ASP B 1 172 ? -3.873 -29.885 -9.486 1 83.24 172 ASP B C 1
ATOM 5765 O O . ASP B 1 172 ? -3.941 -28.97 -8.662 1 83.24 172 ASP B O 1
ATOM 5769 N N . ALA B 1 173 ? -4.886 -30.412 -10.122 1 91.17 173 ALA B N 1
ATOM 5770 C CA . ALA B 1 173 ? -6.16 -29.699 -10.068 1 91.17 173 ALA B CA 1
ATOM 5771 C C . ALA B 1 173 ? -6.847 -29.905 -8.721 1 91.17 173 ALA B C 1
ATOM 5773 O O . ALA B 1 173 ? -7.428 -28.971 -8.164 1 91.17 173 ALA B O 1
ATOM 5774 N N . ARG B 1 174 ? -6.862 -31.16 -8.201 1 91.91 174 ARG B N 1
ATOM 5775 C CA . ARG B 1 174 ? -7.468 -31.446 -6.905 1 91.91 174 ARG B CA 1
ATOM 5776 C C . ARG B 1 174 ? -6.778 -30.665 -5.793 1 91.91 174 ARG B C 1
ATOM 5778 O O . ARG B 1 174 ? -7.438 -30.146 -4.89 1 91.91 174 ARG B O 1
ATOM 5785 N N . ASN B 1 175 ? -5.449 -30.642 -5.89 1 92.02 175 ASN B N 1
ATOM 5786 C CA . ASN B 1 175 ? -4.685 -29.88 -4.909 1 92.02 175 ASN B CA 1
ATOM 5787 C C . ASN B 1 175 ? -5.057 -28.4 -4.936 1 92.02 175 ASN B C 1
ATOM 5789 O O . ASN B 1 175 ? -5.042 -27.733 -3.9 1 92.02 175 ASN B O 1
ATOM 5793 N N . GLU B 1 176 ? -5.358 -27.923 -6.089 1 94.64 176 GLU B N 1
ATOM 5794 C CA . GLU B 1 176 ? -5.794 -26.531 -6.156 1 94.64 176 GLU B CA 1
ATOM 5795 C C . GLU B 1 176 ? -7.109 -26.328 -5.408 1 94.64 176 GLU B C 1
ATOM 5797 O O . GLU B 1 176 ? -7.271 -25.344 -4.683 1 94.64 176 GLU B O 1
ATOM 5802 N N . VAL B 1 177 ? -8.063 -27.257 -5.657 1 96.8 177 VAL B N 1
ATOM 5803 C CA . VAL B 1 177 ? -9.344 -27.14 -4.969 1 96.8 177 VAL B CA 1
ATOM 5804 C C . VAL B 1 177 ? -9.122 -27.148 -3.459 1 96.8 177 VAL B C 1
ATOM 5806 O O . VAL B 1 177 ? -9.65 -26.293 -2.743 1 96.8 177 VAL B O 1
ATOM 5809 N N . LEU B 1 178 ? -8.278 -28.028 -3.047 1 95.85 178 LEU B N 1
ATOM 5810 C CA . LEU B 1 178 ? -8.032 -28.155 -1.615 1 95.85 178 LEU B CA 1
ATOM 5811 C C . LEU B 1 178 ? -7.268 -26.945 -1.086 1 95.85 178 LEU B C 1
ATOM 5813 O O . LEU B 1 178 ? -7.47 -26.53 0.058 1 95.85 178 LEU B O 1
ATOM 5817 N N . SER B 1 179 ? -6.392 -26.443 -1.889 1 95.72 179 SER B N 1
ATOM 5818 C CA . SER B 1 179 ? -5.72 -25.203 -1.517 1 95.72 179 SER B CA 1
ATOM 5819 C C . SER B 1 179 ? -6.719 -24.065 -1.337 1 95.72 179 SER B C 1
ATOM 5821 O O . SER B 1 179 ? -6.565 -23.232 -0.441 1 95.72 179 SER B O 1
ATOM 5823 N N . GLY B 1 180 ? -7.722 -24.035 -2.203 1 97.78 180 GLY B N 1
ATOM 5824 C CA . GLY B 1 180 ? -8.781 -23.05 -2.046 1 97.78 180 GLY B CA 1
ATOM 5825 C C . GLY B 1 180 ? -9.553 -23.206 -0.75 1 97.78 180 GLY B C 1
ATOM 5826 O O . GLY B 1 180 ? -9.856 -22.217 -0.079 1 97.78 180 GLY B O 1
ATOM 5827 N N . VAL B 1 181 ? -9.826 -24.452 -0.427 1 98.28 181 VAL B N 1
ATOM 5828 C CA . VAL B 1 181 ? -10.502 -24.76 0.828 1 98.28 181 VAL B CA 1
ATOM 5829 C C . VAL B 1 181 ? -9.649 -24.287 2.004 1 98.28 181 VAL B C 1
ATOM 5831 O O . VAL B 1 181 ? -10.15 -23.624 2.915 1 98.28 181 VAL B O 1
ATOM 5834 N N . SER B 1 182 ? -8.394 -24.568 1.903 1 97.7 182 SER B N 1
ATOM 5835 C CA . SER B 1 182 ? -7.471 -24.202 2.972 1 97.7 182 SER B CA 1
ATOM 5836 C C . SER B 1 182 ? -7.407 -22.689 3.153 1 97.7 182 SER B C 1
ATOM 5838 O O . SER B 1 182 ? -7.327 -22.197 4.281 1 97.7 182 SER B O 1
ATOM 5840 N N . ALA B 1 183 ? -7.439 -21.986 2.083 1 98.26 183 ALA B N 1
ATOM 5841 C CA . ALA B 1 183 ? -7.413 -20.527 2.161 1 98.26 183 ALA B CA 1
ATOM 5842 C C . ALA B 1 183 ? -8.649 -19.995 2.881 1 98.26 183 ALA B C 1
ATOM 5844 O O . ALA B 1 183 ? -8.54 -19.151 3.774 1 98.26 183 ALA B O 1
ATOM 5845 N N . LEU B 1 184 ? -9.789 -20.485 2.513 1 98.81 184 LEU B N 1
ATOM 5846 C CA . LEU B 1 184 ? -11.029 -20.033 3.135 1 98.81 184 LEU B CA 1
ATOM 5847 C C . LEU B 1 184 ? -11.05 -20.381 4.62 1 98.81 184 LEU B C 1
ATOM 5849 O O . LEU B 1 184 ? -11.496 -19.578 5.444 1 98.81 184 LEU B O 1
ATOM 5853 N N . GLU B 1 185 ? -10.536 -21.553 4.928 1 98.55 185 GLU B N 1
ATOM 5854 C CA . GLU B 1 185 ? -10.451 -21.937 6.334 1 98.55 185 GLU B CA 1
ATOM 5855 C C . GLU B 1 185 ? -9.524 -21.001 7.106 1 98.55 185 GLU B C 1
ATOM 5857 O O . GLU B 1 185 ? -9.852 -20.569 8.213 1 98.55 185 GLU B O 1
ATOM 5862 N N . TRP B 1 186 ? -8.445 -20.726 6.527 1 98.38 186 TRP B N 1
ATOM 5863 C CA . TRP B 1 186 ? -7.485 -19.813 7.14 1 98.38 186 TRP B CA 1
ATOM 5864 C C . TRP B 1 186 ? -8.121 -18.454 7.408 1 98.38 186 TRP B C 1
ATOM 5866 O O . TRP B 1 186 ? -8.047 -17.936 8.525 1 98.38 186 TRP B O 1
ATOM 5876 N N . TYR B 1 187 ? -8.778 -17.921 6.48 1 98.66 187 TYR B N 1
ATOM 5877 C CA . TYR B 1 187 ? -9.333 -16.577 6.601 1 98.66 187 TYR B CA 1
ATOM 5878 C C . TYR B 1 187 ? -10.524 -16.563 7.551 1 98.66 187 TYR B C 1
ATOM 5880 O O . TYR B 1 187 ? -10.752 -15.576 8.256 1 98.66 187 TYR B O 1
ATOM 5888 N N . ALA B 1 188 ? -11.303 -17.662 7.544 1 98.62 188 ALA B N 1
ATOM 5889 C CA . ALA B 1 188 ? -12.357 -17.779 8.548 1 98.62 188 ALA B CA 1
ATOM 5890 C C . ALA B 1 188 ? -11.782 -17.697 9.959 1 98.62 188 ALA B C 1
ATOM 5892 O O . ALA B 1 188 ? -12.358 -17.047 10.835 1 98.62 188 ALA B O 1
ATOM 5893 N N . GLU B 1 189 ? -10.657 -18.321 10.151 1 98.26 189 GLU B N 1
ATOM 5894 C CA . GLU B 1 189 ? -9.99 -18.307 11.449 1 98.26 189 GLU B CA 1
ATOM 5895 C C . GLU B 1 189 ? -9.388 -16.937 11.746 1 98.26 189 GLU B C 1
ATOM 5897 O O . GLU B 1 189 ? -9.5 -16.433 12.865 1 98.26 189 GLU B O 1
ATOM 5902 N N . GLU B 1 190 ? -8.846 -16.294 10.768 1 97.7 190 GLU B N 1
ATOM 5903 C CA . GLU B 1 190 ? -8.209 -14.992 10.94 1 97.7 190 GLU B CA 1
ATOM 5904 C C . GLU B 1 190 ? -9.247 -13.894 11.156 1 97.7 190 GLU B C 1
ATOM 5906 O O . GLU B 1 190 ? -8.961 -12.879 11.795 1 97.7 190 GLU B O 1
ATOM 5911 N N . ALA B 1 191 ? -10.445 -14.121 10.629 1 97.71 191 ALA B N 1
ATOM 5912 C CA . ALA B 1 191 ? -11.507 -13.132 10.793 1 97.71 191 ALA B CA 1
ATOM 5913 C C . ALA B 1 191 ? -11.723 -12.799 12.267 1 97.71 191 ALA B C 1
ATOM 5915 O O . ALA B 1 191 ? -12.041 -11.658 12.612 1 97.71 191 ALA B O 1
ATOM 5916 N N . LYS B 1 192 ? -11.477 -13.748 13.152 1 97.21 192 LYS B N 1
ATOM 5917 C CA . LYS B 1 192 ? -11.759 -13.612 14.579 1 97.21 192 LYS B CA 1
ATOM 5918 C C . LYS B 1 192 ? -10.585 -12.969 15.312 1 97.21 192 LYS B C 1
ATOM 5920 O O . LYS B 1 192 ? -10.654 -12.735 16.52 1 97.21 192 LYS B O 1
ATOM 5925 N N . ARG B 1 193 ? -9.555 -12.648 14.538 1 95.65 193 ARG B N 1
ATOM 5926 C CA . ARG B 1 193 ? -8.318 -12.243 15.198 1 95.65 193 ARG B CA 1
ATOM 5927 C C . ARG B 1 193 ? -7.868 -10.866 14.72 1 95.65 193 ARG B C 1
ATOM 5929 O O . ARG B 1 193 ? -6.7 -10.503 14.869 1 95.65 193 ARG B O 1
ATOM 5936 N N . VAL B 1 194 ? -8.721 -10.078 14.155 1 94.3 194 VAL B N 1
ATOM 5937 C CA . VAL B 1 194 ? -8.378 -8.718 13.754 1 94.3 194 VAL B CA 1
ATOM 5938 C C . VAL B 1 194 ? -8.414 -7.796 14.971 1 94.3 194 VAL B C 1
ATOM 5940 O O . VAL B 1 194 ? -9.302 -6.948 15.088 1 94.3 194 VAL B O 1
ATOM 5943 N N . PHE B 1 195 ? -7.423 -7.922 15.825 1 93.54 195 PHE B N 1
ATOM 5944 C CA . PHE B 1 195 ? -7.339 -7.143 17.054 1 93.54 195 PHE B CA 1
ATOM 5945 C C . PHE B 1 195 ? -6.78 -5.753 16.778 1 93.54 195 PHE B C 1
ATOM 5947 O O . PHE B 1 195 ? -5.977 -5.572 15.86 1 93.54 195 PHE B O 1
ATOM 5954 N N . GLY B 1 196 ? -7.275 -4.754 17.552 1 94.36 196 GLY B N 1
ATOM 5955 C CA . GLY B 1 196 ? -6.661 -3.437 17.601 1 94.36 196 GLY B CA 1
ATOM 5956 C C . GLY B 1 196 ? -5.648 -3.292 18.721 1 94.36 196 GLY B C 1
ATOM 5957 O O . GLY B 1 196 ? -5.241 -4.284 19.329 1 94.36 196 GLY B O 1
ATOM 5958 N N . LEU B 1 197 ? -5.062 -2.117 18.857 1 96.32 197 LEU B N 1
ATOM 5959 C CA . LEU B 1 197 ? -4.073 -1.847 19.894 1 96.32 197 LEU B CA 1
ATOM 5960 C C . LEU B 1 197 ? -4.531 -0.709 20.8 1 96.32 197 LEU B C 1
ATOM 5962 O O . LEU B 1 197 ? -5.131 0.261 20.33 1 96.32 197 LEU B O 1
ATOM 5966 N N . TYR B 1 198 ? -4.3 -0.897 22.09 1 96.8 198 TYR B N 1
ATOM 5967 C CA . TYR B 1 198 ? -4.306 0.208 23.042 1 96.8 198 TYR B CA 1
ATOM 5968 C C . TYR B 1 198 ? -2.903 0.77 23.235 1 96.8 198 TYR B C 1
ATOM 5970 O O . TYR B 1 198 ? -1.983 0.042 23.616 1 96.8 198 TYR B O 1
ATOM 5978 N N . ILE B 1 199 ? -2.755 2.046 22.877 1 96.48 199 ILE B N 1
ATOM 5979 C CA . ILE B 1 199 ? -1.434 2.665 22.873 1 96.48 199 ILE B CA 1
ATOM 5980 C C . ILE B 1 199 ? -1.341 3.69 24 1 96.48 199 ILE B C 1
ATOM 5982 O O . ILE B 1 199 ? -2.064 4.69 24 1 96.48 199 ILE B O 1
ATOM 5986 N N . PRO B 1 200 ? -0.489 3.467 24.93 1 95.24 200 PRO B N 1
ATOM 5987 C CA . PRO B 1 200 ? -0.303 4.503 25.948 1 95.24 200 PRO B CA 1
ATOM 5988 C C . PRO B 1 200 ? 0.235 5.809 25.369 1 95.24 200 PRO B C 1
ATOM 5990 O O . PRO B 1 200 ? 1.067 5.789 24.459 1 95.24 200 PRO B O 1
ATOM 5993 N N . SER B 1 201 ? -0.31 6.834 25.833 1 93.93 201 SER B N 1
ATOM 5994 C CA . SER B 1 201 ? 0.211 8.133 25.421 1 93.93 201 SER B CA 1
ATOM 5995 C C . SER B 1 201 ? 1.593 8.388 26.015 1 93.93 201 SER B C 1
ATOM 5997 O O . SER B 1 201 ? 1.833 8.1 27.189 1 93.93 201 SER B O 1
ATOM 5999 N N . LEU B 1 202 ? 2.433 8.939 25.243 1 91.86 202 LEU B N 1
ATOM 6000 C CA . LEU B 1 202 ? 3.797 9.192 25.697 1 91.86 202 LEU B CA 1
ATOM 6001 C C . LEU B 1 202 ? 3.887 10.527 26.427 1 91.86 202 LEU B C 1
ATOM 6003 O O . LEU B 1 202 ? 4.826 10.759 27.192 1 91.86 202 LEU B O 1
ATOM 6007 N N . SER B 1 203 ? 2.903 11.382 26.175 1 86.83 203 SER B N 1
ATOM 6008 C CA . SER B 1 203 ? 3.111 12.758 26.613 1 86.83 203 SER B CA 1
ATOM 6009 C C . SER B 1 203 ? 1.928 13.262 27.433 1 86.83 203 SER B C 1
ATOM 6011 O O . SER B 1 203 ? 1.931 14.402 27.901 1 86.83 203 SER B O 1
ATOM 6013 N N . SER B 1 204 ? 0.884 12.488 27.475 1 87.69 204 SER B N 1
ATOM 6014 C CA . SER B 1 204 ? -0.305 12.945 28.187 1 87.69 204 SER B CA 1
ATOM 6015 C C . SER B 1 204 ? -0.853 11.856 29.104 1 87.69 204 SER B C 1
ATOM 6017 O O . SER B 1 204 ? -0.904 10.685 28.724 1 87.69 204 SER B O 1
ATOM 6019 N N . HIS B 1 205 ? -1.316 12.344 30.26 1 88.98 205 HIS B N 1
ATOM 6020 C CA . HIS B 1 205 ? -1.884 11.396 31.212 1 88.98 205 HIS B CA 1
ATOM 6021 C C . HIS B 1 205 ? -3.382 11.217 30.984 1 88.98 205 HIS B C 1
ATOM 6023 O O . HIS B 1 205 ? -3.988 10.285 31.517 1 88.98 205 HIS B O 1
ATOM 6029 N N . SER B 1 206 ? -3.884 12.071 30.221 1 91.35 206 SER B N 1
ATOM 6030 C CA . SER B 1 206 ? -5.338 12.042 30.103 1 91.35 206 SER B CA 1
ATOM 6031 C C . SER B 1 206 ? -5.771 11.486 28.75 1 91.35 206 SER B C 1
ATOM 6033 O O . SER B 1 206 ? -6.967 11.356 28.48 1 91.35 206 SER B O 1
ATOM 6035 N N . ARG B 1 207 ? -4.839 11.156 27.951 1 93.38 207 ARG B N 1
ATOM 6036 C CA . ARG B 1 207 ? -5.196 10.703 26.611 1 93.38 207 ARG B CA 1
ATOM 6037 C C . ARG B 1 207 ? -5.255 9.18 26.545 1 93.38 207 ARG B C 1
ATOM 6039 O O . ARG B 1 207 ? -4.362 8.497 27.051 1 93.38 207 ARG B O 1
ATOM 6046 N N . ARG B 1 208 ? -6.322 8.657 26.062 1 95.3 208 ARG B N 1
ATOM 6047 C CA . ARG B 1 208 ? -6.477 7.248 25.711 1 95.3 208 ARG B CA 1
ATOM 6048 C C . ARG B 1 208 ? -6.491 7.059 24.198 1 95.3 208 ARG B C 1
ATOM 6050 O O . ARG B 1 208 ? -7.168 7.799 23.481 1 95.3 208 ARG B O 1
ATOM 6057 N N . GLN B 1 209 ? -5.679 6.181 23.745 1 96.76 209 GLN B N 1
ATOM 6058 C CA . GLN B 1 209 ? -5.458 6.069 22.307 1 96.76 209 GLN B CA 1
AT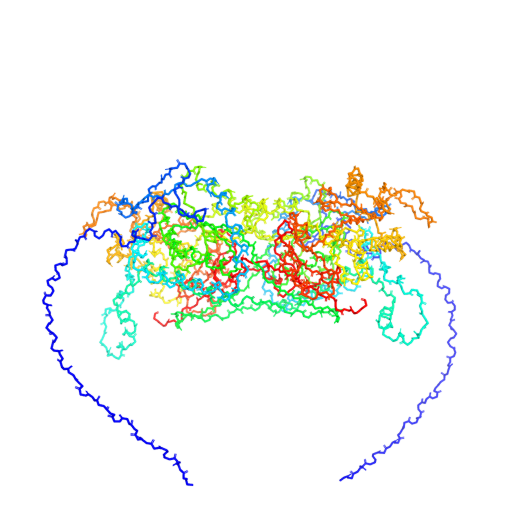OM 6059 C C . GLN B 1 209 ? -5.617 4.627 21.837 1 96.76 209 GLN B C 1
ATOM 6061 O O . GLN B 1 209 ? -5.114 3.7 22.477 1 96.76 209 GLN B O 1
ATOM 6066 N N . LEU B 1 210 ? -6.37 4.524 20.814 1 96.51 210 LEU B N 1
ATOM 6067 C CA . LEU B 1 210 ? -6.592 3.203 20.237 1 96.51 210 LEU B CA 1
ATOM 6068 C C . LEU B 1 210 ? -6.303 3.209 18.739 1 96.51 210 LEU B C 1
ATOM 6070 O O . LEU B 1 210 ? -6.421 4.247 18.084 1 96.51 210 LEU B O 1
ATOM 6074 N N . ILE B 1 211 ? -5.877 2.058 18.214 1 97.48 211 ILE B N 1
ATOM 6075 C CA . ILE B 1 211 ? -5.785 1.762 16.789 1 97.48 211 ILE B CA 1
ATOM 6076 C C . ILE B 1 211 ? -6.786 0.668 16.423 1 97.48 211 ILE B C 1
ATOM 6078 O O . ILE B 1 211 ? -6.786 -0.408 17.025 1 97.48 211 ILE B O 1
ATOM 6082 N N . ALA B 1 212 ? -7.631 0.966 15.528 1 96.71 212 ALA B N 1
ATOM 6083 C CA . ALA B 1 212 ? -8.622 0 15.062 1 96.71 212 ALA B CA 1
ATOM 6084 C C . ALA B 1 212 ? -8.481 -0.249 13.563 1 96.71 212 ALA B C 1
ATOM 6086 O O . ALA B 1 212 ? -7.855 0.54 12.852 1 96.71 212 ALA B O 1
ATOM 6087 N N . GLN B 1 213 ? -9.038 -1.415 13.139 1 95.92 213 GLN B N 1
ATOM 6088 C CA . GLN B 1 213 ? -9.08 -1.782 11.727 1 95.92 213 GLN B CA 1
ATOM 6089 C C . GLN B 1 213 ? -10.515 -1.804 11.208 1 95.92 213 GLN B C 1
ATOM 6091 O O . GLN B 1 213 ? -11.419 -2.294 11.888 1 95.92 213 GLN B O 1
ATOM 6096 N N . 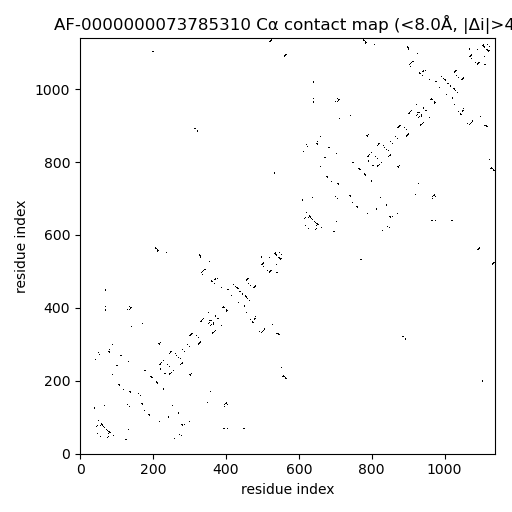GLN B 1 214 ? -10.706 -1.236 10.063 1 97.17 214 GLN B N 1
ATOM 6097 C CA . GLN B 1 214 ? -12.02 -1.242 9.429 1 97.17 214 GLN B CA 1
ATOM 6098 C C . GLN B 1 214 ? -11.924 -1.674 7.969 1 97.17 214 GLN B C 1
ATOM 6100 O O . GLN B 1 214 ? -10.966 -1.328 7.275 1 97.17 214 GLN B O 1
ATOM 6105 N N . PRO B 1 215 ? -12.95 -2.432 7.492 1 98.11 215 PRO B N 1
ATOM 6106 C CA . PRO B 1 215 ? -12.901 -2.825 6.082 1 98.11 215 PRO B CA 1
ATOM 6107 C C . PRO B 1 215 ? -12.865 -1.627 5.136 1 98.11 215 PRO B C 1
ATOM 6109 O O . PRO B 1 215 ? -13.509 -0.608 5.4 1 98.11 215 PRO B O 1
ATOM 6112 N N . ILE B 1 216 ? -12.222 -1.792 4.049 1 97.69 216 ILE B N 1
ATOM 6113 C CA . ILE B 1 216 ? -12.029 -0.7 3.102 1 97.69 216 ILE B CA 1
ATOM 6114 C C . ILE B 1 216 ? -13.331 -0.435 2.348 1 97.69 216 ILE B C 1
ATOM 6116 O O . ILE B 1 216 ? -13.528 0.653 1.801 1 97.69 216 ILE B O 1
ATOM 6120 N N . GLY B 1 217 ? -14.253 -1.52 2.197 1 97.95 217 GLY B N 1
ATOM 6121 C CA . GLY B 1 217 ? -15.512 -1.341 1.491 1 97.95 217 GLY B CA 1
ATOM 6122 C C . GLY B 1 217 ? -15.69 -2.308 0.335 1 97.95 217 GLY B C 1
ATOM 6123 O O . GLY B 1 217 ? -15.567 -3.522 0.51 1 97.95 217 GLY B O 1
ATOM 6124 N N . VAL B 1 218 ? -15.943 -1.769 -0.88 1 98.7 218 VAL B N 1
ATOM 6125 C CA . VAL B 1 218 ? -16.15 -2.567 -2.084 1 98.7 218 VAL B CA 1
ATOM 6126 C C . VAL B 1 218 ? -14.817 -2.779 -2.799 1 98.7 218 VAL B C 1
ATOM 6128 O O . VAL B 1 218 ? -14.061 -1.828 -3.011 1 98.7 218 VAL B O 1
ATOM 6131 N N . VAL B 1 219 ? -14.581 -4.049 -3.184 1 98.65 219 VAL B N 1
ATOM 6132 C CA . VAL B 1 219 ? -13.306 -4.409 -3.795 1 98.65 219 VAL B CA 1
ATOM 6133 C C . VAL B 1 219 ? -13.551 -5.068 -5.151 1 98.65 219 VAL B C 1
ATOM 6135 O O . VAL B 1 219 ? -14.502 -5.836 -5.313 1 98.65 219 VAL B O 1
ATOM 6138 N N . GLY B 1 220 ? -12.733 -4.69 -6.129 1 98.8 220 GLY B N 1
ATOM 6139 C CA . GLY B 1 220 ? -12.683 -5.41 -7.391 1 98.8 220 GLY B CA 1
ATOM 6140 C C . GLY B 1 220 ? -11.528 -6.39 -7.474 1 98.8 220 GLY B C 1
ATOM 6141 O O . GLY B 1 220 ? -10.394 -6.051 -7.13 1 98.8 220 GLY B O 1
ATOM 6142 N N . VAL B 1 221 ? -11.792 -7.617 -7.907 1 98.7 221 VAL B N 1
ATOM 6143 C CA . VAL B 1 221 ? -10.773 -8.656 -8.009 1 98.7 221 VAL B CA 1
ATOM 6144 C C . VAL B 1 221 ? -10.735 -9.205 -9.433 1 98.7 221 VAL B C 1
ATOM 6146 O O . VAL B 1 221 ? -11.754 -9.664 -9.955 1 98.7 221 VAL B O 1
ATOM 6149 N N . ILE B 1 222 ? -9.592 -9.11 -10.058 1 98.54 222 ILE B N 1
ATOM 6150 C CA . ILE B 1 222 ? -9.357 -9.65 -11.393 1 98.54 222 ILE B CA 1
ATOM 6151 C C . ILE B 1 222 ? -8.37 -10.813 -11.313 1 98.54 222 ILE B C 1
ATOM 6153 O O . ILE B 1 222 ? -7.228 -10.637 -10.883 1 98.54 222 ILE B O 1
ATOM 6157 N N . THR B 1 223 ? -8.809 -11.991 -11.711 1 97.94 223 THR B N 1
ATOM 6158 C CA . THR B 1 223 ? -8.027 -13.185 -11.411 1 97.94 223 THR B CA 1
ATOM 6159 C C . THR B 1 223 ? -7.586 -13.879 -12.697 1 97.94 223 THR B C 1
ATOM 6161 O O . THR B 1 223 ? -8.24 -13.751 -13.734 1 97.94 223 THR B O 1
ATOM 6164 N N . PRO B 1 224 ? -6.536 -14.651 -12.638 1 97.33 224 PRO B N 1
ATOM 6165 C CA . PRO B 1 224 ? -5.95 -15.312 -13.806 1 97.33 224 PRO B CA 1
ATOM 6166 C C . PRO B 1 224 ? -6.586 -16.669 -14.097 1 97.33 224 PRO B C 1
ATOM 6168 O O . PRO B 1 224 ? -7.424 -17.141 -13.324 1 97.33 224 PRO B O 1
ATOM 6171 N N . TRP B 1 225 ? -6.105 -17.293 -15.172 1 97.07 225 TRP B N 1
ATOM 6172 C CA . TRP B 1 225 ? -6.719 -18.532 -15.637 1 97.07 225 TRP B CA 1
ATOM 6173 C C . TRP B 1 225 ? -6.005 -19.747 -15.053 1 97.07 225 TRP B C 1
ATOM 6175 O O . TRP B 1 225 ? -6.552 -20.852 -15.046 1 97.07 225 TRP B O 1
ATOM 6185 N N . ASN B 1 226 ? -4.794 -19.575 -14.596 1 95.83 226 ASN B N 1
ATOM 6186 C CA . ASN B 1 226 ? -3.978 -20.764 -14.371 1 95.83 226 ASN B CA 1
ATOM 6187 C C . ASN B 1 226 ? -4.299 -21.418 -13.03 1 95.83 226 ASN B C 1
ATOM 6189 O O . ASN B 1 226 ? -4.052 -22.61 -12.842 1 95.83 226 ASN B O 1
ATOM 6193 N N . PHE B 1 227 ? -4.79 -20.648 -12.107 1 96.33 227 PHE B N 1
ATOM 6194 C CA . PHE B 1 227 ? -5.335 -21.167 -10.859 1 96.33 227 PHE B CA 1
ATOM 6195 C C . PHE B 1 227 ? -6.687 -20.532 -10.552 1 96.33 227 PHE B C 1
ATOM 6197 O O . PHE B 1 227 ? -6.812 -19.752 -9.606 1 96.33 227 PHE B O 1
ATOM 6204 N N . PRO B 1 228 ? -7.651 -20.912 -11.291 1 97.36 228 PRO B N 1
ATOM 6205 C CA . PRO B 1 228 ? -8.915 -20.171 -11.316 1 97.36 228 PRO B CA 1
ATOM 6206 C C . PRO B 1 228 ? -9.688 -20.279 -10.003 1 97.36 228 PRO B C 1
ATOM 6208 O O . PRO B 1 228 ? -10.57 -19.46 -9.733 1 97.36 228 PRO B O 1
ATOM 6211 N N . LEU B 1 229 ? -9.408 -21.31 -9.196 1 98.02 229 LEU B N 1
ATOM 6212 C CA . LEU B 1 229 ? -10.097 -21.437 -7.917 1 98.02 229 LEU B CA 1
ATOM 6213 C C . LEU B 1 229 ? -9.267 -20.834 -6.789 1 98.02 229 LEU B C 1
ATOM 6215 O O . LEU B 1 229 ? -9.751 -19.977 -6.046 1 98.02 229 LEU B O 1
ATOM 6219 N N . SER B 1 230 ? -8.006 -21.231 -6.726 1 97.07 230 SER B N 1
ATOM 6220 C CA . SER B 1 230 ? -7.158 -20.828 -5.608 1 97.07 230 SER B CA 1
ATOM 6221 C C . SER B 1 230 ? -6.903 -19.325 -5.621 1 97.07 230 SER B C 1
ATOM 6223 O O . SER B 1 230 ? -6.836 -18.692 -4.565 1 97.07 230 SER B O 1
ATOM 6225 N N . MET B 1 231 ? -6.759 -18.727 -6.813 1 97.04 231 MET B N 1
ATOM 6226 C CA . MET B 1 231 ? -6.485 -17.294 -6.888 1 97.04 231 MET B CA 1
ATOM 6227 C C . MET B 1 231 ? -7.703 -16.484 -6.456 1 97.04 231 MET B C 1
ATOM 6229 O O . MET B 1 231 ? -7.563 -15.414 -5.862 1 97.04 231 MET B O 1
ATOM 6233 N N . VAL B 1 232 ? -8.894 -17.014 -6.717 1 98.24 232 VAL B N 1
ATOM 6234 C CA . VAL B 1 232 ? -10.113 -16.341 -6.282 1 98.24 232 VAL B CA 1
ATOM 6235 C C . VAL B 1 232 ? -10.239 -16.43 -4.763 1 98.24 232 VAL B C 1
ATOM 6237 O O . VAL B 1 232 ? -10.413 -15.413 -4.088 1 98.24 232 VAL B O 1
ATOM 6240 N N . THR B 1 233 ? -10.075 -17.64 -4.235 1 98.52 233 THR B N 1
ATOM 6241 C CA . THR B 1 233 ? -10.33 -17.839 -2.813 1 98.52 233 THR B CA 1
ATOM 6242 C C . THR B 1 233 ? -9.256 -17.158 -1.969 1 98.52 233 THR B C 1
ATOM 6244 O O . THR B 1 233 ? -9.519 -16.74 -0.84 1 98.52 233 THR B O 1
ATOM 6247 N N . ARG B 1 234 ? -8.104 -17.022 -2.532 1 97.59 234 ARG B N 1
ATOM 6248 C CA . ARG B 1 234 ? -7.025 -16.344 -1.821 1 97.59 234 ARG B CA 1
ATOM 6249 C C . ARG B 1 234 ? -7.349 -14.868 -1.614 1 97.59 234 ARG B C 1
ATOM 6251 O O . ARG B 1 234 ? -7.083 -14.313 -0.546 1 97.59 234 ARG B O 1
ATOM 6258 N N . LYS B 1 235 ? -7.918 -14.223 -2.586 1 98.31 235 LYS B N 1
ATOM 6259 C CA . LYS B 1 235 ? -8.229 -12.799 -2.5 1 98.31 235 LYS B CA 1
ATOM 6260 C C . LYS B 1 235 ? -9.601 -12.573 -1.873 1 98.31 235 LYS B C 1
ATOM 6262 O O . LYS B 1 235 ? -9.743 -11.767 -0.951 1 98.31 235 LYS B O 1
ATOM 6267 N N . VAL B 1 236 ? -10.561 -13.306 -2.326 1 98.77 236 VAL B N 1
ATOM 6268 C CA . VAL B 1 236 ? -11.954 -13.078 -1.955 1 98.77 236 VAL B CA 1
ATOM 6269 C C . VAL B 1 236 ? -12.184 -13.525 -0.513 1 98.77 236 VAL B C 1
ATOM 6271 O O . VAL B 1 236 ? -12.929 -12.882 0.231 1 98.77 236 VAL B O 1
ATOM 6274 N N . GLY B 1 237 ? -11.566 -14.669 -0.147 1 98.75 237 GLY B N 1
ATOM 6275 C CA . GLY B 1 237 ? -11.684 -15.096 1.238 1 98.75 237 GLY B CA 1
ATOM 6276 C C . GLY B 1 237 ? -11.241 -14.036 2.229 1 98.75 237 GLY B C 1
ATOM 6277 O O . GLY B 1 237 ? -11.938 -13.766 3.209 1 98.75 237 GLY B O 1
ATOM 6278 N N . ALA B 1 238 ? -10.095 -13.437 1.959 1 98.68 238 ALA B N 1
ATOM 6279 C CA . ALA B 1 238 ? -9.563 -12.392 2.83 1 98.68 238 ALA B CA 1
ATOM 6280 C C . ALA B 1 238 ? -10.467 -11.162 2.826 1 98.68 238 ALA B C 1
ATOM 6282 O O . ALA B 1 238 ? -10.745 -10.585 3.88 1 98.68 238 ALA B O 1
ATOM 6283 N N . ALA B 1 239 ? -10.911 -10.752 1.686 1 98.82 239 ALA B N 1
ATOM 6284 C CA . ALA B 1 239 ? -11.767 -9.577 1.553 1 98.82 239 ALA B CA 1
ATOM 6285 C C . ALA B 1 239 ? -13.066 -9.752 2.335 1 98.82 239 ALA B C 1
ATOM 6287 O O . ALA B 1 239 ? -13.445 -8.883 3.124 1 98.82 239 ALA B O 1
ATOM 6288 N N . LEU B 1 240 ? -13.727 -10.897 2.143 1 98.88 240 LEU B N 1
ATOM 6289 C CA . LEU B 1 240 ? -14.992 -11.142 2.827 1 98.88 240 LEU B CA 1
ATOM 6290 C C . LEU B 1 240 ? -14.787 -11.227 4.336 1 98.88 240 LEU B C 1
ATOM 6292 O O . LEU B 1 240 ? -15.592 -10.701 5.107 1 98.88 240 LEU B O 1
ATOM 6296 N N . ALA B 1 241 ? -13.699 -11.887 4.726 1 98.8 241 ALA B N 1
ATOM 6297 C CA . ALA B 1 241 ? -13.4 -12.03 6.148 1 98.8 241 ALA B CA 1
ATOM 6298 C C . ALA B 1 241 ? -13.184 -10.669 6.803 1 98.8 241 ALA B C 1
ATOM 6300 O O . ALA B 1 241 ? -13.476 -10.49 7.988 1 98.8 241 ALA B O 1
ATOM 6301 N N . SER B 1 242 ? -12.728 -9.701 6.076 1 98.44 242 SER B N 1
ATOM 6302 C CA . SER B 1 242 ? -12.442 -8.365 6.588 1 98.44 242 SER B CA 1
ATOM 6303 C C . SER B 1 242 ? -13.71 -7.52 6.666 1 98.44 242 SER B C 1
ATOM 6305 O O . SER B 1 242 ? -13.713 -6.452 7.28 1 98.44 242 SER B O 1
ATOM 6307 N N . GLY B 1 243 ? -14.781 -8.002 5.962 1 98.64 243 GLY B N 1
ATOM 6308 C CA . GLY B 1 243 ? -16.037 -7.27 5.948 1 98.64 243 GLY B CA 1
ATOM 6309 C C . GLY B 1 243 ? -16.283 -6.534 4.644 1 98.64 243 GLY B C 1
ATOM 6310 O O . GLY B 1 243 ? -17.201 -5.715 4.551 1 98.64 243 GLY B O 1
ATOM 6311 N N . CYS B 1 244 ? -15.503 -6.797 3.622 1 98.84 244 CYS B N 1
ATOM 6312 C CA . CYS B 1 244 ? -15.668 -6.177 2.312 1 98.84 244 CYS B CA 1
ATOM 6313 C C . CYS B 1 244 ? -16.65 -6.967 1.455 1 98.84 244 CYS B C 1
ATOM 6315 O O . CYS B 1 244 ? -16.935 -8.13 1.742 1 98.84 244 CYS B O 1
ATOM 6317 N N . SER B 1 245 ? -17.196 -6.324 0.478 1 98.87 245 SER B N 1
ATOM 6318 C CA . SER B 1 245 ? -17.849 -7.016 -0.628 1 98.87 245 SER B CA 1
ATOM 6319 C C . SER B 1 245 ? -16.959 -7.042 -1.866 1 98.87 245 SER B C 1
ATOM 6321 O O . SER B 1 245 ? -16.019 -6.253 -1.978 1 98.87 245 SER B O 1
ATOM 6323 N N . VAL B 1 246 ? -17.285 -8.031 -2.781 1 98.85 246 VAL B N 1
ATOM 6324 C CA . VAL B 1 246 ? -16.3 -8.262 -3.832 1 98.85 246 VAL B CA 1
ATOM 6325 C C . VAL B 1 246 ? -17.007 -8.417 -5.177 1 98.85 246 VAL B C 1
ATOM 6327 O O . VAL B 1 246 ? -18.073 -9.033 -5.258 1 98.85 246 VAL B O 1
ATOM 6330 N N . ILE B 1 247 ? -16.397 -7.877 -6.199 1 98.9 247 ILE B N 1
ATOM 6331 C CA . ILE B 1 247 ? -16.747 -8.117 -7.595 1 98.9 247 ILE B CA 1
ATOM 6332 C C . ILE B 1 247 ? -15.595 -8.829 -8.301 1 98.9 247 ILE B C 1
ATOM 6334 O O . ILE B 1 247 ? -14.508 -8.267 -8.45 1 98.9 247 ILE B O 1
ATOM 6338 N N . ILE B 1 248 ? -15.847 -10.004 -8.75 1 98.77 248 ILE B N 1
ATOM 6339 C CA . ILE B 1 248 ? -14.828 -10.824 -9.396 1 98.77 248 ILE B CA 1
ATOM 6340 C C . ILE B 1 248 ? -14.951 -10.698 -10.913 1 98.77 248 ILE B C 1
ATOM 6342 O O . ILE B 1 248 ? -16.049 -10.802 -11.464 1 98.77 248 ILE B O 1
ATOM 6346 N N . LYS B 1 249 ? -13.942 -10.44 -11.577 1 98.42 249 LYS B N 1
ATOM 6347 C CA . LYS B 1 249 ? -13.805 -10.617 -13.02 1 98.42 249 LYS B CA 1
ATOM 6348 C C . LYS B 1 249 ? -12.773 -11.693 -13.346 1 98.42 249 LYS B C 1
ATOM 6350 O O . LYS B 1 249 ? -11.578 -11.405 -13.443 1 98.42 249 LYS B O 1
ATOM 6355 N N . PRO B 1 250 ? -13.155 -12.915 -13.597 1 97.83 250 PRO B N 1
ATOM 6356 C CA . PRO B 1 250 ? -12.21 -13.989 -13.911 1 97.83 250 PRO B CA 1
ATOM 6357 C C . PRO B 1 250 ? -11.691 -13.917 -15.345 1 97.83 250 PRO B C 1
ATOM 6359 O O . PRO B 1 250 ? -12.283 -13.236 -16.187 1 97.83 250 PRO B O 1
ATOM 6362 N N . ALA B 1 251 ? -10.583 -14.569 -15.575 1 97.04 251 ALA B N 1
ATOM 6363 C CA . ALA B 1 251 ? -10.058 -14.675 -16.934 1 97.04 251 ALA B CA 1
ATOM 6364 C C . ALA B 1 251 ? -11.058 -15.368 -17.856 1 97.04 251 ALA B C 1
ATOM 6366 O O . ALA B 1 251 ? -11.784 -16.269 -17.429 1 97.04 251 ALA B O 1
ATOM 6367 N N . GLU B 1 252 ? -11.057 -15.017 -19.079 1 96.06 252 GLU B N 1
ATOM 6368 C CA . GLU B 1 252 ? -12.017 -15.529 -20.053 1 96.06 252 GLU B CA 1
ATOM 6369 C C . GLU B 1 252 ? -11.752 -16.998 -20.369 1 96.06 252 GLU B C 1
ATOM 6371 O O . GLU B 1 252 ? -12.663 -17.726 -20.769 1 96.06 252 GLU B O 1
ATOM 6376 N N . ASP B 1 253 ? -10.524 -17.44 -20.143 1 96.36 253 ASP B N 1
ATOM 6377 C CA . ASP B 1 253 ? -10.156 -18.809 -20.49 1 96.36 253 ASP B CA 1
ATOM 6378 C C . ASP B 1 253 ? -10.737 -19.805 -19.488 1 96.36 253 ASP B C 1
ATOM 6380 O O . ASP B 1 253 ? -10.948 -20.974 -19.818 1 96.36 253 ASP B O 1
ATOM 6384 N N . THR B 1 254 ? -10.967 -19.351 -18.205 1 97.11 254 THR B N 1
ATOM 6385 C CA . THR B 1 254 ? -11.421 -20.289 -17.185 1 97.11 254 THR B CA 1
ATOM 6386 C C . THR B 1 254 ? -12.488 -19.651 -16.3 1 97.11 254 THR B C 1
ATOM 6388 O O . THR B 1 254 ? -12.392 -19.698 -15.071 1 97.11 254 THR B O 1
ATOM 6391 N N . PRO B 1 255 ? -13.524 -19.151 -16.812 1 97.65 255 PRO B N 1
ATOM 6392 C CA . PRO B 1 255 ? -14.536 -18.452 -16.017 1 97.65 255 PRO B CA 1
ATOM 6393 C C . PRO B 1 255 ? -15.473 -19.408 -15.282 1 97.65 255 PRO B C 1
ATOM 6395 O O . PRO B 1 255 ? -16.139 -19.01 -14.323 1 97.65 255 PRO B O 1
ATOM 6398 N N . LEU B 1 256 ? -15.578 -20.675 -15.749 1 97.94 256 LEU B N 1
ATOM 6399 C CA . LEU B 1 256 ? -16.577 -21.609 -15.242 1 97.94 256 LEU B CA 1
ATOM 6400 C C . LEU B 1 256 ? -16.299 -21.964 -13.786 1 97.94 256 LEU B C 1
ATOM 6402 O O . LEU B 1 256 ? -17.229 -22.1 -12.987 1 97.94 256 LEU B O 1
ATOM 6406 N N . THR B 1 257 ? -15.054 -22.052 -13.435 1 97.86 257 THR B N 1
ATOM 6407 C CA . THR B 1 257 ? -14.686 -22.374 -12.061 1 97.86 257 THR B CA 1
ATOM 6408 C C . THR B 1 257 ? -15.126 -21.266 -11.109 1 97.86 257 THR B C 1
ATOM 6410 O O . THR B 1 257 ? -15.669 -21.54 -10.037 1 97.86 257 THR B O 1
ATOM 6413 N N . SER B 1 258 ? -14.919 -20.012 -11.484 1 98.11 258 SER B N 1
ATOM 6414 C CA . SER B 1 258 ? -15.334 -18.882 -10.659 1 98.11 258 SER B CA 1
ATOM 6415 C C . SER B 1 258 ? -16.849 -18.847 -10.49 1 98.11 258 SER B C 1
ATOM 6417 O O . SER B 1 258 ? -17.352 -18.56 -9.402 1 98.11 258 SER B O 1
ATOM 6419 N N . LEU B 1 259 ? -17.544 -19.13 -11.558 1 98.51 259 LEU B N 1
ATOM 6420 C CA . LEU B 1 259 ? -18.999 -19.199 -11.478 1 98.51 259 LEU B CA 1
ATOM 6421 C C . LEU B 1 259 ? -19.439 -20.309 -10.529 1 98.51 259 LEU B C 1
ATOM 6423 O O . LEU B 1 259 ? -20.358 -20.12 -9.729 1 98.51 259 LEU B O 1
ATOM 6427 N N . ALA B 1 260 ? -18.763 -21.465 -10.62 1 98.5 260 ALA B N 1
ATOM 6428 C CA . ALA B 1 260 ? -19.12 -22.618 -9.798 1 98.5 260 ALA B CA 1
ATOM 6429 C C . ALA B 1 260 ? -18.934 -22.313 -8.315 1 98.5 260 ALA B C 1
ATOM 6431 O O . ALA B 1 260 ? -19.808 -22.613 -7.498 1 98.5 260 ALA B O 1
ATOM 6432 N N . ILE B 1 261 ? -17.806 -21.659 -7.958 1 98.38 261 ILE B N 1
ATOM 6433 C CA . ILE B 1 261 ? -17.56 -21.439 -6.537 1 98.38 261 ILE B CA 1
ATOM 6434 C C . ILE B 1 261 ? -18.428 -20.288 -6.034 1 98.38 261 ILE B C 1
ATOM 6436 O O . ILE B 1 261 ? -18.777 -20.236 -4.852 1 98.38 261 ILE B O 1
ATOM 6440 N N . THR B 1 262 ? -18.789 -19.359 -6.89 1 98.55 262 THR B N 1
ATOM 6441 C CA . THR B 1 262 ? -19.754 -18.328 -6.524 1 98.55 262 THR B CA 1
ATOM 6442 C C . THR B 1 262 ? -21.121 -18.944 -6.241 1 98.55 262 THR B C 1
ATOM 6444 O O . THR B 1 262 ? -21.773 -18.594 -5.254 1 98.55 262 THR B O 1
ATOM 6447 N N . TYR B 1 263 ? -21.537 -19.907 -7.094 1 98.39 263 TYR B N 1
ATOM 6448 C CA . TYR B 1 263 ? -22.788 -20.628 -6.893 1 98.39 263 TYR B CA 1
ATOM 6449 C C . TYR B 1 263 ? -22.81 -21.314 -5.533 1 98.39 263 TYR B C 1
ATOM 6451 O O . TYR B 1 263 ? -23.783 -21.193 -4.785 1 98.39 263 TYR B O 1
ATOM 6459 N N . LEU B 1 264 ? -21.741 -21.996 -5.234 1 98.62 264 LEU B N 1
ATOM 6460 C CA . LEU B 1 264 ? -21.656 -22.696 -3.957 1 98.62 264 LEU B CA 1
ATOM 6461 C C . LEU B 1 264 ? -21.691 -21.711 -2.794 1 98.62 264 LEU B C 1
ATOM 6463 O O . LEU B 1 264 ? -22.25 -22.012 -1.737 1 98.62 264 LEU B O 1
ATOM 6467 N N . GLY B 1 265 ? -21.084 -20.534 -2.94 1 98.55 265 GLY B N 1
ATOM 6468 C CA . GLY B 1 265 ? -21.096 -19.51 -1.907 1 98.55 265 GLY B CA 1
ATOM 6469 C C . GLY B 1 265 ? -22.477 -18.937 -1.651 1 98.55 265 GLY B C 1
ATOM 6470 O O . GLY B 1 265 ? -22.913 -18.842 -0.502 1 98.55 265 GLY B O 1
ATOM 6471 N N . ILE B 1 266 ? -23.155 -18.634 -2.715 1 97.94 266 ILE B N 1
ATOM 6472 C CA . ILE B 1 266 ? -24.437 -17.944 -2.627 1 97.94 266 ILE B CA 1
ATOM 6473 C C . ILE B 1 266 ? -25.535 -18.94 -2.26 1 97.94 266 ILE B C 1
ATOM 6475 O O . ILE B 1 266 ? -26.296 -18.714 -1.316 1 97.94 266 ILE B O 1
ATOM 6479 N N . GLU B 1 267 ? -25.598 -20.059 -2.913 1 97.25 267 GLU B N 1
ATOM 6480 C CA . GLU B 1 267 ? -26.734 -20.972 -2.825 1 97.25 267 GLU B CA 1
ATOM 6481 C C . GLU B 1 267 ? -26.562 -21.958 -1.673 1 97.25 267 GLU B C 1
ATOM 6483 O O . GLU B 1 267 ? -27.545 -22.49 -1.152 1 97.25 267 GLU B O 1
ATOM 6488 N N . LYS B 1 268 ? -25.335 -22.222 -1.314 1 97.67 268 LYS B N 1
ATOM 6489 C CA . LYS B 1 268 ? -25.141 -23.328 -0.381 1 97.67 268 LYS B CA 1
ATOM 6490 C C . LYS B 1 268 ? -24.495 -22.846 0.915 1 97.67 268 LYS B C 1
ATOM 6492 O O . LYS B 1 268 ? -24.698 -23.442 1.975 1 97.67 268 LYS B O 1
ATOM 6497 N N . ALA B 1 269 ? -23.692 -21.762 0.869 1 98.35 269 ALA B N 1
ATOM 6498 C CA . ALA B 1 269 ? -22.916 -21.363 2.041 1 98.35 269 ALA B CA 1
ATOM 6499 C C . ALA B 1 269 ? -23.581 -20.198 2.768 1 98.35 269 ALA B C 1
ATOM 6501 O O . ALA B 1 269 ? -23.21 -19.871 3.898 1 98.35 269 ALA B O 1
ATOM 6502 N N . GLY B 1 270 ? -24.48 -19.485 2.131 1 97.86 270 GLY B N 1
ATOM 6503 C CA . GLY B 1 270 ? -25.221 -18.427 2.799 1 97.86 270 GLY B CA 1
ATOM 6504 C C . GLY B 1 270 ? -24.572 -17.063 2.655 1 97.86 270 GLY B C 1
ATOM 6505 O O . GLY B 1 270 ? -24.863 -16.147 3.426 1 97.86 270 GLY B O 1
ATOM 6506 N N . ILE B 1 271 ? -23.637 -16.874 1.756 1 98.68 271 ILE B N 1
ATOM 6507 C CA . ILE B 1 271 ? -23.151 -15.53 1.467 1 98.68 271 ILE B CA 1
ATOM 6508 C C . ILE B 1 271 ? -24.299 -14.665 0.951 1 98.68 271 ILE B C 1
ATOM 6510 O O . ILE B 1 271 ? -24.959 -15.019 -0.028 1 98.68 271 ILE B O 1
ATOM 6514 N N . PRO B 1 272 ? -24.543 -13.548 1.577 1 98.25 272 PRO B N 1
ATOM 6515 C CA . PRO B 1 272 ? -25.672 -12.726 1.138 1 98.25 272 PRO B CA 1
ATOM 6516 C C . PRO B 1 272 ? -25.525 -12.241 -0.302 1 98.25 272 PRO B C 1
ATOM 6518 O O . PRO B 1 272 ? -24.417 -11.917 -0.738 1 98.25 272 PRO B O 1
ATOM 6521 N N . PRO B 1 273 ? -26.643 -12.136 -1.012 1 97.74 273 PRO B N 1
ATOM 6522 C CA . PRO B 1 273 ? -26.576 -11.583 -2.367 1 97.74 273 PRO B CA 1
ATOM 6523 C C . PRO B 1 273 ? -25.943 -10.194 -2.407 1 97.74 273 PRO B C 1
ATOM 6525 O O . PRO B 1 273 ? -26.221 -9.36 -1.543 1 97.74 273 PRO B O 1
ATOM 6528 N N . GLY B 1 274 ? -25.093 -10.046 -3.319 1 98.11 274 GLY B N 1
ATOM 6529 C CA . GLY B 1 274 ? -24.445 -8.756 -3.495 1 98.11 274 GLY B CA 1
ATOM 6530 C C . GLY B 1 274 ? -23.1 -8.664 -2.799 1 98.11 274 GLY B C 1
ATOM 6531 O O . GLY B 1 274 ? -22.289 -7.791 -3.117 1 98.11 274 GLY B O 1
ATOM 6532 N N . VAL B 1 275 ? -22.816 -9.449 -1.757 1 98.8 275 VAL B N 1
ATOM 6533 C CA . VAL B 1 275 ? -21.533 -9.461 -1.062 1 98.8 275 VAL B CA 1
ATOM 6534 C C . VAL B 1 275 ? -20.469 -10.098 -1.952 1 98.8 275 VAL B C 1
ATOM 6536 O O . VAL B 1 275 ? -19.3 -9.709 -1.908 1 98.8 275 VAL B O 1
ATOM 6539 N N . LEU B 1 276 ? -20.876 -11.054 -2.702 1 98.79 276 LEU B N 1
ATOM 6540 C CA . LEU B 1 276 ? -20.054 -11.75 -3.686 1 98.79 276 LEU B CA 1
ATOM 6541 C C . LEU B 1 276 ? -20.68 -11.667 -5.074 1 98.79 276 LEU B C 1
ATOM 6543 O O . LEU B 1 276 ? -21.817 -12.1 -5.273 1 98.79 276 LEU B O 1
ATOM 6547 N N . ASN B 1 277 ? -19.958 -11.105 -5.99 1 98.74 277 ASN B N 1
ATOM 6548 C CA . ASN B 1 277 ? -20.404 -10.949 -7.37 1 98.74 277 ASN B CA 1
ATOM 6549 C C . ASN B 1 277 ? -19.361 -11.467 -8.357 1 98.74 277 ASN B C 1
ATOM 6551 O O . ASN B 1 277 ? -18.161 -11.412 -8.085 1 98.74 277 ASN B O 1
ATOM 6555 N N . VAL B 1 278 ? -19.807 -11.969 -9.469 1 98.63 278 VAL B N 1
ATOM 6556 C CA . VAL B 1 278 ? -18.902 -12.433 -10.515 1 98.63 278 VAL B CA 1
ATOM 6557 C C . VAL B 1 278 ? -19.414 -11.983 -11.88 1 98.63 278 VAL B C 1
ATOM 6559 O O . VAL B 1 278 ? -20.554 -12.276 -12.251 1 98.63 278 VAL B O 1
ATOM 6562 N N . ILE B 1 279 ? -18.602 -11.271 -12.571 1 98.09 279 ILE B N 1
ATOM 6563 C CA . ILE B 1 279 ? -18.914 -10.773 -13.906 1 98.09 279 ILE B CA 1
ATOM 6564 C C . ILE B 1 279 ? -17.955 -11.387 -14.923 1 98.09 279 ILE B C 1
ATOM 6566 O O . ILE B 1 279 ? -16.74 -11.201 -14.831 1 98.09 279 ILE B O 1
ATOM 6570 N N . THR B 1 280 ? -18.472 -12.104 -15.861 1 97.8 280 THR B N 1
ATOM 6571 C CA . THR B 1 280 ? -17.662 -12.692 -16.923 1 97.8 280 THR B CA 1
ATOM 6572 C C . THR B 1 280 ? -17.634 -11.782 -18.148 1 97.8 280 THR B C 1
ATOM 6574 O O . THR B 1 280 ? -18.639 -11.152 -18.482 1 97.8 280 THR B O 1
ATOM 6577 N N . ALA B 1 281 ? -16.475 -11.746 -18.758 1 96.23 281 ALA B N 1
ATOM 6578 C CA . ALA B 1 281 ? -16.329 -10.831 -19.887 1 96.23 281 ALA B CA 1
ATOM 6579 C C . ALA B 1 281 ? -15.437 -11.433 -20.969 1 96.23 281 ALA B C 1
ATOM 6581 O O . ALA B 1 281 ? -14.458 -12.119 -20.665 1 96.23 281 ALA B O 1
ATOM 6582 N N . ALA B 1 282 ? -15.814 -11.181 -22.232 1 93.38 282 ALA B N 1
ATOM 6583 C CA . ALA B 1 282 ? -14.998 -11.587 -23.373 1 93.38 282 ALA B CA 1
ATOM 6584 C C . ALA B 1 282 ? -13.797 -10.661 -23.546 1 93.38 282 ALA B C 1
ATOM 6586 O O . ALA B 1 282 ? -13.766 -9.564 -22.984 1 93.38 282 ALA B O 1
ATOM 6587 N N . VAL B 1 283 ? -12.842 -11.306 -24.316 1 86.24 283 VAL B N 1
ATOM 6588 C CA . VAL B 1 283 ? -11.649 -10.509 -24.582 1 86.24 283 VAL B CA 1
ATOM 6589 C C . VAL B 1 283 ? -11.927 -9.523 -25.713 1 86.24 283 VAL B C 1
ATOM 6591 O O . VAL B 1 283 ? -11.759 -9.854 -26.889 1 86.24 283 VAL B O 1
ATOM 6594 N N . ASP B 1 284 ? -12.678 -8.489 -25.577 1 79.89 284 ASP B N 1
ATOM 6595 C CA . ASP B 1 284 ? -12.898 -7.436 -26.563 1 79.89 284 ASP B CA 1
ATOM 6596 C C . ASP B 1 284 ? -13.08 -6.079 -25.886 1 79.89 284 ASP B C 1
ATOM 6598 O O . ASP B 1 284 ? -13.103 -5.991 -24.657 1 79.89 284 ASP B O 1
ATOM 6602 N N . ASP B 1 285 ? -13.024 -5.182 -26.637 1 72.07 285 ASP B N 1
ATOM 6603 C CA . ASP B 1 285 ? -12.977 -3.807 -26.15 1 72.07 285 ASP B CA 1
ATOM 6604 C C . ASP B 1 285 ? -14.262 -3.441 -25.41 1 72.07 285 ASP B C 1
ATOM 6606 O O . ASP B 1 285 ? -14.306 -2.443 -24.688 1 72.07 285 ASP B O 1
ATOM 6610 N N . ASN B 1 286 ? -15.176 -4.274 -25.517 1 78.78 286 ASN B N 1
ATOM 6611 C CA . ASN B 1 286 ? -16.431 -3.959 -24.843 1 78.78 286 ASN B CA 1
ATOM 6612 C C . ASN B 1 286 ? -16.671 -4.877 -23.647 1 78.78 286 ASN B C 1
ATOM 6614 O O . ASN B 1 286 ? -17.71 -4.79 -22.992 1 78.78 286 ASN B O 1
ATOM 6618 N N . GLY B 1 287 ? -15.58 -5.658 -23.374 1 91.82 287 GLY B N 1
ATOM 6619 C CA . GLY B 1 287 ? -15.743 -6.617 -22.294 1 91.82 287 GLY B CA 1
ATOM 6620 C C . GLY B 1 287 ? -14.755 -6.414 -21.161 1 91.82 287 GLY B C 1
ATOM 6621 O O . GLY B 1 287 ? -14.95 -5.547 -20.307 1 91.82 287 GLY B O 1
ATOM 6622 N N . ALA B 1 288 ? -13.664 -7.151 -21.241 1 92.46 288 ALA B N 1
ATOM 6623 C CA . ALA B 1 288 ? -12.715 -7.25 -20.136 1 92.46 288 ALA B CA 1
ATOM 6624 C C . ALA B 1 288 ? -12.093 -5.892 -19.822 1 92.46 288 ALA B C 1
ATOM 6626 O O . ALA B 1 288 ? -11.98 -5.508 -18.656 1 92.46 288 ALA B O 1
ATOM 6627 N N . GLU B 1 289 ? -11.717 -5.153 -20.801 1 93.2 289 GLU B N 1
ATOM 6628 C CA . GLU B 1 289 ? -11.065 -3.862 -20.601 1 93.2 289 GLU B CA 1
ATOM 6629 C C . GLU B 1 289 ? -12.026 -2.847 -19.988 1 93.2 289 GLU B C 1
ATOM 6631 O O . GLU B 1 289 ? -11.643 -2.078 -19.104 1 93.2 289 GLU B O 1
ATOM 6636 N N . GLU B 1 290 ? -13.223 -2.837 -20.457 1 95.13 290 GLU B N 1
ATOM 6637 C CA . GLU B 1 290 ? -14.213 -1.896 -19.941 1 95.13 290 GLU B CA 1
ATOM 6638 C C . GLU B 1 290 ? -14.546 -2.191 -18.481 1 95.13 290 GLU B C 1
ATOM 6640 O O . GLU B 1 290 ? -14.727 -1.27 -17.682 1 95.13 290 GLU B O 1
ATOM 6645 N N . ILE B 1 291 ? -14.714 -3.412 -18.241 1 96.84 291 ILE B N 1
ATOM 6646 C CA . ILE B 1 291 ? -14.995 -3.804 -16.865 1 96.84 291 ILE B CA 1
ATOM 6647 C C . ILE B 1 291 ? -13.837 -3.385 -15.962 1 96.84 291 ILE B C 1
ATOM 6649 O O . ILE B 1 291 ? -14.053 -2.819 -14.887 1 96.84 291 ILE B O 1
ATOM 6653 N N . GLY B 1 292 ? -12.603 -3.688 -16.417 1 96.52 292 GLY B N 1
ATOM 6654 C CA . GLY B 1 292 ? -11.441 -3.215 -15.681 1 96.52 292 GLY B CA 1
ATOM 6655 C C . GLY B 1 292 ? -11.444 -1.714 -15.462 1 96.52 292 GLY B C 1
ATOM 6656 O O . GLY B 1 292 ? -11.111 -1.239 -14.374 1 96.52 292 GLY B O 1
ATOM 6657 N N . ASN B 1 293 ? -11.84 -0.995 -16.423 1 96.62 293 ASN B N 1
ATOM 6658 C CA . ASN B 1 293 ? -11.906 0.46 -16.333 1 96.62 293 ASN B CA 1
ATOM 6659 C C . ASN B 1 293 ? -12.918 0.911 -15.284 1 96.62 293 ASN B C 1
ATOM 6661 O O . ASN B 1 293 ? -12.637 1.811 -14.491 1 96.62 293 ASN B O 1
ATOM 6665 N N . VAL B 1 294 ? -14.099 0.28 -15.285 1 97.95 294 VAL B N 1
ATOM 6666 C CA . VAL B 1 294 ? -15.129 0.644 -14.318 1 97.95 294 VAL B CA 1
ATOM 6667 C C . VAL B 1 294 ? -14.625 0.38 -12.901 1 97.95 294 VAL B C 1
ATOM 6669 O O . VAL B 1 294 ? -14.741 1.238 -12.024 1 97.95 294 VAL B O 1
ATOM 6672 N N . LEU B 1 295 ? -14.023 -0.747 -12.708 1 98.36 295 LEU B N 1
ATOM 6673 C CA . LEU B 1 295 ? -13.536 -1.107 -11.381 1 98.36 295 LEU B CA 1
ATOM 6674 C C . LEU B 1 295 ? -12.476 -0.12 -10.904 1 98.36 295 LEU B C 1
ATOM 6676 O O . LEU B 1 295 ? -12.427 0.221 -9.72 1 98.36 295 LEU B O 1
ATOM 6680 N N . CYS B 1 296 ? -11.643 0.375 -11.807 1 97.89 296 CYS B N 1
ATOM 6681 C CA . CYS B 1 296 ? -10.532 1.246 -11.442 1 97.89 296 CYS B CA 1
ATOM 6682 C C . CYS B 1 296 ? -11.002 2.686 -11.27 1 97.89 296 CYS B C 1
ATOM 6684 O O . CYS B 1 296 ? -10.37 3.468 -10.558 1 97.89 296 CYS B O 1
ATOM 6686 N N . THR B 1 297 ? -12.115 3.053 -11.881 1 96.83 297 THR B N 1
ATOM 6687 C CA . THR B 1 297 ? -12.426 4.477 -11.937 1 96.83 297 THR B CA 1
ATOM 6688 C C . THR B 1 297 ? -13.654 4.796 -11.09 1 96.83 297 THR B C 1
ATOM 6690 O O . THR B 1 297 ? -13.87 5.948 -10.709 1 96.83 297 THR B O 1
ATOM 6693 N N . HIS B 1 298 ? -14.486 3.803 -10.865 1 97.59 298 HIS B N 1
ATOM 6694 C CA . HIS B 1 298 ? -15.702 4.052 -10.099 1 97.59 298 HIS B CA 1
ATOM 6695 C C . HIS B 1 298 ? -15.376 4.495 -8.676 1 97.59 298 HIS B C 1
ATOM 6697 O O . HIS B 1 298 ? -14.596 3.84 -7.981 1 97.59 298 HIS B O 1
ATOM 6703 N N . PRO B 1 299 ? -15.962 5.477 -8.125 1 94.8 299 PRO B N 1
ATOM 6704 C CA . PRO B 1 299 ? -15.579 6.043 -6.83 1 94.8 299 PRO B CA 1
ATOM 6705 C C . PRO B 1 299 ? -15.915 5.121 -5.66 1 94.8 299 PRO B C 1
ATOM 6707 O O . PRO B 1 299 ? -15.326 5.244 -4.583 1 94.8 299 PRO B O 1
ATOM 6710 N N . ILE B 1 300 ? -16.82 4.215 -5.859 1 96.68 300 ILE B N 1
ATOM 6711 C CA . ILE B 1 300 ? -17.281 3.34 -4.787 1 96.68 300 ILE B CA 1
ATOM 6712 C C . ILE B 1 300 ? -16.262 2.228 -4.554 1 96.68 300 ILE B C 1
ATOM 6714 O O . ILE B 1 300 ? -16.087 1.763 -3.425 1 96.68 300 ILE B O 1
ATOM 6718 N N . VAL B 1 301 ? -15.564 1.791 -5.624 1 98.41 301 VAL B N 1
ATOM 6719 C CA . VAL B 1 301 ? -14.56 0.74 -5.496 1 98.41 301 VAL B CA 1
ATOM 6720 C C . VAL B 1 301 ? -13.277 1.32 -4.904 1 98.41 301 VAL B C 1
ATOM 6722 O O . VAL B 1 301 ? -12.747 2.313 -5.409 1 98.41 301 VAL B O 1
ATOM 6725 N N . ARG B 1 302 ? -12.768 0.613 -3.906 1 97.73 302 ARG B N 1
ATOM 6726 C CA . ARG B 1 302 ? -11.695 1.267 -3.164 1 97.73 302 ARG B CA 1
ATOM 6727 C C . ARG B 1 302 ? -10.386 0.498 -3.302 1 97.73 302 ARG B C 1
ATOM 6729 O O . ARG B 1 302 ? -9.317 1.019 -2.978 1 97.73 302 ARG B O 1
ATOM 6736 N N . LEU B 1 303 ? -10.449 -0.727 -3.713 1 98.61 303 LEU B N 1
ATOM 6737 C CA . LEU B 1 303 ? -9.253 -1.547 -3.87 1 98.61 303 LEU B CA 1
ATOM 6738 C C . LEU B 1 303 ? -9.376 -2.461 -5.084 1 98.61 303 LEU B C 1
ATOM 6740 O O . LEU B 1 303 ? -10.441 -3.032 -5.332 1 98.61 303 LEU B O 1
ATOM 6744 N N . ILE B 1 304 ? -8.274 -2.571 -5.819 1 98.72 304 ILE B N 1
ATOM 6745 C CA . ILE B 1 304 ? -8.191 -3.487 -6.951 1 98.72 304 ILE B CA 1
ATOM 6746 C C . ILE B 1 304 ? -7.191 -4.599 -6.643 1 98.72 304 ILE B C 1
ATOM 6748 O O . ILE B 1 304 ? -6.009 -4.334 -6.416 1 98.72 304 ILE B O 1
ATOM 6752 N N . GLY B 1 305 ? -7.667 -5.819 -6.516 1 98.58 305 GLY B N 1
ATOM 6753 C CA . GLY B 1 305 ? -6.813 -6.995 -6.478 1 98.58 305 GLY B CA 1
ATOM 6754 C C . GLY B 1 305 ? -6.622 -7.639 -7.838 1 98.58 305 GLY B C 1
ATOM 6755 O O . GLY B 1 305 ? -7.597 -7.997 -8.503 1 98.58 305 GLY B O 1
ATOM 6756 N N . PHE B 1 306 ? -5.388 -7.782 -8.208 1 98.45 306 PHE B N 1
ATOM 6757 C CA . PHE B 1 306 ? -5.119 -8.298 -9.545 1 98.45 306 PHE B CA 1
ATOM 6758 C C . PHE B 1 306 ? -4.008 -9.341 -9.51 1 98.45 306 PHE B C 1
ATOM 6760 O O . PHE B 1 306 ? -3.006 -9.165 -8.814 1 98.45 306 PHE B O 1
ATOM 6767 N N . THR B 1 307 ? -4.21 -10.398 -10.151 1 98.42 307 THR B N 1
ATOM 6768 C CA . THR B 1 307 ? -3.157 -11.348 -10.491 1 98.42 307 THR B CA 1
ATOM 6769 C C . THR B 1 307 ? -3.109 -11.587 -11.997 1 98.42 307 THR B C 1
ATOM 6771 O O . THR B 1 307 ? -4.114 -11.962 -12.604 1 98.42 307 THR B O 1
ATOM 6774 N N . GLY B 1 308 ? -1.981 -11.355 -12.637 1 96.85 308 GLY B N 1
ATOM 6775 C CA . GLY B 1 308 ? -1.827 -11.524 -14.073 1 96.85 308 GLY B CA 1
ATOM 6776 C C . GLY B 1 308 ? -0.532 -10.94 -14.607 1 96.85 308 GLY B C 1
ATOM 6777 O O . GLY B 1 308 ? 0.479 -10.912 -13.902 1 96.85 308 GLY B O 1
ATOM 6778 N N . SER B 1 309 ? -0.53 -10.5 -15.847 1 95.84 309 SER B N 1
ATOM 6779 C CA . SER B 1 309 ? 0.689 -10.009 -16.481 1 95.84 309 SER B CA 1
ATOM 6780 C C . SER B 1 309 ? 1.094 -8.649 -15.924 1 95.84 309 SER B C 1
ATOM 6782 O O . SER B 1 309 ? 0.24 -7.866 -15.502 1 95.84 309 SER B O 1
ATOM 6784 N N . THR B 1 310 ? 2.35 -8.367 -15.947 1 96.17 310 THR B N 1
ATOM 6785 C CA . THR B 1 310 ? 2.892 -7.101 -15.466 1 96.17 310 THR B CA 1
ATOM 6786 C C . THR B 1 310 ? 2.333 -5.932 -16.273 1 96.17 310 THR B C 1
ATOM 6788 O O . THR B 1 310 ? 2.018 -4.88 -15.713 1 96.17 310 THR B O 1
ATOM 6791 N N . GLU B 1 311 ? 2.177 -6.159 -17.535 1 95.53 311 GLU B N 1
ATOM 6792 C CA . GLU B 1 311 ? 1.675 -5.101 -18.407 1 95.53 311 GLU B CA 1
ATOM 6793 C C . GLU B 1 311 ? 0.264 -4.68 -18.007 1 95.53 311 GLU B C 1
ATOM 6795 O O . GLU B 1 311 ? -0.002 -3.492 -17.809 1 95.53 311 GLU B O 1
ATOM 6800 N N . VAL B 1 312 ? -0.591 -5.654 -17.848 1 95.95 312 VAL B N 1
ATOM 6801 C CA . VAL B 1 312 ? -1.977 -5.367 -17.491 1 95.95 312 VAL B CA 1
ATOM 6802 C C . VAL B 1 312 ? -2.04 -4.818 -16.067 1 95.95 312 VAL B C 1
ATOM 6804 O O . VAL B 1 312 ? -2.762 -3.854 -15.799 1 95.95 312 VAL B O 1
ATOM 6807 N N . GLY B 1 313 ? -1.276 -5.445 -15.178 1 97.37 313 GLY B N 1
ATOM 6808 C CA . GLY B 1 313 ? -1.248 -4.968 -13.805 1 97.37 313 GLY B CA 1
ATOM 6809 C C . GLY B 1 313 ? -0.82 -3.518 -13.685 1 97.37 313 GLY B C 1
ATOM 6810 O O . GLY B 1 313 ? -1.403 -2.755 -12.912 1 97.37 313 GLY B O 1
ATOM 6811 N N . THR B 1 314 ? 0.182 -3.124 -14.434 1 96.8 314 THR B N 1
ATOM 6812 C CA . THR B 1 314 ? 0.681 -1.754 -14.415 1 96.8 314 THR B CA 1
ATOM 6813 C C . THR B 1 314 ? -0.368 -0.788 -14.958 1 96.8 314 THR B C 1
ATOM 6815 O O . THR B 1 314 ? -0.552 0.305 -14.419 1 96.8 314 THR B O 1
ATOM 6818 N N . MET B 1 315 ? -1.007 -1.211 -15.983 1 96.85 315 MET B N 1
ATOM 6819 C CA . MET B 1 315 ? -2.073 -0.394 -16.555 1 96.85 315 MET B CA 1
ATOM 6820 C C . MET B 1 315 ? -3.187 -0.165 -15.54 1 96.85 315 MET B C 1
ATOM 6822 O O . MET B 1 315 ? -3.651 0.964 -15.365 1 96.85 315 MET B O 1
ATOM 6826 N N . LEU B 1 316 ? -3.638 -1.224 -14.915 1 97.9 316 LEU B N 1
ATOM 6827 C CA . LEU B 1 316 ? -4.685 -1.121 -13.905 1 97.9 316 LEU B CA 1
ATOM 6828 C C . LEU B 1 316 ? -4.234 -0.24 -12.744 1 97.9 316 LEU B C 1
ATOM 6830 O O . LEU B 1 316 ? -5.017 0.559 -12.225 1 97.9 316 LEU B O 1
ATOM 6834 N N . TYR B 1 317 ? -2.967 -0.415 -12.344 1 98.01 317 TYR B N 1
ATOM 6835 C CA . TYR B 1 317 ? -2.395 0.382 -11.265 1 98.01 317 TYR B CA 1
ATOM 6836 C C . TYR B 1 317 ? -2.474 1.87 -11.585 1 98.01 317 TYR B C 1
ATOM 6838 O O . TYR B 1 317 ? -2.958 2.662 -10.773 1 98.01 317 TYR B O 1
ATOM 6846 N N . ALA B 1 318 ? -2.05 2.232 -12.732 1 97.53 318 ALA B N 1
ATOM 6847 C CA . ALA B 1 318 ? -2.048 3.63 -13.154 1 97.53 318 ALA B CA 1
ATOM 6848 C C . ALA B 1 318 ? -3.465 4.195 -13.192 1 97.53 318 ALA B C 1
ATOM 6850 O O . ALA B 1 318 ? -3.704 5.32 -12.746 1 97.53 318 ALA B O 1
ATOM 6851 N N . LYS B 1 319 ? -4.388 3.417 -13.707 1 97.22 319 LYS B N 1
ATOM 6852 C CA . LYS B 1 319 ? -5.779 3.856 -13.762 1 97.22 319 LYS B CA 1
ATOM 6853 C C . LYS B 1 319 ? -6.35 4.049 -12.36 1 97.22 319 LYS B C 1
ATOM 6855 O O . LYS B 1 319 ? -6.999 5.06 -12.082 1 97.22 319 LYS B O 1
ATOM 6860 N N . ALA B 1 320 ? -6.126 3.041 -11.514 1 97.79 320 ALA B N 1
ATOM 6861 C CA . ALA B 1 320 ? -6.62 3.091 -10.14 1 97.79 320 ALA B CA 1
ATOM 6862 C C . ALA B 1 320 ? -6.026 4.278 -9.387 1 97.79 320 ALA B C 1
ATOM 6864 O O . ALA B 1 320 ? -6.715 4.927 -8.596 1 97.79 320 ALA B O 1
ATOM 6865 N N . ALA B 1 321 ? -4.761 4.519 -9.633 1 96.87 321 ALA B N 1
ATOM 6866 C CA . ALA B 1 321 ? -4.034 5.587 -8.951 1 96.87 321 ALA B CA 1
ATOM 6867 C C . ALA B 1 321 ? -4.671 6.946 -9.225 1 96.87 321 ALA B C 1
ATOM 6869 O O . ALA B 1 321 ? -4.694 7.816 -8.351 1 96.87 321 ALA B O 1
ATOM 6870 N N . ASN B 1 322 ? -5.21 7.136 -10.358 1 94.88 322 ASN B N 1
ATOM 6871 C CA . ASN B 1 322 ? -5.853 8.393 -10.724 1 94.88 322 ASN B CA 1
ATOM 6872 C C . ASN B 1 322 ? -7.081 8.667 -9.86 1 94.88 322 ASN B C 1
ATOM 6874 O O . ASN B 1 322 ? -7.575 9.795 -9.817 1 94.88 322 ASN B O 1
ATOM 6878 N N . TYR B 1 323 ? -7.499 7.667 -9.169 1 92.89 323 TYR B N 1
ATOM 6879 C CA . TYR B 1 323 ? -8.697 7.812 -8.349 1 92.89 323 TYR B CA 1
ATOM 6880 C C . TYR B 1 323 ? -8.411 7.445 -6.897 1 92.89 323 TYR B C 1
ATOM 6882 O O . TYR B 1 323 ? -9.33 7.127 -6.139 1 92.89 323 TYR B O 1
ATOM 6890 N N . GLY B 1 324 ? -7.163 7.384 -6.588 1 93.13 324 GLY B N 1
ATOM 6891 C CA . GLY B 1 324 ? -6.726 7.235 -5.209 1 93.13 324 GLY B CA 1
ATOM 6892 C C . GLY B 1 324 ? -7.005 5.856 -4.64 1 93.13 324 GLY B C 1
ATOM 6893 O O . GLY B 1 324 ? -7.176 5.701 -3.429 1 93.13 324 GLY B O 1
ATOM 6894 N N . LYS B 1 325 ? -7.063 4.814 -5.475 1 96.33 325 LYS B N 1
ATOM 6895 C CA . LYS B 1 325 ? -7.399 3.472 -5.01 1 96.33 325 LYS B CA 1
ATOM 6896 C C . LYS B 1 325 ? -6.147 2.709 -4.583 1 96.33 325 LYS B C 1
ATOM 6898 O O . LYS B 1 325 ? -5.074 2.896 -5.159 1 96.33 325 LYS B O 1
ATOM 6903 N N . ARG B 1 326 ? -6.314 1.867 -3.618 1 97.04 326 ARG B N 1
ATOM 6904 C CA . ARG B 1 326 ? -5.27 0.906 -3.277 1 97.04 326 ARG B CA 1
ATOM 6905 C C . ARG B 1 326 ? -5.252 -0.256 -4.263 1 97.04 326 ARG B C 1
ATOM 6907 O O . ARG B 1 326 ? -6.259 -0.54 -4.915 1 97.04 326 ARG B O 1
ATOM 6914 N N . VAL B 1 327 ? -4.091 -0.874 -4.308 1 98.02 327 VAL B N 1
ATOM 6915 C CA . VAL B 1 327 ? -3.976 -2.026 -5.197 1 98.02 327 VAL B CA 1
ATOM 6916 C C . VAL B 1 327 ? -3.294 -3.179 -4.465 1 98.02 327 VAL B C 1
ATOM 6918 O O . VAL B 1 327 ? -2.55 -2.96 -3.506 1 98.02 327 VAL B O 1
ATOM 6921 N N . LEU B 1 328 ? -3.642 -4.362 -4.717 1 98.16 328 LEU B N 1
ATOM 6922 C CA . LEU B 1 328 ? -2.994 -5.63 -4.4 1 98.16 328 LEU B CA 1
ATOM 6923 C C . LEU B 1 328 ? -2.656 -6.4 -5.672 1 98.16 328 LEU B C 1
ATOM 6925 O O . LEU B 1 328 ? -3.543 -6.962 -6.317 1 98.16 328 LEU B O 1
ATOM 6929 N N . LEU B 1 329 ? -1.328 -6.414 -6.031 1 98.13 329 LEU B N 1
ATOM 6930 C CA . LEU B 1 329 ? -0.917 -6.869 -7.355 1 98.13 329 LEU B CA 1
ATOM 6931 C C . LEU B 1 329 ? 0.027 -8.061 -7.251 1 98.13 329 LEU B C 1
ATOM 6933 O O . LEU B 1 329 ? 1.033 -8.002 -6.54 1 98.13 329 LEU B O 1
ATOM 6937 N N . GLU B 1 330 ? -0.315 -9.099 -7.818 1 97.85 330 GLU B N 1
ATOM 6938 C CA . GLU B 1 330 ? 0.549 -10.246 -8.082 1 97.85 330 GLU B CA 1
ATOM 6939 C C . GLU B 1 330 ? 0.791 -10.421 -9.579 1 97.85 330 GLU B C 1
ATOM 6941 O O . GLU B 1 330 ? -0.13 -10.754 -10.327 1 97.85 330 GLU B O 1
ATOM 6946 N N . MET B 1 331 ? 2.009 -10.214 -9.949 1 96.88 331 MET B N 1
ATOM 6947 C CA . MET B 1 331 ? 2.29 -10.097 -11.377 1 96.88 331 MET B CA 1
ATOM 6948 C C . MET B 1 331 ? 3.401 -11.056 -11.793 1 96.88 331 MET B C 1
ATOM 6950 O O . MET B 1 331 ? 3.639 -12.064 -11.125 1 96.88 331 MET B O 1
ATOM 6954 N N . GLY B 1 332 ? 3.956 -10.833 -12.908 1 93.33 332 GLY B N 1
ATOM 6955 C CA . GLY B 1 332 ? 4.845 -11.8 -13.533 1 93.33 332 GLY B CA 1
ATOM 6956 C C . GLY B 1 332 ? 6.085 -12.09 -12.708 1 93.33 332 GLY B C 1
ATOM 6957 O O . GLY B 1 332 ? 6.452 -11.304 -11.832 1 93.33 332 GLY B O 1
ATOM 6958 N N . GLY B 1 333 ? 6.649 -13.237 -12.965 1 95.12 333 GLY B N 1
ATOM 6959 C CA . GLY B 1 333 ? 7.894 -13.668 -12.348 1 95.12 333 GLY B CA 1
ATOM 6960 C C . GLY B 1 333 ? 8.884 -14.245 -13.342 1 95.12 333 GLY B C 1
ATOM 6961 O O . GLY B 1 333 ? 8.505 -14.631 -14.45 1 95.12 333 GLY B O 1
ATOM 6962 N N . ASN B 1 334 ? 10.091 -14.184 -13.048 1 97.14 334 ASN B N 1
ATOM 6963 C CA . ASN B 1 334 ? 11.201 -14.826 -13.743 1 97.14 334 ASN B CA 1
ATOM 6964 C C . ASN B 1 334 ? 12.2 -15.435 -12.763 1 97.14 334 ASN B C 1
ATOM 6966 O O . ASN B 1 334 ? 13.343 -14.984 -12.675 1 97.14 334 ASN B O 1
ATOM 6970 N N . ALA B 1 335 ? 11.762 -16.474 -12.172 1 98.36 335 ALA B N 1
ATOM 6971 C CA . ALA B 1 335 ? 12.379 -16.973 -10.946 1 98.36 335 ALA B CA 1
ATOM 6972 C C . ALA B 1 335 ? 13.723 -17.633 -11.238 1 98.36 335 ALA B C 1
ATOM 6974 O O . ALA B 1 335 ? 13.822 -18.491 -12.119 1 98.36 335 ALA B O 1
ATOM 6975 N N . PRO B 1 336 ? 14.793 -17.249 -10.481 1 98.63 336 PRO B N 1
ATOM 6976 C CA . PRO B 1 336 ? 16.039 -18.019 -10.502 1 98.63 336 PRO B CA 1
ATOM 6977 C C . PRO B 1 336 ? 15.952 -19.306 -9.685 1 98.63 336 PRO B C 1
ATOM 6979 O O . PRO B 1 336 ? 15.392 -19.307 -8.585 1 98.63 336 PRO B O 1
ATOM 6982 N N . PHE B 1 337 ? 16.345 -20.351 -10.269 1 98.84 337 PHE B N 1
ATOM 6983 C CA . PHE B 1 337 ? 16.539 -21.647 -9.629 1 98.84 337 PHE B CA 1
ATOM 6984 C C . PHE B 1 337 ? 18.018 -22.006 -9.569 1 98.84 337 PHE B C 1
ATOM 6986 O O . PHE B 1 337 ? 18.619 -22.357 -10.587 1 98.84 337 PHE B O 1
ATOM 6993 N N . ILE B 1 338 ? 18.559 -21.935 -8.376 1 98.9 338 ILE B N 1
ATOM 6994 C CA . ILE B 1 338 ? 20.01 -21.909 -8.22 1 98.9 338 ILE B CA 1
ATOM 6995 C C . ILE B 1 338 ? 20.482 -23.209 -7.573 1 98.9 338 ILE B C 1
ATOM 6997 O O . ILE B 1 338 ? 19.978 -23.605 -6.52 1 98.9 338 ILE B O 1
ATOM 7001 N N . ILE B 1 339 ? 21.504 -23.855 -8.189 1 98.84 339 ILE B N 1
ATOM 7002 C CA . ILE B 1 339 ? 22.065 -25.092 -7.657 1 98.84 339 ILE B CA 1
ATOM 7003 C C . ILE B 1 339 ? 23.57 -24.932 -7.457 1 98.84 339 ILE B C 1
ATOM 7005 O O . ILE B 1 339 ? 24.321 -24.8 -8.426 1 98.84 339 ILE B O 1
ATOM 7009 N N . PHE B 1 340 ? 23.976 -24.983 -6.223 1 98.54 340 PHE B N 1
ATOM 7010 C CA . PHE B 1 340 ? 25.391 -24.861 -5.894 1 98.54 340 PHE B CA 1
ATOM 7011 C C . PHE B 1 340 ? 26.063 -26.229 -5.878 1 98.54 340 PHE B C 1
ATOM 7013 O O . PHE B 1 340 ? 25.389 -27.259 -5.94 1 98.54 340 PHE B O 1
ATOM 7020 N N . ASP B 1 341 ? 27.396 -26.257 -5.757 1 97.83 341 ASP B N 1
ATOM 7021 C CA . ASP B 1 341 ? 28.176 -27.49 -5.821 1 97.83 341 ASP B CA 1
ATOM 7022 C C . ASP B 1 341 ? 27.921 -28.365 -4.596 1 97.83 341 ASP B C 1
ATOM 7024 O O . ASP B 1 341 ? 28.069 -29.587 -4.658 1 97.83 341 ASP B O 1
ATOM 7028 N N . SER B 1 342 ? 27.424 -27.817 -3.521 1 97.18 342 SER B N 1
ATOM 7029 C CA . SER B 1 342 ? 27.165 -28.574 -2.3 1 97.18 342 SER B CA 1
ATOM 7030 C C . SER B 1 342 ? 25.754 -29.151 -2.297 1 97.18 342 SER B C 1
ATOM 7032 O O . SER B 1 342 ? 25.378 -29.882 -1.378 1 97.18 342 SER B O 1
ATOM 7034 N N . ALA B 1 343 ? 24.94 -28.911 -3.332 1 97.38 343 ALA B N 1
ATOM 7035 C CA . ALA B 1 343 ? 23.529 -29.289 -3.364 1 97.38 343 ALA B CA 1
ATOM 7036 C C . ALA B 1 343 ? 23.37 -30.803 -3.47 1 97.38 343 ALA B C 1
ATOM 7038 O O . ALA B 1 343 ? 24.199 -31.48 -4.082 1 97.38 343 ALA B O 1
ATOM 7039 N N . ASN B 1 344 ? 22.35 -31.335 -2.848 1 96.76 344 ASN B N 1
ATOM 7040 C CA . ASN B 1 344 ? 21.866 -32.66 -3.216 1 96.76 344 ASN B CA 1
ATOM 7041 C C . ASN B 1 344 ? 21.271 -32.669 -4.622 1 96.76 344 ASN B C 1
ATOM 7043 O O . ASN B 1 344 ? 20.172 -32.157 -4.838 1 96.76 344 ASN B O 1
ATOM 7047 N N . ILE B 1 345 ? 21.906 -33.246 -5.507 1 97.31 345 ILE B N 1
ATOM 7048 C CA . ILE B 1 345 ? 21.582 -33.136 -6.925 1 97.31 345 ILE B CA 1
ATOM 7049 C C . ILE B 1 345 ? 20.231 -33.793 -7.199 1 97.31 345 ILE B C 1
ATOM 7051 O O . ILE B 1 345 ? 19.436 -33.284 -7.993 1 97.31 345 ILE B O 1
ATOM 7055 N N . GLU B 1 346 ? 19.991 -34.928 -6.562 1 95.69 346 GLU B N 1
ATOM 7056 C CA . GLU B 1 346 ? 18.718 -35.613 -6.77 1 95.69 346 GLU B CA 1
ATOM 7057 C C . GLU B 1 346 ? 17.545 -34.743 -6.328 1 95.69 346 GLU B C 1
ATOM 7059 O O . GLU B 1 346 ? 16.543 -34.636 -7.038 1 95.69 346 GLU B O 1
ATOM 7064 N N . LYS B 1 347 ? 17.744 -34.12 -5.231 1 95.79 347 LYS B N 1
ATOM 7065 C CA . LYS B 1 347 ? 16.712 -33.226 -4.713 1 95.79 347 LYS B CA 1
ATOM 7066 C C . LYS B 1 347 ? 16.526 -32.016 -5.624 1 95.79 347 LYS B C 1
ATOM 7068 O O . LYS B 1 347 ? 15.398 -31.581 -5.865 1 95.79 347 LYS B O 1
ATOM 7073 N N . ALA B 1 348 ? 17.605 -31.521 -6.074 1 97.83 348 ALA B N 1
ATOM 7074 C CA . ALA B 1 348 ? 17.563 -30.362 -6.962 1 97.83 348 ALA B CA 1
ATOM 7075 C C . ALA B 1 348 ? 16.837 -30.694 -8.263 1 97.83 348 ALA B C 1
ATOM 7077 O O . ALA B 1 348 ? 16.047 -29.89 -8.763 1 97.83 348 ALA B O 1
ATOM 7078 N N . VAL B 1 349 ? 17.118 -31.9 -8.804 1 97.95 349 VAL B N 1
ATOM 7079 C CA . VAL B 1 349 ? 16.471 -32.327 -10.04 1 97.95 349 VAL B CA 1
ATOM 7080 C C . VAL B 1 349 ? 14.968 -32.47 -9.814 1 97.95 349 VAL B C 1
ATOM 7082 O O . VAL B 1 349 ? 14.164 -31.959 -10.598 1 97.95 349 VAL B O 1
ATOM 7085 N N . THR B 1 350 ? 14.66 -33.093 -8.726 1 95.65 350 THR B N 1
ATOM 7086 C CA . THR B 1 350 ? 13.252 -33.263 -8.386 1 95.65 350 THR B CA 1
ATOM 7087 C C . THR B 1 350 ? 12.572 -31.909 -8.205 1 95.65 350 THR B C 1
ATOM 7089 O O . THR B 1 350 ? 11.467 -31.691 -8.708 1 95.65 350 THR B O 1
ATOM 7092 N N . GLY B 1 351 ? 13.23 -31.077 -7.495 1 95.88 351 GLY B N 1
ATOM 7093 C CA . GLY B 1 351 ? 12.703 -29.737 -7.291 1 95.88 351 GLY B CA 1
ATOM 7094 C C . GLY B 1 351 ? 12.531 -28.961 -8.583 1 95.88 351 GLY B C 1
ATOM 7095 O O . GLY B 1 351 ? 11.527 -28.271 -8.769 1 95.88 351 GLY B O 1
ATOM 7096 N N . ALA B 1 352 ? 13.476 -29.037 -9.444 1 98.08 352 ALA B N 1
ATOM 7097 C CA . ALA B 1 352 ? 13.424 -28.322 -10.717 1 98.08 352 ALA B CA 1
ATOM 7098 C C . ALA B 1 352 ? 12.263 -28.814 -11.576 1 98.08 352 ALA B C 1
ATOM 7100 O O . ALA B 1 352 ? 11.537 -28.012 -12.167 1 98.08 352 ALA B O 1
ATOM 7101 N N . VAL B 1 353 ? 12.109 -30.146 -11.631 1 96.87 353 VAL B N 1
ATOM 7102 C CA . VAL B 1 353 ? 11.034 -30.729 -12.426 1 96.87 353 VAL B CA 1
ATOM 7103 C C . VAL B 1 353 ? 9.682 -30.281 -11.876 1 96.87 353 VAL B C 1
ATOM 7105 O O . VAL B 1 353 ? 8.824 -29.81 -12.627 1 96.87 353 VAL B O 1
ATOM 7108 N N . GLY B 1 354 ? 9.52 -30.382 -10.59 1 93.91 354 GLY B N 1
ATOM 7109 C CA . GLY B 1 354 ? 8.269 -29.993 -9.959 1 93.91 354 GLY B CA 1
ATOM 7110 C C . GLY B 1 354 ? 7.964 -28.514 -10.101 1 93.91 354 GLY B C 1
ATOM 7111 O O . GLY B 1 354 ? 6.805 -28.126 -10.259 1 93.91 354 GLY B O 1
ATOM 7112 N N . CYS B 1 355 ? 8.959 -27.714 -10.057 1 96.29 355 CYS B N 1
ATOM 7113 C CA . CYS B 1 355 ? 8.803 -26.264 -10.082 1 96.29 355 CYS B CA 1
ATOM 7114 C C . CYS B 1 355 ? 8.557 -25.766 -11.501 1 96.29 355 CYS B C 1
ATOM 7116 O O . CYS B 1 355 ? 7.752 -24.857 -11.714 1 96.29 355 CYS B O 1
ATOM 7118 N N . LYS B 1 356 ? 9.146 -26.321 -12.454 1 96.96 356 LYS B N 1
ATOM 7119 C CA . LYS B 1 356 ? 9.12 -25.788 -13.813 1 96.96 356 LYS B CA 1
ATOM 7120 C C . LYS B 1 356 ? 7.988 -26.411 -14.626 1 96.96 356 LYS B C 1
ATOM 7122 O O . LYS B 1 356 ? 7.414 -25.76 -15.501 1 96.96 356 LYS B O 1
ATOM 7127 N N . PHE B 1 357 ? 7.634 -27.65 -14.348 1 95.31 357 PHE B N 1
ATOM 7128 C CA . PHE B 1 357 ? 6.781 -28.348 -15.302 1 95.31 357 PHE B CA 1
ATOM 7129 C C . PHE B 1 357 ? 5.387 -28.564 -14.725 1 95.31 357 PHE B C 1
ATOM 7131 O O . PHE B 1 357 ? 4.484 -29.023 -15.427 1 95.31 357 PHE B O 1
ATOM 7138 N N . ARG B 1 358 ? 5.232 -28.173 -13.415 1 90.66 358 ARG B N 1
ATOM 7139 C CA . ARG B 1 358 ? 3.872 -28.152 -12.886 1 90.66 358 ARG B CA 1
ATOM 7140 C C . ARG B 1 358 ? 2.98 -27.228 -13.708 1 90.66 358 ARG B C 1
ATOM 7142 O O . ARG B 1 358 ? 3.406 -26.146 -14.116 1 90.66 358 ARG B O 1
ATOM 7149 N N . CYS B 1 359 ? 1.741 -27.692 -13.971 1 92.36 359 CYS B N 1
ATOM 7150 C CA . CYS B 1 359 ? 0.816 -26.924 -14.797 1 92.36 359 CYS B CA 1
ATOM 7151 C C . CYS B 1 359 ? 1.444 -26.578 -16.142 1 92.36 359 CYS B C 1
ATOM 7153 O O . CYS B 1 359 ? 1.287 -25.46 -16.636 1 92.36 359 CYS B O 1
ATOM 7155 N N . SER B 1 360 ? 2.255 -27.567 -16.637 1 94.12 360 SER B N 1
ATOM 7156 C CA . SER B 1 360 ? 2.993 -27.409 -17.886 1 94.12 360 SER B CA 1
ATOM 7157 C C . SER B 1 360 ? 3.815 -26.125 -17.884 1 94.12 360 SER B C 1
ATOM 7159 O O . SER B 1 360 ? 3.902 -25.435 -18.902 1 94.12 360 SER B O 1
ATOM 7161 N N . GLY B 1 361 ? 4.306 -25.744 -16.744 1 95.5 361 GLY B N 1
ATOM 7162 C CA . GLY B 1 361 ? 5.193 -24.6 -16.606 1 95.5 361 GLY B CA 1
ATOM 7163 C C . GLY B 1 361 ? 4.459 -23.273 -16.605 1 95.5 361 GLY B C 1
ATOM 7164 O O . GLY B 1 361 ? 5.083 -22.213 -16.695 1 95.5 361 GLY B O 1
ATOM 7165 N N . GLN B 1 362 ? 3.128 -23.288 -16.538 1 96.05 362 GLN B N 1
ATOM 7166 C CA . GLN B 1 362 ? 2.319 -22.075 -16.591 1 96.05 362 GLN B CA 1
ATOM 7167 C C . GLN B 1 362 ? 1.926 -21.613 -15.191 1 96.05 362 GLN B C 1
ATOM 7169 O O . GLN B 1 362 ? 0.74 -21.453 -14.894 1 96.05 362 GLN B O 1
ATOM 7174 N N . THR B 1 363 ? 2.968 -21.384 -14.365 1 95.2 363 THR B N 1
ATOM 7175 C CA . THR B 1 363 ? 2.829 -20.85 -13.015 1 95.2 363 THR B CA 1
ATOM 7176 C C . THR B 1 363 ? 3.707 -19.616 -12.827 1 95.2 363 THR B C 1
ATOM 7178 O O . THR B 1 363 ? 4.834 -19.569 -13.325 1 95.2 363 THR B O 1
ATOM 7181 N N . CYS B 1 364 ? 3.234 -18.687 -12.139 1 94.98 364 CYS B N 1
ATOM 7182 C CA . CYS B 1 364 ? 3.933 -17.414 -11.999 1 94.98 364 CYS B CA 1
ATOM 7183 C C . CYS B 1 364 ? 5.237 -17.59 -11.23 1 94.98 364 CYS B C 1
ATOM 7185 O O . CYS B 1 364 ? 6.159 -16.784 -11.37 1 94.98 364 CYS B O 1
ATOM 7187 N N . ILE B 1 365 ? 5.393 -18.664 -10.433 1 96.83 365 ILE B N 1
ATOM 7188 C CA . ILE B 1 365 ? 6.572 -18.845 -9.593 1 96.83 365 ILE B CA 1
ATOM 7189 C C . ILE B 1 365 ? 7.474 -19.919 -10.196 1 96.83 365 ILE B C 1
ATOM 7191 O O . ILE B 1 365 ? 8.411 -20.388 -9.545 1 96.83 365 ILE B O 1
ATOM 7195 N N . SER B 1 366 ? 7.3 -20.314 -11.383 1 96.72 366 SER B N 1
ATOM 7196 C CA . SER B 1 366 ? 8.036 -21.4 -12.022 1 96.72 366 SER B CA 1
ATOM 7197 C C . SER B 1 366 ? 9.518 -21.064 -12.148 1 96.72 366 SER B C 1
ATOM 7199 O O . SER B 1 366 ? 9.886 -19.895 -12.288 1 96.72 366 SER B O 1
ATOM 7201 N N . ALA B 1 367 ? 10.349 -22.099 -12.108 1 97.52 367 ALA B N 1
ATOM 7202 C CA . ALA B 1 367 ? 11.785 -21.98 -12.348 1 97.52 367 ALA B CA 1
ATOM 7203 C C . ALA B 1 367 ? 12.07 -21.63 -13.805 1 97.52 367 ALA B C 1
ATOM 7205 O O . ALA B 1 367 ? 12.265 -22.519 -14.637 1 97.52 367 ALA B O 1
ATOM 7206 N N . ASN B 1 368 ? 12.226 -20.402 -14.102 1 96.95 368 ASN B N 1
ATOM 7207 C CA . ASN B 1 368 ? 12.394 -19.964 -15.484 1 96.95 368 ASN B CA 1
ATOM 7208 C C . ASN B 1 368 ? 13.868 -19.835 -15.857 1 96.95 368 ASN B C 1
ATOM 7210 O O . ASN B 1 368 ? 14.236 -20.008 -17.02 1 96.95 368 ASN B O 1
ATOM 7214 N N . ARG B 1 369 ? 14.668 -19.501 -14.911 1 98.38 369 ARG B N 1
ATOM 7215 C CA . ARG B 1 369 ? 16.108 -19.358 -15.102 1 98.38 369 ARG B CA 1
ATOM 7216 C C . ARG B 1 369 ? 16.879 -20.282 -14.166 1 98.38 369 ARG B C 1
ATOM 7218 O O . ARG B 1 369 ? 17.036 -19.983 -12.98 1 98.38 369 ARG B O 1
ATOM 7225 N N . ILE B 1 370 ? 17.387 -21.351 -14.713 1 98.76 370 ILE B N 1
ATOM 7226 C CA . ILE B 1 370 ? 18.072 -22.346 -13.895 1 98.76 370 ILE B CA 1
ATOM 7227 C C . ILE B 1 370 ? 19.58 -22.117 -13.959 1 98.76 370 ILE B C 1
ATOM 7229 O O . ILE B 1 370 ? 20.187 -22.227 -15.027 1 98.76 370 ILE B O 1
ATOM 7233 N N . PHE B 1 371 ? 20.148 -21.756 -12.823 1 98.79 371 PHE B N 1
ATOM 7234 C CA . PHE B 1 371 ? 21.581 -21.515 -12.698 1 98.79 371 PHE B CA 1
ATOM 7235 C C . PHE B 1 371 ? 22.264 -22.674 -11.982 1 98.79 371 PHE B C 1
ATOM 7237 O O . PHE B 1 371 ? 21.95 -22.97 -10.828 1 98.79 371 PHE B O 1
ATOM 7244 N N . VAL B 1 372 ? 23.236 -23.304 -12.62 1 98.77 372 VAL B N 1
ATOM 7245 C CA . VAL B 1 372 ? 23.918 -24.461 -12.049 1 98.77 372 VAL B CA 1
ATOM 7246 C C . VAL B 1 372 ? 25.414 -24.175 -11.936 1 98.77 372 VAL B C 1
ATOM 7248 O O . VAL B 1 372 ? 26.039 -23.712 -12.893 1 98.77 372 VAL B O 1
ATOM 7251 N N . HIS B 1 373 ? 25.96 -24.423 -10.797 1 98.63 373 HIS B N 1
ATOM 7252 C CA . HIS B 1 373 ? 27.389 -24.23 -10.58 1 98.63 373 HIS B CA 1
ATOM 7253 C C . HIS B 1 373 ? 28.211 -25.04 -11.577 1 98.63 373 HIS B C 1
ATOM 7255 O O . HIS B 1 373 ? 27.892 -26.198 -11.855 1 98.63 373 HIS B O 1
ATOM 7261 N N . ASP B 1 374 ? 29.266 -24.48 -11.968 1 97.93 374 ASP B N 1
ATOM 7262 C CA . ASP B 1 374 ? 30.105 -25.018 -13.034 1 97.93 374 ASP B CA 1
ATOM 7263 C C . ASP B 1 374 ? 30.557 -26.441 -12.714 1 97.93 374 ASP B C 1
ATOM 7265 O O . ASP B 1 374 ? 30.529 -27.317 -13.58 1 97.93 374 ASP B O 1
ATOM 7269 N N . GLU B 1 375 ? 30.831 -26.755 -11.552 1 97.79 375 GLU B N 1
ATOM 7270 C CA . GLU B 1 375 ? 31.425 -28.02 -11.129 1 97.79 375 GLU B CA 1
ATOM 7271 C C . GLU B 1 375 ? 30.426 -29.168 -11.254 1 97.79 375 GLU B C 1
ATOM 7273 O O . GLU B 1 375 ? 30.819 -30.324 -11.419 1 97.79 375 GLU B O 1
ATOM 7278 N N . ILE B 1 376 ? 29.136 -28.877 -11.191 1 98.29 376 ILE B N 1
ATOM 7279 C CA . ILE B 1 376 ? 28.15 -29.952 -11.175 1 98.29 376 ILE B CA 1
ATOM 7280 C C . ILE B 1 376 ? 27.187 -29.786 -12.348 1 98.29 376 ILE B C 1
ATOM 7282 O O . ILE B 1 376 ? 26.191 -30.507 -12.448 1 98.29 376 ILE B O 1
ATOM 7286 N N . HIS B 1 377 ? 27.446 -28.908 -13.227 1 98.13 377 HIS B N 1
ATOM 7287 C CA . HIS B 1 377 ? 26.539 -28.504 -14.295 1 98.13 377 HIS B CA 1
ATOM 7288 C C . HIS B 1 377 ? 26.148 -29.694 -15.164 1 98.13 377 HIS B C 1
ATOM 7290 O O . HIS B 1 377 ? 24.96 -29.959 -15.362 1 98.13 377 HIS B O 1
ATOM 7296 N N . ASP B 1 378 ? 27.121 -30.476 -15.664 1 98.04 378 ASP B N 1
ATOM 7297 C CA . ASP B 1 378 ? 26.847 -31.536 -16.63 1 98.04 378 ASP B CA 1
ATOM 7298 C C . ASP B 1 378 ? 26.074 -32.683 -15.982 1 98.04 378 ASP B C 1
ATOM 7300 O O . ASP B 1 378 ? 25.162 -33.245 -16.592 1 98.04 378 ASP B O 1
ATOM 7304 N N . VAL B 1 379 ? 26.44 -32.987 -14.793 1 98.34 379 VAL B N 1
ATOM 7305 C CA . VAL B 1 379 ? 25.748 -34.056 -14.082 1 98.34 379 VAL B CA 1
ATOM 7306 C C . VAL B 1 379 ? 24.29 -33.666 -13.853 1 98.34 379 VAL B C 1
ATOM 7308 O O . VAL B 1 379 ? 23.384 -34.476 -14.061 1 98.34 379 VAL B O 1
ATOM 7311 N N . PHE B 1 380 ? 24.089 -32.473 -13.434 1 98.37 380 PHE B N 1
ATOM 7312 C CA . PHE B 1 380 ? 22.733 -31.998 -13.189 1 98.37 380 PHE B CA 1
ATOM 7313 C C . PHE B 1 380 ? 21.92 -31.993 -14.478 1 98.37 380 PHE B C 1
ATOM 7315 O O . PHE B 1 380 ? 20.781 -32.464 -14.501 1 98.37 380 PHE B O 1
ATOM 7322 N N . VAL B 1 381 ? 22.404 -31.435 -15.526 1 98.43 381 VAL B N 1
ATOM 7323 C CA . VAL B 1 381 ? 21.692 -31.285 -16.791 1 98.43 381 VAL B CA 1
ATOM 7324 C C . VAL B 1 381 ? 21.301 -32.659 -17.331 1 98.43 381 VAL B C 1
ATOM 7326 O O . VAL B 1 381 ? 20.194 -32.839 -17.843 1 98.43 381 VAL B O 1
ATOM 7329 N N . ASN B 1 382 ? 22.255 -33.602 -17.221 1 98.34 382 ASN B N 1
ATOM 7330 C CA . ASN B 1 382 ? 21.956 -34.958 -17.669 1 98.34 382 ASN B CA 1
ATOM 7331 C C . ASN B 1 382 ? 20.802 -35.569 -16.88 1 98.34 382 ASN B C 1
ATOM 7333 O O . ASN B 1 382 ? 19.871 -36.126 -17.464 1 98.34 382 ASN B O 1
ATOM 7337 N N . LYS B 1 383 ? 20.859 -35.418 -15.631 1 98.42 383 LYS B N 1
ATOM 7338 C CA . LYS B 1 383 ? 19.817 -35.974 -14.773 1 98.42 383 LYS B CA 1
ATOM 7339 C C . LYS B 1 383 ? 18.484 -35.265 -14.995 1 98.42 383 LYS B C 1
ATOM 7341 O O . LYS B 1 383 ? 17.426 -35.897 -14.966 1 98.42 383 LYS B O 1
ATOM 7346 N N . LEU B 1 384 ? 18.535 -33.973 -15.175 1 98.43 384 LEU B N 1
ATOM 7347 C CA . LEU B 1 384 ? 17.323 -33.213 -15.459 1 98.43 384 LEU B CA 1
ATOM 7348 C C . LEU B 1 384 ? 16.687 -33.672 -16.767 1 98.43 384 LEU B C 1
ATOM 7350 O O . LEU B 1 384 ? 15.474 -33.885 -16.831 1 98.43 384 LEU B O 1
ATOM 7354 N N . THR B 1 385 ? 17.536 -33.823 -17.783 1 98.27 385 THR B N 1
ATOM 7355 C CA . THR B 1 385 ? 17.052 -34.25 -19.091 1 98.27 385 THR B CA 1
ATOM 7356 C C . THR B 1 385 ? 16.397 -35.625 -19.002 1 98.27 385 THR B C 1
ATOM 7358 O O . THR B 1 385 ? 15.336 -35.852 -19.587 1 98.27 385 THR B O 1
ATOM 7361 N N . GLU B 1 386 ? 17.022 -36.469 -18.269 1 97.91 386 GLU B N 1
ATOM 7362 C CA . GLU B 1 386 ? 16.466 -37.802 -18.06 1 97.91 386 GLU B CA 1
ATOM 7363 C C . GLU B 1 386 ? 15.118 -37.733 -17.348 1 97.91 386 GLU B C 1
ATOM 7365 O O . GLU B 1 386 ? 14.159 -38.392 -17.755 1 97.91 386 GLU B O 1
ATOM 7370 N N . ALA B 1 387 ? 15.078 -36.974 -16.328 1 97 387 ALA B N 1
ATOM 7371 C CA . ALA B 1 387 ? 13.841 -36.838 -15.562 1 97 387 ALA B CA 1
ATOM 7372 C C . ALA B 1 387 ? 12.724 -36.255 -16.423 1 97 387 ALA B C 1
ATOM 7374 O O . ALA B 1 387 ? 11.58 -36.711 -16.359 1 97 387 ALA B O 1
ATOM 7375 N N . VAL B 1 388 ? 13.011 -35.311 -17.246 1 96.56 388 VAL B N 1
ATOM 7376 C CA . VAL B 1 388 ? 12.031 -34.631 -18.086 1 96.56 388 VAL B CA 1
ATOM 7377 C C . VAL B 1 388 ? 11.535 -35.58 -19.174 1 96.56 388 VAL B C 1
ATOM 7379 O O . VAL B 1 388 ? 10.365 -35.535 -19.56 1 96.56 388 VAL B O 1
ATOM 7382 N N . SER B 1 389 ? 12.386 -36.439 -19.645 1 95.24 389 SER B N 1
ATOM 7383 C CA . SER B 1 389 ? 12.028 -37.395 -20.688 1 95.24 389 SER B CA 1
ATOM 7384 C C . SER B 1 389 ? 10.963 -38.372 -20.201 1 95.24 389 SER B C 1
ATOM 7386 O O . SER B 1 389 ? 10.301 -39.029 -21.007 1 95.24 389 SER B O 1
ATOM 7388 N N . ARG B 1 390 ? 10.776 -38.407 -18.915 1 91.79 390 ARG B N 1
ATOM 7389 C CA . ARG B 1 390 ? 9.827 -39.349 -18.333 1 91.79 390 ARG B CA 1
ATOM 7390 C C . ARG B 1 390 ? 8.453 -38.709 -18.164 1 91.79 390 ARG B C 1
ATOM 7392 O O . ARG B 1 390 ? 7.49 -39.382 -17.789 1 91.79 390 ARG B O 1
ATOM 7399 N N . LEU B 1 391 ? 8.32 -37.479 -18.473 1 90.66 391 LEU B N 1
ATOM 7400 C CA . LEU B 1 391 ? 7.03 -36.802 -18.382 1 90.66 391 LEU B CA 1
ATOM 7401 C C . LEU B 1 391 ? 6.126 -37.197 -19.545 1 90.66 391 LEU B C 1
ATOM 7403 O O . LEU B 1 391 ? 6.58 -37.279 -20.689 1 90.66 391 LEU B O 1
ATOM 7407 N N . HIS B 1 392 ? 4.892 -37.463 -19.257 1 88.71 392 HIS B N 1
ATOM 7408 C CA . HIS B 1 392 ? 3.928 -37.886 -20.266 1 88.71 392 HIS B CA 1
ATOM 7409 C C . HIS B 1 392 ? 2.911 -36.786 -20.552 1 88.71 392 HIS B C 1
ATOM 7411 O O . HIS B 1 392 ? 2.131 -36.413 -19.673 1 88.71 392 HIS B O 1
ATOM 7417 N N . MET B 1 393 ? 2.868 -36.319 -21.741 1 91.22 393 MET B N 1
ATOM 7418 C CA . MET B 1 393 ? 1.972 -35.247 -22.167 1 91.22 393 MET B CA 1
ATOM 7419 C C . MET B 1 393 ? 0.666 -35.815 -22.714 1 91.22 393 MET B C 1
ATOM 7421 O O . MET B 1 393 ? 0.672 -36.813 -23.436 1 91.22 393 MET B O 1
ATOM 7425 N N . GLY B 1 394 ? -0.408 -35.252 -22.333 1 89.42 394 GLY B N 1
ATOM 7426 C CA . GLY B 1 394 ? -1.705 -35.668 -22.841 1 89.42 394 GLY B CA 1
ATOM 7427 C C . GLY B 1 394 ? -2.862 -34.923 -22.203 1 89.42 394 GLY B C 1
ATOM 7428 O O . GLY B 1 394 ? -2.697 -33.797 -21.728 1 89.42 394 GLY B O 1
ATOM 7429 N N . ASN B 1 395 ? -4.033 -35.514 -22.349 1 88.45 395 ASN B N 1
ATOM 7430 C CA . ASN B 1 395 ? -5.242 -34.978 -21.734 1 88.45 395 ASN B CA 1
ATOM 7431 C C . ASN B 1 395 ? -5.227 -35.155 -20.219 1 88.45 395 ASN B C 1
ATOM 7433 O O . ASN B 1 395 ? -4.925 -36.241 -19.72 1 88.45 395 ASN B O 1
ATOM 7437 N N . GLY B 1 396 ? -5.502 -34.105 -19.543 1 87.28 396 GLY B N 1
ATOM 7438 C CA . GLY B 1 396 ? -5.443 -34.105 -18.09 1 87.28 396 GLY B CA 1
ATOM 7439 C C . GLY B 1 396 ? -6.398 -35.098 -17.454 1 87.28 396 GLY B C 1
ATOM 7440 O O . GLY B 1 396 ? -6.231 -35.468 -16.29 1 87.28 396 GLY B O 1
ATOM 7441 N N . ALA B 1 397 ? -7.388 -35.548 -18.166 1 84.52 397 ALA B N 1
ATOM 7442 C CA . ALA B 1 397 ? -8.367 -36.503 -17.653 1 84.52 397 ALA B CA 1
ATOM 7443 C C . ALA B 1 397 ? -7.782 -37.912 -17.596 1 84.52 397 ALA B C 1
ATOM 7445 O O . ALA B 1 397 ? -8.328 -38.791 -16.926 1 84.52 397 ALA B O 1
ATOM 7446 N N . ASN B 1 398 ? -6.713 -38.067 -18.359 1 84.12 398 ASN B N 1
ATOM 7447 C CA . ASN B 1 398 ? -6.015 -39.348 -18.321 1 84.12 398 ASN B CA 1
ATOM 7448 C C . ASN B 1 398 ? -5.114 -39.459 -17.095 1 84.12 398 ASN B C 1
ATOM 7450 O O . ASN B 1 398 ? -4.243 -38.614 -16.88 1 84.12 398 ASN B O 1
ATOM 7454 N N . PRO B 1 399 ? -5.194 -40.43 -16.349 1 78.58 399 PRO B N 1
ATOM 7455 C CA . PRO B 1 399 ? -4.447 -40.567 -15.097 1 78.58 399 PRO B CA 1
ATOM 7456 C C . PRO B 1 399 ? -2.943 -40.704 -15.319 1 78.58 399 PRO B C 1
ATOM 7458 O O . PRO B 1 399 ? -2.157 -40.509 -14.388 1 78.58 399 PRO B O 1
ATOM 7461 N N . ASN B 1 400 ? -2.53 -41.03 -16.501 1 79.4 400 ASN B N 1
ATOM 7462 C CA . ASN B 1 400 ? -1.107 -41.216 -16.768 1 79.4 400 ASN B CA 1
ATOM 7463 C C . ASN B 1 400 ? -0.457 -39.927 -17.261 1 79.4 400 ASN B C 1
ATOM 7465 O O . ASN B 1 400 ? 0.753 -39.885 -17.491 1 79.4 400 ASN B O 1
ATOM 7469 N N . THR B 1 401 ? -1.252 -38.955 -17.422 1 86.58 401 THR B N 1
ATOM 7470 C CA . THR B 1 401 ? -0.759 -37.678 -17.924 1 86.58 401 THR B CA 1
ATOM 7471 C C . THR B 1 401 ? -0.178 -36.839 -16.79 1 86.58 401 THR B C 1
ATOM 7473 O O . THR B 1 401 ? -0.789 -36.715 -15.726 1 86.58 401 THR B O 1
ATOM 7476 N N . ASN B 1 402 ? 1.04 -36.36 -16.927 1 85.8 402 ASN B N 1
ATOM 7477 C CA . ASN B 1 402 ? 1.611 -35.45 -15.94 1 85.8 402 ASN B CA 1
ATOM 7478 C C . ASN B 1 402 ? 2.082 -34.149 -16.583 1 85.8 402 ASN B C 1
ATOM 7480 O O . ASN B 1 402 ? 2.789 -33.361 -15.953 1 85.8 402 ASN B O 1
ATOM 7484 N N . LEU B 1 403 ? 1.75 -33.964 -17.783 1 90.43 403 LEU B N 1
ATOM 7485 C CA . LEU B 1 403 ? 1.967 -32.719 -18.511 1 90.43 403 LEU B CA 1
ATOM 7486 C C . LEU B 1 403 ? 0.809 -32.437 -19.463 1 90.43 403 LEU B C 1
ATOM 7488 O O . LEU B 1 403 ? 0.481 -33.269 -20.312 1 90.43 403 LEU B O 1
ATOM 7492 N N . GLY B 1 404 ? 0.171 -31.333 -19.274 1 91.67 404 GLY B N 1
ATOM 7493 C CA . GLY B 1 404 ? -0.999 -30.987 -20.065 1 91.67 404 GLY B CA 1
ATOM 7494 C C . GLY B 1 404 ? -0.701 -29.986 -21.165 1 91.67 404 GLY B C 1
ATOM 7495 O O . GLY B 1 404 ? 0.463 -29.746 -21.494 1 91.67 404 GLY B O 1
ATOM 7496 N N . PRO B 1 405 ? -1.688 -29.506 -21.793 1 94.85 405 PRO B N 1
ATOM 7497 C CA . PRO B 1 405 ? -1.532 -28.482 -22.828 1 94.85 405 PRO B CA 1
ATOM 7498 C C . PRO B 1 405 ? -1.178 -27.112 -22.254 1 94.85 405 PRO B C 1
ATOM 7500 O O . PRO B 1 405 ? -1.14 -26.941 -21.033 1 94.85 405 PRO B O 1
ATOM 7503 N N . VAL B 1 406 ? -0.78 -26.203 -23.115 1 95.89 406 VAL B N 1
ATOM 7504 C CA . VAL B 1 406 ? -0.784 -24.799 -22.717 1 95.89 406 VAL B CA 1
ATOM 7505 C C . VAL B 1 406 ? -2.166 -24.198 -22.959 1 95.89 406 VAL B C 1
ATOM 7507 O O . VAL B 1 406 ? -3.009 -24.809 -23.62 1 95.89 406 VAL B O 1
ATOM 7510 N N . ILE B 1 407 ? -2.503 -23.078 -22.47 1 96.78 407 ILE B N 1
ATOM 7511 C CA . ILE B 1 407 ? -3.864 -22.613 -22.219 1 96.78 407 ILE B CA 1
ATOM 7512 C C . ILE B 1 407 ? -4.534 -22.244 -23.541 1 96.78 407 ILE B C 1
ATOM 7514 O O . ILE B 1 407 ? -5.739 -22.444 -23.71 1 96.78 407 ILE B O 1
ATOM 7518 N N . ASN B 1 408 ? -3.783 -21.682 -24.497 1 96.03 408 ASN B N 1
ATOM 7519 C CA . ASN B 1 408 ? -4.387 -21.248 -25.752 1 96.03 408 ASN B CA 1
ATOM 7520 C C . ASN B 1 408 ? -3.34 -21.083 -26.85 1 96.03 408 ASN B C 1
ATOM 7522 O O . ASN B 1 408 ? -2.15 -21.304 -26.618 1 96.03 408 ASN B O 1
ATOM 7526 N N . GLU B 1 409 ? -3.818 -20.691 -27.991 1 95.6 409 GLU B N 1
ATOM 7527 C CA . GLU B 1 409 ? -2.972 -20.595 -29.177 1 95.6 409 GLU B CA 1
ATOM 7528 C C . GLU B 1 409 ? -1.928 -19.492 -29.023 1 95.6 409 GLU B C 1
ATOM 7530 O O . GLU B 1 409 ? -0.777 -19.659 -29.43 1 95.6 409 GLU B O 1
ATOM 7535 N N . LYS B 1 410 ? -2.31 -18.422 -28.484 1 95.65 410 LYS B N 1
ATOM 7536 C CA . LYS B 1 410 ? -1.385 -17.307 -28.294 1 95.65 410 LYS B CA 1
ATOM 7537 C C . LYS B 1 410 ? -0.212 -17.711 -27.406 1 95.65 410 LYS B C 1
ATOM 7539 O O . LYS B 1 410 ? 0.939 -17.386 -27.703 1 95.65 410 LYS B O 1
ATOM 7544 N N . ALA B 1 411 ? -0.49 -18.383 -26.306 1 96.26 411 ALA B N 1
ATOM 7545 C CA . ALA B 1 411 ? 0.549 -18.867 -25.401 1 96.26 411 ALA B CA 1
ATOM 7546 C C . ALA B 1 411 ? 1.489 -19.835 -26.112 1 96.26 411 ALA B C 1
ATOM 7548 O O . ALA B 1 411 ? 2.71 -19.746 -25.966 1 96.26 411 ALA B O 1
ATOM 7549 N N . LEU B 1 412 ? 0.929 -20.732 -26.895 1 96.35 412 LEU B N 1
ATOM 7550 C CA . LEU B 1 412 ? 1.706 -21.72 -27.635 1 96.35 412 LEU B CA 1
ATOM 7551 C C . LEU B 1 412 ? 2.671 -21.04 -28.601 1 96.35 412 LEU B C 1
ATOM 7553 O O . LEU B 1 412 ? 3.857 -21.375 -28.639 1 96.35 412 LEU B O 1
ATOM 7557 N N . THR B 1 413 ? 2.187 -20.092 -29.307 1 96.85 413 THR B N 1
ATOM 7558 C CA . THR B 1 413 ? 2.977 -19.372 -30.299 1 96.85 413 THR B CA 1
ATOM 7559 C C . THR B 1 413 ? 4.111 -18.599 -29.631 1 96.85 413 THR B C 1
ATOM 7561 O O . THR B 1 413 ? 5.225 -18.546 -30.155 1 96.85 413 THR B O 1
ATOM 7564 N N . LYS B 1 414 ? 3.84 -18.053 -28.532 1 96.45 414 LYS B N 1
ATOM 7565 C CA . LYS B 1 414 ? 4.859 -17.309 -27.798 1 96.45 414 LYS B CA 1
ATOM 7566 C C . LYS B 1 414 ? 5.981 -18.231 -27.328 1 96.45 414 LYS B C 1
ATOM 7568 O O . LYS B 1 414 ? 7.16 -17.885 -27.429 1 96.45 414 LYS B O 1
ATOM 7573 N N . ILE B 1 415 ? 5.662 -19.361 -26.794 1 97.09 415 ILE B N 1
ATOM 7574 C CA . ILE B 1 415 ? 6.649 -20.327 -26.325 1 97.09 415 ILE B CA 1
ATOM 7575 C C . ILE B 1 415 ? 7.536 -20.765 -27.488 1 97.09 415 ILE B C 1
ATOM 7577 O O . ILE B 1 415 ? 8.763 -20.786 -27.368 1 97.09 415 ILE B O 1
ATOM 7581 N N . GLU B 1 416 ? 6.905 -21.07 -28.63 1 96.42 416 GLU B N 1
ATOM 7582 C CA . GLU B 1 416 ? 7.643 -21.466 -29.826 1 96.42 416 GLU B CA 1
ATOM 7583 C C . GLU B 1 416 ? 8.651 -20.395 -30.232 1 96.42 416 GLU B C 1
ATOM 7585 O O . GLU B 1 416 ? 9.808 -20.704 -30.528 1 96.42 416 GLU B O 1
ATOM 7590 N N . LYS B 1 417 ? 8.189 -19.228 -30.195 1 96.62 417 LYS B N 1
ATOM 7591 C CA . LYS B 1 417 ? 9.035 -18.106 -30.592 1 96.62 417 LYS B CA 1
ATOM 7592 C C . LYS B 1 417 ? 10.237 -17.967 -29.662 1 96.62 417 LYS B C 1
ATOM 7594 O O . LYS B 1 417 ? 11.37 -17.811 -30.122 1 96.62 417 LYS B O 1
ATOM 7599 N N . LEU B 1 418 ? 10.051 -18.024 -28.379 1 97.02 418 LEU B N 1
ATOM 7600 C CA . LEU B 1 418 ? 11.116 -17.846 -27.398 1 97.02 418 LEU B CA 1
ATOM 7601 C C . LEU B 1 418 ? 12.155 -18.956 -27.514 1 97.02 418 LEU B C 1
ATOM 7603 O O . LEU B 1 418 ? 13.358 -18.697 -27.431 1 97.02 418 LEU B O 1
ATOM 7607 N N . VAL B 1 419 ? 11.743 -20.168 -27.718 1 97.13 419 VAL B N 1
ATOM 7608 C CA . VAL B 1 419 ? 12.65 -21.306 -27.821 1 97.13 419 VAL B CA 1
ATOM 7609 C C . VAL B 1 419 ? 13.449 -21.215 -29.119 1 97.13 419 VAL B C 1
ATOM 7611 O O . VAL B 1 419 ? 14.666 -21.414 -29.121 1 97.13 419 VAL B O 1
ATOM 7614 N N . ASN B 1 420 ? 12.73 -20.898 -30.228 1 96.53 420 ASN B N 1
ATOM 7615 C CA . ASN B 1 420 ? 13.416 -20.759 -31.508 1 96.53 420 ASN B CA 1
ATOM 7616 C C . ASN B 1 420 ? 14.487 -19.673 -31.456 1 96.53 420 ASN B C 1
ATOM 7618 O O . ASN B 1 420 ? 15.598 -19.866 -31.954 1 96.53 420 ASN B O 1
ATOM 7622 N N . LEU B 1 421 ? 14.153 -18.603 -30.859 1 96.81 421 LEU B N 1
ATOM 7623 C CA . LEU B 1 421 ? 15.113 -17.514 -30.719 1 96.81 421 LEU B CA 1
ATOM 7624 C C . LEU B 1 421 ? 16.311 -17.95 -29.881 1 96.81 421 LEU B C 1
ATOM 7626 O O . LEU B 1 421 ? 17.449 -17.577 -30.176 1 96.81 421 LEU B O 1
ATOM 7630 N N . ALA B 1 422 ? 16.08 -18.678 -28.807 1 96.86 422 ALA B N 1
ATOM 7631 C CA . ALA B 1 422 ? 17.163 -19.174 -27.962 1 96.86 422 ALA B CA 1
ATOM 7632 C C . ALA B 1 422 ? 18.108 -20.074 -28.753 1 96.86 422 ALA B C 1
ATOM 7634 O O . ALA B 1 422 ? 19.33 -19.941 -28.654 1 96.86 422 ALA B O 1
ATOM 7635 N N . VAL B 1 423 ? 17.568 -20.939 -29.506 1 96.29 423 VAL B N 1
ATOM 7636 C CA . VAL B 1 423 ? 18.36 -21.867 -30.306 1 96.29 423 VAL B CA 1
ATOM 7637 C C . VAL B 1 423 ? 19.17 -21.094 -31.344 1 96.29 423 VAL B C 1
ATOM 7639 O O . VAL B 1 423 ? 20.352 -21.376 -31.553 1 96.29 423 VAL B O 1
ATOM 7642 N N . GLU B 1 424 ? 18.507 -20.143 -31.936 1 95.68 424 GLU B N 1
ATOM 7643 C CA . GLU B 1 424 ? 19.194 -19.291 -32.903 1 95.68 424 GLU B CA 1
ATOM 7644 C C . GLU B 1 424 ? 20.383 -18.58 -32.264 1 95.68 424 GLU B C 1
ATOM 7646 O O . GLU B 1 424 ? 21.383 -18.307 -32.932 1 95.68 424 GLU B O 1
ATOM 7651 N N . HIS B 1 425 ? 20.268 -18.385 -31.031 1 96.04 425 HIS B N 1
ATOM 7652 C CA . HIS B 1 425 ? 21.315 -17.636 -30.345 1 96.04 425 HIS B CA 1
ATOM 7653 C C . HIS B 1 425 ? 22.277 -18.572 -29.621 1 96.04 425 HIS B C 1
ATOM 7655 O O . HIS B 1 425 ? 23.039 -18.136 -28.755 1 96.04 425 HIS B O 1
ATOM 7661 N N . GLY B 1 426 ? 22.134 -19.861 -29.812 1 96.02 426 GLY B N 1
ATOM 7662 C CA . GLY B 1 426 ? 23.206 -20.755 -29.401 1 96.02 426 GLY B CA 1
ATOM 7663 C C . GLY B 1 426 ? 22.781 -21.742 -28.33 1 96.02 426 GLY B C 1
ATOM 7664 O O . GLY B 1 426 ? 23.565 -22.603 -27.926 1 96.02 426 GLY B O 1
ATOM 7665 N N . ALA B 1 427 ? 21.548 -21.709 -27.864 1 97.16 427 ALA B N 1
ATOM 7666 C CA . ALA B 1 427 ? 21.069 -22.71 -26.915 1 97.16 427 ALA B CA 1
ATOM 7667 C C . ALA B 1 427 ? 20.961 -24.083 -27.572 1 97.16 427 ALA B C 1
ATOM 7669 O O . ALA B 1 427 ? 20.694 -24.184 -28.772 1 97.16 427 ALA B O 1
ATOM 7670 N N . HIS B 1 428 ? 21.198 -25.123 -26.778 1 96.94 428 HIS B N 1
ATOM 7671 C CA . HIS B 1 428 ? 21.132 -26.495 -27.269 1 96.94 428 HIS B CA 1
ATOM 7672 C C . HIS B 1 428 ? 19.947 -27.241 -26.664 1 96.94 428 HIS B C 1
ATOM 7674 O O . HIS B 1 428 ? 19.927 -27.51 -25.461 1 96.94 428 HIS B O 1
ATOM 7680 N N . PRO B 1 429 ? 18.989 -27.55 -27.527 1 97.36 429 PRO B N 1
ATOM 7681 C CA . PRO B 1 429 ? 17.915 -28.406 -27.017 1 97.36 429 PRO B CA 1
ATOM 7682 C C . PRO B 1 429 ? 18.379 -29.834 -26.744 1 97.36 429 PRO B C 1
ATOM 7684 O O . PRO B 1 429 ? 18.897 -30.502 -27.642 1 97.36 429 PRO B O 1
ATOM 7687 N N . LEU B 1 430 ? 18.254 -30.279 -25.59 1 97.39 430 LEU B N 1
ATOM 7688 C CA . LEU B 1 430 ? 18.628 -31.637 -25.212 1 97.39 430 LEU B CA 1
ATOM 7689 C C . LEU B 1 430 ? 17.428 -32.574 -25.296 1 97.39 430 LEU B C 1
ATOM 7691 O O . LEU B 1 430 ? 17.59 -33.783 -25.479 1 97.39 430 LEU B O 1
ATOM 7695 N N . ILE B 1 431 ? 16.298 -32.065 -25.061 1 95.33 431 ILE B N 1
ATOM 7696 C CA . ILE B 1 431 ? 14.999 -32.697 -25.266 1 95.33 431 ILE B CA 1
ATOM 7697 C C . ILE B 1 431 ? 13.966 -31.64 -25.647 1 95.33 431 ILE B C 1
ATOM 7699 O O . ILE B 1 431 ? 14.013 -30.51 -25.154 1 95.33 431 ILE B O 1
ATOM 7703 N N . GLY B 1 432 ? 13.033 -32.023 -26.502 1 93.24 432 GLY B N 1
ATOM 7704 C CA . GLY B 1 432 ? 12.083 -31.03 -26.977 1 93.24 432 GLY B CA 1
ATOM 7705 C C . GLY B 1 432 ? 12.718 -29.97 -27.857 1 93.24 432 GLY B C 1
ATOM 7706 O O . GLY B 1 432 ? 13.696 -30.24 -28.556 1 93.24 432 GLY B O 1
ATOM 7707 N N . GLY B 1 433 ? 12.227 -28.723 -27.795 1 81.55 433 GLY B N 1
ATOM 7708 C CA . GLY B 1 433 ? 12.799 -27.581 -28.489 1 81.55 433 GLY B CA 1
ATOM 7709 C C . GLY B 1 433 ? 12.408 -27.515 -29.953 1 81.55 433 GLY B C 1
ATOM 7710 O O . GLY B 1 433 ? 12.896 -26.658 -30.693 1 81.55 433 GLY B O 1
ATOM 7711 N N . HIS B 1 434 ? 11.563 -28.394 -30.156 1 80.14 434 HIS B N 1
ATOM 7712 C CA . HIS B 1 434 ? 11.036 -28.389 -31.516 1 80.14 434 HIS B CA 1
ATOM 7713 C C . HIS B 1 434 ? 9.717 -27.628 -31.593 1 80.14 434 HIS B C 1
ATOM 7715 O O . HIS B 1 434 ? 9.409 -26.82 -30.714 1 80.14 434 HIS B O 1
ATOM 7721 N N . SER B 1 435 ? 8.954 -27.855 -32.65 1 82.93 435 SER B N 1
ATOM 7722 C CA . SER B 1 435 ? 7.653 -27.244 -32.903 1 82.93 435 SER B CA 1
ATOM 7723 C C . SER B 1 435 ? 6.566 -27.884 -32.047 1 82.93 435 SER B C 1
ATOM 7725 O O . SER B 1 435 ? 6.801 -28.904 -31.395 1 82.93 435 SER B O 1
ATOM 7727 N N . ARG B 1 436 ? 5.489 -27.237 -31.864 1 87.84 436 ARG B N 1
ATOM 7728 C CA . ARG B 1 436 ? 4.302 -27.768 -31.201 1 87.84 436 ARG B CA 1
ATOM 7729 C C . ARG B 1 436 ? 4.024 -29.202 -31.641 1 87.84 436 ARG B C 1
ATOM 7731 O O . ARG B 1 436 ? 4.421 -29.609 -32.735 1 87.84 436 ARG B O 1
ATOM 7738 N N . LEU B 1 437 ? 3.447 -29.924 -30.743 1 88.64 437 LEU B N 1
ATOM 7739 C CA . LEU B 1 437 ? 3.134 -31.317 -31.041 1 88.64 437 LEU B CA 1
ATOM 7740 C C . LEU B 1 437 ? 1.877 -31.421 -31.898 1 88.64 437 LEU B C 1
ATOM 7742 O O . LEU B 1 437 ? 0.917 -30.676 -31.692 1 88.64 437 LEU B O 1
ATOM 7746 N N . LYS B 1 438 ? 2.004 -32.259 -32.856 1 86.28 438 LYS B N 1
ATOM 7747 C CA . LYS B 1 438 ? 0.876 -32.563 -33.732 1 86.28 438 LYS B CA 1
ATOM 7748 C C . LYS B 1 438 ? 0.725 -34.068 -33.931 1 86.28 438 LYS B C 1
ATOM 7750 O O . LYS B 1 438 ? 1.65 -34.833 -33.65 1 86.28 438 LYS B O 1
ATOM 7755 N N . GLY B 1 439 ? -0.422 -34.447 -34.346 1 84.66 439 GLY B N 1
ATOM 7756 C CA . GLY B 1 439 ? -0.662 -35.843 -34.677 1 84.66 439 GLY B CA 1
ATOM 7757 C C . GLY B 1 439 ? -0.8 -36.73 -33.454 1 84.66 439 GLY B C 1
ATOM 7758 O O . GLY B 1 439 ? -1.032 -36.24 -32.347 1 84.66 439 GLY B O 1
ATOM 7759 N N . LYS B 1 440 ? -0.781 -37.972 -33.658 1 84.24 440 LYS B N 1
ATOM 7760 C CA . LYS B 1 440 ? -1.022 -38.947 -32.598 1 84.24 440 LYS B CA 1
ATOM 7761 C C . LYS B 1 440 ? 0.291 -39.467 -32.019 1 84.24 440 LYS B C 1
ATOM 7763 O O . LYS B 1 440 ? 1.254 -39.691 -32.756 1 84.24 440 LYS B O 1
ATOM 7768 N N . ASN B 1 441 ? 0.282 -39.521 -30.745 1 74.6 441 ASN B N 1
ATOM 7769 C CA . ASN B 1 441 ? 1.442 -40.155 -30.128 1 74.6 441 ASN B CA 1
ATOM 7770 C C . ASN B 1 441 ? 1.335 -41.677 -30.166 1 74.6 441 ASN B C 1
ATOM 7772 O O . ASN B 1 441 ? 0.397 -42.223 -30.75 1 74.6 441 ASN B O 1
ATOM 7776 N N . SER B 1 442 ? 2.388 -42.246 -29.582 1 67.28 442 SER B N 1
ATOM 7777 C CA . SER B 1 442 ? 2.487 -43.702 -29.614 1 67.28 442 SER B CA 1
ATOM 7778 C C . SER B 1 442 ? 1.399 -44.349 -28.765 1 67.28 442 SER B C 1
ATOM 7780 O O . SER B 1 442 ? 1.056 -45.515 -28.969 1 67.28 442 SER B O 1
ATOM 7782 N N . PHE B 1 443 ? 0.85 -43.58 -27.872 1 67.53 443 PHE B N 1
ATOM 7783 C CA . PHE B 1 443 ? -0.16 -44.142 -26.982 1 67.53 443 PHE B CA 1
ATOM 7784 C C . PHE B 1 443 ? -1.562 -43.788 -27.464 1 67.53 443 PHE B C 1
ATOM 7786 O O . PHE B 1 443 ? -2.547 -44.056 -26.772 1 67.53 443 PHE B O 1
ATOM 7793 N N . GLY B 1 444 ? -1.641 -43.178 -28.607 1 71.69 444 GLY B N 1
ATOM 7794 C CA . GLY B 1 444 ? -2.928 -42.983 -29.256 1 71.69 444 GLY B CA 1
ATOM 7795 C C . GLY B 1 444 ? -3.547 -41.63 -28.96 1 71.69 444 GLY B C 1
ATOM 7796 O O . GLY B 1 444 ? -4.645 -41.328 -29.432 1 71.69 444 GLY B O 1
ATOM 7797 N N . PHE B 1 445 ? -2.898 -40.863 -28.125 1 81.08 445 PHE B N 1
ATOM 7798 C CA . PHE B 1 445 ? -3.451 -39.534 -27.895 1 81.08 445 PHE B CA 1
ATOM 7799 C C . PHE B 1 445 ? -3.16 -38.614 -29.075 1 81.08 445 PHE B C 1
ATOM 7801 O O . PHE B 1 445 ? -2.033 -38.57 -29.571 1 81.08 445 PHE B O 1
ATOM 7808 N N . ASP B 1 446 ? -4.216 -37.91 -29.495 1 87.94 446 ASP B N 1
ATOM 7809 C CA . ASP B 1 446 ? -4.113 -37.018 -30.646 1 87.94 446 ASP B CA 1
ATOM 7810 C C . ASP B 1 446 ? -3.942 -35.567 -30.203 1 87.94 446 ASP B C 1
ATOM 7812 O O . ASP B 1 446 ? -4.836 -34.994 -29.575 1 87.94 446 ASP B O 1
ATOM 7816 N N . TYR B 1 447 ? -2.83 -35.003 -30.554 1 90.67 447 TYR B N 1
ATOM 7817 C CA . TYR B 1 447 ? -2.473 -33.648 -30.149 1 90.67 447 TYR B CA 1
ATOM 7818 C C . TYR B 1 447 ? -3.131 -32.616 -31.057 1 90.67 447 TYR B C 1
ATOM 7820 O O . TYR B 1 447 ? -3.046 -31.413 -30.803 1 90.67 447 TYR B O 1
ATOM 7828 N N . SER B 1 448 ? -3.827 -32.969 -32.111 1 88.89 448 SER B N 1
ATOM 7829 C CA . SER B 1 448 ? -4.2 -32.102 -33.224 1 88.89 448 SER B CA 1
ATOM 7830 C C . SER B 1 448 ? -5.233 -31.065 -32.795 1 88.89 448 SER B C 1
ATOM 7832 O O . SER B 1 448 ? -5.304 -29.977 -33.371 1 88.89 448 SER B O 1
ATOM 7834 N N . ASN B 1 449 ? -5.988 -31.355 -31.827 1 89.99 449 ASN B N 1
ATOM 7835 C CA . ASN B 1 449 ? -7.069 -30.445 -31.463 1 89.99 449 ASN B CA 1
ATOM 7836 C C . ASN B 1 449 ? -6.736 -29.657 -30.199 1 89.99 449 ASN B C 1
ATOM 7838 O O . ASN B 1 449 ? -7.585 -28.937 -29.67 1 89.99 449 ASN B O 1
ATOM 7842 N N . GLY B 1 450 ? -5.542 -29.808 -29.699 1 93.6 450 GLY B N 1
ATOM 7843 C CA . GLY B 1 450 ? -5.161 -29.112 -28.48 1 93.6 450 GLY B CA 1
ATOM 7844 C C . GLY B 1 450 ? -3.9 -28.282 -28.636 1 93.6 450 GLY B C 1
ATOM 7845 O O . GLY B 1 450 ? -3.365 -28.158 -29.739 1 93.6 450 GLY B O 1
ATOM 7846 N N . TYR B 1 451 ? -3.528 -27.574 -27.58 1 95 451 TYR B N 1
ATOM 7847 C CA . TYR B 1 451 ? -2.364 -26.695 -27.574 1 95 451 TYR B CA 1
ATOM 7848 C C . TYR B 1 451 ? -1.203 -27.331 -26.819 1 95 451 TYR B C 1
ATOM 7850 O O . TYR B 1 451 ? -0.971 -27.019 -25.649 1 95 451 TYR B O 1
ATOM 7858 N N . PHE B 1 452 ? -0.421 -28.188 -27.515 1 95.38 452 PHE B N 1
ATOM 7859 C CA . PHE B 1 452 ? 0.603 -28.977 -26.84 1 95.38 452 PHE B CA 1
ATOM 7860 C C . PHE B 1 452 ? 1.997 -28.539 -27.274 1 95.38 452 PHE B C 1
ATOM 7862 O O . PHE B 1 452 ? 2.299 -28.507 -28.469 1 95.38 452 PHE B O 1
ATOM 7869 N N . TYR B 1 453 ? 2.762 -28.168 -26.34 1 95.8 453 TYR B N 1
ATOM 7870 C CA . TYR B 1 453 ? 4.187 -27.923 -26.532 1 95.8 453 TYR B CA 1
ATOM 7871 C C . TYR B 1 453 ? 5.023 -28.929 -25.75 1 95.8 453 TYR B C 1
ATOM 7873 O O . TYR B 1 453 ? 4.766 -29.175 -24.57 1 95.8 453 TYR B O 1
ATOM 7881 N N . PRO B 1 454 ? 6.002 -29.569 -26.381 1 94.97 454 PRO B N 1
ATOM 7882 C CA . PRO B 1 454 ? 6.761 -30.604 -25.675 1 94.97 454 PRO B CA 1
ATOM 7883 C C . PRO B 1 454 ? 7.607 -30.04 -24.536 1 94.97 454 PRO B C 1
ATOM 7885 O O . PRO B 1 454 ? 8.125 -28.925 -24.639 1 94.97 454 PRO B O 1
ATOM 7888 N N . ALA B 1 455 ? 7.741 -30.86 -23.449 1 95.99 455 ALA B N 1
ATOM 7889 C CA . ALA B 1 455 ? 8.709 -30.511 -22.412 1 95.99 455 ALA B CA 1
ATOM 7890 C C . ALA B 1 455 ? 10.096 -30.291 -23.007 1 95.99 455 ALA B C 1
ATOM 7892 O O . ALA B 1 455 ? 10.572 -31.103 -23.805 1 95.99 455 ALA B O 1
ATOM 7893 N N . THR B 1 456 ? 10.73 -29.175 -22.669 1 97.85 456 THR B N 1
ATOM 7894 C CA . THR B 1 456 ? 11.968 -28.77 -23.325 1 97.85 456 THR B CA 1
ATOM 7895 C C . THR B 1 456 ? 13.037 -28.42 -22.295 1 97.85 456 THR B C 1
ATOM 7897 O O . THR B 1 456 ? 12.749 -27.762 -21.293 1 97.85 456 THR B O 1
ATOM 7900 N N . VAL B 1 457 ? 14.248 -28.935 -22.475 1 98.36 457 VAL B N 1
ATOM 7901 C CA . VAL B 1 457 ? 15.423 -28.538 -21.706 1 98.36 457 VAL B CA 1
ATOM 7902 C C . VAL B 1 457 ? 16.455 -27.899 -22.633 1 98.36 457 VAL B C 1
ATOM 7904 O O . VAL B 1 457 ? 16.918 -28.53 -23.586 1 98.36 457 VAL B O 1
ATOM 7907 N N . LEU B 1 458 ? 16.746 -26.674 -22.424 1 98.12 458 LEU B N 1
ATOM 7908 C CA . LEU B 1 458 ? 17.757 -25.941 -23.178 1 98.12 458 LEU B CA 1
ATOM 7909 C C . LEU B 1 458 ? 19.035 -25.782 -22.362 1 98.12 458 LEU B C 1
ATOM 7911 O O . LEU B 1 458 ? 19.004 -25.251 -21.249 1 98.12 458 LEU B O 1
ATOM 7915 N N . SER B 1 459 ? 20.095 -26.225 -22.825 1 97.18 459 SER B N 1
ATOM 7916 C CA . SER B 1 459 ? 21.404 -25.992 -22.225 1 97.18 459 SER B CA 1
ATOM 7917 C C . SER B 1 459 ? 22.168 -24.903 -22.971 1 97.18 459 SER B C 1
ATOM 7919 O O . SER B 1 459 ? 21.719 -24.427 -24.015 1 97.18 459 SER B O 1
ATOM 7921 N N . ASN B 1 460 ? 23.272 -24.42 -22.385 1 96.68 460 ASN B N 1
ATOM 7922 C CA . ASN B 1 460 ? 24.121 -23.377 -22.95 1 96.68 460 ASN B CA 1
ATOM 7923 C C . ASN B 1 460 ? 23.363 -22.062 -23.108 1 96.68 460 ASN B C 1
ATOM 7925 O O . ASN B 1 460 ? 23.521 -21.366 -24.113 1 96.68 460 ASN B O 1
ATOM 7929 N N . CYS B 1 461 ? 22.495 -21.841 -22.23 1 96.84 461 CYS B N 1
ATOM 7930 C CA . CYS B 1 461 ? 21.785 -20.567 -22.208 1 96.84 461 CYS B CA 1
ATOM 7931 C C . CYS B 1 461 ? 22.628 -19.485 -21.545 1 96.84 461 CYS B C 1
ATOM 7933 O O . CYS B 1 461 ? 23.584 -19.787 -20.829 1 96.84 461 CYS B O 1
ATOM 7935 N N . HIS B 1 462 ? 22.361 -18.257 -21.859 1 93.61 462 HIS B N 1
ATOM 7936 C CA . HIS B 1 462 ? 22.938 -17.109 -21.169 1 93.61 462 HIS B CA 1
ATOM 7937 C C . HIS B 1 462 ? 21.895 -16.02 -20.942 1 93.61 462 HIS B C 1
ATOM 7939 O O . HIS B 1 462 ? 20.83 -16.036 -21.563 1 93.61 462 HIS B O 1
ATOM 7945 N N . THR B 1 463 ? 22.158 -15.014 -20.093 1 90.55 463 THR B N 1
ATOM 7946 C CA . THR B 1 463 ? 21.152 -14.111 -19.545 1 90.55 463 THR B CA 1
ATOM 7947 C C . THR B 1 463 ? 20.678 -13.121 -20.605 1 90.55 463 THR B C 1
ATOM 7949 O O . THR B 1 463 ? 19.663 -12.446 -20.421 1 90.55 463 THR B O 1
ATOM 7952 N N . LYS B 1 464 ? 21.28 -13.064 -21.761 1 91.89 464 LYS B N 1
ATOM 7953 C CA . LYS B 1 464 ? 20.895 -12.12 -22.807 1 91.89 464 LYS B CA 1
ATOM 7954 C C . LYS B 1 464 ? 19.914 -12.755 -23.787 1 91.89 464 LYS B C 1
ATOM 7956 O O . LYS B 1 464 ? 19.387 -12.078 -24.673 1 91.89 464 LYS B O 1
ATOM 7961 N N . MET B 1 465 ? 19.705 -14.057 -23.633 1 95.28 465 MET B N 1
ATOM 7962 C CA . MET B 1 465 ? 18.704 -14.727 -24.458 1 95.28 465 MET B CA 1
ATOM 7963 C C . MET B 1 465 ? 17.294 -14.357 -24.009 1 95.28 465 MET B C 1
ATOM 7965 O O . MET B 1 465 ? 17.033 -14.225 -22.812 1 95.28 465 MET B O 1
ATOM 7969 N N . ALA B 1 466 ? 16.364 -14.3 -24.908 1 94.65 466 ALA B N 1
ATOM 7970 C CA . ALA B 1 466 ? 14.983 -13.924 -24.617 1 94.65 466 ALA B CA 1
ATOM 7971 C C . ALA B 1 466 ? 14.352 -14.888 -23.615 1 94.65 466 ALA B C 1
ATOM 7973 O O . ALA B 1 466 ? 13.557 -14.477 -22.766 1 94.65 466 ALA B O 1
ATOM 7974 N N . CYS B 1 467 ? 14.715 -16.167 -23.68 1 95.18 467 CYS B N 1
ATOM 7975 C CA . CYS B 1 467 ? 14.142 -17.179 -22.799 1 95.18 467 CYS B CA 1
ATOM 7976 C C . CYS B 1 467 ? 14.609 -16.979 -21.362 1 95.18 467 CYS B C 1
ATOM 7978 O O . CYS B 1 467 ? 14.046 -17.563 -20.435 1 95.18 467 CYS B O 1
ATOM 7980 N N . MET B 1 468 ? 15.662 -16.162 -21.165 1 95.73 468 MET B N 1
ATOM 7981 C CA . MET B 1 468 ? 16.175 -15.861 -19.832 1 95.73 468 MET B CA 1
ATOM 7982 C C . MET B 1 468 ? 15.741 -14.47 -19.383 1 95.73 468 MET B C 1
ATOM 7984 O O . MET B 1 468 ? 15.717 -14.179 -18.186 1 95.73 468 MET B O 1
ATOM 7988 N N . GLU B 1 469 ? 15.411 -13.635 -20.301 1 94.76 469 GLU B N 1
ATOM 7989 C CA . GLU B 1 469 ? 15.013 -12.262 -20.004 1 94.76 469 GLU B CA 1
ATOM 7990 C C . GLU B 1 469 ? 13.508 -12.161 -19.773 1 94.76 469 GLU B C 1
ATOM 7992 O O . GLU B 1 469 ? 13.055 -11.387 -18.926 1 94.76 469 GLU B O 1
ATOM 7997 N N . GLU B 1 470 ? 12.78 -12.936 -20.505 1 94.6 470 GLU B N 1
ATOM 7998 C CA . GLU B 1 470 ? 11.322 -12.936 -20.423 1 94.6 470 GLU B CA 1
ATOM 7999 C C . GLU B 1 470 ? 10.807 -14.207 -19.753 1 94.6 470 GLU B C 1
ATOM 8001 O O . GLU B 1 470 ? 11.419 -15.271 -19.874 1 94.6 470 GLU B O 1
ATOM 8006 N N . GLU B 1 471 ? 9.748 -14.036 -19.106 1 94.77 471 GLU B N 1
ATOM 8007 C CA . GLU B 1 471 ? 9.087 -15.192 -18.508 1 94.77 471 GLU B CA 1
ATOM 8008 C C . GLU B 1 471 ? 8.601 -16.165 -19.578 1 94.77 471 GLU B C 1
ATOM 8010 O O . GLU B 1 471 ? 7.851 -15.782 -20.478 1 94.77 471 GLU B O 1
ATOM 8015 N N . VAL B 1 472 ? 9.105 -17.384 -19.514 1 96.2 472 VAL B N 1
ATOM 8016 C CA . VAL B 1 472 ? 8.542 -18.443 -20.346 1 96.2 472 VAL B CA 1
ATOM 8017 C C . VAL B 1 472 ? 7.413 -19.145 -19.595 1 96.2 472 VAL B C 1
ATOM 8019 O O . VAL B 1 472 ? 7.663 -19.978 -18.721 1 96.2 472 VAL B O 1
ATOM 8022 N N . PHE B 1 473 ? 6.249 -18.837 -19.95 1 96.71 473 PHE B N 1
ATOM 8023 C CA . PHE B 1 473 ? 5.068 -19.421 -19.325 1 96.71 473 PHE B CA 1
ATOM 8024 C C . PHE B 1 473 ? 4.668 -20.713 -20.027 1 96.71 473 PHE B C 1
ATOM 8026 O O . PHE B 1 473 ? 3.607 -20.783 -20.652 1 96.71 473 PHE B O 1
ATOM 8033 N N . GLY B 1 474 ? 5.49 -21.708 -19.941 1 96.84 474 GLY B N 1
ATOM 8034 C CA . GLY B 1 474 ? 5.396 -23.001 -20.601 1 96.84 474 GLY B CA 1
ATOM 8035 C C . GLY B 1 474 ? 6.437 -23.993 -20.118 1 96.84 474 GLY B C 1
ATOM 8036 O O . GLY B 1 474 ? 7.25 -23.674 -19.248 1 96.84 474 GLY B O 1
ATOM 8037 N N . PRO B 1 475 ? 6.411 -25.176 -20.603 1 96.69 475 PRO B N 1
ATOM 8038 C CA . PRO B 1 475 ? 7.253 -26.255 -20.08 1 96.69 475 PRO B CA 1
ATOM 8039 C C . PRO B 1 475 ? 8.659 -26.248 -20.677 1 96.69 475 PRO B C 1
ATOM 8041 O O . PRO B 1 475 ? 9.067 -27.222 -21.315 1 96.69 475 PRO B O 1
ATOM 8044 N N . VAL B 1 476 ? 9.391 -25.137 -20.439 1 98.06 476 VAL B N 1
ATOM 8045 C CA . VAL B 1 476 ? 10.73 -24.945 -20.985 1 98.06 476 VAL B CA 1
ATOM 8046 C C . VAL B 1 476 ? 11.705 -24.611 -19.857 1 98.06 476 VAL B C 1
ATOM 8048 O O . VAL B 1 476 ? 11.563 -23.584 -19.189 1 98.06 476 VAL B O 1
ATOM 8051 N N . ALA B 1 477 ? 12.674 -25.48 -19.638 1 98.22 477 ALA B N 1
ATOM 8052 C CA . ALA B 1 477 ? 13.733 -25.248 -18.659 1 98.22 477 ALA B CA 1
ATOM 8053 C C . ALA B 1 477 ? 14.992 -24.707 -19.331 1 98.22 477 ALA B C 1
ATOM 8055 O O . ALA B 1 477 ? 15.61 -25.392 -20.149 1 98.22 477 ALA B O 1
ATOM 8056 N N . SER B 1 478 ? 15.363 -23.545 -19.028 1 98.21 478 SER B N 1
ATOM 8057 C CA . SER B 1 478 ? 16.581 -22.928 -19.544 1 98.21 478 SER B CA 1
ATOM 8058 C C . SER B 1 478 ? 17.712 -22.999 -18.523 1 98.21 478 SER B C 1
ATOM 8060 O O . SER B 1 478 ? 17.604 -22.439 -17.43 1 98.21 478 SER B O 1
ATOM 8062 N N . VAL B 1 479 ? 18.829 -23.605 -18.887 1 98.54 479 VAL B N 1
ATOM 8063 C CA . VAL B 1 479 ? 19.891 -23.87 -17.923 1 98.54 479 VAL B CA 1
ATOM 8064 C C . VAL B 1 479 ? 21.136 -23.066 -18.29 1 98.54 479 VAL B C 1
ATOM 8066 O O . VAL B 1 479 ? 21.582 -23.092 -19.44 1 98.54 479 VAL B O 1
ATOM 8069 N N . CYS B 1 480 ? 21.569 -22.374 -17.324 1 97.16 480 CYS B N 1
ATOM 8070 C CA . CYS B 1 480 ? 22.782 -21.569 -17.417 1 97.16 480 CYS B CA 1
ATOM 8071 C C . CYS B 1 480 ? 23.813 -22.015 -16.387 1 97.16 480 CYS B C 1
ATOM 8073 O O . CYS B 1 480 ? 23.454 -22.527 -15.325 1 97.16 480 CYS B O 1
ATOM 8075 N N . ARG B 1 481 ? 25.051 -21.794 -16.817 1 97 481 ARG B N 1
ATOM 8076 C CA . ARG B 1 481 ? 26.175 -22.102 -15.94 1 97 481 ARG B CA 1
ATOM 8077 C C . ARG B 1 481 ? 26.668 -20.85 -15.221 1 97 481 ARG B C 1
ATOM 8079 O O . ARG B 1 481 ? 26.618 -19.75 -15.775 1 97 481 ARG B O 1
ATOM 8086 N N . PHE B 1 482 ? 27.081 -20.97 -13.898 1 97.8 482 PHE B N 1
ATOM 8087 C CA . PHE B 1 482 ? 27.753 -19.882 -13.197 1 97.8 482 PHE B CA 1
ATOM 8088 C C . PHE B 1 482 ? 28.976 -20.396 -12.447 1 97.8 482 PHE B C 1
ATOM 8090 O O . PHE B 1 482 ? 29.105 -21.599 -12.208 1 97.8 482 PHE B O 1
ATOM 8097 N N . LYS B 1 483 ? 29.888 -19.439 -11.996 1 97.47 483 LYS B N 1
ATOM 8098 C CA . LYS B 1 483 ? 31.182 -19.864 -11.472 1 97.47 483 LYS B CA 1
ATOM 8099 C C . LYS B 1 483 ? 31.276 -19.613 -9.969 1 97.47 483 LYS B C 1
ATOM 8101 O O . LYS B 1 483 ? 31.899 -20.389 -9.242 1 97.47 483 LYS B O 1
ATOM 8106 N N . ASN B 1 484 ? 30.766 -18.478 -9.525 1 96.72 484 ASN B N 1
ATOM 8107 C CA . ASN B 1 484 ? 30.891 -18.124 -8.115 1 96.72 484 ASN B CA 1
ATOM 8108 C C . ASN B 1 484 ? 29.675 -17.344 -7.624 1 96.72 484 ASN B C 1
ATOM 8110 O O . ASN B 1 484 ? 28.804 -16.98 -8.416 1 96.72 484 ASN B O 1
ATOM 8114 N N . GLU B 1 485 ? 29.62 -17.089 -6.341 1 96.92 485 GLU B N 1
ATOM 8115 C CA . GLU B 1 485 ? 28.465 -16.478 -5.69 1 96.92 485 GLU B CA 1
ATOM 8116 C C . GLU B 1 485 ? 28.236 -15.056 -6.196 1 96.92 485 GLU B C 1
ATOM 8118 O O . GLU B 1 485 ? 27.095 -14.651 -6.429 1 96.92 485 GLU B O 1
ATOM 8123 N N . GLU B 1 486 ? 29.274 -14.268 -6.332 1 96.54 486 GLU B N 1
ATOM 8124 C CA . GLU B 1 486 ? 29.165 -12.876 -6.757 1 96.54 486 GLU B CA 1
ATOM 8125 C C . GLU B 1 486 ? 28.545 -12.771 -8.147 1 96.54 486 GLU B C 1
ATOM 8127 O O . GLU B 1 486 ? 27.639 -11.964 -8.369 1 96.54 486 GLU B O 1
ATOM 8132 N N . GLU B 1 487 ? 29.073 -13.583 -8.998 1 96.97 487 GLU B N 1
ATOM 8133 C CA . GLU B 1 487 ? 28.517 -13.631 -10.347 1 96.97 487 GLU B CA 1
ATOM 8134 C C . GLU B 1 487 ? 27.049 -14.045 -10.325 1 96.97 487 GLU B C 1
ATOM 8136 O O . GLU B 1 487 ? 26.222 -13.458 -11.027 1 96.97 487 GLU B O 1
ATOM 8141 N N . LEU B 1 488 ? 26.74 -15.055 -9.557 1 97.81 488 LEU B N 1
ATOM 8142 C CA . LEU B 1 488 ? 25.385 -15.586 -9.465 1 97.81 488 LEU B CA 1
ATOM 8143 C C . LEU B 1 488 ? 24.411 -14.513 -8.99 1 97.81 488 LEU B C 1
ATOM 8145 O O . LEU B 1 488 ? 23.315 -14.376 -9.538 1 97.81 488 LEU B O 1
ATOM 8149 N N . ILE B 1 489 ? 24.765 -13.766 -7.989 1 97.59 489 ILE B N 1
ATOM 8150 C CA . ILE B 1 489 ? 23.899 -12.737 -7.426 1 97.59 489 ILE B CA 1
ATOM 8151 C C . ILE B 1 489 ? 23.589 -11.684 -8.488 1 97.59 489 ILE B C 1
ATOM 8153 O O . ILE B 1 489 ? 22.442 -11.252 -8.627 1 97.59 489 ILE B O 1
ATOM 8157 N N . GLU B 1 490 ? 24.569 -11.324 -9.209 1 96.42 490 GLU B N 1
ATOM 8158 C CA . GLU B 1 490 ? 24.38 -10.358 -10.287 1 96.42 490 GLU B CA 1
ATOM 8159 C C . GLU B 1 490 ? 23.432 -10.9 -11.353 1 96.42 490 GLU B C 1
ATOM 8161 O O . GLU B 1 490 ? 22.504 -10.207 -11.776 1 96.42 490 GLU B O 1
ATOM 8166 N N . LEU B 1 491 ? 23.667 -12.117 -11.751 1 97.06 491 LEU B N 1
ATOM 8167 C CA . LEU B 1 491 ? 22.856 -12.742 -12.79 1 97.06 491 LEU B CA 1
ATOM 8168 C C . LEU B 1 491 ? 21.418 -12.931 -12.318 1 97.06 491 LEU B C 1
ATOM 8170 O O . LEU B 1 491 ? 20.475 -12.636 -13.055 1 97.06 491 LEU B O 1
ATOM 8174 N N . ALA B 1 492 ? 21.25 -13.392 -11.108 1 97.77 492 ALA B N 1
ATOM 8175 C CA . ALA B 1 492 ? 19.937 -13.712 -10.554 1 97.77 492 ALA B CA 1
ATOM 8176 C C . ALA B 1 492 ? 19.095 -12.451 -10.379 1 97.77 492 ALA B C 1
ATOM 8178 O O . ALA B 1 492 ? 17.877 -12.479 -10.575 1 97.77 492 ALA B O 1
ATOM 8179 N N . ASN B 1 493 ? 19.713 -11.338 -10.081 1 96.35 493 ASN B N 1
ATOM 8180 C CA . ASN B 1 493 ? 18.995 -10.103 -9.786 1 96.35 493 ASN B CA 1
ATOM 8181 C C . ASN B 1 493 ? 18.834 -9.237 -11.032 1 96.35 493 ASN B C 1
ATOM 8183 O O . ASN B 1 493 ? 18.128 -8.228 -11.005 1 96.35 493 ASN B O 1
ATOM 8187 N N . ALA B 1 494 ? 19.477 -9.668 -12.122 1 94.45 494 ALA B N 1
ATOM 8188 C CA . ALA B 1 494 ? 19.427 -8.883 -13.352 1 94.45 494 ALA B CA 1
ATOM 8189 C C . ALA B 1 494 ? 18.121 -9.124 -14.104 1 94.45 494 ALA B C 1
ATOM 8191 O O . ALA B 1 494 ? 18.13 -9.602 -15.241 1 94.45 494 ALA B O 1
ATOM 8192 N N . THR B 1 495 ? 17.047 -8.813 -13.524 1 95.18 495 THR B N 1
ATOM 8193 C CA . THR B 1 495 ? 15.687 -8.911 -14.041 1 95.18 495 THR B CA 1
ATOM 8194 C C . THR B 1 495 ? 14.777 -7.888 -13.368 1 95.18 495 THR B C 1
ATOM 8196 O O . THR B 1 495 ? 14.997 -7.518 -12.213 1 95.18 495 THR B O 1
ATOM 8199 N N . PRO B 1 496 ? 13.799 -7.382 -14.088 1 94.22 496 PRO B N 1
ATOM 8200 C CA . PRO B 1 496 ? 12.868 -6.448 -13.449 1 94.22 496 PRO B CA 1
ATOM 8201 C C . PRO B 1 496 ? 11.878 -7.146 -12.519 1 94.22 496 PRO B C 1
ATOM 8203 O O . PRO B 1 496 ? 11.102 -6.482 -11.828 1 94.22 496 PRO B O 1
ATOM 8206 N N . TYR B 1 497 ? 11.908 -8.456 -12.438 1 96.33 497 TYR B N 1
ATOM 8207 C CA . TYR B 1 497 ? 10.941 -9.229 -11.666 1 96.33 497 TYR B CA 1
ATOM 8208 C C . TYR B 1 497 ? 11.541 -9.687 -10.342 1 96.33 497 TYR B C 1
ATOM 8210 O O . TYR B 1 497 ? 12.762 -9.8 -10.213 1 96.33 497 TYR B O 1
ATOM 8218 N N . GLY B 1 498 ? 10.706 -9.898 -9.321 1 97.62 498 GLY B N 1
ATOM 8219 C CA . GLY B 1 498 ? 11.15 -10.347 -8.011 1 97.62 498 GLY B CA 1
ATOM 8220 C C . GLY B 1 498 ? 10.086 -11.118 -7.253 1 97.62 498 GLY B C 1
ATOM 8221 O O . GLY B 1 498 ? 9.827 -10.84 -6.08 1 97.62 498 GLY B O 1
ATOM 8222 N N . LEU B 1 499 ? 9.481 -12.141 -7.877 1 98.11 499 LEU B N 1
ATOM 8223 C CA . LEU B 1 499 ? 8.403 -12.885 -7.234 1 98.11 499 LEU B CA 1
ATOM 8224 C C . LEU B 1 499 ? 8.961 -13.996 -6.351 1 98.11 499 LEU B C 1
ATOM 8226 O O . LEU B 1 499 ? 8.802 -13.962 -5.128 1 98.11 499 LEU B O 1
ATOM 8230 N N . ALA B 1 500 ? 9.735 -14.907 -6.97 1 98.56 500 ALA B N 1
ATOM 8231 C CA . ALA B 1 500 ? 10.246 -16.057 -6.229 1 98.56 500 ALA B CA 1
ATOM 8232 C C . ALA B 1 500 ? 11.668 -16.401 -6.66 1 98.56 500 ALA B C 1
ATOM 8234 O O . ALA B 1 500 ? 12.107 -16.009 -7.744 1 98.56 500 ALA B O 1
ATOM 8235 N N . GLY B 1 501 ? 12.382 -17.093 -5.827 1 98.67 501 GLY B N 1
ATOM 8236 C CA . GLY B 1 501 ? 13.689 -17.677 -6.087 1 98.67 501 GLY B CA 1
ATOM 8237 C C . GLY B 1 501 ? 13.944 -18.944 -5.294 1 98.67 501 GLY B C 1
ATOM 8238 O O . GLY B 1 501 ? 13.381 -19.131 -4.213 1 98.67 501 GLY B O 1
ATOM 8239 N N . TYR B 1 502 ? 14.795 -19.775 -5.809 1 98.79 502 TYR B N 1
ATOM 8240 C CA . TYR B 1 502 ? 15.056 -21.077 -5.207 1 98.79 502 TYR B CA 1
ATOM 8241 C C . TYR B 1 502 ? 16.553 -21.342 -5.106 1 98.79 502 TYR B C 1
ATOM 8243 O O . TYR B 1 502 ? 17.311 -21.013 -6.022 1 98.79 502 TYR B O 1
ATOM 8251 N N . ILE B 1 503 ? 16.938 -21.908 -3.999 1 98.71 503 ILE B N 1
ATOM 8252 C CA . ILE B 1 503 ? 18.345 -22.176 -3.723 1 98.71 503 ILE B CA 1
ATOM 8253 C C . ILE B 1 503 ? 18.515 -23.624 -3.267 1 98.71 503 ILE B C 1
ATOM 8255 O O . ILE B 1 503 ? 17.817 -24.08 -2.358 1 98.71 503 ILE B O 1
ATOM 8259 N N . TYR B 1 504 ? 19.39 -24.293 -3.861 1 98.47 504 TYR B N 1
ATOM 8260 C CA . TYR B 1 504 ? 19.784 -25.622 -3.408 1 98.47 504 TYR B CA 1
ATOM 8261 C C . TYR B 1 504 ? 21.243 -25.638 -2.969 1 98.47 504 TYR B C 1
ATOM 8263 O O . TYR B 1 504 ? 22.144 -25.413 -3.781 1 98.47 504 TYR B O 1
ATOM 8271 N N . THR B 1 505 ? 21.509 -25.836 -1.753 1 97.92 505 THR B N 1
ATOM 8272 C CA . THR B 1 505 ? 22.825 -25.901 -1.126 1 97.92 505 THR B CA 1
ATOM 8273 C C . THR B 1 505 ? 22.752 -26.632 0.212 1 97.92 505 THR B C 1
ATOM 8275 O O . THR B 1 505 ? 21.703 -26.648 0.859 1 97.92 505 THR B O 1
ATOM 8278 N N . GLU B 1 506 ? 23.809 -27.266 0.602 1 96.96 506 GLU B N 1
ATOM 8279 C CA . GLU B 1 506 ? 23.904 -27.877 1.924 1 96.96 506 GLU B CA 1
ATOM 8280 C C . GLU B 1 506 ? 24.758 -27.031 2.863 1 96.96 506 GLU B C 1
ATOM 8282 O O . GLU B 1 506 ? 24.994 -27.413 4.011 1 96.96 506 GLU B O 1
ATOM 8287 N N . ASN B 1 507 ? 25.264 -25.927 2.341 1 97.13 507 ASN B N 1
ATOM 8288 C CA . ASN B 1 507 ? 26.008 -24.969 3.152 1 97.13 507 ASN B CA 1
ATOM 8289 C C . ASN B 1 507 ? 25.084 -23.927 3.776 1 97.13 507 ASN B C 1
ATOM 8291 O O . ASN B 1 507 ? 24.554 -23.062 3.076 1 97.13 507 ASN B O 1
ATOM 8295 N N . ILE B 1 508 ? 24.933 -23.979 5.058 1 95.64 508 ILE B N 1
ATOM 8296 C CA . ILE B 1 508 ? 23.961 -23.156 5.768 1 95.64 508 ILE B CA 1
ATOM 8297 C C . ILE B 1 508 ? 24.346 -21.684 5.649 1 95.64 508 ILE B C 1
ATOM 8299 O O . ILE B 1 508 ? 23.478 -20.816 5.532 1 95.64 508 ILE B O 1
ATOM 8303 N N . ASN B 1 509 ? 25.646 -21.366 5.761 1 97.66 509 ASN B N 1
ATOM 8304 C CA . ASN B 1 509 ? 26.078 -19.976 5.65 1 97.66 509 ASN B CA 1
ATOM 8305 C C . ASN B 1 509 ? 25.793 -19.41 4.262 1 97.66 509 ASN B C 1
ATOM 8307 O O . ASN B 1 509 ? 25.376 -18.258 4.131 1 97.66 509 ASN B O 1
ATOM 8311 N N . GLN B 1 510 ? 26.006 -20.253 3.258 1 97.65 510 GLN B N 1
ATOM 8312 C CA . GLN B 1 510 ? 25.721 -19.859 1.882 1 97.65 510 GLN B CA 1
ATOM 8313 C C . GLN B 1 510 ? 24.227 -19.631 1.672 1 97.65 510 GLN B C 1
ATOM 8315 O O . GLN B 1 510 ? 23.827 -18.665 1.019 1 97.65 510 GLN B O 1
ATOM 8320 N N . ALA B 1 511 ? 23.421 -20.504 2.215 1 97.06 511 ALA B N 1
ATOM 8321 C CA . ALA B 1 511 ? 21.969 -20.376 2.115 1 97.06 511 ALA B CA 1
ATOM 8322 C C . ALA B 1 511 ? 21.505 -19.008 2.608 1 97.06 511 ALA B C 1
ATOM 8324 O O . ALA B 1 511 ? 20.727 -18.33 1.933 1 97.06 511 ALA B O 1
ATOM 8325 N N . TRP B 1 512 ? 22.027 -18.566 3.686 1 96.34 512 TRP B N 1
ATOM 8326 C CA . TRP B 1 512 ? 21.634 -17.296 4.287 1 96.34 512 TRP B CA 1
ATOM 8327 C C . TRP B 1 512 ? 22.137 -16.121 3.454 1 96.34 512 TRP B C 1
ATOM 8329 O O . TRP B 1 512 ? 21.389 -15.179 3.185 1 96.34 512 TRP B O 1
ATOM 8339 N N . ARG B 1 513 ? 23.407 -16.192 3.033 1 97.05 513 ARG B N 1
ATOM 8340 C CA . ARG B 1 513 ? 23.979 -15.098 2.254 1 97.05 513 ARG B CA 1
ATOM 8341 C C . ARG B 1 513 ? 23.193 -14.874 0.966 1 97.05 513 ARG B C 1
ATOM 8343 O O . ARG B 1 513 ? 22.851 -13.739 0.631 1 97.05 513 ARG B O 1
ATOM 8350 N N . ILE B 1 514 ? 22.853 -15.962 0.314 1 97.95 514 ILE B N 1
ATOM 8351 C CA . ILE B 1 514 ? 22.18 -15.849 -0.976 1 97.95 514 ILE B CA 1
ATOM 8352 C C . ILE B 1 514 ? 20.732 -15.41 -0.765 1 97.95 514 ILE B C 1
ATOM 8354 O O . ILE B 1 514 ? 20.222 -14.559 -1.498 1 97.95 514 ILE B O 1
ATOM 8358 N N . ALA B 1 515 ? 20.037 -15.977 0.203 1 97.71 515 ALA B N 1
ATOM 8359 C CA . ALA B 1 515 ? 18.655 -15.596 0.485 1 97.71 515 ALA B CA 1
ATOM 8360 C C . ALA B 1 515 ? 18.549 -14.106 0.797 1 97.71 515 ALA B C 1
ATOM 8362 O O . ALA B 1 515 ? 17.612 -13.438 0.354 1 97.71 515 ALA B O 1
ATOM 8363 N N . ASP B 1 516 ? 19.531 -13.579 1.512 1 95.92 516 ASP B N 1
ATOM 8364 C CA . ASP B 1 516 ? 19.541 -12.172 1.902 1 95.92 516 ASP B CA 1
ATOM 8365 C C . ASP B 1 516 ? 19.767 -11.268 0.692 1 95.92 516 ASP B C 1
ATOM 8367 O O . ASP B 1 516 ? 19.232 -10.159 0.63 1 95.92 516 ASP B O 1
ATOM 8371 N N . GLU B 1 517 ? 20.487 -11.795 -0.236 1 96.49 517 GLU B N 1
ATOM 8372 C CA . GLU B 1 517 ? 20.924 -10.932 -1.33 1 96.49 517 GLU B CA 1
ATOM 8373 C C . GLU B 1 517 ? 19.97 -11.021 -2.518 1 96.49 517 GLU B C 1
ATOM 8375 O O . GLU B 1 517 ? 19.965 -10.144 -3.384 1 96.49 517 GLU B O 1
ATOM 8380 N N . LEU B 1 518 ? 19.2 -12.085 -2.603 1 97.96 518 LEU B N 1
ATOM 8381 C CA . LEU B 1 518 ? 18.256 -12.227 -3.707 1 97.96 518 LEU B CA 1
ATOM 8382 C C . LEU B 1 518 ? 17.147 -11.185 -3.611 1 97.96 518 LEU B C 1
ATOM 8384 O O . LEU B 1 518 ? 16.585 -10.967 -2.535 1 97.96 518 LEU B O 1
ATOM 8388 N N . GLN B 1 519 ? 16.861 -10.532 -4.7 1 97.16 519 GLN B N 1
ATOM 8389 C CA . GLN B 1 519 ? 15.817 -9.513 -4.745 1 97.16 519 GLN B CA 1
ATOM 8390 C C . GLN B 1 519 ? 14.486 -10.109 -5.192 1 97.16 519 GLN B C 1
ATOM 8392 O O . GLN B 1 519 ? 13.97 -9.761 -6.256 1 97.16 519 GLN B O 1
ATOM 8397 N N . VAL B 1 520 ? 13.917 -10.964 -4.318 1 98.29 520 VAL B N 1
ATOM 8398 C CA . VAL B 1 520 ? 12.64 -11.632 -4.549 1 98.29 520 VAL B CA 1
ATOM 8399 C C . VAL B 1 520 ? 11.799 -11.593 -3.275 1 98.29 520 VAL B C 1
ATOM 8401 O O . VAL B 1 520 ? 12.326 -11.369 -2.183 1 98.29 520 VAL B O 1
ATOM 8404 N N . GLY B 1 521 ? 10.502 -11.803 -3.464 1 98.13 521 GLY B N 1
ATOM 8405 C CA . GLY B 1 521 ? 9.603 -11.798 -2.321 1 98.13 521 GLY B CA 1
ATOM 8406 C C . GLY B 1 521 ? 9.559 -13.127 -1.59 1 98.13 521 GLY B C 1
ATOM 8407 O O . GLY B 1 521 ? 9.246 -13.176 -0.399 1 98.13 521 GLY B O 1
ATOM 8408 N N . MET B 1 522 ? 9.883 -14.213 -2.297 1 98.63 522 MET B N 1
ATOM 8409 C CA . MET B 1 522 ? 9.791 -15.546 -1.707 1 98.63 522 MET B CA 1
ATOM 8410 C C . MET B 1 522 ? 11.004 -16.391 -2.081 1 98.63 522 MET B C 1
ATOM 8412 O O . MET B 1 522 ? 11.423 -16.405 -3.239 1 98.63 522 MET B O 1
ATOM 8416 N N . VAL B 1 523 ? 11.532 -17.098 -1.087 1 98.67 523 VAL B N 1
ATOM 8417 C CA . VAL B 1 523 ? 12.703 -17.936 -1.324 1 98.67 523 VAL B CA 1
ATOM 8418 C C . VAL B 1 523 ? 12.425 -19.36 -0.848 1 98.67 523 VAL B C 1
ATOM 8420 O O . VAL B 1 523 ? 11.972 -19.566 0.281 1 98.67 523 VAL B O 1
ATOM 8423 N N . GLY B 1 524 ? 12.612 -20.289 -1.698 1 98.28 524 GLY B N 1
ATOM 8424 C CA . GLY B 1 524 ? 12.65 -21.693 -1.323 1 98.28 524 GLY B CA 1
ATOM 8425 C C . GLY B 1 524 ? 14.059 -22.243 -1.21 1 98.28 524 GLY B C 1
ATOM 8426 O O . GLY B 1 524 ? 14.831 -22.189 -2.17 1 98.28 524 GLY B O 1
ATOM 8427 N N . LEU B 1 525 ? 14.411 -22.738 -0.077 1 97.89 525 LEU B N 1
ATOM 8428 C CA . LEU B 1 525 ? 15.701 -23.375 0.164 1 97.89 525 LEU B CA 1
ATOM 8429 C C . LEU B 1 525 ? 15.568 -24.894 0.153 1 97.89 525 LEU B C 1
ATOM 8431 O O . LEU B 1 525 ? 14.901 -25.47 1.016 1 97.89 525 LEU B O 1
ATOM 8435 N N . ASN B 1 526 ? 16.16 -25.506 -0.857 1 97.31 526 ASN B N 1
ATOM 8436 C CA . ASN B 1 526 ? 16.106 -26.946 -1.089 1 97.31 526 ASN B CA 1
ATOM 8437 C C . ASN B 1 526 ? 14.675 -27.424 -1.315 1 97.31 526 ASN B C 1
ATOM 8439 O O . ASN B 1 526 ? 14.306 -28.518 -0.883 1 97.31 526 ASN B O 1
ATOM 8443 N N . THR B 1 527 ? 13.929 -26.547 -1.873 1 95.13 527 THR B N 1
ATOM 8444 C CA . THR B 1 527 ? 12.565 -26.851 -2.292 1 95.13 527 THR B CA 1
ATOM 8445 C C . THR B 1 527 ? 12.123 -25.915 -3.414 1 95.13 527 THR B C 1
ATOM 8447 O O . THR B 1 527 ? 12.53 -24.752 -3.456 1 95.13 527 THR B O 1
ATOM 8450 N N . GLY B 1 528 ? 11.336 -26.454 -4.251 1 93.62 528 GLY B N 1
ATOM 8451 C CA . GLY B 1 528 ? 10.734 -25.659 -5.309 1 93.62 528 GLY B CA 1
ATOM 8452 C C . GLY B 1 528 ? 9.335 -25.179 -4.972 1 93.62 528 GLY B C 1
ATOM 8453 O O . GLY B 1 528 ? 8.634 -24.64 -5.832 1 93.62 528 GLY B O 1
ATOM 8454 N N . PHE B 1 529 ? 8.9 -25.304 -3.726 1 89.59 529 PHE B N 1
ATOM 8455 C CA . PHE B 1 529 ? 7.54 -24.981 -3.312 1 89.59 529 PHE B CA 1
ATOM 8456 C C . PHE B 1 529 ? 7.544 -23.902 -2.236 1 89.59 529 PHE B C 1
ATOM 8458 O O . PHE B 1 529 ? 8.064 -24.114 -1.138 1 89.59 529 PHE B O 1
ATOM 8465 N N . VAL B 1 530 ? 6.936 -22.759 -2.588 1 92.73 530 VAL B N 1
ATOM 8466 C CA . VAL B 1 530 ? 7.003 -21.645 -1.649 1 92.73 530 VAL B CA 1
ATOM 8467 C C . VAL B 1 530 ? 5.592 -21.161 -1.319 1 92.73 530 VAL B C 1
ATOM 8469 O O . VAL B 1 530 ? 5.418 -20.212 -0.551 1 92.73 530 VAL B O 1
ATOM 8472 N N . SER B 1 531 ? 4.566 -21.764 -1.832 1 91.48 531 SER B N 1
ATOM 8473 C CA . SER B 1 531 ? 3.207 -21.26 -1.662 1 91.48 531 SER B CA 1
ATOM 8474 C C . SER B 1 531 ? 2.453 -22.051 -0.598 1 91.48 531 SER B C 1
ATOM 8476 O O . SER B 1 531 ? 2.202 -23.246 -0.767 1 91.48 531 SER B O 1
ATOM 8478 N N . THR B 1 532 ? 2.188 -21.506 0.465 1 93.71 532 THR B N 1
ATOM 8479 C CA . THR B 1 532 ? 1.296 -21.991 1.512 1 93.71 532 THR B CA 1
ATOM 8480 C C . THR B 1 532 ? 0.486 -20.842 2.107 1 93.71 532 THR B C 1
ATOM 8482 O O . THR B 1 532 ? 0.922 -19.69 2.082 1 93.71 532 THR B O 1
ATOM 8485 N N . ILE B 1 533 ? -0.666 -21.114 2.613 1 96.06 533 ILE B N 1
ATOM 8486 C CA . ILE B 1 533 ? -1.609 -20.053 2.949 1 96.06 533 ILE B CA 1
ATOM 8487 C C . ILE B 1 533 ? -1.125 -19.306 4.19 1 96.06 533 ILE B C 1
ATOM 8489 O O . ILE B 1 533 ? -1.421 -18.122 4.364 1 96.06 533 ILE B O 1
ATOM 8493 N N . GLU B 1 534 ? -0.342 -19.992 5.083 1 96.38 534 GLU B N 1
ATOM 8494 C CA . GLU B 1 534 ? 0.083 -19.363 6.33 1 96.38 534 GLU B CA 1
ATOM 8495 C C . GLU B 1 534 ? 1.284 -18.449 6.107 1 96.38 534 GLU B C 1
ATOM 8497 O O . GLU B 1 534 ? 1.73 -17.765 7.031 1 96.38 534 GLU B O 1
ATOM 8502 N N . LEU B 1 535 ? 1.774 -18.398 4.853 1 96.8 535 LEU B N 1
ATOM 8503 C CA . LEU B 1 535 ? 2.863 -17.492 4.504 1 96.8 535 LEU B CA 1
ATOM 8504 C C . LEU B 1 535 ? 2.389 -16.422 3.526 1 96.8 535 LEU B C 1
ATOM 8506 O O . LEU B 1 535 ? 1.61 -16.71 2.615 1 96.8 535 LEU B O 1
ATOM 8510 N N . PRO B 1 536 ? 2.941 -15.2 3.709 1 97.38 536 PRO B N 1
ATOM 8511 C CA . PRO B 1 536 ? 2.654 -14.178 2.7 1 97.38 536 PRO B CA 1
ATOM 8512 C C . PRO B 1 536 ? 3.152 -14.565 1.31 1 97.38 536 PRO B C 1
ATOM 8514 O O . PRO B 1 536 ? 4.292 -15.014 1.161 1 97.38 536 PRO B O 1
ATOM 8517 N N . PHE B 1 537 ? 2.293 -14.433 0.353 1 97.61 537 PHE B N 1
ATOM 8518 C CA . PHE B 1 537 ? 2.582 -14.724 -1.047 1 97.61 537 PHE B CA 1
ATOM 8519 C C . PHE B 1 537 ? 2.607 -13.443 -1.872 1 97.61 537 PHE B C 1
ATOM 8521 O O . PHE B 1 537 ? 1.657 -12.658 -1.839 1 97.61 537 PHE B O 1
ATOM 8528 N N . GLY B 1 538 ? 3.658 -13.16 -2.594 1 96.81 538 GLY B N 1
ATOM 8529 C CA . GLY B 1 538 ? 3.774 -11.983 -3.441 1 96.81 538 GLY B CA 1
ATOM 8530 C C . GLY B 1 538 ? 5.211 -11.569 -3.693 1 96.81 538 GLY B C 1
ATOM 8531 O O . GLY B 1 538 ? 6.141 -12.173 -3.154 1 96.81 538 GLY B O 1
ATOM 8532 N N . GLY B 1 539 ? 5.41 -10.628 -4.565 1 97.01 539 GLY B N 1
ATOM 8533 C CA . GLY B 1 539 ? 6.752 -10.268 -4.995 1 97.01 539 GLY B CA 1
ATOM 8534 C C . GLY B 1 539 ? 7.068 -8.798 -4.796 1 97.01 539 GLY B C 1
ATOM 8535 O O . GLY B 1 539 ? 6.303 -8.074 -4.155 1 97.01 539 GLY B O 1
ATOM 8536 N N . ILE B 1 540 ? 8.298 -8.472 -5.195 1 96.85 540 ILE B N 1
ATOM 8537 C CA . ILE B 1 540 ? 8.803 -7.104 -5.194 1 96.85 540 ILE B CA 1
ATOM 8538 C C . ILE B 1 540 ? 9.153 -6.681 -6.62 1 96.85 540 ILE B C 1
ATOM 8540 O O . ILE B 1 540 ? 8.905 -7.424 -7.572 1 96.85 540 ILE B O 1
ATOM 8544 N N . LYS B 1 541 ? 9.684 -5.458 -6.825 1 95.43 541 LYS B N 1
ATOM 8545 C CA . LYS B 1 541 ? 9.974 -4.912 -8.148 1 95.43 541 LYS B CA 1
ATOM 8546 C C . LYS B 1 541 ? 8.734 -4.935 -9.037 1 95.43 541 LYS B C 1
ATOM 8548 O O . LYS B 1 541 ? 7.665 -4.472 -8.632 1 95.43 541 LYS B O 1
ATOM 8553 N N . ASN B 1 542 ? 8.829 -5.458 -10.25 1 95.89 542 ASN B N 1
ATOM 8554 C CA . ASN B 1 542 ? 7.709 -5.451 -11.185 1 95.89 542 ASN B CA 1
ATOM 8555 C C . ASN B 1 542 ? 6.8 -6.659 -10.98 1 95.89 542 ASN B C 1
ATOM 8557 O O . ASN B 1 542 ? 5.876 -6.886 -11.762 1 95.89 542 ASN B O 1
ATOM 8561 N N . SER B 1 543 ? 7.029 -7.386 -9.891 1 97.18 543 SER B 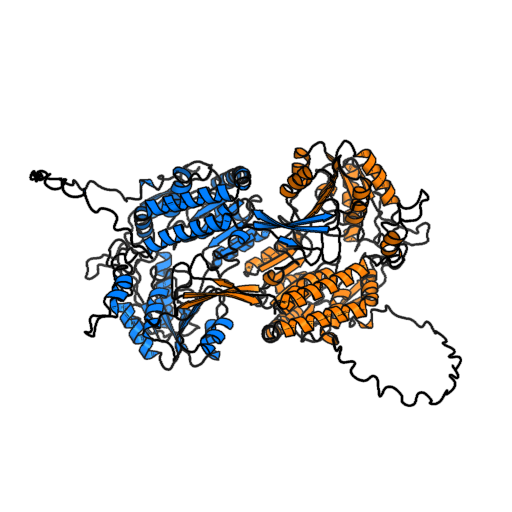N 1
ATOM 8562 C CA . SER B 1 543 ? 6.218 -8.571 -9.629 1 97.18 543 SER B CA 1
ATOM 8563 C C . SER B 1 543 ? 5.026 -8.239 -8.737 1 97.18 543 SER B C 1
ATOM 8565 O O . SER B 1 543 ? 4.138 -9.072 -8.543 1 97.18 543 SER B O 1
ATOM 8567 N N . GLY B 1 544 ? 5.058 -7.057 -8.186 1 95.65 544 GLY B N 1
ATOM 8568 C CA . GLY B 1 544 ? 3.77 -6.704 -7.613 1 95.65 544 GLY B CA 1
ATOM 8569 C C . GLY B 1 544 ? 3.887 -5.892 -6.337 1 95.65 544 GLY B C 1
ATOM 8570 O O . GLY B 1 544 ? 4.98 -5.455 -5.971 1 95.65 544 GLY B O 1
ATOM 8571 N N . ILE B 1 545 ? 2.756 -5.579 -5.753 1 96.74 545 ILE B N 1
ATOM 8572 C CA . ILE B 1 545 ? 2.555 -4.807 -4.531 1 96.74 545 ILE B CA 1
ATOM 8573 C C . ILE B 1 545 ? 1.585 -5.544 -3.609 1 96.74 545 ILE B C 1
ATOM 8575 O O . ILE B 1 545 ? 0.521 -5.988 -4.046 1 96.74 545 ILE B O 1
ATOM 8579 N N . GLY B 1 546 ? 1.987 -5.671 -2.281 1 95.88 546 GLY B N 1
ATOM 8580 C CA . GLY B 1 546 ? 1.133 -6.342 -1.314 1 95.88 546 GLY B CA 1
ATOM 8581 C C . GLY B 1 546 ? 1.398 -7.833 -1.217 1 95.88 546 GLY B C 1
ATOM 8582 O O . GLY B 1 546 ? 2.229 -8.37 -1.953 1 95.88 546 GLY B O 1
ATOM 8583 N N . ARG B 1 547 ? 0.78 -8.461 -0.302 1 97.49 547 ARG B N 1
ATOM 8584 C CA . ARG B 1 547 ? 0.94 -9.891 -0.06 1 97.49 547 ARG B CA 1
ATOM 8585 C C . ARG B 1 547 ? -0.407 -10.557 0.199 1 97.49 547 ARG B C 1
ATOM 8587 O O . ARG B 1 547 ? -1.312 -9.939 0.763 1 97.49 547 ARG B O 1
ATOM 8594 N N . GLU B 1 548 ? -0.505 -11.728 -0.195 1 96.92 548 GLU B N 1
ATOM 8595 C CA . GLU B 1 548 ? -1.677 -12.562 0.054 1 96.92 548 GLU B CA 1
ATOM 8596 C C . GLU B 1 548 ? -1.337 -13.731 0.974 1 96.92 548 GLU B C 1
ATOM 8598 O O . GLU B 1 548 ? -0.272 -14.339 0.847 1 96.92 548 GLU B O 1
ATOM 8603 N N . GLY B 1 549 ? -2.166 -13.996 1.918 1 96.67 549 GLY B N 1
ATOM 8604 C CA . GLY B 1 549 ? -1.9 -15.058 2.875 1 96.67 549 GLY B CA 1
ATOM 8605 C C . GLY B 1 549 ? -1.068 -14.601 4.058 1 96.67 549 GLY B C 1
ATOM 8606 O O . GLY B 1 549 ? -0.662 -13.439 4.127 1 96.67 549 GLY B O 1
ATOM 8607 N N . GLY B 1 550 ? -0.898 -15.501 5.044 1 95.76 550 GLY B N 1
ATOM 8608 C CA . GLY B 1 550 ? -0.105 -15.19 6.223 1 95.76 550 GLY B CA 1
ATOM 8609 C C . GLY B 1 550 ? -0.896 -14.473 7.301 1 95.76 550 GLY B C 1
ATOM 8610 O O . GLY B 1 550 ? -2.095 -14.233 7.144 1 95.76 550 GLY B O 1
ATOM 8611 N N . PRO B 1 551 ? -0.37 -14.146 8.472 1 92.18 551 PRO B N 1
ATOM 8612 C CA . PRO B 1 551 ? -1.072 -13.605 9.638 1 92.18 551 PRO B CA 1
ATOM 8613 C C . PRO B 1 551 ? -1.66 -12.219 9.382 1 92.18 551 PRO B C 1
ATOM 8615 O O . PRO B 1 551 ? -2.656 -11.842 10.005 1 92.18 551 PRO B O 1
ATOM 8618 N N . ASN B 1 552 ? -1.272 -11.41 8.439 1 89.46 552 ASN B N 1
ATOM 8619 C CA . ASN B 1 552 ? -1.738 -10.04 8.248 1 89.46 552 ASN B CA 1
ATOM 8620 C C . ASN B 1 552 ? -2.37 -9.85 6.873 1 89.46 552 ASN B C 1
ATOM 8622 O O . ASN B 1 552 ? -2.452 -8.727 6.373 1 89.46 552 ASN B O 1
ATOM 8626 N N . ALA B 1 553 ? -2.893 -10.949 6.434 1 94.43 553 ALA B N 1
ATOM 8627 C CA . ALA B 1 553 ? -3.423 -10.886 5.075 1 94.43 553 ALA B CA 1
ATOM 8628 C C . ALA B 1 553 ? -4.693 -10.042 5.02 1 94.43 553 ALA B C 1
ATOM 8630 O O . ALA B 1 553 ? -4.949 -9.357 4.026 1 94.43 553 ALA B O 1
ATOM 8631 N N . LEU B 1 554 ? -5.515 -10.068 6.121 1 97.69 554 LEU B N 1
ATOM 8632 C CA . LEU B 1 554 ? -6.77 -9.325 6.132 1 97.69 554 LEU B CA 1
ATOM 8633 C C . LEU B 1 554 ? -6.512 -7.822 6.129 1 97.69 554 LEU B C 1
ATOM 8635 O O . LEU B 1 554 ? -7.337 -7.047 5.639 1 97.69 554 LEU B O 1
ATOM 8639 N N . HIS B 1 555 ? -5.369 -7.422 6.637 1 96.23 555 HIS B N 1
ATOM 8640 C CA . HIS B 1 555 ? -5.061 -6.001 6.751 1 96.23 555 HIS B CA 1
ATOM 8641 C C . HIS B 1 555 ? -4.916 -5.356 5.377 1 96.23 555 HIS B C 1
ATOM 8643 O O . HIS B 1 555 ? -5.09 -4.143 5.235 1 96.23 555 HIS B O 1
ATOM 8649 N N . GLU B 1 556 ? -4.622 -6.145 4.364 1 97 556 GLU B N 1
ATOM 8650 C CA . GLU B 1 556 ? -4.554 -5.624 3.002 1 97 556 GLU B CA 1
ATOM 8651 C C . GLU B 1 556 ? -5.898 -5.051 2.562 1 97 556 GLU B C 1
ATOM 8653 O O . GLU B 1 556 ? -5.956 -4.213 1.66 1 97 556 GLU B O 1
ATOM 8658 N N . PHE B 1 557 ? -6.996 -5.45 3.268 1 98.39 557 PHE B N 1
ATOM 8659 C CA . PHE B 1 557 ? -8.346 -5.056 2.884 1 98.39 557 PHE B CA 1
ATOM 8660 C C . PHE B 1 557 ? -8.964 -4.146 3.938 1 98.39 557 PHE B C 1
ATOM 8662 O O . PHE B 1 557 ? -10.184 -3.973 3.979 1 98.39 557 PHE B O 1
ATOM 8669 N N . MET B 1 558 ? -8.13 -3.619 4.821 1 97.66 558 MET B N 1
ATOM 8670 C CA . MET B 1 558 ? -8.647 -2.817 5.927 1 97.66 558 MET B CA 1
ATOM 8671 C C . MET B 1 558 ? -7.899 -1.492 6.035 1 97.66 558 MET B C 1
ATOM 8673 O O . MET B 1 558 ? -6.738 -1.395 5.634 1 97.66 558 MET B O 1
ATOM 8677 N N . ASP B 1 559 ? -8.552 -0.517 6.527 1 96.92 559 ASP B N 1
ATOM 8678 C CA . ASP B 1 559 ? -7.964 0.771 6.884 1 96.92 559 ASP B CA 1
ATOM 8679 C C . ASP B 1 559 ? -7.688 0.851 8.384 1 96.92 559 ASP B C 1
ATOM 8681 O O . ASP B 1 559 ? -8.446 0.309 9.19 1 96.92 559 ASP B O 1
ATOM 8685 N N . ILE B 1 560 ? -6.656 1.557 8.721 1 97.12 560 ILE B N 1
ATOM 8686 C CA . ILE B 1 560 ? -6.333 1.855 10.112 1 97.12 560 ILE B CA 1
ATOM 8687 C C . ILE B 1 560 ? -7.078 3.11 10.557 1 97.12 560 ILE B C 1
ATOM 8689 O O . ILE B 1 560 ? -7.12 4.106 9.831 1 97.12 560 ILE B O 1
ATOM 8693 N N . LYS B 1 561 ? -7.688 3.053 11.638 1 97.57 561 LYS B N 1
ATOM 8694 C CA . LYS B 1 561 ? -8.288 4.226 12.266 1 97.57 561 LYS B CA 1
ATOM 8695 C C . LYS B 1 561 ? -7.72 4.453 13.664 1 97.57 561 LYS B C 1
ATOM 8697 O O . LYS B 1 561 ? -7.71 3.54 14.492 1 97.57 561 LYS B O 1
ATOM 8702 N N . THR B 1 562 ? -7.244 5.628 13.895 1 98 562 THR B N 1
ATOM 8703 C CA . THR B 1 562 ? -6.792 6.015 15.226 1 98 562 THR B CA 1
ATOM 8704 C C . THR B 1 562 ? -7.872 6.809 15.955 1 98 562 THR B C 1
ATOM 8706 O O . THR B 1 562 ? -8.546 7.649 15.353 1 98 562 THR B O 1
ATOM 8709 N N . ILE B 1 563 ? -8.073 6.499 17.194 1 97.69 563 ILE B N 1
ATOM 8710 C CA . ILE B 1 563 ? -9.033 7.2 18.039 1 97.69 563 ILE B CA 1
ATOM 8711 C C . ILE B 1 563 ? -8.349 7.658 19.325 1 97.69 563 ILE B C 1
ATOM 8713 O O . ILE B 1 563 ? -7.753 6.85 20.041 1 97.69 563 ILE B O 1
ATOM 8717 N N . THR B 1 564 ? -8.4 8.903 19.556 1 96.73 564 THR B N 1
ATOM 8718 C CA . THR B 1 564 ? -7.833 9.479 20.771 1 96.73 564 THR B CA 1
ATOM 8719 C C . THR B 1 564 ? -8.915 10.17 21.597 1 96.73 564 THR B C 1
ATOM 8721 O O . THR B 1 564 ? -9.691 10.969 21.069 1 96.73 564 THR B O 1
ATOM 8724 N N . TRP B 1 565 ? -8.914 9.898 22.9 1 93.74 565 TRP B N 1
ATOM 8725 C CA . TRP B 1 565 ? -9.84 10.509 23.849 1 93.74 565 TRP B CA 1
ATOM 8726 C C . TRP B 1 565 ? -9.09 11.349 24.877 1 93.74 565 TRP B C 1
ATOM 8728 O O . TRP B 1 565 ? -8.122 10.883 25.482 1 93.74 565 TRP B O 1
ATOM 8738 N N . ASP B 1 566 ? -9.525 12.48 24.981 1 93.34 566 ASP B N 1
ATOM 8739 C CA . ASP B 1 566 ? -9.061 13.272 26.116 1 93.34 566 ASP B CA 1
ATOM 8740 C C . ASP B 1 566 ? -10.026 13.161 27.295 1 93.34 566 ASP B C 1
ATOM 8742 O O . ASP B 1 566 ? -11.149 13.667 27.234 1 93.34 566 ASP B O 1
ATOM 8746 N N . THR B 1 567 ? -9.642 12.586 28.392 1 88.24 567 THR B N 1
ATOM 8747 C CA . THR B 1 567 ? -10.489 12.3 29.545 1 88.24 567 THR B CA 1
ATOM 8748 C C . THR B 1 567 ? -10.307 13.362 30.626 1 88.24 567 THR B C 1
ATOM 8750 O O . THR B 1 567 ? -10.787 13.199 31.75 1 88.24 567 THR B O 1
ATOM 8753 N N . SER B 1 568 ? -9.556 14.388 30.287 1 83.97 568 SER B N 1
ATOM 8754 C CA . SER B 1 568 ? -9.369 15.44 31.281 1 83.97 568 SER B CA 1
ATOM 8755 C C . SER B 1 568 ? -10.692 16.115 31.626 1 83.97 568 SER B C 1
ATOM 8757 O O . SER B 1 568 ? -11.583 16.216 30.781 1 83.97 568 SER B O 1
ATOM 8759 N N . ASN B 1 569 ? -10.991 16.299 32.915 1 69.33 569 ASN B N 1
ATOM 8760 C CA . ASN B 1 569 ? -12.2 16.972 33.38 1 69.33 569 ASN B CA 1
ATOM 8761 C C . ASN B 1 569 ? -12.192 18.454 33.015 1 69.33 569 ASN B C 1
ATOM 8763 O O . ASN B 1 569 ? -13.196 19.146 33.192 1 69.33 569 ASN B O 1
ATOM 8767 N N . ASN B 1 570 ? -11.031 18.956 32.673 1 57.45 570 ASN B N 1
ATOM 8768 C CA . ASN B 1 570 ? -10.97 20.396 32.447 1 57.45 570 ASN B CA 1
ATOM 8769 C C . ASN B 1 570 ? -11.042 20.734 30.961 1 57.45 570 ASN B C 1
ATOM 8771 O O . ASN B 1 570 ? -10.538 19.984 30.124 1 57.45 570 ASN B O 1
#

InterPro domains:
  IPR015590 Aldehyde dehydrogenase domain [PF00171] (57-134)
  IPR015590 Aldehyde dehydrogenase domain [PF00171] (170-563)
  IPR016161 Aldehyde/histidinol dehydrogenase [SSF53720] (41-567)
  IPR016162 Aldehyde dehydrogenase, N-terminal [G3DSA:3.40.605.10] (37-332)
  IPR016163 Aldehyde dehydrogenase, C-terminal [G3DSA:3.40.309.10] (333-569)
  IPR029510 Aldehyde dehydrogenase, glutamic acid active site [PS00687] (329-336)
  IPR050740 Aldehyde Dehydrogenase Superfamily [PTHR43353] (169-565)

Radius of gyration: 34.9 Å; Cα contacts (8 Å, |Δi|>4): 2693; chains: 2; bounding box: 74×112×106 Å

Foldseek 3Di:
DDDPPDDPDDPDDDPDDDPPDPPPPPPPPPPPVPPPQQPLVVLFDAQFFAQQLDTDHEPVNDWDWAFFQFFRHTNGIYHAHFLVSLVNLLVLLQVVLVVLQPDALLVLLQLLLQLLVLLVVCLVSLLSLLLRLAFWAQAQPAPPPPPPDDDDPPVPPVVCVVCVCVPRSGTLSSVLSNLLSVLSNVLSVLLNVQDKDWDDDPPDPQKTKIKHKAFPEEAEEEEESLSQRNRCSLQLSLNSSRSYAYEYEYDQSRLRSVSSSVSCSVVPSPDGRSSYTYDYHDPDPRGDVRSLLCLLAPLRHAEYEYEEALVVQVVSVVSNVVNPHYYFYFHAAQAEEEEEPQFPLVLSLSQLCCQQCHSQRQDRLGHQEYEYEPVCQVVSLVSNLVSLVCAAEHRSHDNNHRHGAHRDDVLLVVLLVLLVQQVVVPWDKPDFSDHFDAQADPVGGGSHSHHGGGQIEIEPGDCPRPSNADPNSGNYHYYDYDHDDVRVLCSRQPYQWAFEYEYGHPDPVSVVVSVVSHQHDFYHYSHSDTDDQQDWGWIDGSRTDGTTHHSCRSSSRIDMDMDMDRRDPD/DCDPPPDPDDPDDDPDDDPPDCPPPPPPPPVPVPPPQQPQVVLFDAQFFAQQLDTDHAPVNDWDWAFFQFFRHTNGIYHAHFLVSLVNLLVLLQVVLVVLQPDALLVLLQLLLQLLVLLVVCLVSLLSLLLRLAFWAAAQPAPPPPPDDDDDDPVPPVVCVVCVCPPRSGILSSVLSNLLSVLSNQLSVLLNVQDKDWDDDPPDPQKTKIKHKAFPEEAEEEEESLSQRNRCSLQLSLNSSRSYAYEYEYDQSRLRSVSSSVSCSVVPSPDGRSSYTYDYHDPDPRGDVRSLLCLLAPLRHAEYEYEEALVVQVVSVVSNVVNPHYYFYFHAAQAEEEEEPQFPLVLSLSQLCCQQCHSQRQDRLGHQEYEYEPVCQVVNLVSNLVSLVCAAEHRSHDNNHRHGAHRDDVLLVVLLVLLVQQVVVPWDKPDFSDHFDAQADPVGGGSHSHHGGGQIEIEPGDCPRPSNADPNSGNYHYYDYDHDDVRVLCSRQPYQWAFEYEYGHPDPVSVVVSVVSHQHDFYHYSHSDTDDQQDWGWIDGSRTDATTHHSCRSSSRIDMDMDMDRRDPD